Protein AF-A0A7G2DRC6-F1 (afdb_monomer)

Radius of gyration: 98.88 Å; Cα contacts (8 Å, |Δi|>4): 204; chains: 1; bounding box: 211×259×306 Å

Foldseek 3Di:
DYDDDDDDDDDDDDDDDDDDDDDDDDDDDDDDDDDYDDDDDDDDDDDDDDDDDDPPDPVVPVVVVVVVVVVVVVVVVVVVVVVVVVVVVVVVVVVVVVVVVVVVVVVVVVVVVVVVVVVVVVVVVVVVVVVVVVVVVVVVVVVVVVVVVVVVVVVVVVVVVVVVVVVVVVVVVVVVVVVVVVVVVVVVVVVVVVVVVVVVVVVVVVVVVVVVVVVVVVVVVVVVVVVVVVVVVVVVVVVVVVVVVVVVVVVVVVVVVVVVVVVVVVVVCVVPPVPPPPDPDDDDDDDDDDDPDDPPDDPDDDDPDDDDDDDDDDDDDDDDDYDDDDDDDDDDDDDDDDDPPVPVVVVVVVVVVVVVVVVVVVVVVVVVVVVVVVVVVVVVVVVVVVVVVVVVVVVVVVVVVVVVVVVVVVVVVVVVVVVVVVVVVVVVVVVVVVVVVVVVVVVVVVVVVVVVVVVVVVVVVVVVVVVVVVVVVVVVVQVVLVVVVVVVVVVVVVVVVVVVVVVVVVVVVVVVVVVVVVVVVVVVVVVVVVVVVVVVVVVVVVVVVVVVVVVVVVVVVVVVVVVVVVVVVVVVVVVVVVVVVVVVVVVVVVVVVPPDDDDDDDDDDDDDDDDDYDDDDDDDDDDDDDDDDDDDDDDDDPVPPVVVVVVVVVVVVVVVVVVVVVVVVVVVVVVVVVVVVVVVVVVVVVVVVVVVVVVVVVVVVVVVVVVVVDPDDDDDDDDDDDDDDDDDDDYDDDDDRDDDDDDDDDDDDDDDDDDDDDDDDDDDDPPPPVPPVVVVVVVVVVPPPDDDDDDDFQKDFPDKDKDWDFDPPVPFDAEKEWEWEWEADDPDPIDIDIDIDHLCCLQPVCVPRPVLVVQLCCCCPVVPGDSVVSVVVSVVVSVVSCVVCVVDDPPTTGYMYIYIYMYGHDDDDDDDDDDDDDDDDD

Structure (mmCIF, N/CA/C/O backbone):
data_AF-A0A7G2DRC6-F1
#
_entry.id   AF-A0A7G2DRC6-F1
#
loop_
_atom_site.group_PDB
_atom_site.id
_atom_site.type_symbol
_atom_site.label_atom_id
_atom_site.label_alt_id
_atom_site.label_comp_id
_atom_site.label_asym_id
_atom_site.label_entity_id
_atom_site.label_seq_id
_atom_site.pdbx_PDB_ins_code
_atom_site.Cartn_x
_atom_site.Cartn_y
_atom_site.Cartn_z
_atom_site.occupancy
_atom_site.B_iso_or_equiv
_atom_site.auth_seq_id
_atom_site.auth_comp_id
_atom_site.auth_asym_id
_atom_site.auth_atom_id
_atom_site.pdbx_PDB_model_num
ATOM 1 N N . MET A 1 1 ? 19.072 40.569 43.528 1.00 35.47 1 MET A N 1
ATOM 2 C CA . MET A 1 1 ? 18.813 41.970 43.165 1.00 35.47 1 MET A CA 1
ATOM 3 C C . MET A 1 1 ? 17.572 42.400 43.936 1.00 35.47 1 MET A C 1
ATOM 5 O O . MET A 1 1 ? 16.473 42.088 43.507 1.00 35.47 1 MET A O 1
ATOM 9 N N . GLU A 1 2 ? 17.677 42.734 45.224 1.00 37.38 2 GLU A N 1
ATOM 10 C CA . GLU A 1 2 ? 18.450 43.838 45.851 1.00 37.38 2 GLU A CA 1
ATOM 11 C C . GLU A 1 2 ? 17.743 45.194 45.652 1.00 37.38 2 GLU A C 1
ATOM 13 O O . GLU A 1 2 ? 17.247 45.455 44.563 1.00 37.38 2 GLU A O 1
ATOM 18 N N . GLU A 1 3 ? 17.633 46.073 46.654 1.00 40.62 3 GLU A N 1
ATOM 19 C CA . GLU A 1 3 ? 18.172 46.010 48.029 1.00 40.62 3 GLU A CA 1
ATOM 20 C C . GLU A 1 3 ? 17.229 46.669 49.065 1.00 40.62 3 GLU A C 1
ATOM 22 O O . GLU A 1 3 ? 16.051 46.896 48.794 1.00 40.62 3 GLU A O 1
ATOM 27 N N . ALA A 1 4 ? 17.721 46.916 50.285 1.00 43.28 4 ALA A N 1
ATOM 28 C CA . ALA A 1 4 ? 16.972 47.530 51.385 1.00 43.28 4 ALA A CA 1
ATOM 29 C C . ALA A 1 4 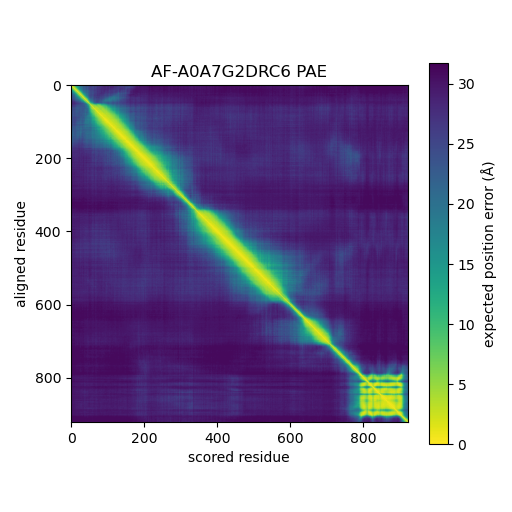? 16.733 49.052 51.163 1.00 43.28 4 ALA A C 1
ATOM 31 O O . ALA A 1 4 ? 17.234 49.648 50.215 1.00 43.28 4 ALA A O 1
ATOM 32 N N . THR A 1 5 ? 16.011 49.783 52.021 1.00 39.56 5 THR A N 1
ATOM 33 C CA . THR A 1 5 ? 16.528 50.258 53.328 1.00 39.56 5 THR A CA 1
ATOM 34 C C . THR A 1 5 ? 15.386 50.718 54.267 1.00 39.56 5 THR A C 1
ATOM 36 O O . THR A 1 5 ? 14.229 50.821 53.874 1.00 39.56 5 THR A O 1
ATOM 39 N N . LYS A 1 6 ? 15.714 50.926 55.548 1.00 45.78 6 LYS A N 1
ATOM 40 C CA . LYS A 1 6 ? 14.847 51.153 56.727 1.00 45.78 6 LYS A CA 1
ATOM 41 C C . LYS A 1 6 ? 15.025 52.594 57.275 1.00 45.78 6 LYS A C 1
ATOM 43 O O . LYS A 1 6 ? 15.893 53.295 56.773 1.00 45.78 6 LYS A O 1
ATOM 48 N N . VAL A 1 7 ? 14.339 52.940 58.387 1.00 34.69 7 VAL A N 1
ATOM 49 C CA . VAL A 1 7 ? 14.526 54.139 59.272 1.00 34.69 7 VAL A CA 1
ATOM 50 C C . VAL A 1 7 ? 13.759 55.395 58.799 1.00 34.69 7 VAL A C 1
ATOM 52 O O . VAL A 1 7 ? 13.748 55.658 57.607 1.00 34.69 7 VAL A O 1
ATOM 55 N N . SER A 1 8 ? 13.135 56.246 59.638 1.00 32.62 8 SER A N 1
ATOM 56 C CA . SER A 1 8 ? 12.558 56.152 61.011 1.00 32.62 8 SER A CA 1
ATOM 57 C C . SER A 1 8 ? 11.735 57.440 61.306 1.00 32.62 8 SER A C 1
ATOM 59 O O . SER A 1 8 ? 11.789 58.362 60.503 1.00 32.62 8 SER A O 1
ATOM 61 N N . SER A 1 9 ? 10.990 57.470 62.428 1.00 35.03 9 SER A N 1
ATOM 62 C CA . SER A 1 9 ? 10.623 58.626 63.299 1.00 35.03 9 SER A CA 1
ATOM 63 C C . SER A 1 9 ? 10.775 60.071 62.753 1.00 35.03 9 SER A C 1
AT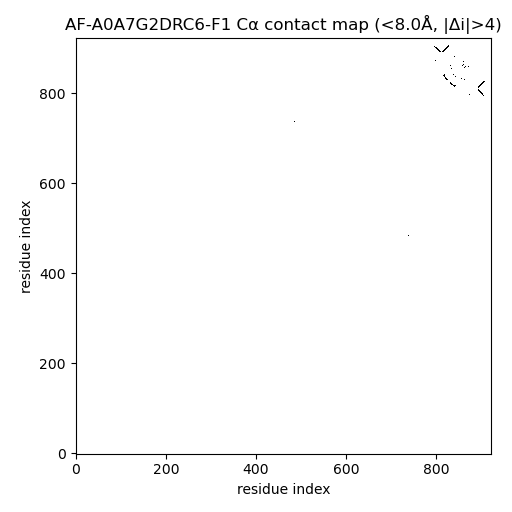OM 65 O O . SER A 1 9 ? 11.842 60.454 62.291 1.00 35.03 9 SER A O 1
ATOM 67 N N . ASP A 1 10 ? 9.789 60.969 62.884 1.00 32.97 10 ASP A N 1
ATOM 68 C CA . ASP A 1 10 ? 9.245 61.419 64.183 1.00 32.97 10 ASP A CA 1
ATOM 69 C C . ASP A 1 10 ? 7.860 62.113 64.122 1.00 32.97 10 ASP A C 1
ATOM 71 O O . ASP A 1 10 ? 7.367 62.473 63.055 1.00 32.97 10 ASP A O 1
ATOM 75 N N . VAL A 1 11 ? 7.257 62.350 65.301 1.00 39.22 11 VAL A N 1
ATOM 76 C CA . VAL A 1 11 ? 5.989 63.088 65.506 1.00 39.22 11 VAL A CA 1
ATOM 77 C C . VAL A 1 11 ? 6.108 64.098 66.660 1.00 39.22 11 VAL A C 1
ATOM 79 O O . VAL A 1 11 ? 6.529 63.720 67.752 1.00 39.22 11 VAL A O 1
ATOM 82 N N . PRO A 1 12 ? 5.607 65.335 66.485 1.00 44.91 12 PRO A N 1
ATOM 83 C CA . PRO A 1 12 ? 5.050 66.145 67.577 1.00 44.91 12 PRO A CA 1
ATOM 84 C C . PRO A 1 12 ? 3.600 66.572 67.243 1.00 44.91 12 PRO A C 1
ATOM 86 O O . PRO A 1 12 ? 3.361 67.246 66.248 1.00 44.91 12 PRO A O 1
ATOM 89 N N . GLN A 1 13 ? 2.548 66.098 67.920 1.00 37.09 13 GLN A N 1
ATOM 90 C CA . GLN A 1 13 ? 2.094 66.448 69.282 1.00 37.09 13 GLN A CA 1
ATOM 91 C C . GLN A 1 13 ? 1.966 67.951 69.603 1.00 37.09 13 GLN A C 1
ATOM 93 O O . GLN A 1 13 ? 2.938 68.577 70.016 1.00 37.09 13 GLN A O 1
ATOM 98 N N . ALA A 1 14 ? 0.724 68.458 69.569 1.00 29.16 14 ALA A N 1
ATOM 99 C CA . ALA A 1 14 ? 0.123 69.431 70.502 1.00 29.16 14 ALA A CA 1
ATOM 100 C C . ALA A 1 14 ? -1.353 69.691 70.107 1.00 29.16 14 ALA A C 1
ATOM 102 O O . ALA A 1 14 ? -1.703 69.476 68.952 1.00 29.16 14 ALA A O 1
ATOM 103 N N . LYS A 1 15 ? -2.235 70.257 70.944 1.00 32.94 15 LYS A N 1
ATOM 104 C CA . LYS A 1 15 ? -2.662 69.900 72.318 1.00 32.94 15 LYS A CA 1
ATOM 105 C C . LYS A 1 15 ? -3.984 70.651 72.614 1.00 32.94 15 LYS A C 1
ATOM 107 O O . LYS A 1 15 ? -4.385 71.498 71.824 1.00 32.94 15 LYS A O 1
ATOM 112 N N . GLU A 1 16 ? -4.659 70.347 73.722 1.00 33.81 16 GLU A N 1
ATOM 113 C CA . GLU A 1 16 ? -5.934 70.981 74.114 1.00 33.81 16 GLU A CA 1
ATOM 114 C C . GLU A 1 16 ? -5.830 72.503 74.344 1.00 33.81 16 GLU A C 1
ATOM 116 O O . GLU A 1 16 ? -4.849 72.963 74.928 1.00 33.81 16 GLU A O 1
ATOM 121 N N . VAL A 1 17 ? -6.914 73.242 74.062 1.00 31.75 17 VAL A N 1
ATOM 122 C CA . VAL A 1 17 ? -7.404 74.362 74.901 1.00 31.75 17 VAL A CA 1
ATOM 123 C C . VAL A 1 17 ? -8.942 74.287 74.958 1.00 31.75 17 VAL A C 1
ATOM 125 O O . VAL A 1 17 ? -9.575 73.741 74.057 1.00 31.75 17 VAL A O 1
ATOM 128 N N . THR A 1 18 ? -9.544 74.788 76.040 1.00 32.09 18 THR A N 1
ATOM 129 C CA . THR A 1 18 ? -10.983 74.689 76.362 1.00 32.09 18 THR A CA 1
ATOM 130 C C . THR A 1 18 ? -11.613 76.068 76.599 1.00 32.09 18 THR A C 1
ATOM 132 O O . THR A 1 18 ? -10.881 76.980 76.976 1.00 32.09 18 THR A O 1
ATOM 135 N N . LYS A 1 19 ? -12.960 76.148 76.532 1.00 36.78 19 LYS A N 1
ATOM 136 C CA . LYS A 1 19 ? -13.811 77.201 77.155 1.00 36.78 19 LYS A CA 1
ATOM 137 C C . LYS A 1 19 ? -13.630 78.630 76.568 1.00 36.78 19 LYS A C 1
ATOM 139 O O . LYS A 1 19 ? -12.767 78.837 75.726 1.00 36.78 19 LYS A O 1
ATOM 144 N N . GLU A 1 20 ? -14.447 79.646 76.876 1.00 31.70 20 GLU A N 1
ATOM 145 C CA . GLU A 1 20 ? -15.625 79.773 77.767 1.00 31.70 20 GLU A CA 1
ATOM 146 C C . GLU A 1 20 ? -16.632 80.812 77.208 1.00 31.70 20 GLU A C 1
ATOM 148 O O . GLU A 1 20 ? -16.306 81.543 76.273 1.00 31.70 20 GLU A O 1
ATOM 153 N N . ASP A 1 21 ? -17.830 80.923 77.795 1.00 37.34 21 ASP A N 1
ATOM 154 C CA . ASP A 1 21 ? -18.785 82.013 77.524 1.00 37.34 21 ASP A CA 1
ATOM 155 C C . ASP A 1 21 ? -18.265 83.398 77.960 1.00 37.34 21 ASP A C 1
ATOM 157 O O . ASP A 1 21 ? -17.592 83.506 78.985 1.00 37.34 21 ASP A O 1
ATOM 161 N N . THR A 1 22 ? -18.692 84.486 77.294 1.00 36.03 22 THR A N 1
ATOM 162 C CA . THR A 1 22 ? -19.059 85.750 77.988 1.00 36.03 22 THR A CA 1
ATOM 163 C C . THR A 1 22 ? -19.813 86.776 77.114 1.00 36.03 22 THR A C 1
ATOM 165 O O . THR A 1 22 ? -19.255 87.373 76.204 1.00 36.03 22 THR A O 1
ATOM 168 N N . VAL A 1 23 ? -21.077 87.029 77.487 1.00 33.22 23 VAL A N 1
ATOM 169 C CA . VAL A 1 23 ? -21.648 88.352 77.854 1.00 33.22 23 VAL A CA 1
ATOM 170 C C . VAL A 1 23 ? -21.447 89.572 76.929 1.00 33.22 23 VAL A C 1
ATOM 172 O O . VAL A 1 23 ? -20.343 90.084 76.779 1.00 33.22 23 VAL A O 1
ATOM 175 N N . MET A 1 24 ? -22.568 90.218 76.565 1.00 33.41 24 MET A N 1
ATOM 176 C CA . MET A 1 24 ? -22.767 91.650 76.871 1.00 33.41 24 MET A CA 1
ATOM 177 C C . MET A 1 24 ? -24.252 92.030 77.022 1.00 33.41 24 MET A C 1
ATOM 179 O O . MET A 1 24 ? -25.119 91.508 76.329 1.00 33.41 24 MET A O 1
ATOM 183 N N . GLU A 1 25 ? -24.525 92.947 77.952 1.00 33.41 25 GLU A N 1
ATOM 184 C CA . GLU A 1 25 ? -25.849 93.347 78.455 1.00 33.41 25 GLU A CA 1
ATOM 185 C C . GLU A 1 25 ? -26.114 94.843 78.184 1.00 33.41 25 GLU A C 1
ATOM 187 O O . GLU A 1 25 ? -25.208 95.662 78.355 1.00 33.41 25 GLU A O 1
ATOM 192 N N . LYS A 1 26 ? -27.359 95.199 77.819 1.00 38.25 26 LYS A N 1
ATOM 193 C CA . LYS A 1 26 ? -28.057 96.485 78.091 1.00 38.25 26 LYS A CA 1
ATOM 194 C C . LYS A 1 26 ? -29.536 96.337 77.687 1.00 38.25 26 LYS A C 1
ATOM 196 O O . LYS A 1 26 ? -29.793 95.761 76.638 1.00 38.25 26 LYS A O 1
ATOM 201 N N . LYS A 1 27 ? -30.549 96.645 78.511 1.00 32.3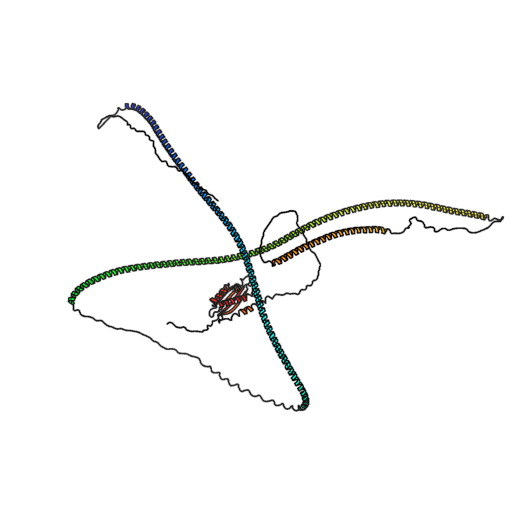4 27 LYS A N 1
ATOM 202 C CA . LYS A 1 27 ? -30.896 97.851 79.313 1.00 32.34 27 LYS A CA 1
ATOM 203 C C . LYS A 1 27 ? -31.496 98.997 78.497 1.00 32.34 27 LYS A C 1
ATOM 205 O O . LYS A 1 27 ? -30.753 99.687 77.815 1.00 32.34 27 LYS A O 1
ATOM 210 N N . GLU A 1 28 ? -32.802 99.203 78.688 1.00 34.38 28 GLU A N 1
ATOM 211 C CA . GLU A 1 28 ? -33.524 100.473 78.928 1.00 34.38 28 GLU A CA 1
ATOM 212 C C . GLU A 1 28 ? -35.043 100.182 78.928 1.00 34.38 28 GLU A C 1
ATOM 214 O O . GLU A 1 28 ? -35.484 99.227 78.293 1.00 34.38 28 GLU A O 1
ATOM 219 N N . GLU A 1 29 ? -35.894 100.992 79.559 1.00 34.50 29 GLU A N 1
ATOM 220 C CA . GLU A 1 29 ? -36.162 101.047 81.012 1.00 34.50 29 GLU A CA 1
ATOM 221 C C . GLU A 1 29 ? -37.666 101.409 81.202 1.00 34.50 29 GLU A C 1
ATOM 223 O O . GLU A 1 29 ? -38.370 101.629 80.214 1.00 34.50 29 GLU A O 1
ATOM 228 N N . ASP A 1 30 ? -38.210 101.393 82.425 1.00 37.06 30 ASP A N 1
ATOM 229 C CA . ASP A 1 30 ? -39.655 101.585 82.679 1.00 37.06 30 ASP A CA 1
ATOM 230 C C . ASP A 1 30 ? -40.189 102.991 82.320 1.00 37.06 30 ASP A C 1
ATOM 232 O O . ASP A 1 30 ? -39.456 103.976 82.400 1.00 37.06 30 ASP A O 1
ATOM 236 N N . THR A 1 31 ? -41.510 103.138 82.099 1.00 32.91 31 THR A N 1
ATOM 237 C CA . THR A 1 31 ? -42.381 103.906 83.035 1.00 32.91 31 THR A CA 1
ATOM 238 C C . THR A 1 31 ? -43.884 103.914 82.701 1.00 32.91 31 THR A C 1
ATOM 240 O O . THR A 1 31 ? -44.326 103.674 81.581 1.00 32.91 31 THR A O 1
ATOM 243 N N . ILE A 1 32 ? -44.671 104.214 83.741 1.00 40.28 32 ILE A N 1
ATOM 244 C CA . ILE A 1 32 ? -46.132 104.386 83.783 1.00 40.28 32 ILE A CA 1
ATOM 245 C C . ILE A 1 32 ? -46.467 105.888 83.798 1.00 40.28 32 ILE A C 1
ATOM 247 O O . ILE A 1 32 ? -45.836 106.609 84.571 1.00 40.28 32 ILE A O 1
ATOM 251 N N . PHE A 1 33 ? -47.529 106.343 83.111 1.00 30.91 33 PHE A N 1
ATOM 252 C CA . PHE A 1 33 ? -48.412 107.373 83.692 1.00 30.91 33 PHE A CA 1
ATOM 253 C C . PHE A 1 33 ? -49.869 107.343 83.179 1.00 30.91 33 PHE A C 1
ATOM 255 O O . PHE A 1 33 ? -50.190 106.667 82.205 1.00 30.91 33 PHE A O 1
ATOM 262 N N . ASP A 1 34 ? -50.735 108.046 83.915 1.00 39.75 34 ASP A N 1
ATOM 263 C CA . ASP A 1 34 ? -52.204 108.042 83.907 1.00 39.75 34 ASP A CA 1
ATOM 264 C C . ASP A 1 34 ? -52.808 109.297 83.218 1.00 39.75 34 ASP A C 1
ATOM 266 O O . ASP A 1 34 ? -52.092 110.227 82.840 1.00 39.75 34 ASP A O 1
ATOM 270 N N . GLY A 1 35 ? -54.133 109.322 83.041 1.00 45.53 35 GLY A N 1
ATOM 271 C CA . GLY A 1 35 ? -54.896 110.397 82.396 1.00 45.53 35 GLY A CA 1
ATOM 272 C C . GLY A 1 35 ? -55.639 111.350 83.352 1.00 45.53 35 GLY A C 1
ATOM 273 O O . GLY A 1 35 ? -55.171 111.707 84.430 1.00 45.53 35 GLY A O 1
ATOM 274 N N . GLY A 1 36 ? -56.821 111.806 82.920 1.00 38.78 36 GLY A N 1
ATOM 275 C CA . GLY A 1 36 ? -57.748 112.691 83.645 1.00 38.78 36 GLY A CA 1
ATOM 276 C C . GLY A 1 36 ? -59.036 112.904 82.824 1.00 38.78 36 GLY A C 1
ATOM 277 O O . GLY A 1 36 ? -59.067 112.547 81.653 1.00 38.78 36 GLY A O 1
ATOM 278 N N . PHE A 1 37 ? -60.131 113.483 83.333 1.00 40.50 37 PHE A N 1
ATOM 279 C CA . PHE A 1 37 ? -60.240 114.451 84.433 1.00 40.50 37 PHE A CA 1
ATOM 280 C C . PHE A 1 37 ? -61.713 114.618 84.917 1.00 40.50 37 PHE A C 1
ATOM 282 O O . PHE A 1 37 ? -62.638 114.122 84.283 1.00 40.50 37 PHE A O 1
ATOM 289 N N . VAL A 1 38 ? -61.916 115.459 85.948 1.00 48.44 38 VAL A N 1
ATOM 290 C CA . VAL A 1 38 ? -63.181 116.141 86.355 1.00 48.44 38 VAL A CA 1
ATOM 291 C C . VAL A 1 38 ? -64.226 115.339 87.167 1.00 48.44 38 VAL A C 1
ATOM 293 O O . VAL A 1 38 ? -64.350 114.123 87.104 1.00 48.44 38 VAL A O 1
ATOM 296 N N . LYS A 1 39 ? -64.948 116.094 88.014 1.00 52.53 39 LYS A N 1
ATOM 297 C CA . LYS A 1 39 ? -65.909 115.698 89.057 1.00 52.53 39 LYS A CA 1
ATOM 298 C C . LYS A 1 39 ? -67.021 116.757 89.139 1.00 52.53 39 LYS A C 1
ATOM 300 O O . LYS A 1 39 ? -66.701 117.916 89.394 1.00 52.53 39 LYS A O 1
ATOM 305 N N . VAL A 1 40 ? -68.294 116.363 89.038 1.00 35.84 40 VAL A N 1
ATOM 306 C CA . VAL A 1 40 ? -69.487 117.157 89.434 1.00 35.84 40 VAL A CA 1
ATOM 307 C C . VAL A 1 40 ? -70.507 116.209 90.100 1.00 35.84 40 VAL A C 1
ATOM 309 O O . VAL A 1 40 ? -70.383 114.993 89.970 1.00 35.84 40 VAL A O 1
ATOM 312 N N . GLU A 1 41 ? -71.442 116.732 90.897 1.00 51.38 41 GLU A N 1
ATOM 313 C CA . GLU A 1 41 ? -72.248 115.964 91.858 1.00 51.38 41 GLU A CA 1
ATOM 314 C C . GLU A 1 41 ? -73.765 115.896 91.566 1.00 51.38 41 GLU A C 1
ATOM 316 O O . GLU A 1 41 ? -74.332 116.854 91.055 1.00 51.38 41 GLU A O 1
ATOM 321 N N . LYS A 1 42 ? -74.390 114.853 92.151 1.00 52.22 42 LYS A N 1
ATOM 322 C CA . LYS A 1 42 ? -75.709 114.831 92.841 1.00 52.22 42 LYS A CA 1
ATOM 323 C C . LYS A 1 42 ? -77.027 114.874 92.048 1.00 52.22 42 LYS A C 1
ATOM 325 O O . LYS A 1 42 ? -77.140 115.451 90.982 1.00 52.22 42 LYS A O 1
ATOM 330 N N . GLU A 1 43 ? -78.020 114.293 92.740 1.00 46.47 43 GLU A N 1
ATOM 331 C CA . GLU A 1 43 ? -79.474 114.276 92.494 1.00 46.47 43 GLU A CA 1
ATOM 332 C C . GLU A 1 43 ? -79.946 113.610 91.175 1.00 46.47 43 GLU A C 1
ATOM 334 O O . GLU A 1 43 ? -79.273 113.637 90.157 1.00 46.47 43 GLU A O 1
ATOM 339 N N . GLY A 1 44 ? -81.085 112.910 91.138 1.00 48.12 44 GLY A N 1
ATOM 340 C CA . GLY A 1 44 ? -81.939 112.496 92.254 1.00 48.12 44 GLY A CA 1
ATOM 341 C C . GLY A 1 44 ? -83.173 111.690 91.817 1.00 48.12 44 GLY A C 1
ATOM 342 O O . GLY A 1 44 ? -83.839 112.033 90.855 1.00 48.12 44 GLY A O 1
ATOM 343 N N . ILE A 1 45 ? -83.477 110.621 92.562 1.00 47.91 45 ILE A N 1
ATOM 344 C CA . ILE A 1 45 ? -84.835 110.161 92.931 1.00 47.91 45 ILE A CA 1
ATOM 345 C C . ILE A 1 45 ? -85.946 110.222 91.837 1.00 47.91 45 ILE A C 1
ATOM 347 O O . ILE A 1 45 ? -86.675 111.195 91.729 1.00 47.91 45 ILE A O 1
ATOM 351 N N . ASN A 1 46 ? -86.212 109.059 91.216 1.00 47.94 46 ASN A N 1
ATOM 352 C CA . ASN A 1 46 ? -87.544 108.402 91.167 1.00 47.94 46 ASN A CA 1
ATOM 353 C C . ASN A 1 46 ? -88.759 109.092 90.464 1.00 47.94 46 ASN A C 1
ATOM 355 O O . ASN A 1 46 ? -89.347 110.018 91.005 1.00 47.94 46 ASN A O 1
ATOM 359 N N . LYS A 1 47 ? -89.300 108.414 89.429 1.00 51.19 47 LYS A N 1
ATOM 360 C CA . LYS A 1 47 ? -90.703 108.445 88.909 1.00 51.19 47 LYS A CA 1
ATOM 361 C C . LYS A 1 47 ? -91.274 109.698 88.185 1.00 51.19 47 LYS A C 1
ATOM 363 O O . LYS A 1 47 ? -91.601 110.687 88.822 1.00 51.19 47 LYS A O 1
ATOM 368 N N . LYS A 1 48 ? -91.743 109.413 86.952 1.00 52.81 48 LYS A N 1
ATOM 369 C CA . LYS A 1 48 ? -93.017 109.825 86.292 1.00 52.81 48 LYS A CA 1
ATOM 370 C C . LYS A 1 48 ? -93.189 111.223 85.636 1.00 52.81 48 LYS A C 1
ATOM 372 O O . LYS A 1 48 ? -93.272 112.218 86.338 1.00 52.81 48 LYS A O 1
ATOM 377 N N . TYR A 1 49 ? -93.527 111.145 84.337 1.00 52.84 49 TYR A N 1
ATOM 378 C CA . TYR A 1 49 ? -94.462 111.953 83.517 1.00 52.84 49 TYR A CA 1
ATOM 379 C C . TYR A 1 49 ? -94.130 113.419 83.110 1.00 52.84 49 TYR A C 1
ATOM 381 O O . TYR A 1 49 ? -94.204 114.308 83.950 1.00 52.84 49 TYR A O 1
ATOM 389 N N . ASP A 1 50 ? -93.891 113.586 81.790 1.00 52.00 50 ASP A N 1
ATOM 390 C CA . ASP A 1 50 ? -94.495 114.533 80.802 1.00 52.00 50 ASP A CA 1
ATOM 391 C C . ASP A 1 50 ? -94.321 116.076 80.987 1.00 52.00 50 ASP A C 1
ATOM 393 O O . ASP A 1 50 ? -94.482 116.575 82.098 1.00 52.00 50 ASP A O 1
ATOM 397 N N . ASP A 1 51 ? -94.072 116.953 79.986 1.00 49.25 51 ASP A N 1
ATOM 398 C CA . ASP A 1 51 ? -93.769 116.895 78.521 1.00 49.25 51 ASP A CA 1
ATOM 399 C C . ASP A 1 51 ? -93.123 118.255 78.060 1.00 49.25 51 ASP A C 1
ATOM 401 O O . ASP A 1 51 ? -93.231 119.235 78.800 1.00 49.25 51 ASP A O 1
ATOM 405 N N . ASP A 1 52 ? -92.473 118.362 76.874 1.00 50.25 52 ASP A N 1
ATOM 406 C CA . ASP A 1 52 ? -91.638 119.536 76.453 1.00 50.25 52 ASP A CA 1
ATOM 407 C C . ASP A 1 52 ? -91.419 119.687 74.906 1.00 50.25 52 ASP A C 1
ATOM 409 O O . ASP A 1 52 ? -91.322 118.656 74.244 1.00 50.25 52 ASP A O 1
ATOM 413 N N . ASP A 1 53 ? -91.278 120.917 74.340 1.00 44.25 53 ASP A N 1
ATOM 414 C CA . ASP A 1 53 ? -90.561 121.240 73.054 1.00 44.25 53 ASP A CA 1
ATOM 415 C C . ASP A 1 53 ? -90.566 122.756 72.632 1.00 44.25 53 ASP A C 1
ATOM 417 O O . ASP A 1 53 ? -91.571 123.432 72.831 1.00 44.25 53 ASP A O 1
ATOM 421 N N . GLU A 1 54 ? -89.471 123.280 72.020 1.00 45.50 54 GLU A N 1
ATOM 422 C CA . GLU A 1 54 ? -89.374 124.400 71.004 1.00 45.50 54 GLU A CA 1
ATOM 423 C C . GLU A 1 54 ? -87.980 125.095 70.967 1.00 45.50 54 GLU A C 1
ATOM 425 O O . GLU A 1 54 ? -87.468 125.435 69.900 1.00 45.50 54 GLU A O 1
ATOM 430 N N . LYS A 1 55 ? -87.318 125.320 72.115 1.00 59.03 55 LYS A N 1
ATOM 431 C CA . LYS A 1 55 ? -86.166 126.259 72.286 1.00 59.03 55 LYS A CA 1
ATOM 432 C C . LYS A 1 55 ? -84.896 125.987 71.431 1.00 59.03 55 LYS A C 1
ATOM 434 O O . LYS A 1 55 ? -83.957 126.785 71.458 1.00 59.03 55 LYS A O 1
ATOM 439 N N . ALA A 1 56 ? -84.828 124.885 70.690 1.00 64.00 56 ALA A N 1
ATOM 440 C CA . ALA A 1 56 ? -83.606 124.348 70.082 1.00 64.00 56 ALA A CA 1
ATOM 441 C C . ALA A 1 56 ? -83.004 125.169 68.916 1.00 64.00 56 ALA A C 1
ATOM 443 O O . ALA A 1 56 ? -81.785 125.171 68.724 1.00 64.00 56 ALA A O 1
ATOM 444 N N . GLU A 1 57 ? -83.827 125.862 68.122 1.00 65.00 57 GLU A N 1
ATOM 445 C CA . GLU A 1 57 ? -83.496 126.138 66.711 1.00 65.00 57 GLU A CA 1
ATOM 446 C C . GLU A 1 57 ? -82.272 127.054 66.470 1.00 65.00 57 GLU A C 1
ATOM 448 O O . GLU A 1 57 ? -81.494 126.833 65.543 1.00 65.00 57 GLU A O 1
ATOM 453 N N . LYS A 1 58 ? -82.039 128.076 67.309 1.00 66.69 58 LYS A N 1
ATOM 454 C CA . LYS A 1 58 ? -80.982 129.083 67.049 1.00 66.69 58 LYS A CA 1
ATOM 455 C C . LYS A 1 58 ? -79.571 128.687 67.473 1.00 66.69 58 LYS A C 1
ATOM 457 O O . LYS A 1 58 ? -78.617 129.243 66.932 1.00 66.69 58 LYS A O 1
ATOM 462 N N . GLN A 1 59 ? -79.410 127.775 68.433 1.00 73.44 59 GLN A N 1
ATOM 463 C CA . GLN A 1 59 ? -78.071 127.365 68.881 1.00 73.44 59 GLN A CA 1
ATOM 464 C C . GLN A 1 59 ? -77.430 126.340 67.932 1.00 73.44 59 GLN A C 1
ATOM 466 O O . GLN A 1 59 ? -76.205 126.265 67.882 1.00 73.44 59 GLN A O 1
ATOM 471 N N . LEU A 1 60 ? -78.237 125.638 67.123 1.00 74.88 60 LEU A N 1
ATOM 472 C CA . LEU A 1 60 ? -77.779 124.710 66.083 1.00 74.88 60 LEU A CA 1
ATOM 473 C C . LEU A 1 60 ? -76.779 125.358 65.113 1.00 74.88 60 LEU A C 1
ATOM 475 O O . LEU A 1 60 ? -75.657 124.880 64.974 1.00 74.88 60 LEU A O 1
ATOM 479 N N . LYS A 1 61 ? -77.145 126.478 64.477 1.00 80.06 61 LYS A N 1
ATOM 480 C CA . LYS A 1 61 ? -76.409 126.977 63.302 1.00 80.06 61 LYS A CA 1
ATOM 481 C C . LYS A 1 61 ? -74.993 127.505 63.586 1.00 80.06 61 LYS A C 1
ATOM 483 O O . LYS A 1 61 ? -74.128 127.417 62.727 1.00 80.06 61 LYS A O 1
ATOM 488 N N . SER A 1 62 ? -74.721 128.017 64.790 1.00 78.06 62 SER A N 1
ATOM 489 C CA . SER A 1 62 ? -73.348 128.405 65.177 1.00 78.06 62 SER A CA 1
ATOM 490 C C . SER A 1 62 ? -72.506 127.227 65.674 1.00 78.06 62 SER A C 1
ATOM 492 O O . SER A 1 62 ? -71.281 127.344 65.713 1.00 78.06 62 SER A O 1
ATOM 494 N N . LEU A 1 63 ? -73.141 126.120 66.069 1.00 77.06 63 LEU A N 1
ATOM 495 C CA . LEU A 1 63 ? -72.460 124.844 66.270 1.00 77.06 63 LEU A CA 1
ATOM 496 C C . LEU A 1 63 ? -72.071 124.243 64.913 1.00 77.06 63 LEU A C 1
ATOM 498 O O . LEU A 1 63 ? -70.963 123.746 64.771 1.00 77.06 63 LEU A O 1
ATOM 502 N N . GLU A 1 64 ? -72.958 124.341 63.921 1.00 82.31 64 GLU A N 1
ATOM 503 C CA . GLU A 1 64 ? -72.823 123.752 62.583 1.00 82.31 64 GLU A CA 1
ATOM 504 C C . GLU A 1 64 ? -71.544 124.196 61.844 1.00 82.31 64 GLU A C 1
ATOM 506 O O . GLU A 1 64 ? -70.750 123.343 61.452 1.00 82.31 64 GLU A O 1
ATOM 511 N N . ASP A 1 65 ? -71.274 125.504 61.733 1.00 82.94 65 ASP A N 1
ATOM 512 C CA . ASP A 1 65 ? -70.052 126.013 61.074 1.00 82.94 65 ASP A CA 1
ATOM 513 C C . ASP A 1 65 ? -68.760 125.589 61.813 1.00 82.94 65 ASP A C 1
ATOM 515 O O . ASP A 1 65 ? -67.724 125.316 61.199 1.00 82.94 65 ASP A O 1
ATOM 519 N N . ALA A 1 66 ? -68.808 125.522 63.150 1.00 76.69 66 ALA A N 1
ATOM 520 C CA . ALA A 1 66 ? -67.669 125.132 63.981 1.00 76.69 66 ALA A CA 1
ATOM 521 C C . ALA A 1 66 ? -67.403 123.618 63.930 1.00 76.69 66 ALA A C 1
ATOM 523 O O . ALA A 1 66 ? -66.241 123.207 63.910 1.00 76.69 66 ALA A O 1
ATOM 524 N N . LEU A 1 67 ? -68.465 122.808 63.858 1.00 78.88 67 LEU A N 1
ATOM 525 C CA . LEU A 1 67 ? -68.397 121.373 63.590 1.00 78.88 67 LEU A CA 1
ATOM 526 C C . LEU A 1 67 ? -67.770 121.128 62.214 1.00 78.88 67 LEU A C 1
ATOM 528 O O . LEU A 1 67 ? -66.767 120.435 62.149 1.00 78.88 67 LEU A O 1
ATOM 532 N N . GLN A 1 68 ? -68.223 121.799 61.148 1.00 83.00 68 GLN A N 1
ATOM 533 C CA . GLN A 1 68 ? -67.633 121.627 59.810 1.00 83.00 68 GLN A CA 1
ATOM 534 C C . GLN A 1 68 ? -66.114 121.891 59.773 1.00 83.00 68 GLN A C 1
ATOM 536 O O . GLN A 1 68 ? -65.369 121.122 59.165 1.00 83.00 68 GLN A O 1
ATOM 541 N N . LEU A 1 69 ? -65.615 122.939 60.444 1.00 84.88 69 LEU A N 1
ATOM 542 C CA . LEU A 1 69 ? -64.168 123.205 60.504 1.00 84.88 69 LEU A CA 1
ATOM 543 C C . LEU A 1 69 ? -63.406 122.182 61.369 1.00 84.88 69 LEU A C 1
ATOM 545 O O . LEU A 1 69 ? -62.261 121.837 61.064 1.00 84.88 69 LEU A O 1
ATOM 549 N N . HIS A 1 70 ? -64.027 121.704 62.447 1.00 80.81 70 HIS A N 1
ATOM 550 C CA . HIS A 1 70 ? -63.498 120.632 63.286 1.00 80.81 70 HIS A CA 1
ATOM 551 C C . HIS A 1 70 ? -63.409 119.311 62.505 1.00 80.81 70 HIS A C 1
ATOM 553 O O . HIS A 1 70 ? -62.371 118.653 62.536 1.00 80.81 70 HIS A O 1
ATOM 559 N N . ASP A 1 71 ? -64.441 118.986 61.728 1.00 85.12 71 ASP A N 1
ATOM 560 C CA . ASP A 1 71 ? -64.537 117.797 60.882 1.00 85.12 71 ASP A CA 1
ATOM 561 C C . ASP A 1 71 ? -63.503 117.824 59.748 1.00 85.12 71 ASP A C 1
ATOM 563 O O . ASP A 1 71 ? -62.864 116.807 59.484 1.00 85.12 71 ASP A O 1
ATOM 567 N N . VAL A 1 72 ? -63.242 118.988 59.134 1.00 85.88 72 VAL A N 1
ATOM 568 C CA . VAL A 1 72 ? -62.148 119.152 58.154 1.00 85.88 72 VAL A CA 1
ATOM 569 C C . VAL A 1 72 ? -60.783 118.862 58.784 1.00 85.88 72 VAL A C 1
ATOM 571 O O . VAL A 1 72 ? -60.000 118.110 58.209 1.00 85.88 72 VAL A O 1
ATOM 574 N N . LYS A 1 73 ? -60.497 119.379 59.987 1.00 84.12 73 LYS A N 1
ATOM 575 C CA . LYS A 1 73 ? -59.227 119.086 60.677 1.00 84.12 73 LYS A CA 1
ATOM 576 C C . LYS A 1 73 ? -59.125 117.642 61.153 1.00 84.12 73 LYS A C 1
ATOM 578 O O . LYS A 1 73 ? -58.045 117.060 61.095 1.00 84.12 73 LYS A O 1
ATOM 583 N N . HIS A 1 74 ? -60.231 117.049 61.597 1.00 83.88 74 HIS A N 1
ATOM 584 C CA . HIS A 1 74 ? -60.276 115.622 61.895 1.00 83.88 74 HIS A CA 1
ATOM 585 C C . HIS A 1 74 ? -60.021 114.786 60.640 1.00 83.88 74 HIS A C 1
ATOM 587 O O . HIS A 1 74 ? -59.293 113.801 60.726 1.00 83.88 74 HIS A O 1
ATOM 593 N N . LYS A 1 75 ? -60.540 115.198 59.479 1.00 88.06 75 LYS A N 1
ATOM 594 C CA . LYS A 1 75 ? -60.293 114.552 58.187 1.00 88.06 75 LYS A CA 1
ATOM 595 C C . LYS A 1 75 ? -58.823 114.653 57.774 1.00 88.06 75 LYS A C 1
ATOM 597 O O . LYS A 1 75 ? -58.227 113.618 57.518 1.00 88.06 75 LYS A O 1
ATOM 602 N N . GLU A 1 76 ? -58.210 115.838 57.814 1.00 86.75 76 GLU A N 1
ATOM 603 C CA . GLU A 1 76 ? -56.769 116.015 57.536 1.00 86.75 76 GLU A CA 1
ATOM 604 C C . GLU A 1 76 ? -55.884 115.181 58.483 1.00 86.75 76 GLU A C 1
ATOM 606 O O . GLU A 1 76 ? -54.960 114.499 58.042 1.00 86.75 76 GLU A O 1
ATOM 611 N N . LEU A 1 77 ? -56.179 115.185 59.789 1.00 84.75 77 LEU A N 1
ATOM 612 C CA . LEU A 1 77 ? -55.445 114.379 60.770 1.00 84.75 77 LEU A CA 1
ATOM 613 C C . LEU A 1 77 ? -55.666 112.870 60.565 1.00 84.75 77 LEU A C 1
ATOM 615 O O . LEU A 1 77 ? -54.750 112.085 60.806 1.00 84.75 77 LEU A O 1
ATOM 619 N N . THR A 1 78 ? -56.850 112.466 60.101 1.00 84.00 78 THR A N 1
ATOM 620 C CA . THR A 1 78 ? -57.142 111.072 59.738 1.00 84.00 78 THR A CA 1
ATOM 621 C C . THR A 1 78 ? -56.375 110.676 58.480 1.00 84.00 78 THR A C 1
ATOM 623 O O . THR A 1 78 ? -55.703 109.658 58.516 1.00 84.00 78 THR A O 1
ATOM 626 N N . GLU A 1 79 ? -56.342 111.503 57.432 1.00 86.50 79 GLU A N 1
ATOM 627 C CA . GLU A 1 79 ? -55.571 111.246 56.204 1.00 86.50 79 GLU A CA 1
ATOM 628 C C . GLU A 1 79 ? -54.059 111.144 56.477 1.00 86.50 79 GLU A C 1
ATOM 630 O O . GLU A 1 79 ? -53.390 110.243 55.971 1.00 86.50 79 GLU A O 1
ATOM 635 N N . VAL A 1 80 ? -53.506 112.016 57.331 1.00 89.12 80 VAL A N 1
ATOM 636 C CA . VAL A 1 80 ? -52.095 111.928 57.756 1.00 89.12 80 VAL A CA 1
ATOM 637 C C . VAL A 1 80 ? -51.837 110.660 58.573 1.00 89.12 80 VAL A C 1
ATOM 639 O O . VAL A 1 80 ? -50.793 110.026 58.406 1.00 89.12 80 VAL A O 1
ATOM 642 N N . LYS A 1 81 ? -52.780 110.261 59.436 1.00 88.50 81 LYS A N 1
ATOM 643 C CA . LYS A 1 81 ? -52.674 109.011 60.192 1.00 88.50 81 LYS A CA 1
ATOM 644 C C . LYS A 1 81 ? -52.759 107.792 59.269 1.00 88.50 81 LYS A C 1
ATOM 646 O O . LYS A 1 81 ? -51.908 106.923 59.372 1.00 88.50 81 LYS A O 1
ATOM 651 N N . GLU A 1 82 ? -53.710 107.752 58.341 1.00 89.00 82 GLU A N 1
ATOM 652 C CA . GLU A 1 82 ? -53.861 106.695 57.332 1.00 89.00 82 GLU A CA 1
ATOM 653 C C . GLU A 1 82 ? -52.604 106.564 56.460 1.00 89.00 82 GLU A C 1
ATOM 655 O O . GLU A 1 82 ? -52.166 105.450 56.177 1.00 89.00 82 GLU A O 1
ATOM 660 N N . ALA A 1 83 ? -51.960 107.680 56.101 1.00 90.31 83 ALA A N 1
ATOM 661 C CA . ALA A 1 83 ? -50.677 107.668 55.403 1.00 90.31 83 ALA A CA 1
ATOM 662 C C . ALA A 1 83 ? -49.531 107.103 56.268 1.00 90.31 83 ALA A C 1
ATOM 664 O O . ALA A 1 83 ? -48.689 106.362 55.760 1.00 90.31 83 ALA A O 1
ATOM 665 N N . PHE A 1 84 ? -49.492 107.410 57.569 1.00 85.75 84 PHE A N 1
ATOM 666 C CA . PHE A 1 84 ? -48.467 106.888 58.481 1.00 85.75 84 PHE A CA 1
ATOM 667 C C . PHE A 1 84 ? -48.689 105.406 58.826 1.00 85.75 84 PHE A C 1
ATOM 669 O O . PHE A 1 84 ? -47.738 104.626 58.816 1.00 85.75 84 PHE A O 1
ATOM 676 N N . ASP A 1 85 ? -49.940 104.996 59.050 1.00 89.56 85 ASP A N 1
ATOM 677 C CA . ASP A 1 85 ? -50.353 103.599 59.211 1.00 89.56 85 ASP A CA 1
ATOM 678 C C . ASP A 1 85 ? -50.039 102.807 57.919 1.00 89.56 85 ASP A C 1
ATOM 680 O O . ASP A 1 85 ? -49.511 101.695 57.980 1.00 89.56 85 ASP A O 1
ATOM 684 N N . GLY A 1 86 ? -50.253 103.408 56.740 1.00 89.56 86 GLY A N 1
ATOM 685 C CA . GLY A 1 86 ? -49.871 102.862 55.433 1.00 89.56 86 GLY A CA 1
ATOM 686 C C . GLY A 1 86 ? -48.360 102.668 55.258 1.00 89.56 86 GLY A C 1
ATOM 687 O O . GLY A 1 86 ? -47.925 101.587 54.862 1.00 89.56 86 GLY A O 1
ATOM 688 N N . LEU A 1 87 ? -47.543 103.665 55.619 1.00 92.12 87 LEU A N 1
ATOM 689 C CA . LEU A 1 87 ? -46.077 103.541 55.633 1.00 92.12 87 LEU A CA 1
ATOM 690 C C . LEU A 1 87 ? -45.590 102.515 56.668 1.00 92.12 87 LEU A C 1
ATOM 692 O O . LEU A 1 87 ? -44.619 101.803 56.417 1.00 92.12 87 LEU A O 1
ATOM 696 N N . GLY A 1 88 ? -46.274 102.392 57.809 1.00 91.00 88 GLY A N 1
ATOM 697 C CA . GLY A 1 88 ? -46.024 101.345 58.800 1.00 91.00 88 GLY A CA 1
ATOM 698 C C . GLY A 1 88 ? -46.268 99.945 58.231 1.00 91.00 88 GLY A C 1
ATOM 699 O O . GLY A 1 88 ? -45.417 99.066 58.369 1.00 91.00 88 GLY A O 1
ATOM 700 N N . LEU A 1 89 ? -47.385 99.754 57.521 1.00 91.56 89 LEU A N 1
ATOM 701 C CA . LEU A 1 89 ? -47.699 98.515 56.804 1.00 91.56 89 LEU A CA 1
ATOM 702 C C . LEU A 1 89 ? -46.694 98.220 55.679 1.00 91.56 89 LEU A C 1
ATOM 704 O O . LEU A 1 89 ? -46.313 97.064 55.500 1.00 91.56 89 LEU A O 1
ATOM 708 N N . GLU A 1 90 ? -46.234 99.230 54.938 1.00 90.25 90 GLU A N 1
ATOM 709 C CA . GLU A 1 90 ? -45.243 99.051 53.870 1.00 90.25 90 GLU A CA 1
ATOM 710 C C . GLU A 1 90 ? -43.845 98.713 54.417 1.00 90.25 90 GLU A C 1
ATOM 712 O O . GLU A 1 90 ? -43.198 97.793 53.912 1.00 90.25 90 GLU A O 1
ATOM 717 N N . LEU A 1 91 ? -43.407 99.363 55.501 1.00 90.69 91 LEU A N 1
ATOM 718 C CA . LEU A 1 91 ? -42.165 99.028 56.206 1.00 90.69 91 LEU A CA 1
ATOM 719 C C . LEU A 1 91 ? -42.207 97.603 56.778 1.00 90.69 91 LEU A C 1
ATOM 721 O O . LEU A 1 91 ? -41.233 96.860 56.669 1.00 90.69 91 LEU A O 1
ATOM 725 N N . GLU A 1 92 ? -43.337 97.201 57.353 1.00 89.62 92 GLU A N 1
ATOM 726 C CA . GLU A 1 92 ? -43.542 95.859 57.899 1.00 89.62 92 GLU A CA 1
ATOM 727 C C . GLU A 1 92 ? -43.603 94.782 56.795 1.00 89.62 92 GLU A C 1
ATOM 729 O O . GLU A 1 92 ? -43.057 93.688 56.948 1.00 89.62 92 GLU A O 1
ATOM 734 N N . ASN A 1 93 ? -44.187 95.099 55.637 1.00 91.12 93 ASN A N 1
ATOM 735 C CA . ASN A 1 93 ? -44.154 94.261 54.433 1.00 91.12 93 ASN A CA 1
ATOM 736 C C . ASN A 1 93 ? -42.723 94.149 53.864 1.00 91.12 93 ASN A C 1
ATOM 738 O O . ASN A 1 93 ? -42.280 93.066 53.485 1.00 91.12 93 ASN A O 1
ATOM 742 N N . SER A 1 94 ? -41.962 95.248 53.874 1.00 91.00 94 SER A N 1
ATOM 743 C CA . SER A 1 94 ? -40.549 95.275 53.478 1.00 91.00 94 SER A CA 1
ATOM 744 C C . SER A 1 94 ? -39.680 94.409 54.400 1.00 91.00 94 SER A C 1
ATOM 746 O O . SER A 1 94 ? -38.928 93.564 53.919 1.00 91.00 94 SER A O 1
ATOM 748 N N . ARG A 1 95 ? -39.860 94.512 55.726 1.00 92.88 95 ARG A N 1
ATOM 749 C CA . ARG A 1 95 ? -39.200 93.640 56.718 1.00 92.88 95 ARG A CA 1
ATOM 750 C C . ARG A 1 95 ? -39.519 92.163 56.500 1.00 92.88 95 ARG A C 1
ATOM 752 O O . ARG A 1 95 ? -38.607 91.343 56.507 1.00 92.88 95 ARG A O 1
ATOM 759 N N . LYS A 1 96 ? -40.785 91.820 56.243 1.00 93.25 96 LYS A N 1
ATOM 760 C CA . LYS A 1 96 ? -41.193 90.442 55.924 1.00 93.25 96 LYS A CA 1
ATOM 761 C C . LYS A 1 96 ? -40.503 89.913 54.662 1.00 93.25 96 LYS A C 1
ATOM 763 O O . LYS A 1 96 ? -39.958 88.816 54.698 1.00 93.25 96 LYS A O 1
ATOM 768 N N . LYS A 1 97 ? -40.435 90.710 53.589 1.00 93.31 97 LYS A N 1
ATOM 769 C CA . LYS A 1 97 ? -39.697 90.361 52.357 1.00 93.31 97 LYS A CA 1
ATOM 770 C C . LYS A 1 97 ? -38.186 90.244 52.572 1.00 93.31 97 LYS A C 1
ATOM 772 O O . LYS A 1 97 ? -37.554 89.415 51.928 1.00 93.31 97 LYS A O 1
ATOM 777 N N . MET A 1 98 ? -37.609 91.055 53.459 1.00 90.00 98 MET A N 1
ATOM 778 C CA . MET A 1 98 ? -36.192 90.983 53.826 1.00 90.00 98 MET A CA 1
ATOM 779 C C . MET A 1 98 ? -35.878 89.654 54.523 1.00 90.00 98 MET A C 1
ATOM 781 O O . MET A 1 98 ? -34.980 88.948 54.080 1.00 90.00 98 MET A O 1
ATOM 785 N N . ILE A 1 99 ? -36.688 89.252 55.509 1.00 90.94 99 ILE A N 1
ATOM 786 C CA . ILE A 1 99 ? -36.576 87.943 56.178 1.00 90.94 99 ILE A CA 1
ATOM 787 C C . ILE A 1 99 ? -36.773 86.796 55.167 1.00 90.94 99 ILE A C 1
ATOM 789 O O . ILE A 1 99 ? -35.970 85.871 55.116 1.00 90.94 99 ILE A O 1
ATOM 793 N N . GLU A 1 100 ? -37.770 86.890 54.279 1.00 90.69 100 GLU A N 1
ATOM 794 C CA . GLU A 1 100 ? -38.011 85.915 53.198 1.00 90.69 100 GLU A CA 1
ATOM 795 C C . GLU A 1 100 ? -36.839 85.823 52.193 1.00 90.69 100 GLU A C 1
ATOM 797 O O . GLU A 1 100 ? -36.655 84.805 51.524 1.00 90.69 100 GLU A O 1
ATOM 802 N N . LEU A 1 101 ? -36.041 86.884 52.030 1.00 90.56 101 LEU A N 1
ATOM 803 C CA . LEU A 1 101 ? -34.818 86.874 51.219 1.00 90.56 101 LEU A CA 1
ATOM 804 C C . LEU A 1 101 ? -33.625 86.305 51.996 1.00 90.56 101 LEU A C 1
ATOM 806 O O . LEU A 1 101 ? -32.901 85.482 51.443 1.00 90.56 101 LEU A O 1
ATOM 810 N N . GLU A 1 102 ? -33.447 86.671 53.266 1.00 90.12 102 GLU A N 1
ATOM 811 C CA . GLU A 1 102 ? -32.403 86.123 54.143 1.00 90.12 102 GLU A CA 1
ATOM 812 C C . GLU A 1 102 ? -32.554 84.607 54.336 1.00 90.12 102 GLU A C 1
ATOM 814 O O . GLU A 1 102 ? -31.577 83.869 54.198 1.00 90.12 102 GLU A O 1
ATOM 819 N N . ASP A 1 103 ? -33.775 84.117 54.570 1.00 91.75 103 ASP A N 1
ATOM 820 C CA . ASP A 1 103 ? -34.052 82.684 54.690 1.00 91.75 103 ASP A CA 1
ATOM 821 C C . ASP A 1 103 ? -33.848 81.950 53.354 1.00 91.75 103 ASP A C 1
ATOM 823 O O . ASP A 1 103 ? -33.280 80.859 53.347 1.00 91.75 103 ASP A O 1
ATOM 827 N N . ARG A 1 104 ? -34.201 82.551 52.204 1.00 91.88 104 ARG A N 1
ATOM 828 C CA . ARG A 1 104 ? -33.879 81.977 50.879 1.00 91.88 104 ARG A CA 1
ATOM 829 C C . ARG A 1 104 ? -32.379 81.919 50.607 1.00 91.88 104 ARG A C 1
ATOM 831 O O . ARG A 1 104 ? -31.913 80.922 50.063 1.00 91.88 104 ARG A O 1
ATOM 838 N N . ILE A 1 105 ? -31.623 82.946 50.992 1.00 90.50 105 ILE A N 1
ATOM 839 C CA . ILE A 1 105 ? -30.158 82.948 50.877 1.00 90.50 105 ILE A CA 1
ATOM 840 C C . ILE A 1 105 ? -29.562 81.865 51.786 1.00 90.50 105 ILE A C 1
ATOM 842 O O . ILE A 1 105 ? -28.688 81.122 51.345 1.00 90.50 105 ILE A O 1
ATOM 846 N N . ARG A 1 106 ? -30.075 81.702 53.015 1.00 93.25 106 ARG A N 1
ATOM 847 C CA . ARG A 1 106 ? -29.648 80.634 53.934 1.00 93.25 106 ARG A CA 1
ATOM 848 C C . ARG A 1 106 ? -29.957 79.239 53.380 1.00 93.25 106 ARG A C 1
ATOM 850 O O . ARG A 1 106 ? -29.096 78.368 53.446 1.00 93.25 106 ARG A O 1
ATOM 857 N N . ILE A 1 107 ? -31.144 79.032 52.805 1.00 92.12 107 ILE A N 1
ATOM 858 C CA . ILE A 1 107 ? -31.521 77.774 52.141 1.00 92.12 107 ILE A CA 1
ATOM 859 C C . ILE A 1 107 ? -30.590 77.499 50.953 1.00 92.12 107 ILE A C 1
ATOM 861 O O . ILE A 1 107 ? -30.004 76.424 50.892 1.00 92.12 107 ILE A O 1
ATOM 865 N N . SER A 1 108 ? -30.370 78.479 50.072 1.00 88.56 108 SER A N 1
ATOM 866 C CA . SER A 1 108 ? -29.496 78.320 48.902 1.00 88.56 108 SER A CA 1
ATOM 867 C C . SER A 1 108 ? -28.030 78.061 49.276 1.00 88.56 108 SER A C 1
ATOM 869 O O . SER A 1 108 ? -27.365 77.275 48.606 1.00 88.56 108 SER A O 1
ATOM 871 N N . ALA A 1 109 ? -27.528 78.647 50.369 1.00 87.00 109 ALA A N 1
ATOM 872 C CA . ALA A 1 109 ? -26.198 78.339 50.898 1.00 87.00 109 ALA A CA 1
ATOM 873 C C . ALA A 1 109 ? -26.100 76.886 51.405 1.00 87.00 109 ALA A C 1
ATOM 875 O O . ALA A 1 109 ? -25.147 76.189 51.070 1.00 87.00 109 ALA A O 1
ATOM 876 N N . LEU A 1 110 ? -27.113 76.401 52.132 1.00 91.81 110 LEU A N 1
ATOM 877 C CA . LEU A 1 110 ? -27.197 75.003 52.583 1.00 91.81 110 LEU A CA 1
ATOM 878 C C . LEU A 1 110 ? -27.401 74.012 51.422 1.00 91.81 110 LEU A C 1
ATOM 880 O O . LEU A 1 110 ? -27.030 72.846 51.532 1.00 91.81 110 LEU A O 1
ATOM 884 N N . GLU A 1 111 ? -28.010 74.437 50.315 1.00 89.38 111 GLU A N 1
ATOM 885 C CA . GLU A 1 111 ? -28.109 73.650 49.079 1.00 89.38 111 GLU A CA 1
ATOM 886 C C . GLU A 1 111 ? -26.770 73.599 48.330 1.00 89.38 111 GLU A C 1
ATOM 888 O O . GLU A 1 111 ? -26.391 72.535 47.842 1.00 89.38 111 GLU A O 1
ATOM 893 N N . ALA A 1 112 ? -26.020 74.706 48.296 1.00 87.38 112 ALA A N 1
ATOM 894 C CA . ALA A 1 112 ? -24.676 74.758 47.722 1.00 87.38 112 ALA A CA 1
ATOM 895 C C . ALA A 1 112 ? -23.666 73.914 48.523 1.00 87.38 112 ALA A C 1
ATOM 897 O O . ALA A 1 112 ? -22.910 73.155 47.924 1.00 87.38 112 ALA A O 1
ATOM 898 N N . GLU A 1 113 ? -23.703 73.974 49.857 1.00 89.69 113 GLU A N 1
ATOM 899 C CA . GLU A 1 113 ? -22.864 73.154 50.746 1.00 89.69 113 GLU A CA 1
ATOM 900 C C . GLU A 1 113 ? -23.131 71.651 50.546 1.00 89.69 113 GLU A C 1
ATOM 902 O O . GLU A 1 113 ? -22.200 70.871 50.347 1.00 89.69 113 GLU A O 1
ATOM 907 N N . LYS A 1 114 ? -24.407 71.242 50.470 1.00 91.94 114 LYS A N 1
ATOM 908 C CA . LYS A 1 114 ? -24.789 69.859 50.120 1.00 91.94 114 LYS A CA 1
ATOM 909 C C . LYS A 1 114 ? -24.334 69.456 48.719 1.00 91.94 114 LYS A C 1
ATOM 911 O O . LYS A 1 114 ? -23.995 68.297 48.502 1.00 91.94 114 LYS A O 1
ATOM 916 N N . PHE A 1 115 ? -24.352 70.377 47.757 1.00 88.00 115 PHE A N 1
ATOM 917 C CA . PHE A 1 115 ? -23.886 70.103 46.400 1.00 88.00 115 PHE A CA 1
ATOM 918 C C . PHE A 1 115 ? -22.360 69.932 46.343 1.00 88.00 115 PHE A C 1
ATOM 920 O O . PHE A 1 115 ? -21.885 69.027 45.661 1.00 88.00 115 PHE A O 1
ATOM 927 N N . GLU A 1 116 ? -21.596 70.724 47.101 1.00 88.75 116 GLU A N 1
ATOM 928 C CA . GLU A 1 116 ? -20.148 70.535 47.267 1.00 88.75 116 GLU A CA 1
ATOM 929 C C . GLU A 1 116 ? -19.832 69.207 47.975 1.00 88.75 116 GLU A C 1
ATOM 931 O O . GLU A 1 116 ? -18.965 68.459 47.521 1.00 88.75 116 GLU A O 1
ATOM 936 N N . GLU A 1 117 ? -20.575 68.850 49.029 1.00 90.06 117 GLU A N 1
ATOM 937 C CA . GLU A 1 117 ? -20.413 67.561 49.709 1.00 90.06 117 GLU A CA 1
ATOM 938 C C . GLU A 1 117 ? -20.732 66.376 48.778 1.00 90.06 117 GLU A C 1
ATOM 940 O O . GLU A 1 117 ? -19.947 65.428 48.709 1.00 90.06 117 GLU A O 1
ATOM 945 N N . LEU A 1 118 ? -21.809 66.451 47.987 1.00 90.81 118 LEU A N 1
ATOM 946 C CA . LEU A 1 118 ? -22.131 65.452 46.960 1.00 90.81 118 LEU A CA 1
ATOM 947 C C . LEU A 1 118 ? -21.053 65.367 45.869 1.00 90.81 118 LEU A C 1
ATOM 949 O O . LEU A 1 118 ? -20.691 64.264 45.457 1.00 90.81 118 LEU A O 1
ATOM 953 N N . GLN A 1 119 ? -20.491 66.496 45.420 1.00 88.25 119 GLN A N 1
ATOM 954 C CA . GLN A 1 119 ? -19.360 66.480 44.487 1.00 88.25 119 GLN A CA 1
ATOM 955 C C . GLN A 1 119 ? -18.142 65.788 45.105 1.00 88.25 119 GLN A C 1
ATOM 957 O O . GLN A 1 119 ? -17.548 64.919 44.466 1.00 88.25 119 GLN A O 1
ATOM 962 N N . LYS A 1 120 ? -17.806 66.101 46.359 1.00 90.31 120 LYS A N 1
ATOM 963 C CA . LYS A 1 120 ? -16.679 65.507 47.088 1.00 90.31 120 LYS A CA 1
ATOM 964 C C . LYS A 1 120 ? -16.853 64.002 47.320 1.00 90.31 120 LYS A C 1
ATOM 966 O O . LYS A 1 120 ? -15.900 63.249 47.127 1.00 90.31 120 LYS A O 1
ATOM 971 N N . GLN A 1 121 ? -18.064 63.555 47.657 1.00 89.56 121 GLN A N 1
ATOM 972 C CA . GLN A 1 121 ? -18.415 62.132 47.722 1.00 89.56 121 GLN A CA 1
ATOM 973 C C . GLN A 1 121 ? -18.255 61.469 46.345 1.00 89.56 121 GLN A C 1
ATOM 975 O O . GLN A 1 121 ? -17.565 60.458 46.236 1.00 89.56 121 GLN A O 1
ATOM 980 N N . SER A 1 122 ? -18.778 62.080 45.274 1.00 87.88 122 SER A N 1
ATOM 981 C CA . SER A 1 122 ? -18.646 61.541 43.912 1.00 87.88 122 SER A CA 1
ATOM 982 C C . SER A 1 122 ? -17.191 61.462 43.423 1.00 87.88 122 SER A C 1
ATOM 984 O O . SER A 1 122 ? -16.832 60.514 42.728 1.00 87.88 122 SER A O 1
ATOM 986 N N . ALA A 1 123 ? -16.333 62.407 43.825 1.00 87.12 123 ALA A N 1
ATOM 987 C CA . ALA A 1 123 ? -14.904 62.389 43.525 1.00 87.12 123 ALA A CA 1
ATOM 988 C C . ALA A 1 123 ? -14.190 61.245 44.263 1.00 87.12 123 ALA A C 1
ATOM 990 O O . ALA A 1 123 ? -13.453 60.491 43.633 1.00 87.12 123 ALA A O 1
ATOM 991 N N . SER A 1 124 ? -14.474 61.057 45.558 1.00 89.62 124 SER A N 1
ATOM 992 C CA . SER A 1 124 ? -13.944 59.933 46.345 1.00 89.62 124 SER A CA 1
ATOM 993 C C . SER A 1 124 ? -14.400 58.578 45.792 1.00 89.62 124 SER A C 1
ATOM 995 O O . SER A 1 124 ? -13.601 57.650 45.699 1.00 89.62 124 SER A O 1
ATOM 997 N N . GLU A 1 125 ? -15.665 58.462 45.373 1.00 91.94 125 GLU A N 1
ATOM 998 C CA . GLU A 1 125 ? -16.178 57.267 44.699 1.00 91.94 125 GLU A CA 1
ATOM 999 C C . GLU A 1 125 ? -15.476 57.005 43.359 1.00 91.94 125 GLU A C 1
ATOM 1001 O O . GLU A 1 125 ? -15.255 55.850 42.998 1.00 91.94 125 GLU A O 1
ATOM 1006 N N . LEU A 1 126 ? -15.164 58.048 42.583 1.00 90.12 126 LEU A N 1
ATOM 1007 C CA . LEU A 1 126 ? -14.467 57.913 41.301 1.00 90.12 126 LEU A CA 1
ATOM 1008 C C . LEU A 1 126 ? -12.992 57.539 41.487 1.00 90.12 126 LEU A C 1
ATOM 1010 O O . LEU A 1 126 ? -12.490 56.724 40.717 1.00 90.12 126 LEU A O 1
ATOM 1014 N N . GLU A 1 127 ? -12.323 58.063 42.514 1.00 91.94 127 GLU A N 1
ATOM 1015 C CA . GLU A 1 127 ? -10.953 57.683 42.878 1.00 91.94 127 GLU A CA 1
ATOM 1016 C C . GLU A 1 127 ? -10.881 56.221 43.353 1.00 91.94 127 GLU A C 1
ATOM 1018 O O . GLU A 1 127 ? -10.023 55.463 42.897 1.00 91.94 127 GLU A O 1
ATOM 1023 N N . GLU A 1 128 ? -11.836 55.769 44.175 1.00 91.75 128 GLU A N 1
ATOM 1024 C CA . GLU A 1 128 ? -11.935 54.357 44.567 1.00 91.75 128 GLU A CA 1
ATOM 1025 C C . GLU A 1 128 ? -12.239 53.451 43.360 1.00 91.75 128 GLU A C 1
ATOM 1027 O O . GLU A 1 128 ? -11.585 52.422 43.175 1.00 91.75 128 GLU A O 1
ATOM 1032 N N . LYS A 1 129 ? -13.174 53.844 42.480 1.00 91.94 129 LYS A N 1
ATOM 1033 C CA . LYS A 1 129 ? -13.483 53.101 41.243 1.00 91.94 129 LYS A CA 1
ATOM 1034 C C . LYS A 1 129 ? -12.288 53.041 40.289 1.00 91.94 129 LYS A C 1
ATOM 1036 O O . LYS A 1 129 ? -12.084 51.997 39.672 1.00 91.94 129 LYS A O 1
ATOM 1041 N N . LEU A 1 130 ? -11.491 54.109 40.191 1.00 92.06 130 LEU A N 1
ATOM 1042 C CA . LEU A 1 130 ? -10.251 54.137 39.413 1.00 92.06 130 LEU A CA 1
ATOM 1043 C C . LEU A 1 130 ? -9.223 53.164 39.999 1.00 92.06 130 LEU A C 1
ATOM 1045 O O . LEU A 1 130 ? -8.767 52.277 39.286 1.00 92.06 130 LEU A O 1
ATOM 1049 N N . LYS A 1 131 ? -8.957 53.229 41.309 1.00 93.06 131 LYS A N 1
ATOM 1050 C CA . LYS A 1 131 ? -8.045 52.300 41.998 1.00 93.06 131 LYS A CA 1
ATOM 1051 C C . LYS A 1 131 ? -8.469 50.836 41.837 1.00 93.06 131 LYS A C 1
ATOM 1053 O O . LYS A 1 131 ? -7.641 49.983 41.527 1.00 93.06 131 LYS A O 1
ATOM 1058 N N . ILE A 1 132 ? -9.764 50.540 41.980 1.00 92.50 132 ILE A N 1
ATOM 1059 C CA . ILE A 1 132 ? -10.328 49.204 41.725 1.00 92.50 132 ILE A CA 1
ATOM 1060 C C . ILE A 1 132 ? -10.160 48.806 40.249 1.00 92.50 132 ILE A C 1
ATOM 1062 O O . ILE A 1 132 ? -9.954 47.628 39.957 1.00 92.50 132 ILE A O 1
ATOM 1066 N N . SER A 1 133 ? -10.243 49.752 39.310 1.00 88.00 133 SER A N 1
ATOM 1067 C CA . SER A 1 133 ? -9.982 49.495 37.892 1.00 88.00 133 SER A CA 1
ATOM 1068 C C . SER A 1 133 ? -8.508 49.188 37.628 1.00 88.00 133 SER A C 1
ATOM 1070 O O . SER A 1 133 ? -8.225 48.239 36.904 1.00 88.00 133 SER A O 1
ATOM 1072 N N . ASP A 1 134 ? -7.575 49.917 38.237 1.00 92.19 134 ASP A N 1
ATOM 1073 C CA . ASP A 1 134 ? -6.132 49.711 38.062 1.00 92.19 134 ASP A CA 1
ATOM 1074 C C . ASP A 1 134 ? -5.668 48.388 38.691 1.00 92.19 134 ASP A C 1
ATOM 1076 O O . ASP A 1 134 ? -4.930 47.623 38.067 1.00 92.19 134 ASP A O 1
ATOM 1080 N N . GLU A 1 135 ? -6.185 48.039 39.875 1.00 93.94 135 GLU A N 1
ATOM 1081 C CA . GLU A 1 135 ? -5.986 46.718 40.489 1.00 93.94 135 GLU A CA 1
ATOM 1082 C C . GLU A 1 135 ? -6.547 45.585 39.604 1.00 93.94 135 GLU A C 1
ATOM 1084 O O . GLU A 1 135 ? -5.929 44.523 39.475 1.00 93.94 135 GLU A O 1
ATOM 1089 N N . ARG A 1 136 ? -7.689 45.807 38.933 1.00 93.50 136 ARG A N 1
ATOM 1090 C CA . ARG A 1 136 ? -8.251 44.857 37.953 1.00 93.50 136 ARG A CA 1
ATOM 1091 C C . ARG A 1 136 ? -7.418 44.772 36.676 1.00 93.50 136 ARG A C 1
ATOM 1093 O O . ARG A 1 136 ? -7.227 43.659 36.187 1.00 93.50 136 ARG A O 1
ATOM 1100 N N . TYR A 1 137 ? -6.909 45.884 36.146 1.00 92.88 137 TYR A N 1
ATOM 1101 C CA . TYR A 1 137 ? -6.045 45.884 34.963 1.00 92.88 137 TYR A CA 1
ATOM 1102 C C . TYR A 1 137 ? -4.728 45.164 35.253 1.00 92.88 137 TYR A C 1
ATOM 1104 O O . TYR A 1 137 ? -4.388 44.236 34.526 1.00 92.88 137 TYR A O 1
ATOM 1112 N N . SER A 1 138 ? -4.059 45.484 36.364 1.00 90.38 138 SER A N 1
ATOM 1113 C CA . SER A 1 138 ? -2.842 44.792 36.808 1.00 90.38 138 SER A CA 1
ATOM 1114 C C . SER A 1 138 ? -3.067 43.284 36.988 1.00 90.38 138 SER A C 1
ATOM 1116 O O . SER A 1 138 ? -2.282 42.471 36.498 1.00 90.38 138 SER A O 1
ATOM 1118 N N . LYS A 1 139 ? -4.187 42.879 37.604 1.00 94.31 139 LYS A N 1
ATOM 1119 C CA . LYS A 1 139 ? -4.552 41.459 37.723 1.00 94.31 139 LYS A CA 1
ATOM 1120 C C . LYS A 1 139 ? -4.848 40.802 36.368 1.00 94.31 139 LYS A C 1
ATOM 1122 O O . LYS A 1 139 ? -4.522 39.632 36.186 1.00 94.31 139 LYS A O 1
ATOM 1127 N N . THR A 1 140 ? -5.457 41.526 35.431 1.00 90.94 140 THR A N 1
ATOM 1128 C CA . THR A 1 140 ? -5.752 41.020 34.079 1.00 90.94 140 THR A CA 1
ATOM 1129 C C . THR A 1 140 ? -4.472 40.837 33.266 1.00 90.94 140 THR A C 1
ATOM 1131 O O . THR A 1 140 ? -4.317 39.810 32.616 1.00 90.94 140 THR A O 1
ATOM 1134 N N . ASP A 1 141 ? -3.533 41.778 33.354 1.00 92.69 141 ASP A N 1
ATOM 1135 C CA . ASP A 1 141 ? -2.230 41.726 32.681 1.00 92.69 141 ASP A CA 1
ATOM 1136 C C . ASP A 1 141 ? -1.328 40.608 33.238 1.00 92.69 141 ASP A C 1
ATOM 1138 O O . ASP A 1 141 ? -0.710 39.856 32.481 1.00 92.69 141 ASP A O 1
ATOM 1142 N N . ALA A 1 142 ? -1.345 40.393 34.559 1.00 91.94 142 ALA A N 1
ATOM 1143 C CA . ALA A 1 142 ? -0.685 39.250 35.190 1.00 91.94 142 ALA A CA 1
ATOM 1144 C C . ALA A 1 142 ? -1.284 37.902 34.736 1.00 91.94 142 ALA A C 1
ATOM 1146 O O . ALA A 1 142 ? -0.542 36.963 34.442 1.00 91.94 142 ALA A O 1
ATOM 1147 N N . LEU A 1 143 ? -2.617 37.805 34.628 1.00 94.00 143 LEU A N 1
ATOM 1148 C CA . LEU A 1 143 ? -3.300 36.611 34.110 1.00 94.00 143 LEU A CA 1
ATOM 1149 C C . LEU A 1 143 ? -3.041 36.394 32.611 1.00 94.00 143 LEU A C 1
ATOM 1151 O O . LEU A 1 143 ? -2.867 35.253 32.189 1.00 94.00 143 LEU A O 1
ATOM 1155 N N . LEU A 1 144 ? -2.963 37.462 31.812 1.00 94.19 144 LEU A N 1
ATOM 1156 C CA . LEU A 1 144 ? -2.602 37.393 30.396 1.00 94.19 144 LEU A CA 1
ATOM 1157 C C . LEU A 1 144 ? -1.152 36.922 30.223 1.00 94.19 144 LEU A C 1
ATOM 1159 O O . LEU A 1 144 ? -0.896 36.007 29.447 1.00 94.19 144 LEU A O 1
ATOM 1163 N N . SER A 1 145 ? -0.221 37.471 31.003 1.00 91.06 145 SER A N 1
ATOM 1164 C CA . SER A 1 145 ? 1.180 37.035 31.038 1.00 91.06 145 SER A CA 1
ATOM 1165 C C . SER A 1 145 ? 1.313 35.561 31.444 1.00 91.06 145 SER A C 1
ATOM 1167 O O . SER A 1 145 ? 2.082 34.812 30.837 1.00 91.06 145 SER A O 1
ATOM 1169 N N . GLN A 1 146 ? 0.517 35.110 32.419 1.00 93.88 146 GLN A N 1
ATOM 1170 C CA . GLN A 1 146 ? 0.436 33.701 32.809 1.00 93.88 146 GLN A CA 1
ATOM 1171 C C . GLN A 1 146 ? -0.119 32.820 31.675 1.00 93.88 146 GLN A C 1
ATOM 1173 O O . GLN A 1 146 ? 0.444 31.760 31.406 1.00 93.88 146 GLN A O 1
ATOM 1178 N N . ALA A 1 147 ? -1.177 33.255 30.985 1.00 91.56 147 ALA A N 1
ATOM 1179 C CA . ALA A 1 147 ? -1.771 32.524 29.865 1.00 91.56 147 ALA A CA 1
ATOM 1180 C C . ALA A 1 147 ? -0.827 32.440 28.651 1.00 91.56 147 ALA A C 1
ATOM 1182 O O . ALA A 1 147 ? -0.695 31.377 28.054 1.00 91.56 147 ALA A O 1
ATOM 1183 N N . LEU A 1 148 ? -0.106 33.517 28.323 1.00 92.25 148 LEU A N 1
ATOM 1184 C CA . LEU A 1 148 ? 0.911 33.527 27.264 1.00 92.25 148 LEU A CA 1
ATOM 1185 C C . LEU A 1 148 ? 2.086 32.594 27.598 1.00 92.25 148 LEU A C 1
ATOM 1187 O O . LEU A 1 148 ? 2.540 31.837 26.742 1.00 92.25 148 LEU A O 1
ATOM 1191 N N . SER A 1 149 ? 2.534 32.581 28.859 1.00 91.31 149 SER A N 1
ATOM 1192 C CA . SER A 1 149 ? 3.543 31.630 29.339 1.00 91.31 149 SER A CA 1
ATOM 1193 C C . SER A 1 149 ? 3.057 30.176 29.240 1.00 91.31 149 SER A C 1
ATOM 1195 O O . SER A 1 149 ? 3.796 29.310 28.769 1.00 91.31 149 SER A O 1
ATOM 1197 N N . GLN A 1 150 ? 1.801 29.904 29.611 1.00 93.38 150 GLN A N 1
ATOM 1198 C CA . GLN A 1 150 ? 1.191 28.580 29.467 1.00 93.38 150 GLN A CA 1
ATOM 1199 C C . GLN A 1 150 ? 1.048 28.163 27.998 1.00 93.38 150 GLN A C 1
ATOM 1201 O O . GLN A 1 150 ? 1.380 27.025 27.675 1.00 93.38 150 GLN A O 1
ATOM 1206 N N . ASN A 1 151 ? 0.644 29.071 27.104 1.00 91.19 151 ASN A N 1
ATOM 1207 C CA . ASN A 1 151 ? 0.570 28.804 25.667 1.00 91.19 151 ASN A CA 1
ATOM 1208 C C . ASN A 1 151 ? 1.942 28.455 25.084 1.00 91.19 151 ASN A C 1
ATOM 1210 O O . ASN A 1 151 ? 2.044 27.452 24.393 1.00 91.19 151 ASN A O 1
ATOM 1214 N N . SER A 1 152 ? 3.012 29.174 25.439 1.00 91.06 152 SER A N 1
ATOM 1215 C CA . SER A 1 152 ? 4.368 28.835 24.975 1.00 91.06 152 SER A CA 1
ATOM 1216 C C . SER A 1 152 ? 4.822 27.436 25.435 1.00 91.06 152 SER A C 1
ATOM 1218 O O . SER A 1 152 ? 5.433 26.687 24.672 1.00 91.06 152 SER A O 1
ATOM 1220 N N . VAL A 1 153 ? 4.457 27.023 26.656 1.00 92.31 153 VAL A N 1
ATOM 1221 C CA . VAL A 1 153 ? 4.697 25.651 27.147 1.00 92.31 153 VAL A CA 1
ATOM 1222 C C . VAL A 1 153 ? 3.821 24.618 26.421 1.00 92.31 153 VAL A C 1
ATOM 1224 O O . VAL A 1 153 ? 4.258 23.484 26.219 1.00 92.31 153 VAL A O 1
ATOM 1227 N N . LEU A 1 154 ? 2.598 24.975 26.022 1.00 92.62 154 LEU A N 1
ATOM 1228 C CA . LEU A 1 154 ? 1.720 24.111 25.228 1.00 92.62 154 LEU A CA 1
ATOM 1229 C C . LEU A 1 154 ? 2.206 23.973 23.779 1.00 92.62 154 LEU A C 1
ATOM 1231 O O . LEU A 1 154 ? 2.210 22.858 23.275 1.00 92.62 154 LEU A O 1
ATOM 1235 N N . GLU A 1 155 ? 2.688 25.042 23.146 1.00 91.12 155 GLU A N 1
ATOM 1236 C CA . GLU A 1 155 ? 3.311 25.028 21.813 1.00 91.12 155 GLU A CA 1
ATOM 1237 C C . GLU A 1 155 ? 4.551 24.124 21.788 1.00 91.12 155 GLU A C 1
ATOM 1239 O O . GLU A 1 155 ? 4.674 23.267 20.914 1.00 91.12 155 GLU A O 1
ATOM 1244 N N . GLN A 1 156 ? 5.435 24.236 22.789 1.00 90.81 156 GLN A N 1
ATOM 1245 C CA . GLN A 1 156 ? 6.584 23.332 22.923 1.00 90.81 156 GLN A CA 1
ATOM 1246 C C . GLN A 1 156 ? 6.151 21.869 23.085 1.00 90.81 156 GLN A C 1
ATOM 1248 O O . GLN A 1 156 ? 6.699 20.991 22.421 1.00 90.81 156 GLN A O 1
ATOM 1253 N N . LYS A 1 157 ? 5.141 21.594 23.924 1.00 92.62 157 LYS A N 1
ATOM 1254 C CA . LYS A 1 157 ? 4.598 20.237 24.104 1.00 92.62 157 LYS A CA 1
ATOM 1255 C C . LYS A 1 157 ? 3.925 19.693 22.847 1.00 92.62 157 LYS A C 1
ATOM 1257 O O . LYS A 1 157 ? 4.070 18.508 22.574 1.00 92.62 157 LYS A O 1
ATOM 1262 N N . LEU A 1 158 ? 3.204 20.533 22.107 1.00 92.06 158 LEU A N 1
ATOM 1263 C CA . LEU A 1 158 ? 2.541 20.165 20.860 1.00 92.06 158 LEU A CA 1
ATOM 1264 C C . LEU A 1 158 ? 3.588 19.798 19.809 1.00 92.06 158 LEU A C 1
ATOM 1266 O O . LEU A 1 158 ? 3.507 18.711 19.251 1.00 92.06 158 LEU A O 1
ATOM 1270 N N . LYS A 1 159 ? 4.647 20.603 19.658 1.00 93.06 159 LYS A N 1
ATOM 1271 C CA . LYS A 1 159 ? 5.772 20.259 18.782 1.00 93.06 159 LYS A CA 1
ATOM 1272 C C . LYS A 1 159 ? 6.457 18.949 19.194 1.00 93.06 159 LYS A C 1
ATOM 1274 O O . LYS A 1 159 ? 6.712 18.097 18.350 1.00 93.06 159 LYS A O 1
ATOM 1279 N N . SER A 1 160 ? 6.728 18.738 20.486 1.00 90.88 160 SER A N 1
ATOM 1280 C CA . SER A 1 160 ? 7.286 17.460 20.963 1.00 90.88 160 SER A CA 1
ATOM 1281 C C . SER A 1 160 ? 6.342 16.268 20.752 1.00 90.88 160 SER A C 1
ATOM 1283 O O . SER A 1 160 ? 6.816 15.140 20.640 1.00 90.88 160 SER A O 1
ATOM 1285 N N . LEU A 1 161 ? 5.026 16.496 20.697 1.00 90.75 161 LEU A N 1
ATOM 1286 C CA . LEU A 1 161 ? 4.026 15.475 20.388 1.00 90.75 161 LEU A CA 1
ATOM 1287 C C . LEU A 1 161 ? 3.953 15.185 18.880 1.00 90.75 161 LEU A C 1
ATOM 1289 O O . LEU A 1 161 ? 3.826 14.024 18.508 1.00 90.75 161 LEU A O 1
ATOM 1293 N N . GLU A 1 162 ? 4.099 16.195 18.020 1.00 92.06 162 GLU A N 1
ATOM 1294 C CA . GLU A 1 162 ? 4.251 16.026 16.567 1.00 92.06 162 GLU A CA 1
ATOM 1295 C C . GLU A 1 162 ? 5.533 15.244 16.240 1.00 92.06 162 GLU A C 1
ATOM 1297 O O . GLU A 1 162 ? 5.463 14.211 15.579 1.00 92.06 162 GLU A O 1
ATOM 1302 N N . GLU A 1 163 ? 6.676 15.638 16.815 1.00 92.25 163 GLU A N 1
ATOM 1303 C CA . GLU A 1 163 ? 7.958 14.926 16.686 1.00 92.25 163 GLU A CA 1
ATOM 1304 C C . GLU A 1 163 ? 7.919 13.487 17.245 1.00 92.25 163 GLU A C 1
ATOM 1306 O O . GLU A 1 163 ? 8.766 12.667 16.879 1.00 92.25 163 GLU A O 1
ATOM 1311 N N . LEU A 1 164 ? 6.991 13.172 18.158 1.00 89.50 164 LEU A N 1
ATOM 1312 C CA . LEU A 1 164 ? 6.724 11.807 18.630 1.00 89.50 164 LEU A CA 1
ATOM 1313 C C . LEU A 1 164 ? 5.774 11.054 17.693 1.00 89.50 164 LEU A C 1
ATOM 1315 O O . LEU A 1 164 ? 5.997 9.875 17.440 1.00 89.50 164 LEU A O 1
ATOM 1319 N N . SER A 1 165 ? 4.745 11.716 17.164 1.00 89.44 165 SER A N 1
ATOM 1320 C CA . SER A 1 165 ? 3.787 11.144 16.211 1.00 89.44 165 SER A CA 1
ATOM 1321 C C . SER A 1 165 ? 4.467 10.742 14.898 1.00 89.44 165 SER A C 1
ATOM 1323 O O . SER A 1 165 ? 4.231 9.651 14.384 1.00 89.44 165 SER A O 1
ATOM 1325 N N . GLU A 1 166 ? 5.385 11.578 14.405 1.00 92.38 166 GLU A N 1
ATOM 1326 C CA . GLU A 1 166 ? 6.219 11.293 13.235 1.00 92.38 166 GLU A CA 1
ATOM 1327 C C . GLU A 1 166 ? 7.079 10.039 13.468 1.00 92.38 166 GLU A C 1
ATOM 1329 O O . GLU A 1 166 ? 6.962 9.069 12.721 1.00 92.38 166 GLU A O 1
ATOM 1334 N N . LYS A 1 167 ? 7.812 9.977 14.590 1.00 92.94 167 LYS A N 1
ATOM 1335 C CA . LYS A 1 167 ? 8.601 8.794 14.987 1.00 92.94 167 LYS A CA 1
ATOM 1336 C C . LYS A 1 167 ? 7.749 7.540 15.208 1.00 92.94 167 LYS A C 1
ATOM 1338 O O . LYS A 1 167 ? 8.205 6.437 14.930 1.00 92.94 167 LYS A O 1
ATOM 1343 N N . VAL A 1 168 ? 6.515 7.671 15.699 1.00 90.69 168 VAL A N 1
ATOM 1344 C CA . VAL A 1 168 ? 5.570 6.544 15.816 1.00 90.69 168 VAL A CA 1
ATOM 1345 C C . VAL A 1 168 ? 5.109 6.066 14.435 1.00 90.69 168 VAL A C 1
ATOM 1347 O O . VAL A 1 168 ? 4.952 4.862 14.241 1.00 90.69 168 VAL A O 1
ATOM 1350 N N . SER A 1 169 ? 4.952 6.966 13.462 1.00 87.31 169 SER A N 1
ATOM 1351 C CA . SER A 1 169 ? 4.665 6.613 12.067 1.00 87.31 169 SER A CA 1
ATOM 1352 C C . SER A 1 169 ? 5.848 5.891 11.404 1.00 87.31 169 SER A C 1
ATOM 1354 O O . SER A 1 169 ? 5.656 4.838 10.796 1.00 87.31 169 SER A O 1
ATOM 1356 N N . GLU A 1 170 ? 7.078 6.385 11.598 1.00 92.12 170 GLU A N 1
ATOM 1357 C CA . GLU A 1 170 ? 8.318 5.730 11.144 1.00 92.12 170 GLU A CA 1
ATOM 1358 C C . GLU A 1 170 ? 8.506 4.342 11.776 1.00 92.12 170 GLU A C 1
ATOM 1360 O O . GLU A 1 170 ? 8.780 3.364 11.083 1.00 92.12 170 GLU A O 1
ATOM 1365 N N . LEU A 1 171 ? 8.314 4.218 13.094 1.00 90.31 171 LEU A N 1
ATOM 1366 C CA . LEU A 1 171 ? 8.399 2.929 13.786 1.00 90.31 171 LEU A CA 1
ATOM 1367 C C . LEU A 1 171 ? 7.303 1.960 13.327 1.00 90.31 171 LEU A C 1
ATOM 1369 O O . LEU A 1 171 ? 7.551 0.758 13.258 1.00 90.31 171 LEU A O 1
ATOM 1373 N N . LYS A 1 172 ? 6.109 2.457 12.978 1.00 91.25 172 LYS A N 1
ATOM 1374 C CA . LYS A 1 172 ? 5.025 1.626 12.445 1.00 91.25 172 LYS A CA 1
ATOM 1375 C C . LYS A 1 172 ? 5.331 1.113 11.035 1.00 91.25 172 LYS A C 1
ATOM 1377 O O . LYS A 1 172 ? 5.057 -0.053 10.766 1.00 91.25 172 LYS A O 1
ATOM 1382 N N . SER A 1 173 ? 5.907 1.929 10.148 1.00 88.75 173 SER A N 1
ATOM 1383 C CA . SER A 1 173 ? 6.313 1.452 8.817 1.00 88.75 173 SER A CA 1
ATOM 1384 C C . SER A 1 173 ? 7.493 0.479 8.901 1.00 88.75 173 SER A C 1
ATOM 1386 O O . SER A 1 173 ? 7.458 -0.570 8.260 1.00 88.75 173 SER A O 1
ATOM 1388 N N . ALA A 1 174 ? 8.476 0.746 9.768 1.00 90.12 174 ALA A N 1
ATOM 1389 C CA . ALA A 1 174 ? 9.576 -0.179 10.044 1.00 90.12 174 ALA A CA 1
ATOM 1390 C C . ALA A 1 174 ? 9.095 -1.520 10.634 1.00 90.12 174 ALA A C 1
ATOM 1392 O O . ALA A 1 174 ? 9.625 -2.569 10.270 1.00 90.12 174 ALA A O 1
ATOM 1393 N N . LEU A 1 175 ? 8.073 -1.509 11.500 1.00 90.25 175 LEU A N 1
ATOM 1394 C CA . LEU A 1 175 ? 7.466 -2.727 12.047 1.00 90.25 175 LEU A CA 1
ATOM 1395 C C . LEU A 1 175 ? 6.780 -3.566 10.960 1.00 90.25 175 LEU A C 1
ATOM 1397 O O . LEU A 1 175 ? 6.984 -4.774 10.930 1.00 90.25 175 LEU A O 1
ATOM 1401 N N . ILE A 1 176 ? 6.028 -2.942 10.045 1.00 92.12 176 ILE A N 1
ATOM 1402 C CA . ILE A 1 176 ? 5.384 -3.648 8.922 1.00 92.12 176 ILE A CA 1
ATOM 1403 C C . ILE A 1 176 ? 6.440 -4.334 8.043 1.00 92.12 176 ILE A C 1
ATOM 1405 O O . ILE A 1 176 ? 6.315 -5.523 7.760 1.00 92.12 176 ILE A O 1
ATOM 1409 N N . VAL A 1 177 ? 7.524 -3.631 7.692 1.00 90.69 177 VAL A N 1
ATOM 1410 C CA . VAL A 1 177 ? 8.637 -4.216 6.921 1.00 90.69 177 VAL A CA 1
ATOM 1411 C C . VAL A 1 177 ? 9.293 -5.376 7.682 1.00 90.69 177 VAL A C 1
ATOM 1413 O O . VAL A 1 177 ? 9.530 -6.430 7.097 1.00 90.69 177 VAL A O 1
ATOM 1416 N N . ALA A 1 178 ? 9.531 -5.236 8.989 1.00 87.19 178 ALA A N 1
ATOM 1417 C CA . ALA A 1 178 ? 10.102 -6.306 9.810 1.00 87.19 178 ALA A CA 1
ATOM 1418 C C . ALA A 1 178 ? 9.169 -7.530 9.940 1.00 87.19 178 ALA A C 1
ATOM 1420 O O . ALA A 1 178 ? 9.641 -8.667 9.961 1.00 87.19 178 ALA A O 1
ATOM 1421 N N . GLU A 1 179 ? 7.849 -7.327 9.987 1.00 89.94 179 GLU A N 1
ATOM 1422 C CA . GLU A 1 179 ? 6.869 -8.414 9.938 1.00 89.94 179 GLU A CA 1
ATOM 1423 C C . GLU A 1 179 ? 6.831 -9.108 8.572 1.00 89.94 179 GLU A C 1
ATOM 1425 O O . GLU A 1 179 ? 6.703 -10.330 8.517 1.00 89.94 179 GLU A O 1
ATOM 1430 N N . GLU A 1 180 ? 6.936 -8.366 7.468 1.00 91.38 180 GLU A N 1
ATOM 1431 C CA . GLU A 1 180 ? 6.995 -8.926 6.112 1.00 91.38 180 GLU A CA 1
ATOM 1432 C C . GLU A 1 180 ? 8.291 -9.713 5.874 1.00 91.38 180 GLU A C 1
ATOM 1434 O O . GLU A 1 180 ? 8.244 -10.834 5.361 1.00 91.38 180 GLU A O 1
ATOM 1439 N N . GLU A 1 181 ? 9.441 -9.194 6.314 1.00 90.31 181 GLU A N 1
ATOM 1440 C CA . GLU A 1 181 ? 10.708 -9.932 6.307 1.00 90.31 181 GLU A CA 1
ATOM 1441 C C . GLU A 1 181 ? 10.649 -11.167 7.218 1.00 90.31 181 GLU A C 1
ATOM 1443 O O . GLU A 1 181 ? 11.123 -12.237 6.828 1.00 90.31 181 GLU A O 1
ATOM 1448 N N . GLY A 1 182 ? 9.997 -11.067 8.381 1.00 87.69 182 GLY A N 1
ATOM 1449 C CA . GLY A 1 182 ? 9.730 -12.195 9.276 1.00 87.69 182 GLY A CA 1
ATOM 1450 C C . GLY A 1 182 ? 8.877 -13.285 8.618 1.00 87.69 182 GLY A C 1
ATOM 1451 O O . GLY A 1 182 ? 9.276 -14.450 8.603 1.00 87.69 182 GLY A O 1
ATOM 1452 N N . LYS A 1 183 ? 7.748 -12.913 7.998 1.00 92.81 183 LYS A N 1
ATOM 1453 C CA . LYS A 1 183 ? 6.863 -13.819 7.238 1.00 92.81 183 LYS A CA 1
ATOM 1454 C C . LYS A 1 183 ? 7.622 -14.486 6.086 1.00 92.81 183 LYS A C 1
ATOM 1456 O O . LYS A 1 183 ? 7.593 -15.707 5.954 1.00 92.81 183 LYS A O 1
ATOM 1461 N N . LYS A 1 184 ? 8.381 -13.713 5.304 1.00 91.31 184 LYS A N 1
ATOM 1462 C CA . LYS A 1 184 ? 9.213 -14.199 4.188 1.00 91.31 184 LYS A CA 1
ATOM 1463 C C . LYS A 1 184 ? 10.315 -15.161 4.644 1.00 91.31 184 LYS A C 1
ATOM 1465 O O . LYS A 1 184 ? 10.540 -16.180 3.993 1.00 91.31 184 LYS A O 1
ATOM 1470 N N . SER A 1 185 ? 10.972 -14.867 5.765 1.00 87.88 185 SER A N 1
ATOM 1471 C CA . SER A 1 185 ? 11.966 -15.745 6.392 1.00 87.88 185 SER A CA 1
ATOM 1472 C C . SER A 1 185 ? 11.326 -17.048 6.887 1.00 87.88 185 SER A C 1
ATOM 1474 O O . SER A 1 185 ? 11.853 -18.128 6.628 1.00 87.88 185 SER A O 1
ATOM 1476 N N . SER A 1 186 ? 10.139 -16.969 7.500 1.00 92.12 186 SER A N 1
ATOM 1477 C CA . SER A 1 186 ? 9.358 -18.133 7.941 1.00 92.12 186 SER A CA 1
ATOM 1478 C C . SER A 1 186 ? 8.964 -19.044 6.772 1.00 92.12 186 SER A C 1
ATOM 1480 O O . SER A 1 186 ? 9.184 -20.251 6.837 1.00 92.12 186 SER A O 1
ATOM 1482 N N . ILE A 1 187 ? 8.479 -18.472 5.663 1.00 93.06 187 ILE A N 1
ATOM 1483 C CA . ILE A 1 187 ? 8.151 -19.216 4.434 1.00 93.06 187 ILE A CA 1
ATOM 1484 C C . ILE A 1 187 ? 9.399 -19.904 3.863 1.00 93.06 187 ILE A C 1
ATOM 1486 O O . ILE A 1 187 ? 9.358 -21.096 3.565 1.00 93.06 187 ILE A O 1
ATOM 1490 N N . GLN A 1 188 ? 10.538 -19.205 3.772 1.00 92.94 188 GLN A N 1
ATOM 1491 C CA . GLN A 1 188 ? 11.787 -19.825 3.310 1.00 92.94 188 GLN A CA 1
ATOM 1492 C C . GLN A 1 188 ? 12.275 -20.932 4.254 1.00 92.94 188 GLN A C 1
ATOM 1494 O O . GLN A 1 188 ? 12.746 -21.969 3.788 1.00 92.94 188 GLN A O 1
ATOM 1499 N N . MET A 1 189 ? 12.147 -20.750 5.569 1.00 92.69 189 MET A N 1
ATOM 1500 C CA . MET A 1 189 ? 12.476 -21.772 6.563 1.00 92.69 189 MET A CA 1
ATOM 1501 C C . MET A 1 189 ? 11.596 -23.018 6.393 1.00 92.69 189 MET A C 1
ATOM 1503 O O . MET A 1 189 ? 12.123 -24.128 6.397 1.00 92.69 189 MET A O 1
ATOM 1507 N N . GLN A 1 190 ? 10.292 -22.848 6.162 1.00 92.44 190 GLN A N 1
ATOM 1508 C CA . GLN A 1 190 ? 9.353 -23.941 5.896 1.00 92.44 190 GLN A CA 1
ATOM 1509 C C . GLN A 1 190 ? 9.648 -24.646 4.559 1.00 92.44 190 GLN A C 1
ATOM 1511 O O . GLN A 1 190 ? 9.724 -25.872 4.517 1.00 92.44 190 GLN A O 1
ATOM 1516 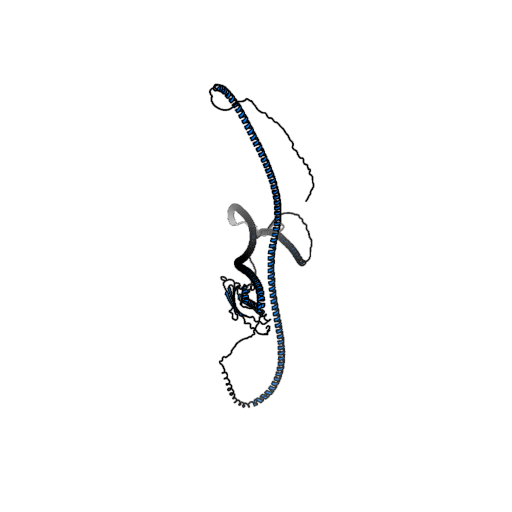N N . GLU A 1 191 ? 9.951 -23.898 3.494 1.00 93.50 191 GLU A N 1
ATOM 1517 C CA . GLU A 1 191 ? 10.453 -24.457 2.232 1.00 93.50 191 GLU A CA 1
ATOM 1518 C C . GLU A 1 191 ? 11.727 -25.302 2.432 1.00 93.50 191 GLU A C 1
ATOM 1520 O O . GLU A 1 191 ? 11.890 -26.346 1.797 1.00 93.50 191 GLU A O 1
ATOM 1525 N N . TYR A 1 192 ? 12.671 -24.850 3.266 1.00 91.19 192 TYR A N 1
ATOM 1526 C CA . TYR A 1 192 ? 13.877 -25.620 3.580 1.00 91.19 192 TYR A CA 1
ATOM 1527 C C . TYR A 1 192 ? 13.565 -26.849 4.440 1.00 91.19 192 TYR A C 1
ATOM 1529 O O . TYR A 1 192 ? 14.130 -27.908 4.170 1.00 91.19 192 TYR A O 1
ATOM 1537 N N . GLN A 1 193 ? 12.633 -26.748 5.390 1.00 94.75 193 GLN A N 1
ATOM 1538 C CA . GLN A 1 193 ? 12.139 -27.870 6.192 1.00 94.75 193 GLN A CA 1
ATOM 1539 C C . GLN A 1 193 ? 11.573 -28.981 5.289 1.00 94.75 193 GLN A C 1
ATOM 1541 O O . GLN A 1 193 ? 12.002 -30.130 5.379 1.00 94.75 193 GLN A O 1
ATOM 1546 N N . GLU A 1 194 ? 10.699 -28.638 4.336 1.00 93.62 194 GLU A N 1
ATOM 1547 C CA . GLU A 1 194 ? 10.154 -29.588 3.356 1.00 93.62 194 GLU A CA 1
ATOM 1548 C C . GLU A 1 194 ? 11.237 -30.198 2.457 1.00 93.62 194 GLU A C 1
ATOM 1550 O O . GLU A 1 194 ? 11.236 -31.407 2.202 1.00 93.62 194 GLU A O 1
ATOM 1555 N N . LYS A 1 195 ? 12.191 -29.385 1.981 1.00 94.88 195 LYS A N 1
ATOM 1556 C CA . LYS A 1 195 ? 13.325 -29.867 1.173 1.00 94.88 195 LYS A CA 1
ATOM 1557 C C . LYS A 1 195 ? 14.187 -30.855 1.967 1.00 94.88 195 LYS A C 1
ATOM 1559 O O . LYS A 1 195 ? 14.600 -31.863 1.396 1.00 94.88 195 LYS A O 1
ATOM 1564 N N . VAL A 1 196 ? 14.404 -30.618 3.264 1.00 91.81 196 VAL A N 1
ATOM 1565 C CA . VAL A 1 196 ? 15.095 -31.548 4.173 1.00 91.81 196 VAL A CA 1
ATOM 1566 C C . VAL A 1 196 ? 14.293 -32.840 4.335 1.00 91.81 196 VAL A C 1
ATOM 1568 O O . VAL A 1 196 ? 14.810 -33.894 3.974 1.00 91.81 196 VAL A O 1
ATOM 1571 N N . SER A 1 197 ? 13.019 -32.791 4.735 1.00 92.19 197 SER A N 1
ATOM 1572 C CA . SER A 1 197 ? 12.189 -34.000 4.908 1.00 92.19 197 SER A CA 1
ATOM 1573 C C . SER A 1 197 ? 12.043 -34.826 3.617 1.00 92.19 197 SER A C 1
ATOM 1575 O O . SER A 1 197 ? 11.976 -36.061 3.637 1.00 92.19 197 SER A O 1
ATOM 1577 N N . LYS A 1 198 ? 12.055 -34.168 2.453 1.00 94.25 198 LYS A N 1
ATOM 1578 C CA . LYS A 1 198 ? 12.069 -34.820 1.136 1.00 94.25 198 LYS A CA 1
ATOM 1579 C C . LYS A 1 198 ? 13.408 -35.486 0.807 1.00 94.25 198 LYS A C 1
ATOM 1581 O O . LYS A 1 198 ? 13.425 -36.557 0.198 1.00 94.25 198 LYS A O 1
ATOM 1586 N N . LEU A 1 199 ? 14.529 -34.884 1.202 1.00 93.56 199 LEU A N 1
ATOM 1587 C CA . LEU A 1 199 ? 15.853 -35.498 1.074 1.00 93.56 199 LEU A CA 1
ATOM 1588 C C . LEU A 1 199 ? 16.022 -36.668 2.052 1.00 93.56 199 LEU A C 1
ATOM 1590 O O . LEU A 1 199 ? 16.522 -37.711 1.647 1.00 93.56 199 LEU A O 1
ATOM 1594 N N . GLU A 1 200 ? 15.538 -36.545 3.289 1.00 94.38 200 GLU A N 1
ATOM 1595 C CA . GLU A 1 200 ? 15.555 -37.609 4.301 1.00 94.38 200 GLU A CA 1
ATOM 1596 C C . GLU A 1 200 ? 14.717 -38.820 3.876 1.00 94.38 200 GLU A C 1
ATOM 1598 O O . GLU A 1 200 ? 15.200 -39.949 3.913 1.00 94.38 200 GLU A O 1
ATOM 1603 N N . SER A 1 201 ? 13.490 -38.610 3.390 1.00 91.56 201 SER A N 1
ATOM 1604 C CA . SER A 1 201 ? 12.660 -39.698 2.847 1.00 91.56 201 SER A CA 1
ATOM 1605 C C . SER A 1 201 ? 13.290 -40.363 1.615 1.00 91.56 201 SER A C 1
ATOM 1607 O O . SER A 1 201 ? 13.287 -41.591 1.516 1.00 91.56 201 SER A O 1
ATOM 1609 N N . SER A 1 202 ? 13.918 -39.586 0.725 1.00 94.25 202 SER A N 1
ATOM 1610 C CA . SER A 1 202 ? 14.671 -40.117 -0.425 1.00 94.25 202 SER A CA 1
ATOM 1611 C C . SER A 1 202 ? 15.909 -40.921 0.004 1.00 94.25 202 SER A C 1
ATOM 1613 O O . SER A 1 202 ? 16.194 -41.979 -0.560 1.00 94.25 202 SER A O 1
ATOM 1615 N N . LEU A 1 203 ? 16.634 -40.452 1.025 1.00 94.00 203 LEU A N 1
ATOM 1616 C CA . LEU A 1 203 ? 17.796 -41.127 1.604 1.00 94.00 203 LEU A CA 1
ATOM 1617 C C . LEU A 1 203 ? 17.389 -42.433 2.296 1.00 94.00 203 LEU A C 1
ATOM 1619 O O . LEU A 1 203 ? 18.021 -43.461 2.069 1.00 94.00 203 LEU A O 1
ATOM 1623 N N . ASN A 1 204 ? 16.301 -42.419 3.066 1.00 93.81 204 ASN A N 1
ATOM 1624 C CA . ASN A 1 204 ? 15.748 -43.601 3.727 1.00 93.81 204 ASN A CA 1
ATOM 1625 C C . ASN A 1 204 ? 15.258 -44.646 2.710 1.00 93.81 204 ASN A C 1
ATOM 1627 O O . ASN A 1 204 ? 15.538 -45.832 2.876 1.00 93.81 204 ASN A O 1
ATOM 1631 N N . GLN A 1 205 ? 14.609 -44.224 1.617 1.00 95.38 205 GLN A N 1
ATOM 1632 C CA . GLN A 1 205 ? 14.224 -45.123 0.524 1.00 95.38 205 GLN A CA 1
ATOM 1633 C C . GLN A 1 205 ? 15.448 -45.736 -0.179 1.00 95.38 205 GLN A C 1
ATOM 1635 O O . GLN A 1 205 ? 15.460 -46.931 -0.471 1.00 95.38 205 GLN A O 1
ATOM 1640 N N . SER A 1 206 ? 16.490 -44.936 -0.428 1.00 91.38 206 SER A N 1
ATOM 1641 C CA . SER A 1 206 ? 17.757 -45.409 -1.004 1.00 91.38 206 SER A CA 1
ATOM 1642 C C . SER A 1 206 ? 18.475 -46.396 -0.072 1.00 91.38 206 SER A C 1
ATOM 1644 O O . SER A 1 206 ? 18.948 -47.439 -0.515 1.00 91.38 206 SER A O 1
ATOM 1646 N N . SER A 1 207 ? 18.479 -46.115 1.235 1.00 93.44 207 SER A N 1
ATOM 1647 C CA . SER A 1 207 ? 19.039 -46.982 2.277 1.00 93.44 207 SER A CA 1
ATOM 1648 C C . SER A 1 207 ? 18.329 -48.340 2.329 1.00 93.44 207 SER A C 1
ATOM 1650 O O . SER A 1 207 ? 18.979 -49.375 2.206 1.00 93.44 207 SER A O 1
ATOM 1652 N N . ALA A 1 208 ? 16.991 -48.347 2.385 1.00 92.62 208 ALA A N 1
ATOM 1653 C CA . ALA A 1 208 ? 16.197 -49.576 2.361 1.00 92.62 208 ALA A CA 1
ATOM 1654 C C . ALA A 1 208 ? 16.449 -50.409 1.090 1.00 92.62 208 ALA A C 1
ATOM 1656 O O . ALA A 1 208 ? 16.641 -51.621 1.173 1.00 92.62 208 ALA A O 1
ATOM 1657 N N . ARG A 1 209 ? 16.534 -49.755 -0.077 1.00 95.12 209 ARG A N 1
ATOM 1658 C CA . ARG A 1 209 ? 16.859 -50.419 -1.347 1.00 95.12 209 ARG A CA 1
ATOM 1659 C C . ARG A 1 209 ? 18.280 -50.993 -1.370 1.00 95.12 209 ARG A C 1
ATOM 1661 O O . ARG A 1 209 ? 18.493 -52.048 -1.961 1.00 95.12 209 ARG A O 1
ATOM 1668 N N . ASN A 1 210 ? 19.250 -50.331 -0.741 1.00 90.69 210 ASN A N 1
ATOM 1669 C CA . ASN A 1 210 ? 20.595 -50.887 -0.597 1.00 90.69 210 ASN A CA 1
ATOM 1670 C C . ASN A 1 210 ? 20.575 -52.141 0.288 1.00 90.69 210 ASN A C 1
ATOM 1672 O O . ASN A 1 210 ? 21.192 -53.132 -0.085 1.00 90.69 210 ASN A O 1
ATOM 1676 N N . SER A 1 211 ? 19.808 -52.152 1.384 1.00 93.12 211 SER A N 1
ATOM 1677 C CA . SER A 1 211 ? 19.633 -53.356 2.211 1.00 93.12 211 SER A CA 1
ATOM 1678 C C . SER A 1 211 ? 18.943 -54.509 1.466 1.00 93.12 211 SER A C 1
ATOM 1680 O O . SER A 1 211 ? 19.358 -55.654 1.629 1.00 93.12 211 SER A O 1
ATOM 1682 N N . GLU A 1 212 ? 17.953 -54.240 0.603 1.00 94.31 212 GLU A N 1
ATOM 1683 C CA . GLU A 1 212 ? 17.392 -55.265 -0.301 1.00 94.31 212 GLU A CA 1
ATOM 1684 C C . GLU A 1 212 ? 18.451 -55.810 -1.272 1.00 94.31 212 GLU A C 1
ATOM 1686 O O . GLU A 1 212 ? 18.570 -57.021 -1.438 1.00 94.31 212 GLU A O 1
ATOM 1691 N N . LEU A 1 213 ? 19.270 -54.942 -1.878 1.00 94.00 213 LEU A N 1
ATOM 1692 C CA . LEU A 1 213 ? 20.333 -55.361 -2.800 1.00 94.00 213 LEU A CA 1
ATOM 1693 C C . LEU A 1 213 ? 21.468 -56.129 -2.097 1.00 94.00 213 LEU A C 1
ATOM 1695 O O . LEU A 1 213 ? 22.054 -57.033 -2.692 1.00 94.00 213 LEU A O 1
ATOM 1699 N N . GLU A 1 214 ? 21.766 -55.814 -0.835 1.00 93.75 214 GLU A N 1
ATOM 1700 C CA . GLU A 1 214 ? 22.692 -56.574 0.014 1.00 93.75 214 GLU A CA 1
ATOM 1701 C C . GLU A 1 214 ? 22.128 -57.950 0.412 1.00 93.75 214 GLU A C 1
ATOM 1703 O O . GLU A 1 214 ? 22.893 -58.907 0.559 1.00 93.75 214 GLU A O 1
ATOM 1708 N N . GLU A 1 215 ? 20.806 -58.081 0.560 1.00 94.31 215 GLU A N 1
ATOM 1709 C CA . GLU A 1 215 ? 20.114 -59.359 0.765 1.00 94.31 215 GLU A CA 1
ATOM 1710 C C . GLU A 1 215 ? 20.130 -60.210 -0.515 1.00 94.31 215 GLU A C 1
ATOM 1712 O O . GLU A 1 215 ? 20.618 -61.342 -0.495 1.00 94.31 215 GLU A O 1
ATOM 1717 N N . ASP A 1 216 ? 19.702 -59.646 -1.649 1.00 93.50 216 ASP A N 1
ATOM 1718 C CA . ASP A 1 216 ? 19.707 -60.308 -2.960 1.00 93.50 216 ASP A CA 1
ATOM 1719 C C . ASP A 1 216 ? 21.114 -60.771 -3.363 1.00 93.50 216 ASP A C 1
ATOM 1721 O O . ASP A 1 216 ? 21.288 -61.896 -3.840 1.00 93.50 216 ASP A O 1
ATOM 1725 N N . LEU A 1 217 ? 22.144 -59.948 -3.125 1.00 94.25 217 LEU A N 1
ATOM 1726 C CA . LEU A 1 217 ? 23.538 -60.320 -3.371 1.00 94.25 217 LEU A CA 1
ATOM 1727 C C . LEU A 1 217 ? 23.973 -61.500 -2.491 1.00 94.25 217 LEU A C 1
ATOM 1729 O O . LEU A 1 217 ? 24.658 -62.404 -2.973 1.00 94.25 217 LEU A O 1
ATOM 1733 N N . ARG A 1 218 ? 23.556 -61.539 -1.220 1.00 95.88 218 ARG A N 1
ATOM 1734 C CA . ARG A 1 218 ? 23.861 -62.648 -0.302 1.00 95.88 218 ARG A CA 1
ATOM 1735 C C . ARG A 1 218 ? 23.173 -63.941 -0.737 1.00 95.88 218 ARG A C 1
ATOM 1737 O O . ARG A 1 218 ? 23.814 -64.990 -0.764 1.00 95.88 218 ARG A O 1
ATOM 1744 N N . ILE A 1 219 ? 21.908 -63.856 -1.150 1.00 94.12 219 ILE A N 1
ATOM 1745 C CA . ILE A 1 219 ? 21.132 -64.975 -1.704 1.00 94.12 219 ILE A CA 1
ATOM 1746 C C . ILE A 1 219 ? 21.755 -65.472 -3.019 1.00 94.12 219 ILE A C 1
ATOM 1748 O O . ILE A 1 219 ? 21.841 -66.680 -3.244 1.00 94.12 219 ILE A O 1
ATOM 1752 N N . ALA A 1 220 ? 22.219 -64.569 -3.887 1.00 91.62 220 ALA A N 1
ATOM 1753 C CA . ALA A 1 220 ? 22.896 -64.917 -5.134 1.00 91.62 220 ALA A CA 1
ATOM 1754 C C . ALA A 1 220 ? 24.250 -65.604 -4.888 1.00 91.62 220 ALA A C 1
ATOM 1756 O O . ALA A 1 220 ? 24.553 -66.600 -5.543 1.00 91.62 220 ALA A O 1
ATOM 1757 N N . LEU A 1 221 ? 25.036 -65.128 -3.914 1.00 92.44 221 LEU A N 1
ATOM 1758 C CA . LEU A 1 221 ? 26.291 -65.763 -3.498 1.00 92.44 221 LEU A CA 1
ATOM 1759 C C . LEU A 1 221 ? 26.057 -67.153 -2.886 1.00 92.44 221 LEU A C 1
ATOM 1761 O O . LEU A 1 221 ? 26.771 -68.091 -3.238 1.00 92.44 221 LEU A O 1
ATOM 1765 N N . GLN A 1 222 ? 25.029 -67.317 -2.043 1.00 94.50 222 GLN A N 1
ATOM 1766 C CA . GLN A 1 222 ? 24.650 -68.628 -1.505 1.00 94.50 222 GLN A CA 1
ATOM 1767 C C . GLN A 1 222 ? 24.256 -69.600 -2.627 1.00 94.50 222 GLN A C 1
ATOM 1769 O O . GLN A 1 222 ? 24.795 -70.702 -2.692 1.00 94.50 222 GLN A O 1
ATOM 1774 N N . LYS A 1 223 ? 23.388 -69.183 -3.559 1.00 92.69 223 LYS A N 1
ATOM 1775 C CA . LYS A 1 223 ? 23.021 -69.996 -4.734 1.00 92.69 223 LYS A CA 1
ATOM 1776 C C . LYS A 1 223 ? 24.225 -70.309 -5.625 1.00 92.69 223 LYS A C 1
ATOM 1778 O O . LYS A 1 223 ? 24.282 -71.384 -6.211 1.00 92.69 223 LYS A O 1
ATOM 1783 N N . GLY A 1 224 ? 25.198 -69.400 -5.713 1.00 87.31 224 GLY A N 1
ATOM 1784 C CA . GLY A 1 224 ? 26.479 -69.638 -6.379 1.00 87.31 224 GLY A CA 1
ATOM 1785 C C . GLY A 1 224 ? 27.241 -70.809 -5.756 1.00 87.31 224 GLY A C 1
ATOM 1786 O O . GLY A 1 224 ? 27.616 -71.732 -6.475 1.00 87.31 224 GLY A O 1
ATOM 1787 N N . ALA A 1 225 ? 27.388 -70.817 -4.428 1.00 89.75 225 ALA A N 1
ATOM 1788 C CA . ALA A 1 225 ? 28.013 -71.917 -3.693 1.00 89.75 225 ALA A CA 1
ATOM 1789 C C . ALA A 1 225 ? 27.214 -73.231 -3.808 1.00 89.75 225 ALA A C 1
ATOM 1791 O O . ALA A 1 225 ? 27.794 -74.278 -4.082 1.00 89.75 225 ALA A O 1
ATOM 1792 N N . GLU A 1 226 ? 25.881 -73.185 -3.700 1.00 91.12 226 GLU A N 1
ATOM 1793 C CA . GLU A 1 226 ? 25.012 -74.355 -3.908 1.00 91.12 226 GLU A CA 1
ATOM 1794 C C . GLU A 1 226 ? 25.162 -74.936 -5.328 1.00 91.12 226 GLU A C 1
ATOM 1796 O O . GLU A 1 226 ? 25.217 -76.154 -5.505 1.00 91.12 226 GLU A O 1
ATOM 1801 N N . HIS A 1 227 ? 25.276 -74.087 -6.354 1.00 88.69 227 HIS A N 1
ATOM 1802 C CA . HIS A 1 227 ? 25.539 -74.520 -7.727 1.00 88.69 227 HIS A CA 1
ATOM 1803 C C . HIS A 1 227 ? 26.963 -75.057 -7.929 1.00 88.69 227 HIS A C 1
ATOM 1805 O O . HIS A 1 227 ? 27.133 -76.004 -8.701 1.00 88.69 227 HIS A O 1
ATOM 1811 N N . GLU A 1 228 ? 27.968 -74.514 -7.236 1.00 88.75 228 GLU A N 1
ATOM 1812 C CA . GLU A 1 228 ? 29.331 -75.057 -7.228 1.00 88.75 228 GLU A CA 1
ATOM 1813 C C . GLU A 1 228 ? 29.360 -76.454 -6.588 1.00 88.75 228 GLU A C 1
ATOM 1815 O O . GLU A 1 228 ? 29.880 -77.392 -7.194 1.00 88.75 228 GLU A O 1
ATOM 1820 N N . ASP A 1 229 ? 28.708 -76.646 -5.439 1.00 90.00 229 ASP A N 1
ATOM 1821 C CA . ASP A 1 229 ? 28.569 -77.953 -4.784 1.00 90.00 229 ASP A CA 1
ATOM 1822 C C . ASP A 1 229 ? 27.804 -78.963 -5.652 1.00 90.00 229 ASP A C 1
ATOM 1824 O O . ASP A 1 229 ? 28.245 -80.105 -5.814 1.00 90.00 229 ASP A O 1
ATOM 1828 N N . ILE A 1 230 ? 26.702 -78.556 -6.294 1.00 90.50 230 ILE A N 1
ATOM 1829 C CA . ILE A 1 230 ? 25.984 -79.394 -7.271 1.00 90.50 230 ILE A CA 1
ATOM 1830 C C . ILE A 1 230 ? 26.895 -79.744 -8.461 1.00 90.50 230 ILE A C 1
ATOM 1832 O O . ILE A 1 230 ? 26.892 -80.891 -8.921 1.00 90.50 230 ILE A O 1
ATOM 1836 N N . GLY A 1 231 ? 27.706 -78.799 -8.943 1.00 85.56 231 GLY A N 1
ATOM 1837 C CA . GLY A 1 231 ? 28.702 -79.012 -9.994 1.00 85.56 231 GLY A CA 1
ATOM 1838 C C . GLY A 1 231 ? 29.791 -80.008 -9.586 1.00 85.56 231 GLY A C 1
ATOM 1839 O O . GLY A 1 231 ? 30.111 -80.924 -10.350 1.00 85.56 231 GLY A O 1
ATOM 1840 N N . ASN A 1 232 ? 30.297 -79.901 -8.358 1.00 90.81 232 ASN A N 1
ATOM 1841 C CA . ASN A 1 232 ? 31.286 -80.803 -7.770 1.00 90.81 232 ASN A CA 1
ATOM 1842 C C . ASN A 1 232 ? 30.719 -82.220 -7.576 1.00 90.81 232 ASN A C 1
ATOM 1844 O O . ASN A 1 232 ? 31.349 -83.203 -7.976 1.00 90.81 232 ASN A O 1
ATOM 1848 N N . VAL A 1 233 ? 29.495 -82.347 -7.051 1.00 91.75 233 VAL A N 1
ATOM 1849 C CA . VAL A 1 233 ? 28.779 -83.629 -6.910 1.00 91.75 233 VAL A CA 1
ATOM 1850 C C . VAL A 1 233 ? 28.491 -84.260 -8.276 1.00 91.75 233 VAL A C 1
ATOM 1852 O O . VAL A 1 233 ? 28.708 -85.460 -8.455 1.00 91.75 233 VAL A O 1
ATOM 1855 N N . SER A 1 234 ? 28.058 -83.468 -9.260 1.00 87.06 234 SER A N 1
ATOM 1856 C CA . SER A 1 234 ? 27.824 -83.925 -10.636 1.00 87.06 234 SER A CA 1
ATOM 1857 C C . SER A 1 234 ? 29.119 -84.401 -11.304 1.00 87.06 234 SER A C 1
ATOM 1859 O O . SER A 1 234 ? 29.158 -85.484 -11.887 1.00 87.06 234 SER A O 1
ATOM 1861 N N . THR A 1 235 ? 30.214 -83.655 -11.137 1.00 88.94 235 THR A N 1
ATOM 1862 C CA . THR A 1 235 ? 31.543 -84.014 -11.656 1.00 88.94 235 THR A CA 1
ATOM 1863 C C . THR A 1 235 ? 32.056 -85.303 -11.018 1.00 88.94 235 THR A C 1
ATOM 1865 O O . THR A 1 235 ? 32.474 -86.215 -11.732 1.00 88.94 235 THR A O 1
ATOM 1868 N N . LYS A 1 236 ? 31.937 -85.446 -9.692 1.00 92.31 236 LYS A N 1
ATOM 1869 C CA . LYS A 1 236 ? 32.273 -86.687 -8.980 1.00 92.31 236 LYS A CA 1
ATOM 1870 C C . LYS A 1 236 ? 31.453 -87.873 -9.499 1.00 92.31 236 LYS A C 1
ATOM 1872 O O . LYS A 1 236 ? 32.025 -88.908 -9.832 1.00 92.31 236 LYS A O 1
ATOM 1877 N N . ARG A 1 237 ? 30.134 -87.706 -9.651 1.00 90.62 237 ARG A N 1
ATOM 1878 C CA . ARG A 1 237 ? 29.241 -88.730 -10.217 1.00 90.62 237 ARG A CA 1
ATOM 1879 C C . ARG A 1 237 ? 29.597 -89.073 -11.668 1.00 90.62 237 ARG A C 1
ATOM 1881 O O . ARG A 1 237 ? 29.471 -90.228 -12.059 1.00 90.62 237 ARG A O 1
ATOM 1888 N N . SER A 1 238 ? 30.063 -88.105 -12.456 1.00 84.12 238 SER A N 1
ATOM 1889 C CA . SER A 1 238 ? 30.551 -88.323 -13.824 1.00 84.12 238 SER A CA 1
ATOM 1890 C C . SER A 1 238 ? 31.827 -89.175 -13.841 1.00 84.12 238 SER A C 1
ATOM 1892 O O . SER A 1 238 ? 31.910 -90.134 -14.605 1.00 84.12 238 SER A O 1
ATOM 1894 N N . VAL A 1 239 ? 32.778 -88.918 -12.933 1.00 89.12 239 VAL A N 1
ATOM 1895 C CA . VAL A 1 239 ? 33.989 -89.745 -12.757 1.00 89.12 239 VAL A CA 1
ATOM 1896 C C . VAL A 1 239 ? 33.640 -91.163 -12.281 1.00 89.12 239 VAL A C 1
ATOM 1898 O O . VAL A 1 239 ? 34.167 -92.140 -12.815 1.00 89.12 239 VAL A O 1
ATOM 1901 N N . GLU A 1 240 ? 32.708 -91.307 -11.335 1.00 89.88 240 GLU A N 1
ATOM 1902 C CA . GLU A 1 240 ? 32.191 -92.612 -10.893 1.00 89.88 240 GLU A CA 1
ATOM 1903 C C . GLU A 1 240 ? 31.522 -93.378 -12.051 1.00 89.88 240 GLU A C 1
ATOM 1905 O O . GLU A 1 240 ? 31.813 -94.556 -12.270 1.00 89.88 240 GLU A O 1
ATOM 1910 N N . LEU A 1 241 ? 30.688 -92.704 -12.853 1.00 88.94 241 LEU A N 1
ATOM 1911 C CA . LEU A 1 241 ? 30.072 -93.269 -14.057 1.00 88.94 241 LEU A CA 1
ATOM 1912 C C . LEU A 1 241 ? 31.103 -93.622 -15.136 1.00 88.94 241 LEU A C 1
ATOM 1914 O O . LEU A 1 241 ? 30.943 -94.647 -15.792 1.00 88.94 241 LEU A O 1
ATOM 1918 N N . GLN A 1 242 ? 32.174 -92.844 -15.303 1.00 89.56 242 GLN A N 1
ATOM 1919 C CA . GLN A 1 242 ? 33.257 -93.150 -16.239 1.00 89.56 242 GLN A CA 1
ATOM 1920 C C . GLN A 1 242 ? 34.035 -94.402 -15.806 1.00 89.56 242 GLN A C 1
ATOM 1922 O O . GLN A 1 242 ? 34.311 -95.267 -16.638 1.00 89.56 242 GLN A O 1
ATOM 1927 N N . GLY A 1 243 ? 34.321 -94.554 -14.508 1.00 89.25 243 GLY A N 1
ATOM 1928 C CA . GLY A 1 243 ? 34.925 -95.771 -13.954 1.00 89.25 243 GLY A CA 1
ATOM 1929 C C . GLY A 1 243 ? 34.022 -97.001 -14.104 1.00 89.25 243 GLY A C 1
ATOM 1930 O O . GLY A 1 243 ? 34.488 -98.080 -14.484 1.00 89.25 243 GLY A O 1
ATOM 1931 N N . LEU A 1 244 ? 32.710 -96.843 -13.892 1.00 89.88 244 LEU A N 1
ATOM 1932 C CA . LEU A 1 244 ? 31.718 -97.885 -14.174 1.00 89.88 244 LEU A CA 1
ATOM 1933 C C . LEU A 1 244 ? 31.633 -98.210 -15.672 1.00 89.88 244 LEU A C 1
ATOM 1935 O O . LEU A 1 244 ? 31.561 -99.388 -16.021 1.00 89.88 244 LEU A O 1
ATOM 1939 N N . PHE A 1 245 ? 31.700 -97.209 -16.554 1.00 82.50 245 PHE A N 1
ATOM 1940 C CA . PHE A 1 245 ? 31.676 -97.400 -18.004 1.00 82.50 245 PHE A CA 1
ATOM 1941 C C . PHE A 1 245 ? 32.911 -98.170 -18.479 1.00 82.50 245 PHE A C 1
ATOM 1943 O O . PHE A 1 245 ? 32.752 -99.202 -19.122 1.00 82.50 245 PHE A O 1
ATOM 1950 N N . GLN A 1 246 ? 34.121 -97.769 -18.075 1.00 89.50 246 GLN A N 1
ATOM 1951 C CA . GLN A 1 246 ? 35.362 -98.509 -18.353 1.00 89.50 246 GLN A CA 1
ATOM 1952 C C . GLN A 1 246 ? 35.295 -99.949 -17.822 1.00 89.50 246 GLN A C 1
ATOM 1954 O O . GLN A 1 246 ? 35.633 -100.899 -18.526 1.00 89.50 246 GLN A O 1
ATOM 1959 N N . THR A 1 247 ? 34.770 -100.138 -16.607 1.00 84.94 247 THR A N 1
ATOM 1960 C CA . THR A 1 247 ? 34.542 -101.472 -16.030 1.00 84.94 247 THR A CA 1
ATOM 1961 C C . THR A 1 247 ? 33.521 -102.283 -16.837 1.00 84.94 247 THR A C 1
ATOM 1963 O O . THR A 1 247 ? 33.656 -103.501 -16.950 1.00 84.94 247 THR A O 1
ATOM 1966 N N . SER A 1 248 ? 32.494 -101.642 -17.403 1.00 82.44 248 SER A N 1
ATOM 1967 C CA . SER A 1 248 ? 31.515 -102.291 -18.280 1.00 82.44 248 SER A CA 1
ATOM 1968 C C . SER A 1 248 ? 32.094 -102.616 -19.658 1.00 82.44 248 SER A C 1
ATOM 1970 O O . SER A 1 248 ? 31.809 -103.685 -20.180 1.00 82.44 248 SER A O 1
ATOM 1972 N N . GLN A 1 249 ? 32.977 -101.769 -20.193 1.00 85.44 249 GLN A N 1
ATOM 1973 C CA . GLN A 1 249 ? 33.643 -101.963 -21.478 1.00 85.44 249 GLN A CA 1
ATOM 1974 C C . GLN A 1 249 ? 34.646 -103.121 -21.412 1.00 85.44 249 GLN A C 1
ATOM 1976 O O . GLN A 1 249 ? 34.599 -104.001 -22.260 1.00 85.44 249 GLN A O 1
ATOM 1981 N N . LEU A 1 250 ? 35.449 -103.216 -20.346 1.00 88.31 250 LEU A N 1
ATOM 1982 C CA . LEU A 1 250 ? 36.320 -104.375 -20.091 1.00 88.31 250 LEU A CA 1
ATOM 1983 C C . LEU A 1 250 ? 35.527 -105.679 -19.871 1.00 88.31 250 LEU A C 1
ATOM 1985 O O . LEU A 1 250 ? 36.001 -106.769 -20.193 1.00 88.31 250 LEU A O 1
ATOM 1989 N N . LYS A 1 251 ? 34.308 -105.594 -19.318 1.00 88.94 251 LYS A N 1
ATOM 1990 C CA . LYS A 1 251 ? 33.390 -106.743 -19.215 1.00 88.94 251 LYS A CA 1
ATOM 1991 C C . LYS A 1 251 ? 32.754 -107.097 -20.561 1.00 88.94 251 LYS A C 1
ATOM 1993 O O . LYS A 1 251 ? 32.549 -108.282 -20.802 1.00 88.94 251 LYS A O 1
ATOM 1998 N N . LEU A 1 252 ? 32.456 -106.105 -21.401 1.00 84.19 252 LEU A N 1
ATOM 1999 C CA . LEU A 1 252 ? 31.899 -106.271 -22.742 1.00 84.19 252 LEU A CA 1
ATOM 2000 C C . LEU A 1 252 ? 32.933 -106.877 -23.689 1.00 84.19 252 LEU A C 1
ATOM 2002 O O . LEU A 1 252 ? 32.642 -107.892 -24.295 1.00 84.19 252 LEU A O 1
ATOM 2006 N N . GLU A 1 253 ? 34.158 -106.360 -23.733 1.00 84.62 253 GLU A N 1
ATOM 2007 C CA . GLU A 1 253 ? 35.266 -106.912 -24.526 1.00 84.62 253 GLU A CA 1
ATOM 2008 C C . GLU A 1 253 ? 35.528 -108.388 -24.162 1.00 84.62 253 GLU A C 1
ATOM 2010 O O . GLU A 1 253 ? 35.582 -109.262 -25.027 1.00 84.62 253 GLU A O 1
ATOM 2015 N N . LYS A 1 254 ? 35.532 -108.706 -22.859 1.00 84.75 254 LYS A N 1
ATOM 2016 C CA . LYS A 1 254 ? 35.614 -110.083 -22.339 1.00 84.75 254 LYS A CA 1
ATOM 2017 C C . LYS A 1 254 ? 34.346 -110.927 -22.566 1.00 84.75 254 LYS A C 1
ATOM 2019 O O . LYS A 1 254 ? 34.379 -112.150 -22.407 1.00 84.75 254 LYS A O 1
ATOM 2024 N N . ALA A 1 255 ? 33.218 -110.306 -22.898 1.00 80.38 255 ALA A N 1
ATOM 2025 C CA . ALA A 1 255 ? 31.996 -110.987 -23.318 1.00 80.38 255 ALA A CA 1
ATOM 2026 C C . ALA A 1 255 ? 31.945 -111.174 -24.843 1.00 80.38 255 ALA A C 1
ATOM 2028 O O . ALA A 1 255 ? 31.430 -112.191 -25.282 1.00 80.38 255 ALA A O 1
ATOM 2029 N N . GLU A 1 256 ? 32.527 -110.271 -25.633 1.00 79.81 256 GLU A N 1
ATOM 2030 C CA . GLU A 1 256 ? 32.693 -110.366 -27.089 1.00 79.81 256 GLU A CA 1
ATOM 2031 C C . GLU A 1 256 ? 33.759 -111.397 -27.479 1.00 79.81 256 GLU A C 1
ATOM 2033 O O . GLU A 1 256 ? 33.591 -112.120 -28.459 1.00 79.81 256 GLU A O 1
ATOM 2038 N N . GLU A 1 257 ? 34.832 -111.524 -26.692 1.00 81.81 257 GLU A N 1
ATOM 2039 C CA . GLU A 1 257 ? 35.783 -112.641 -26.774 1.00 81.81 257 GLU A CA 1
ATOM 2040 C C . GLU A 1 257 ? 35.042 -113.982 -26.621 1.00 81.81 257 GLU A C 1
ATOM 2042 O O . GLU A 1 257 ? 35.088 -114.834 -27.508 1.00 81.81 257 GLU A O 1
ATOM 2047 N N . LYS A 1 258 ? 34.225 -114.111 -25.567 1.00 83.69 258 LYS A N 1
ATOM 2048 C CA . LYS A 1 258 ? 33.339 -115.269 -25.360 1.00 83.69 258 LYS A CA 1
ATOM 2049 C C . LYS A 1 258 ? 32.216 -115.389 -26.391 1.00 83.69 258 LYS A C 1
ATOM 2051 O O . LYS A 1 258 ? 31.703 -116.488 -26.587 1.00 83.69 258 LYS A O 1
ATOM 2056 N N . LEU A 1 259 ? 31.795 -114.292 -27.020 1.00 80.88 259 LEU A N 1
ATOM 2057 C CA . LEU A 1 259 ? 30.775 -114.317 -28.063 1.00 80.88 259 LEU A CA 1
ATOM 2058 C C . LEU A 1 259 ? 31.347 -114.942 -29.333 1.00 80.88 259 LEU A C 1
ATOM 2060 O O . LEU A 1 259 ? 30.662 -115.747 -29.942 1.00 80.88 259 LEU A O 1
ATOM 2064 N N . LYS A 1 260 ? 32.616 -114.679 -29.669 1.00 79.31 260 LYS A N 1
ATOM 2065 C CA . LYS A 1 260 ? 33.324 -115.352 -30.774 1.00 79.31 260 LYS A CA 1
ATOM 2066 C C . LYS A 1 260 ? 33.479 -116.855 -30.509 1.00 79.31 260 LYS A C 1
ATOM 2068 O O . LYS A 1 260 ? 33.213 -117.660 -31.403 1.00 79.31 260 LYS A O 1
ATOM 2073 N N . ASP A 1 261 ? 33.808 -117.244 -29.272 1.00 75.31 261 ASP A N 1
ATOM 2074 C CA . ASP A 1 261 ? 33.782 -118.656 -28.847 1.00 75.31 261 ASP A CA 1
ATOM 2075 C C . ASP A 1 261 ? 32.373 -119.272 -28.981 1.00 75.31 261 ASP A C 1
ATOM 2077 O O . ASP A 1 261 ? 32.226 -120.427 -29.390 1.00 75.31 261 ASP A O 1
ATOM 2081 N N . LEU A 1 262 ? 31.322 -118.507 -28.662 1.00 73.50 262 LEU A N 1
ATOM 2082 C CA . LEU A 1 262 ? 29.928 -118.939 -28.779 1.00 73.50 262 LEU A CA 1
ATOM 2083 C C . LEU A 1 262 ? 29.404 -118.944 -30.218 1.00 73.50 262 LEU A C 1
ATOM 2085 O O . LEU A 1 262 ? 28.614 -119.823 -30.532 1.00 73.50 262 LEU A O 1
ATOM 2089 N N . GLU A 1 263 ? 29.843 -118.068 -31.120 1.00 74.38 263 GLU A N 1
ATOM 2090 C CA . GLU A 1 263 ? 29.477 -118.112 -32.543 1.00 74.38 263 GLU A CA 1
ATOM 2091 C C . GLU A 1 263 ? 30.037 -119.377 -33.211 1.00 74.38 263 GLU A C 1
ATOM 2093 O O . GLU A 1 263 ? 29.331 -120.051 -33.967 1.00 74.38 263 GLU A O 1
ATOM 2098 N N . ALA A 1 264 ? 31.248 -119.800 -32.827 1.00 66.44 264 ALA A N 1
ATOM 2099 C CA . ALA A 1 264 ? 31.812 -121.096 -33.213 1.00 66.44 264 ALA A CA 1
ATOM 2100 C C . ALA A 1 264 ? 31.006 -122.311 -32.682 1.00 66.44 264 ALA A C 1
ATOM 2102 O O . ALA A 1 264 ? 31.162 -123.433 -33.179 1.00 66.44 264 ALA A O 1
ATOM 2103 N N . ILE A 1 265 ? 30.119 -122.101 -31.700 1.00 70.25 265 ILE A N 1
ATOM 2104 C CA . ILE A 1 265 ? 29.136 -123.080 -31.206 1.00 70.25 265 ILE A CA 1
ATOM 2105 C C . ILE A 1 265 ? 27.760 -122.865 -31.870 1.00 70.25 265 ILE A C 1
ATOM 2107 O O . ILE A 1 265 ? 27.099 -123.842 -32.218 1.00 70.25 265 ILE A O 1
ATOM 2111 N N . GLN A 1 266 ? 27.349 -121.623 -32.137 1.00 68.38 266 GLN A N 1
ATOM 2112 C CA . GLN A 1 266 ? 26.096 -121.253 -32.806 1.00 68.38 266 GLN A CA 1
ATOM 2113 C C . GLN A 1 266 ? 26.005 -121.888 -34.201 1.00 68.38 266 GLN A C 1
ATOM 2115 O O . GLN A 1 266 ? 24.984 -122.482 -34.540 1.00 68.38 266 GLN A O 1
ATOM 2120 N N . VAL A 1 267 ? 27.111 -121.881 -34.957 1.00 71.94 267 VAL A N 1
ATOM 2121 C CA . VAL A 1 267 ? 27.229 -122.553 -36.267 1.00 71.94 267 VAL A CA 1
ATOM 2122 C C . VAL A 1 267 ? 26.997 -124.073 -36.175 1.00 71.94 267 VAL A C 1
ATOM 2124 O O . VAL A 1 267 ? 26.550 -124.682 -37.145 1.00 71.94 267 VAL A O 1
ATOM 2127 N N . LYS A 1 268 ? 27.226 -124.703 -35.012 1.00 66.00 268 LYS A N 1
ATOM 2128 C CA . LYS A 1 268 ? 26.816 -126.098 -34.759 1.00 66.00 268 LYS A CA 1
ATOM 2129 C C . LYS A 1 268 ? 25.342 -126.200 -34.352 1.00 66.00 268 LYS A C 1
ATOM 2131 O O . LYS A 1 268 ? 24.665 -127.127 -34.787 1.00 66.00 268 LYS A O 1
ATOM 2136 N N . ASN A 1 269 ? 24.829 -125.263 -33.553 1.00 63.22 269 ASN A N 1
ATOM 2137 C CA . ASN A 1 269 ? 23.446 -125.292 -33.058 1.00 63.22 269 ASN A CA 1
ATOM 2138 C C . ASN A 1 269 ? 22.382 -125.031 -34.135 1.00 63.22 269 ASN A C 1
ATOM 2140 O O . ASN A 1 269 ? 21.295 -125.599 -34.039 1.00 63.22 269 ASN A O 1
ATOM 2144 N N . SER A 1 270 ? 22.682 -124.285 -35.205 1.00 66.19 270 SER A N 1
ATOM 2145 C CA . SER A 1 270 ? 21.765 -124.156 -36.355 1.00 66.19 270 SER A CA 1
ATOM 2146 C C . SER A 1 270 ? 21.441 -125.503 -37.028 1.00 66.19 270 SER A C 1
ATOM 2148 O O . SER A 1 270 ? 20.461 -125.602 -37.760 1.00 66.19 270 SER A O 1
ATOM 2150 N N . SER A 1 271 ? 22.208 -126.564 -36.739 1.00 55.41 271 SER A N 1
ATOM 2151 C CA . SER A 1 271 ? 21.902 -127.943 -37.139 1.00 55.41 271 SER A CA 1
ATOM 2152 C C . SER A 1 271 ? 20.762 -128.611 -36.345 1.00 55.41 271 SER A C 1
ATOM 2154 O O . SER A 1 271 ? 20.359 -129.713 -36.715 1.00 55.41 271 SER A O 1
ATOM 2156 N N . LEU A 1 272 ? 20.280 -128.020 -35.245 1.00 61.97 272 LEU A N 1
ATOM 2157 C CA . LEU A 1 272 ? 19.320 -128.645 -34.316 1.00 61.97 272 LEU A CA 1
ATOM 2158 C C . LEU A 1 272 ? 17.929 -127.996 -34.327 1.00 61.97 272 LEU A C 1
ATOM 2160 O O . LEU A 1 272 ? 16.936 -128.670 -34.049 1.00 61.97 272 LEU A O 1
ATOM 2164 N N . GLU A 1 273 ? 17.828 -126.704 -34.641 1.00 60.00 273 GLU A N 1
ATOM 2165 C CA . GLU A 1 273 ? 16.591 -125.931 -34.438 1.00 60.00 273 GLU A CA 1
ATOM 2166 C C . GLU A 1 273 ? 15.452 -126.296 -35.412 1.00 60.00 273 GLU A C 1
ATOM 2168 O O . GLU A 1 273 ? 14.279 -126.082 -35.112 1.00 60.00 273 GLU A O 1
ATOM 2173 N N . ALA A 1 274 ? 15.766 -126.996 -36.508 1.00 57.72 274 ALA A N 1
ATOM 2174 C CA . ALA A 1 274 ? 14.804 -127.567 -37.461 1.00 57.72 274 ALA A CA 1
ATOM 2175 C C . ALA A 1 274 ? 13.839 -128.633 -36.871 1.00 57.72 274 ALA A C 1
ATOM 2177 O O . ALA A 1 274 ? 13.079 -129.249 -37.615 1.00 57.72 274 ALA A O 1
ATOM 2178 N N . THR A 1 275 ? 13.867 -128.871 -35.554 1.00 55.88 275 THR A N 1
ATOM 2179 C CA . THR A 1 275 ? 13.237 -130.027 -34.889 1.00 55.88 275 THR A CA 1
ATOM 2180 C C . THR A 1 275 ? 12.058 -129.669 -33.960 1.00 55.88 275 THR A C 1
ATOM 2182 O O . THR A 1 275 ? 11.337 -130.570 -33.542 1.00 55.88 275 THR A O 1
ATOM 2185 N N . LEU A 1 276 ? 11.834 -128.392 -33.599 1.00 62.75 276 LEU A N 1
ATOM 2186 C CA . LEU A 1 276 ? 11.028 -128.035 -32.404 1.00 62.75 276 LEU A CA 1
ATOM 2187 C C . LEU A 1 276 ? 9.657 -127.349 -32.641 1.00 62.75 276 LEU A C 1
ATOM 2189 O O . LEU A 1 276 ? 8.995 -126.966 -31.678 1.00 62.75 276 LEU A O 1
ATOM 2193 N N . SER A 1 277 ? 9.190 -127.181 -33.882 1.00 60.72 277 SER A N 1
ATOM 2194 C CA . SER A 1 277 ? 7.988 -126.377 -34.227 1.00 60.72 277 SER A CA 1
ATOM 2195 C C . SER A 1 277 ? 6.622 -127.032 -33.879 1.00 60.72 277 SER A C 1
ATOM 2197 O O . SER A 1 277 ? 5.674 -126.964 -34.652 1.00 60.72 277 SER A O 1
ATOM 2199 N N . VAL A 1 278 ? 6.514 -127.737 -32.744 1.00 59.75 278 VAL A N 1
ATOM 2200 C CA . VAL A 1 278 ? 5.490 -128.788 -32.520 1.00 59.75 278 VAL A CA 1
ATOM 2201 C C . VAL A 1 278 ? 4.589 -128.563 -31.282 1.00 59.75 278 VAL A C 1
ATOM 2203 O O . VAL A 1 278 ? 3.633 -129.302 -31.085 1.00 59.75 278 VAL A O 1
ATOM 2206 N N . ALA A 1 279 ? 4.857 -127.570 -30.421 1.00 59.72 279 ALA A N 1
ATOM 2207 C CA . ALA A 1 279 ? 4.369 -127.592 -29.025 1.00 59.72 279 ALA A CA 1
ATOM 2208 C C . ALA A 1 279 ? 3.266 -126.580 -28.603 1.00 59.72 279 ALA A C 1
ATOM 2210 O O . ALA A 1 279 ? 2.826 -126.623 -27.452 1.00 59.72 279 ALA A O 1
ATOM 2211 N N . MET A 1 280 ? 2.833 -125.647 -29.459 1.00 50.09 280 MET A N 1
ATOM 2212 C CA . MET A 1 280 ? 2.040 -124.462 -29.055 1.00 50.09 280 MET A CA 1
ATOM 2213 C C . MET A 1 280 ? 0.504 -124.661 -29.088 1.00 50.09 280 MET A C 1
ATOM 2215 O O . MET A 1 280 ? -0.179 -124.018 -29.877 1.00 50.09 280 MET A O 1
ATOM 2219 N N . GLU A 1 281 ? -0.060 -125.535 -28.242 1.00 50.28 281 GLU A N 1
ATOM 2220 C CA . GLU A 1 281 ? -1.478 -125.958 -28.381 1.00 50.28 281 GLU A CA 1
ATOM 2221 C C . GLU A 1 281 ? -2.256 -126.133 -27.045 1.00 50.28 281 GLU A C 1
ATOM 2223 O O . GLU A 1 281 ? -2.962 -127.123 -26.855 1.00 50.28 281 GLU A O 1
ATOM 2228 N N . LYS A 1 282 ? -2.104 -125.226 -26.057 1.00 55.34 282 LYS A N 1
ATOM 2229 C CA . LYS A 1 282 ? -2.637 -125.435 -24.677 1.00 55.34 282 LYS A CA 1
ATOM 2230 C C . LYS A 1 282 ? -3.346 -124.265 -23.961 1.00 55.34 282 LYS A C 1
ATOM 2232 O O . LYS A 1 282 ? -3.606 -124.360 -22.764 1.00 55.34 282 LYS A O 1
ATOM 2237 N N . GLU A 1 283 ? -3.694 -123.187 -24.651 1.00 44.25 283 GLU A N 1
ATOM 2238 C CA . GLU A 1 283 ? -4.344 -121.999 -24.063 1.00 44.25 283 GLU A CA 1
ATOM 2239 C C . GLU A 1 283 ? -5.882 -122.059 -24.221 1.00 44.25 283 GLU A C 1
ATOM 2241 O O . GLU A 1 283 ? -6.365 -121.922 -25.346 1.00 44.25 283 GLU A O 1
ATOM 2246 N N . ARG A 1 284 ? -6.671 -122.314 -23.148 1.00 43.75 284 ARG A N 1
ATOM 2247 C CA . ARG A 1 284 ? -8.153 -122.383 -23.280 1.00 43.75 284 ARG A CA 1
ATOM 2248 C C . ARG A 1 284 ? -9.066 -122.055 -22.064 1.00 43.75 284 ARG A C 1
ATOM 2250 O O . ARG A 1 284 ? -9.357 -120.887 -21.842 1.00 43.75 284 ARG A O 1
ATOM 2257 N N . ASP A 1 285 ? -9.660 -123.036 -21.369 1.00 41.03 285 ASP A N 1
ATOM 2258 C CA . ASP A 1 285 ? -10.943 -122.846 -20.644 1.00 41.03 285 ASP A CA 1
ATOM 2259 C C . ASP A 1 285 ? -10.844 -122.452 -19.144 1.00 41.03 285 ASP A C 1
ATOM 2261 O O . ASP A 1 285 ? -10.719 -123.323 -18.284 1.00 41.03 285 ASP A O 1
ATOM 2265 N N . LEU A 1 286 ? -11.017 -121.163 -18.801 1.00 45.47 286 LEU A N 1
ATOM 2266 C CA . LEU A 1 286 ? -11.357 -120.670 -17.443 1.00 45.47 286 LEU A CA 1
ATOM 2267 C C . LEU A 1 286 ? -12.108 -119.320 -17.511 1.00 45.47 286 LEU A C 1
ATOM 2269 O O . LEU A 1 286 ? -11.593 -118.391 -18.133 1.00 45.47 286 LEU A O 1
ATOM 2273 N N . SER A 1 287 ? -13.291 -119.167 -16.875 1.00 42.72 287 SER A N 1
ATOM 2274 C CA . SER A 1 287 ? -14.026 -117.869 -16.907 1.00 42.72 287 SER A CA 1
ATOM 2275 C C . SER A 1 287 ? -15.261 -117.637 -15.987 1.00 42.72 287 SER A C 1
ATOM 2277 O O . SER A 1 287 ? -16.048 -116.743 -16.281 1.00 42.72 287 SER A O 1
ATOM 2279 N N . GLU A 1 288 ? -15.516 -118.381 -14.897 1.00 44.28 288 GLU A N 1
ATOM 2280 C CA . GLU A 1 288 ? -16.922 -118.551 -14.433 1.00 44.28 288 GLU A CA 1
ATOM 2281 C C . GLU A 1 288 ? -17.222 -118.408 -12.908 1.00 44.28 288 GLU A C 1
ATOM 2283 O O . GLU A 1 288 ? -17.570 -119.393 -12.268 1.00 44.28 288 GLU A O 1
ATOM 2288 N N . ASN A 1 289 ? -17.132 -117.215 -12.280 1.00 47.44 289 ASN A N 1
ATOM 2289 C CA . ASN A 1 289 ? -17.645 -116.989 -10.895 1.00 47.44 289 ASN A CA 1
ATOM 2290 C C . ASN A 1 289 ? -17.847 -115.496 -10.503 1.00 47.44 289 ASN A C 1
ATOM 2292 O O . ASN A 1 289 ? -16.855 -114.785 -10.356 1.00 47.44 289 ASN A O 1
ATOM 2296 N N . LEU A 1 290 ? -19.091 -115.018 -10.260 1.00 46.78 290 LEU A N 1
ATOM 2297 C CA . LEU A 1 290 ? -19.343 -113.628 -9.770 1.00 46.78 290 LEU A CA 1
ATOM 2298 C C . LEU A 1 290 ? -20.693 -113.323 -9.043 1.00 46.78 290 LEU A C 1
ATOM 2300 O O . LEU A 1 290 ? -20.759 -112.395 -8.241 1.00 46.78 290 LEU A O 1
ATOM 2304 N N . ASN A 1 291 ? -21.790 -114.047 -9.296 1.00 48.38 291 ASN A N 1
ATOM 2305 C CA . ASN A 1 291 ? -23.157 -113.468 -9.242 1.00 48.38 291 ASN A CA 1
ATOM 2306 C C . ASN A 1 291 ? -23.982 -113.539 -7.915 1.00 48.38 291 ASN A C 1
ATOM 2308 O O . ASN A 1 291 ? -25.209 -113.535 -7.972 1.00 48.38 291 ASN A O 1
ATOM 2312 N N . ALA A 1 292 ? -23.382 -113.619 -6.718 1.00 50.56 292 ALA A N 1
ATOM 2313 C CA . ALA A 1 292 ? -24.090 -114.160 -5.531 1.00 50.56 292 ALA A CA 1
ATOM 2314 C C . ALA A 1 292 ? -24.555 -113.203 -4.390 1.00 50.56 292 ALA A C 1
ATOM 2316 O O . ALA A 1 292 ? -25.185 -113.685 -3.451 1.00 50.56 292 ALA A O 1
ATOM 2317 N N . VAL A 1 293 ? -24.237 -111.896 -4.384 1.00 60.56 293 VAL A N 1
ATOM 2318 C CA . VAL A 1 293 ? -24.141 -111.129 -3.103 1.00 60.56 293 VAL A CA 1
ATOM 2319 C C . VAL A 1 293 ? -25.232 -110.060 -2.825 1.00 60.56 293 VAL A C 1
ATOM 2321 O O . VAL A 1 293 ? -25.403 -109.660 -1.677 1.00 60.56 293 VAL A O 1
ATOM 2324 N N . MET A 1 294 ? -26.003 -109.585 -3.811 1.00 52.28 294 MET A N 1
ATOM 2325 C CA . MET A 1 294 ? -26.694 -108.271 -3.721 1.00 52.28 294 MET A CA 1
ATOM 2326 C C . MET A 1 294 ? -28.043 -108.162 -2.955 1.00 52.28 294 MET A C 1
ATOM 2328 O O . MET A 1 294 ? -28.561 -107.058 -2.824 1.00 52.28 294 MET A O 1
ATOM 2332 N N . GLU A 1 295 ? -28.642 -109.241 -2.443 1.00 50.97 295 GLU A N 1
ATOM 2333 C CA . GLU A 1 295 ? -30.117 -109.325 -2.273 1.00 50.97 295 GLU A CA 1
ATOM 2334 C C . GLU A 1 295 ? -30.655 -109.334 -0.811 1.00 50.97 295 GLU A C 1
ATOM 2336 O O . GLU A 1 295 ? -31.607 -110.052 -0.517 1.00 50.97 295 GLU A O 1
ATOM 2341 N N . LYS A 1 296 ? -30.042 -108.622 0.163 1.00 49.53 296 LYS A N 1
ATOM 2342 C CA . LYS A 1 296 ? -30.391 -108.825 1.604 1.00 49.53 296 LYS A CA 1
ATOM 2343 C C . LYS A 1 296 ? -30.512 -107.641 2.587 1.00 49.53 296 LYS A C 1
ATOM 2345 O O . LYS A 1 296 ? -30.745 -107.909 3.763 1.00 49.53 296 LYS A O 1
ATOM 2350 N N . LEU A 1 297 ? -30.412 -106.368 2.185 1.00 46.88 297 LEU A N 1
ATOM 2351 C CA . LEU A 1 297 ? -30.364 -105.233 3.143 1.00 46.88 297 LEU A CA 1
ATOM 2352 C C . LEU A 1 297 ? -31.511 -104.202 3.008 1.00 46.88 297 LEU A C 1
ATOM 2354 O O . LEU A 1 297 ? -31.305 -103.012 3.211 1.00 46.88 297 LEU A O 1
ATOM 2358 N N . LYS A 1 298 ? -32.723 -104.641 2.644 1.00 43.66 298 LYS A N 1
ATOM 2359 C CA . LYS A 1 298 ? -33.843 -103.763 2.235 1.00 43.66 298 LYS A CA 1
ATOM 2360 C C . LYS A 1 298 ? -35.042 -103.771 3.207 1.00 43.66 298 LYS A C 1
ATOM 2362 O O . LYS A 1 298 ? -36.185 -103.827 2.766 1.00 43.66 298 LYS A O 1
ATOM 2367 N N . SER A 1 299 ? -34.806 -103.822 4.523 1.00 45.12 299 SER A N 1
ATOM 2368 C CA . SER A 1 299 ? -35.858 -104.187 5.498 1.00 45.12 299 SER A CA 1
ATOM 2369 C C . SER A 1 299 ? -35.747 -103.516 6.881 1.00 45.12 299 SER A C 1
ATOM 2371 O O . SER A 1 299 ? -35.774 -104.206 7.902 1.00 45.12 299 SER A O 1
ATOM 2373 N N . SER A 1 300 ? -35.590 -102.188 6.949 1.00 42.12 300 SER A N 1
ATOM 2374 C CA . SER A 1 300 ? -35.467 -101.468 8.236 1.00 42.12 300 SER A CA 1
ATOM 2375 C C . SER A 1 300 ? -36.010 -100.027 8.223 1.00 42.12 300 SER A C 1
ATOM 2377 O O . SER A 1 300 ? -35.407 -99.144 8.829 1.00 42.12 300 SER A O 1
ATOM 2379 N N . GLU A 1 301 ? -37.113 -99.773 7.513 1.00 35.56 301 GLU A N 1
ATOM 2380 C CA . GLU A 1 301 ? -37.595 -98.408 7.205 1.00 35.56 301 GLU A CA 1
ATOM 2381 C C . GLU A 1 301 ? -38.886 -97.997 7.961 1.00 35.56 301 GLU A C 1
ATOM 2383 O O . GLU A 1 301 ? -39.196 -96.815 8.073 1.00 35.56 301 GLU A O 1
ATOM 2388 N N . GLU A 1 302 ? -39.616 -98.943 8.567 1.00 38.38 302 GLU A N 1
ATOM 2389 C CA . GLU A 1 302 ? -40.919 -98.699 9.216 1.00 38.38 302 GLU A CA 1
ATOM 2390 C C . GLU A 1 302 ? -40.831 -98.596 10.757 1.00 38.38 302 GLU A C 1
ATOM 2392 O O . GLU A 1 302 ? -41.003 -99.609 11.440 1.00 38.38 302 GLU A O 1
ATOM 2397 N N . ARG A 1 303 ? -40.598 -97.406 11.359 1.00 38.34 303 ARG A N 1
ATOM 2398 C CA . ARG A 1 303 ? -40.831 -97.231 12.824 1.00 38.34 303 ARG A CA 1
ATOM 2399 C C . ARG A 1 303 ? -40.988 -95.817 13.431 1.00 38.34 303 ARG A C 1
ATOM 2401 O O . ARG A 1 303 ? -40.629 -95.630 14.594 1.00 38.34 303 ARG A O 1
ATOM 2408 N N . LEU A 1 304 ? -41.570 -94.840 12.726 1.00 41.22 304 LEU A N 1
ATOM 2409 C CA . LEU A 1 304 ? -41.829 -93.486 13.271 1.00 41.22 304 LEU A CA 1
ATOM 2410 C C . LEU A 1 304 ? -43.292 -93.013 13.119 1.00 41.22 304 LEU A C 1
ATOM 2412 O O . LEU A 1 304 ? -43.550 -91.956 12.557 1.00 41.22 304 LEU A O 1
ATOM 2416 N N . GLU A 1 305 ? -44.258 -93.768 13.662 1.00 38.16 305 GLU A N 1
ATOM 2417 C CA . GLU A 1 305 ? -45.684 -93.378 13.646 1.00 38.16 305 GLU A CA 1
ATOM 2418 C C . GLU A 1 305 ? -46.381 -93.532 15.016 1.00 38.16 305 GLU A C 1
ATOM 2420 O O . GLU A 1 305 ? -47.256 -94.369 15.243 1.00 38.16 305 GLU A O 1
ATOM 2425 N N . LYS A 1 306 ? -45.926 -92.715 15.971 1.00 34.16 306 LYS A N 1
ATOM 2426 C CA . LYS A 1 306 ? -46.572 -92.343 17.247 1.00 34.16 306 LYS A CA 1
ATOM 2427 C C . LYS A 1 306 ? -45.724 -91.210 17.856 1.00 34.16 306 LYS A C 1
ATOM 2429 O O . LYS A 1 306 ? -44.512 -91.227 17.686 1.00 34.16 306 LYS A O 1
ATOM 2434 N N . GLN A 1 307 ? -46.244 -90.216 18.572 1.00 33.06 307 GLN A N 1
ATOM 2435 C CA . GLN A 1 307 ? -47.560 -90.050 19.195 1.00 33.06 307 GLN A CA 1
ATOM 2436 C C . GLN A 1 307 ? -47.814 -88.544 19.408 1.00 33.06 307 GLN A C 1
ATOM 2438 O O . GLN A 1 307 ? -46.871 -87.812 19.695 1.00 33.06 307 GLN A O 1
ATOM 2443 N N . ALA A 1 308 ? -49.059 -88.072 19.306 1.00 37.00 308 ALA A N 1
ATOM 2444 C CA . ALA A 1 308 ? -49.417 -86.676 19.577 1.00 37.00 308 ALA A CA 1
ATOM 2445 C C . ALA A 1 308 ? -50.796 -86.587 20.247 1.00 37.00 308 ALA A C 1
ATOM 2447 O O . ALA A 1 308 ? -51.640 -87.435 19.956 1.00 37.00 308 ALA A O 1
ATOM 2448 N N . ARG A 1 309 ? -51.014 -85.517 21.040 1.00 39.56 309 ARG A N 1
ATOM 2449 C CA . ARG A 1 309 ? -52.306 -85.091 21.637 1.00 39.56 309 ARG A CA 1
ATOM 2450 C C . ARG A 1 309 ? -52.872 -86.010 22.756 1.00 39.56 309 ARG A C 1
ATOM 2452 O O . ARG A 1 309 ? -52.431 -87.148 22.867 1.00 39.56 309 ARG A O 1
ATOM 2459 N N . GLU A 1 310 ? -53.782 -85.594 23.657 1.00 42.91 310 GLU A N 1
ATOM 2460 C CA . GLU A 1 310 ? -54.539 -84.328 23.880 1.00 42.91 310 GLU A CA 1
ATOM 2461 C C . GLU A 1 310 ? -55.073 -84.253 25.355 1.00 42.91 310 GLU A C 1
ATOM 2463 O O . GLU A 1 310 ? -55.279 -85.303 25.951 1.00 42.91 310 GLU A O 1
ATOM 2468 N N . ILE A 1 311 ? -55.360 -83.037 25.871 1.00 34.16 311 ILE A N 1
ATOM 2469 C CA . ILE A 1 311 ? -56.547 -82.626 26.698 1.00 34.16 311 ILE A CA 1
ATOM 2470 C C . ILE A 1 311 ? -56.791 -83.039 28.202 1.00 34.16 311 ILE A C 1
ATOM 2472 O O . ILE A 1 311 ? -56.657 -84.192 28.592 1.00 34.16 311 ILE A O 1
ATOM 2476 N N . ASP A 1 312 ? -57.283 -82.028 28.964 1.00 34.28 312 ASP A N 1
ATOM 2477 C CA . ASP A 1 312 ? -58.261 -81.970 30.104 1.00 34.28 312 ASP A CA 1
ATOM 2478 C C . ASP A 1 312 ? -57.970 -81.961 31.641 1.00 34.28 312 ASP A C 1
ATOM 2480 O O . ASP A 1 312 ? -56.955 -82.442 32.132 1.00 34.28 312 ASP A O 1
ATOM 2484 N N . GLU A 1 313 ? -58.976 -81.380 32.346 1.00 35.50 313 GLU A N 1
ATOM 2485 C CA . GLU A 1 313 ? -59.343 -81.308 33.796 1.00 35.50 313 GLU A CA 1
ATOM 2486 C C . GLU A 1 313 ? -58.390 -80.589 34.800 1.00 35.50 313 GLU A C 1
ATOM 2488 O O . GLU A 1 313 ? -57.217 -80.926 34.900 1.00 35.50 313 GLU A O 1
ATOM 2493 N N . ALA A 1 314 ? -58.726 -79.576 35.633 1.00 34.03 314 ALA A N 1
ATOM 2494 C CA . ALA A 1 314 ? -59.926 -78.806 36.066 1.00 34.03 314 ALA A CA 1
ATOM 2495 C C . ALA A 1 314 ? -60.481 -79.054 37.509 1.00 34.03 314 ALA A C 1
ATOM 2497 O O . ALA A 1 314 ? -61.036 -80.105 37.802 1.00 34.03 314 ALA A O 1
ATOM 2498 N N . THR A 1 315 ? -60.455 -77.993 38.355 1.00 33.88 315 THR A N 1
ATOM 2499 C CA . THR A 1 315 ? -61.221 -77.798 39.634 1.00 33.88 315 THR A CA 1
ATOM 2500 C C . THR A 1 315 ? -60.742 -78.660 40.850 1.00 33.88 315 THR A C 1
ATOM 2502 O O . THR A 1 315 ? -60.450 -79.835 40.696 1.00 33.88 315 THR A O 1
ATOM 2505 N N . THR A 1 316 ? -60.649 -78.221 42.132 1.00 39.69 316 THR A N 1
ATOM 2506 C CA . THR A 1 316 ? -61.779 -77.903 43.058 1.00 39.69 316 THR A CA 1
ATOM 2507 C C . THR A 1 316 ? -61.375 -77.606 44.555 1.00 39.69 316 THR A C 1
ATOM 2509 O O . THR A 1 316 ? -60.603 -78.387 45.100 1.00 39.69 316 THR A O 1
ATOM 2512 N N . ARG A 1 317 ? -62.040 -76.640 45.262 1.00 41.72 317 ARG A N 1
ATOM 2513 C CA . ARG A 1 317 ? -62.116 -76.357 46.763 1.00 41.72 317 ARG A CA 1
ATOM 2514 C C . ARG A 1 317 ? -60.841 -75.808 47.489 1.00 41.72 317 ARG A C 1
ATOM 2516 O O . ARG A 1 317 ? -59.754 -76.016 46.976 1.00 41.72 317 ARG A O 1
ATOM 2523 N N . SER A 1 318 ? -60.862 -75.090 48.647 1.00 36.44 318 SER A N 1
ATOM 2524 C CA . SER A 1 318 ? -61.875 -74.797 49.724 1.00 36.44 318 SER A CA 1
ATOM 2525 C C . SER A 1 318 ? -61.650 -73.449 50.508 1.00 36.44 318 SER A C 1
ATOM 2527 O O . SER A 1 318 ? -60.680 -72.757 50.216 1.00 36.44 318 SER A O 1
ATOM 2529 N N . ILE A 1 319 ? -62.495 -73.118 51.523 1.00 44.97 319 ILE A N 1
ATOM 2530 C CA . ILE A 1 319 ? -62.454 -71.950 52.486 1.00 44.97 319 ILE A CA 1
ATOM 2531 C C . ILE A 1 319 ? -62.504 -72.428 53.994 1.00 44.97 319 ILE A C 1
ATOM 2533 O O . ILE A 1 319 ? -62.261 -73.622 54.177 1.00 44.97 319 ILE A O 1
ATOM 2537 N N . GLU A 1 320 ? -62.685 -71.702 55.138 1.00 46.00 320 GLU A N 1
ATOM 2538 C CA . GLU A 1 320 ? -63.581 -70.577 55.597 1.00 46.00 320 GLU A CA 1
ATOM 2539 C C . GLU A 1 320 ? -63.002 -69.710 56.805 1.00 46.00 320 GLU A C 1
ATOM 2541 O O . GLU A 1 320 ? -61.799 -69.454 56.795 1.00 46.00 320 GLU A O 1
ATOM 2546 N N . LEU A 1 321 ? -63.785 -69.200 57.810 1.00 47.38 321 LEU A N 1
ATOM 2547 C CA . LEU A 1 321 ? -63.422 -68.046 58.720 1.00 47.38 321 LEU A CA 1
ATOM 2548 C C . LEU A 1 321 ? -64.055 -67.939 60.179 1.00 47.38 321 LEU A C 1
ATOM 2550 O O . LEU A 1 321 ? -64.848 -68.792 60.559 1.00 47.38 321 LEU A O 1
ATOM 2554 N N . GLU A 1 322 ? -63.729 -66.842 60.934 1.00 44.59 322 GLU A N 1
ATOM 2555 C CA . GLU A 1 322 ? -64.437 -66.113 62.072 1.00 44.59 322 GLU A CA 1
ATOM 2556 C C . GLU A 1 322 ? -64.208 -66.278 63.645 1.00 44.59 322 GLU A C 1
ATOM 2558 O O . GLU A 1 322 ? -64.177 -67.374 64.188 1.00 44.59 322 GLU A O 1
ATOM 2563 N N . ALA A 1 323 ? -64.164 -65.106 64.360 1.00 49.19 323 ALA A N 1
ATOM 2564 C CA . ALA A 1 323 ? -64.816 -64.613 65.647 1.00 49.19 323 ALA A CA 1
ATOM 2565 C C . ALA A 1 323 ? -64.445 -64.873 67.186 1.00 49.19 323 ALA A C 1
ATOM 2567 O O . ALA A 1 323 ? -64.771 -65.903 67.760 1.00 49.19 323 ALA A O 1
ATOM 2568 N N . LEU A 1 324 ? -63.943 -63.809 67.889 1.00 49.72 324 LEU A N 1
ATOM 2569 C CA . LEU A 1 324 ? -64.373 -62.994 69.113 1.00 49.72 324 LEU A CA 1
ATOM 2570 C C . LEU A 1 324 ? -64.777 -63.448 70.601 1.00 49.72 324 LEU A C 1
ATOM 2572 O O . LEU A 1 324 ? -65.662 -64.271 70.793 1.00 49.72 324 LEU A O 1
ATOM 2576 N N . HIS A 1 325 ? -64.334 -62.656 71.639 1.00 47.72 325 HIS A N 1
ATOM 2577 C CA . HIS A 1 325 ? -65.063 -62.043 72.843 1.00 47.72 325 HIS A CA 1
ATOM 2578 C C . HIS A 1 325 ? -64.809 -62.345 74.395 1.00 47.72 325 HIS A C 1
ATOM 2580 O O . HIS A 1 325 ? -63.871 -63.060 74.730 1.00 47.72 325 HIS A O 1
ATOM 2586 N N . LYS A 1 326 ? -65.518 -61.652 75.359 1.00 53.50 326 LYS A N 1
ATOM 2587 C CA . LYS A 1 326 ? -65.133 -61.304 76.802 1.00 53.50 326 LYS A CA 1
ATOM 2588 C C . LYS A 1 326 ? -66.305 -61.130 77.860 1.00 53.50 326 LYS A C 1
ATOM 2590 O O . LYS A 1 326 ? -67.394 -60.766 77.434 1.00 53.50 326 LYS A O 1
ATOM 2595 N N . HIS A 1 327 ? -66.106 -61.248 79.215 1.00 44.84 327 HIS A N 1
ATOM 2596 C CA . HIS A 1 327 ? -67.086 -60.828 80.301 1.00 44.84 327 HIS A CA 1
ATOM 2597 C C . HIS A 1 327 ? -66.530 -60.396 81.731 1.00 44.84 327 HIS A C 1
ATOM 2599 O O . HIS A 1 327 ? -65.339 -60.110 81.833 1.00 44.84 327 HIS A O 1
ATOM 2605 N N . SER A 1 328 ? -67.378 -60.261 82.797 1.00 51.09 328 SER A N 1
ATOM 2606 C CA . SER A 1 328 ? -67.225 -59.520 84.114 1.00 51.09 328 SER A CA 1
ATOM 2607 C C . SER A 1 328 ? -67.765 -60.236 85.411 1.00 51.09 328 SER A C 1
ATOM 2609 O O . SER A 1 328 ? -68.177 -61.379 85.247 1.00 51.09 328 SER A O 1
ATOM 2611 N N . GLU A 1 329 ? -67.790 -59.605 86.640 1.00 44.06 329 GLU A N 1
ATOM 2612 C CA . GLU A 1 329 ? -68.962 -59.524 87.619 1.00 44.06 329 GLU A CA 1
ATOM 2613 C C . GLU A 1 329 ? -68.729 -59.123 89.155 1.00 44.06 329 GLU A C 1
ATOM 2615 O O . GLU A 1 329 ? -67.867 -59.694 89.811 1.00 44.06 329 GLU A O 1
ATOM 2620 N N . LEU A 1 330 ? -69.582 -58.210 89.728 1.00 49.34 330 LEU A N 1
ATOM 2621 C CA . LEU A 1 330 ? -70.032 -57.878 91.154 1.00 49.34 330 LEU A CA 1
ATOM 2622 C C . LEU A 1 330 ? -69.041 -57.603 92.358 1.00 49.34 330 LEU A C 1
ATOM 2624 O O . LEU A 1 330 ? -67.874 -57.949 92.279 1.00 49.34 330 LEU A O 1
ATOM 2628 N N . LYS A 1 331 ? -69.378 -56.959 93.525 1.00 50.38 331 LYS A N 1
ATOM 2629 C CA . LYS A 1 331 ? -70.622 -56.938 94.373 1.00 50.38 331 LYS A CA 1
ATOM 2630 C C . LYS A 1 331 ? -70.751 -55.827 95.494 1.00 50.38 331 LYS A C 1
ATOM 2632 O O . LYS A 1 331 ? -69.816 -55.644 96.258 1.00 50.38 331 LYS A O 1
ATOM 2637 N N . VAL A 1 332 ? -71.944 -55.192 95.625 1.00 49.94 332 VAL A N 1
ATOM 2638 C CA . VAL A 1 332 ? -72.765 -54.702 96.813 1.00 49.94 332 VAL A CA 1
ATOM 2639 C C . VAL A 1 332 ? -72.069 -54.451 98.196 1.00 49.94 332 VAL A C 1
ATOM 2641 O O . VAL A 1 332 ? -71.415 -55.366 98.677 1.00 49.94 332 VAL A O 1
ATOM 2644 N N . GLN A 1 333 ? -72.114 -53.294 98.911 1.00 47.72 333 GLN A N 1
ATOM 2645 C CA . GLN A 1 333 ? -73.196 -52.432 99.520 1.00 47.72 333 GLN A CA 1
ATOM 2646 C C . GLN A 1 333 ? -73.827 -52.965 100.859 1.00 47.72 333 GLN A C 1
ATOM 2648 O O . GLN A 1 333 ? -73.667 -54.145 101.151 1.00 47.72 333 GLN A O 1
ATOM 2653 N N . LYS A 1 334 ? -74.588 -52.112 101.608 1.00 41.69 334 LYS A N 1
ATOM 2654 C CA . LYS A 1 334 ? -75.520 -52.363 102.772 1.00 41.69 334 LYS A CA 1
ATOM 2655 C C . LYS A 1 334 ? -75.002 -51.911 104.183 1.00 41.69 334 LYS A C 1
ATOM 2657 O O . LYS A 1 334 ? -74.137 -52.581 104.725 1.00 41.69 334 LYS A O 1
ATOM 2662 N N . THR A 1 335 ? -75.284 -50.690 104.706 1.00 51.78 335 THR A N 1
ATOM 2663 C CA . THR A 1 335 ? -76.453 -50.182 105.530 1.00 51.78 335 THR A CA 1
ATOM 2664 C C . THR A 1 335 ? -76.609 -50.846 106.926 1.00 51.78 335 THR A C 1
ATOM 2666 O O . THR A 1 335 ? -76.339 -52.036 106.994 1.00 51.78 335 THR A O 1
ATOM 2669 N N . MET A 1 336 ? -77.141 -50.281 108.035 1.00 36.25 336 MET A N 1
ATOM 2670 C CA . MET A 1 336 ? -77.648 -48.957 108.519 1.00 36.25 336 MET A CA 1
ATOM 2671 C C . MET A 1 336 ? -78.193 -49.185 109.979 1.00 36.25 336 MET A C 1
ATOM 2673 O O . MET A 1 336 ? -77.869 -50.230 110.531 1.00 36.25 336 MET A O 1
ATOM 2677 N N . GLU A 1 337 ? -79.028 -48.290 110.558 1.00 54.38 337 GLU A N 1
ATOM 2678 C CA . GLU A 1 337 ? -79.840 -48.456 111.813 1.00 54.38 337 GLU A CA 1
ATOM 2679 C C . GLU A 1 337 ? -79.046 -48.317 113.147 1.00 54.38 337 GLU A C 1
ATOM 2681 O O . GLU A 1 337 ? -77.937 -48.830 113.244 1.00 54.38 337 GLU A O 1
ATOM 2686 N N . ASP A 1 338 ? -79.469 -47.656 114.246 1.00 46.47 338 ASP A N 1
ATOM 2687 C CA . ASP A 1 338 ? -80.537 -46.685 114.637 1.00 46.47 338 ASP A CA 1
ATOM 2688 C C . ASP A 1 338 ? -79.996 -45.902 115.890 1.00 46.47 338 ASP A C 1
ATOM 2690 O O . ASP A 1 338 ? -79.190 -46.473 116.624 1.00 46.47 338 ASP A O 1
ATOM 2694 N N . PHE A 1 339 ? -80.219 -44.616 116.235 1.00 42.94 339 PHE A N 1
ATOM 2695 C CA . PHE A 1 339 ? -81.174 -43.522 115.915 1.00 42.94 339 PHE A CA 1
ATOM 2696 C C . PHE A 1 339 ? -82.288 -43.193 116.966 1.00 42.94 339 PHE A C 1
ATOM 2698 O O . PHE A 1 339 ? -83.126 -42.317 116.743 1.00 42.94 339 PHE A O 1
ATOM 2705 N N . SER A 1 340 ? -82.224 -43.746 118.190 1.00 51.06 340 SER A N 1
ATOM 2706 C CA . SER A 1 340 ? -83.148 -43.440 119.317 1.00 51.06 340 SER A CA 1
ATOM 2707 C C . SER A 1 340 ? -82.746 -42.260 120.251 1.00 51.06 340 SER A C 1
ATOM 2709 O O . SER A 1 340 ? -83.231 -42.162 121.381 1.00 51.06 340 SER A O 1
ATOM 2711 N N . SER A 1 341 ? -81.893 -41.327 119.819 1.00 57.50 341 SER A N 1
ATOM 2712 C CA . SER A 1 341 ? -81.418 -40.155 120.603 1.00 57.50 341 SER A CA 1
ATOM 2713 C C . SER A 1 341 ? -82.356 -38.927 120.603 1.00 57.50 341 SER A C 1
ATOM 2715 O O . SER A 1 341 ? -82.047 -37.887 121.190 1.00 57.50 341 SER A O 1
ATOM 2717 N N . ARG A 1 342 ? -83.521 -39.053 119.962 1.00 58.72 342 ARG A N 1
ATOM 2718 C CA . ARG A 1 342 ? -84.214 -37.990 119.209 1.00 58.72 342 ARG A CA 1
ATOM 2719 C C . ARG A 1 342 ? -84.765 -36.754 119.946 1.00 58.72 342 ARG A C 1
ATOM 2721 O O . ARG A 1 342 ? -85.212 -35.840 119.261 1.00 58.72 342 ARG A O 1
ATOM 2728 N N . ASP A 1 343 ? -84.725 -36.668 121.278 1.00 50.38 343 ASP A N 1
ATOM 2729 C CA . ASP A 1 343 ? -85.382 -35.573 122.032 1.00 50.38 343 ASP A CA 1
ATOM 2730 C C . ASP A 1 343 ? -84.405 -34.547 122.651 1.00 50.38 343 ASP A C 1
ATOM 2732 O O . ASP A 1 343 ? -84.574 -33.337 122.489 1.00 50.38 343 ASP A O 1
ATOM 2736 N N . THR A 1 344 ? -83.287 -34.990 123.241 1.00 55.47 344 THR A N 1
ATOM 2737 C CA . THR A 1 344 ? -82.138 -34.089 123.489 1.00 55.47 344 THR A CA 1
ATOM 2738 C C . THR A 1 344 ? -81.503 -33.657 122.167 1.00 55.47 344 THR A C 1
ATOM 2740 O O . THR A 1 344 ? -81.081 -32.509 122.001 1.00 55.47 344 THR A O 1
ATOM 2743 N N . GLU A 1 345 ? -81.527 -34.561 121.189 1.00 56.22 345 GLU A N 1
ATOM 2744 C CA . GLU A 1 345 ? -81.212 -34.295 119.796 1.00 56.22 345 GLU A CA 1
ATOM 2745 C C . GLU A 1 345 ? -82.116 -33.210 119.194 1.00 56.22 345 GLU A C 1
ATOM 2747 O O . GLU A 1 345 ? -81.587 -32.377 118.477 1.00 56.22 345 GLU A O 1
ATOM 2752 N N . ALA A 1 346 ? -83.407 -33.099 119.538 1.00 57.91 346 ALA A N 1
ATOM 2753 C CA . ALA A 1 346 ? -84.280 -32.042 119.003 1.00 57.91 346 ALA A CA 1
ATOM 2754 C C . ALA A 1 346 ? -83.806 -30.616 119.361 1.00 57.91 346 ALA A C 1
ATOM 2756 O O . ALA A 1 346 ? -83.879 -29.713 118.525 1.00 57.91 346 ALA A O 1
ATOM 2757 N N . LYS A 1 347 ? -83.254 -30.412 120.569 1.00 59.94 347 LYS A N 1
ATOM 2758 C CA . LYS A 1 347 ? -82.637 -29.130 120.971 1.00 59.94 347 LYS A CA 1
ATOM 2759 C C . LYS A 1 347 ? -81.251 -28.932 120.362 1.00 59.94 347 LYS A C 1
ATOM 2761 O O . LYS A 1 347 ? -80.960 -27.847 119.866 1.00 59.94 347 LYS A O 1
ATOM 2766 N N . SER A 1 348 ? -80.436 -29.990 120.302 1.00 67.56 348 SER A N 1
ATOM 2767 C CA . SER A 1 348 ? -79.175 -29.956 119.544 1.00 67.56 348 SER A CA 1
ATOM 2768 C C . SER A 1 348 ? -79.417 -29.632 118.065 1.00 67.56 348 SER A C 1
ATOM 2770 O O . SER A 1 348 ? -78.624 -28.917 117.467 1.00 67.56 348 SER A O 1
ATOM 2772 N N . LEU A 1 349 ? -80.521 -30.111 117.487 1.00 69.75 349 LEU A N 1
ATOM 2773 C CA . LEU A 1 349 ? -80.958 -29.838 116.124 1.00 69.75 349 LEU A CA 1
ATOM 2774 C C . LEU A 1 349 ? -81.503 -28.423 115.960 1.00 69.75 349 LEU A C 1
ATOM 2776 O O . LEU A 1 349 ? -81.307 -27.875 114.890 1.00 69.75 349 LEU A O 1
ATOM 2780 N N . THR A 1 350 ? -82.116 -27.786 116.965 1.00 73.56 350 THR A N 1
ATOM 2781 C CA . THR A 1 350 ? -82.510 -26.366 116.832 1.00 73.56 350 THR A CA 1
ATOM 2782 C C . THR A 1 350 ? -81.293 -25.442 116.854 1.00 73.56 350 THR A C 1
ATOM 2784 O O . THR A 1 350 ? -81.226 -24.487 116.085 1.00 73.56 350 THR A O 1
ATOM 2787 N N . GLU A 1 351 ? -80.299 -25.742 117.692 1.00 77.12 351 GLU A N 1
ATOM 2788 C CA . GLU A 1 351 ? -79.049 -24.976 117.754 1.00 77.12 351 GLU A CA 1
ATOM 2789 C C . GLU A 1 351 ? -78.156 -25.241 116.529 1.00 77.12 351 GLU A C 1
ATOM 2791 O O . GLU A 1 351 ? -77.657 -24.298 115.918 1.00 77.12 351 GLU A O 1
ATOM 2796 N N . LYS A 1 352 ? -78.068 -26.500 116.069 1.00 80.81 352 LYS A N 1
ATOM 2797 C CA . LYS A 1 352 ? -77.485 -26.845 114.760 1.00 80.81 352 LYS A CA 1
ATOM 2798 C C . LYS A 1 352 ? -78.272 -26.250 113.596 1.00 80.81 352 LYS A C 1
ATOM 2800 O O . LYS A 1 352 ? -77.646 -25.887 112.618 1.00 80.81 352 LYS A O 1
ATOM 2805 N N . SER A 1 353 ? -79.599 -26.124 113.673 1.00 79.00 353 SER A N 1
ATOM 2806 C CA . SER A 1 353 ? -80.396 -25.472 112.623 1.00 79.00 353 SER A CA 1
ATOM 2807 C C . SER A 1 353 ? -80.025 -24.002 112.518 1.00 79.00 353 SER A C 1
ATOM 2809 O O . SER A 1 353 ? -79.859 -23.526 111.409 1.00 79.00 353 SER A O 1
ATOM 2811 N N . LYS A 1 354 ? -79.788 -23.306 113.638 1.00 82.50 354 LYS A N 1
ATOM 2812 C CA . LYS A 1 354 ? -79.265 -21.931 113.614 1.00 82.50 354 LYS A CA 1
ATOM 2813 C C . LYS A 1 354 ? -77.835 -21.832 113.092 1.00 82.50 354 LYS A C 1
ATOM 2815 O O . LYS A 1 354 ? -77.548 -20.952 112.292 1.00 82.50 354 LYS A O 1
ATOM 2820 N N . ASP A 1 355 ? -76.938 -22.720 113.515 1.00 80.94 355 ASP A N 1
ATOM 2821 C CA . ASP A 1 355 ? -75.566 -22.779 112.988 1.00 80.94 355 ASP A CA 1
ATOM 2822 C C . ASP A 1 355 ? -75.546 -23.115 111.482 1.00 80.94 355 ASP A C 1
ATOM 2824 O O . ASP A 1 355 ? -74.748 -22.558 110.730 1.00 80.94 355 ASP A O 1
ATOM 2828 N N . LEU A 1 356 ? -76.473 -23.959 111.018 1.00 84.19 356 LEU A N 1
ATOM 2829 C CA . LEU A 1 356 ? -76.695 -24.256 109.605 1.00 84.19 356 LEU A CA 1
ATOM 2830 C C . LEU A 1 356 ? -77.365 -23.095 108.861 1.00 84.19 356 LEU A C 1
ATOM 2832 O O . LEU A 1 356 ? -76.946 -22.829 107.750 1.00 84.19 356 LEU A O 1
ATOM 2836 N N . GLU A 1 357 ? -78.325 -22.369 109.438 1.00 84.00 357 GLU A N 1
ATOM 2837 C CA . GLU A 1 357 ? -78.919 -21.150 108.857 1.00 84.00 357 GLU A CA 1
ATOM 2838 C C . GLU A 1 357 ? -77.880 -20.027 108.721 1.00 84.00 357 GLU A C 1
ATOM 2840 O O . GLU A 1 357 ? -77.833 -19.344 107.701 1.00 84.00 357 GLU A O 1
ATOM 2845 N N . GLU A 1 358 ? -77.011 -19.848 109.718 1.00 84.56 358 GLU A N 1
ATOM 2846 C CA . GLU A 1 358 ? -75.909 -18.882 109.674 1.00 84.56 358 GLU A CA 1
ATOM 2847 C C . GLU A 1 358 ? -74.871 -19.294 108.614 1.00 84.56 358 GLU A C 1
ATOM 2849 O O . GLU A 1 358 ? -74.435 -18.467 107.814 1.00 84.56 358 GLU A O 1
ATOM 2854 N N . LYS A 1 359 ? -74.535 -20.591 108.531 1.00 86.75 359 LYS A N 1
ATOM 2855 C CA . LYS A 1 359 ? -73.676 -21.142 107.469 1.00 86.75 359 LYS A CA 1
ATOM 2856 C C . LYS A 1 359 ? -74.314 -21.046 106.088 1.00 86.75 359 LYS A C 1
ATOM 2858 O O . LYS A 1 359 ? -73.605 -20.702 105.152 1.00 86.75 359 LYS A O 1
ATOM 2863 N N . ILE A 1 360 ? -75.614 -21.302 105.952 1.00 87.00 360 ILE A N 1
ATOM 2864 C CA . ILE A 1 360 ? -76.376 -21.126 104.710 1.00 87.00 360 ILE A CA 1
ATOM 2865 C C . ILE A 1 360 ? -76.296 -19.662 104.293 1.00 87.00 360 ILE A C 1
ATOM 2867 O O . ILE A 1 360 ? -75.839 -19.413 103.190 1.00 87.00 360 ILE A O 1
ATOM 2871 N N . ARG A 1 361 ? -76.555 -18.698 105.186 1.00 88.56 361 ARG A N 1
ATOM 2872 C CA . ARG A 1 361 ? -76.422 -17.262 104.879 1.00 88.56 361 ARG A CA 1
ATOM 2873 C C . ARG A 1 361 ? -75.003 -16.872 104.445 1.00 88.56 361 ARG A C 1
ATOM 2875 O O . ARG A 1 361 ? -74.830 -16.057 103.542 1.00 88.56 361 ARG A O 1
ATOM 2882 N N . VAL A 1 362 ? -73.971 -17.465 105.052 1.00 87.50 362 VAL A N 1
ATOM 2883 C CA . VAL A 1 362 ? -72.566 -17.276 104.640 1.00 87.50 362 VAL A CA 1
ATOM 2884 C C . VAL A 1 362 ? -72.268 -17.935 103.287 1.00 87.50 362 VAL A C 1
ATOM 2886 O O . VAL A 1 362 ? -71.508 -17.376 102.498 1.00 87.50 362 VAL A O 1
ATOM 2889 N N . TYR A 1 363 ? -72.851 -19.097 102.986 1.00 87.00 363 TYR A N 1
ATOM 2890 C CA . TYR A 1 363 ? -72.721 -19.745 101.679 1.00 87.00 363 TYR A CA 1
ATOM 2891 C C . TYR A 1 363 ? -73.523 -19.025 100.590 1.00 87.00 363 TYR A C 1
ATOM 2893 O O . TYR A 1 363 ? -73.008 -18.896 99.492 1.00 87.00 363 TYR A O 1
ATOM 2901 N N . GLU A 1 364 ? -74.709 -18.493 100.885 1.00 86.00 364 GLU A N 1
ATOM 2902 C CA . GLU A 1 364 ? -75.509 -17.631 100.006 1.00 86.00 364 GLU A CA 1
ATOM 2903 C C . GLU A 1 364 ? -74.768 -16.327 99.698 1.00 86.00 364 GLU A C 1
ATOM 2905 O O . GLU A 1 364 ? -74.690 -15.931 98.539 1.00 86.00 364 GLU A O 1
ATOM 2910 N N . GLY A 1 365 ? -74.142 -15.703 100.705 1.00 86.94 365 GLY A N 1
ATOM 2911 C CA . GLY A 1 365 ? -73.268 -14.544 100.510 1.00 86.94 365 GLY A CA 1
ATOM 2912 C C . GLY A 1 365 ? -72.088 -14.853 99.584 1.00 86.94 365 GLY A C 1
ATOM 2913 O O . GLY A 1 365 ? -71.858 -14.125 98.623 1.00 86.94 365 GLY A O 1
ATOM 2914 N N . LYS A 1 366 ? -71.399 -15.981 99.804 1.00 89.00 366 LYS A N 1
ATOM 2915 C CA . LYS A 1 366 ? -70.322 -16.460 98.916 1.00 89.00 366 LYS A CA 1
ATOM 2916 C C . LYS A 1 366 ? -70.817 -16.851 97.524 1.00 89.00 366 LYS A C 1
ATOM 2918 O O . LYS A 1 366 ? -70.078 -16.692 96.561 1.00 89.00 366 LYS A O 1
ATOM 2923 N N . LEU A 1 367 ? -72.042 -17.364 97.404 1.00 86.94 367 LEU A N 1
ATOM 2924 C CA . LEU A 1 367 ? -72.655 -17.699 96.120 1.00 86.94 367 LEU A CA 1
ATOM 2925 C C . LEU A 1 367 ? -72.968 -16.419 95.339 1.00 86.94 367 LEU A C 1
ATOM 2927 O O . LEU A 1 367 ? -72.668 -16.349 94.157 1.00 86.94 367 LEU A O 1
ATOM 2931 N N . ALA A 1 368 ? -73.502 -15.389 96.001 1.00 86.44 368 ALA A N 1
ATOM 2932 C CA . ALA A 1 368 ? -73.741 -14.079 95.403 1.00 86.44 368 ALA A CA 1
ATOM 2933 C C . ALA A 1 368 ? -72.430 -13.379 94.998 1.00 86.44 368 ALA A C 1
ATOM 2935 O O . ALA A 1 368 ? -72.352 -12.818 93.908 1.00 86.44 368 ALA A O 1
ATOM 2936 N N . GLU A 1 369 ? -71.387 -13.465 95.828 1.00 88.12 369 GLU A N 1
ATOM 2937 C CA . GLU A 1 369 ? -70.041 -12.960 95.524 1.00 88.12 369 GLU A CA 1
ATOM 2938 C C . GLU A 1 369 ? -69.417 -13.696 94.322 1.00 88.12 369 GLU A C 1
ATOM 2940 O O . GLU A 1 369 ? -68.927 -13.054 93.394 1.00 88.12 369 GLU A O 1
ATOM 2945 N N . ALA A 1 370 ? -69.527 -15.029 94.272 1.00 87.44 370 ALA A N 1
ATOM 2946 C CA . ALA A 1 370 ? -69.087 -15.839 93.135 1.00 87.44 370 ALA A CA 1
ATOM 2947 C C . ALA A 1 370 ? -69.907 -15.573 91.858 1.00 87.44 370 ALA A C 1
ATOM 2949 O O . ALA A 1 370 ? -69.338 -15.534 90.771 1.00 87.44 370 ALA A O 1
ATOM 2950 N N . CYS A 1 371 ? -71.218 -15.333 91.962 1.00 86.88 371 CYS A N 1
ATOM 2951 C CA . CYS A 1 371 ? -72.047 -14.901 90.833 1.00 86.88 371 CYS A CA 1
ATOM 2952 C C . CYS A 1 371 ? -71.640 -13.507 90.331 1.00 86.88 371 CYS A C 1
ATOM 2954 O O . CYS A 1 371 ? -71.597 -13.296 89.125 1.00 86.88 371 CYS A O 1
ATOM 2956 N N . GLY A 1 372 ? -71.292 -12.576 91.226 1.00 88.19 372 GLY A N 1
ATOM 2957 C CA . GLY A 1 372 ? -70.754 -11.264 90.853 1.00 88.19 372 GLY A CA 1
ATOM 2958 C C . GLY A 1 372 ? -69.416 -11.370 90.115 1.00 88.19 372 GLY A C 1
ATOM 2959 O O . GLY A 1 372 ? -69.249 -10.773 89.055 1.00 88.19 372 GLY A O 1
ATOM 2960 N N . GLN A 1 373 ? -68.496 -12.200 90.616 1.00 90.75 373 GLN A N 1
ATOM 2961 C CA . GLN A 1 373 ? -67.229 -12.501 89.936 1.00 90.75 373 GLN A CA 1
ATOM 2962 C C . GLN A 1 373 ? -67.455 -13.188 88.580 1.00 90.75 373 GLN A C 1
ATOM 2964 O O . GLN A 1 373 ? -66.809 -12.834 87.600 1.00 90.75 373 GLN A O 1
ATOM 2969 N N . SER A 1 374 ? -68.409 -14.121 88.494 1.00 88.44 374 SER A N 1
ATOM 2970 C CA . SER A 1 374 ? -68.765 -14.798 87.241 1.00 88.44 374 SER A CA 1
ATOM 2971 C C . SER A 1 374 ? -69.402 -13.864 86.211 1.00 88.44 374 SER A C 1
ATOM 2973 O O . SER A 1 374 ? -69.239 -14.114 85.022 1.00 88.44 374 SER A O 1
ATOM 2975 N N . LEU A 1 375 ? -70.121 -12.820 86.636 1.00 90.12 375 LEU A N 1
ATOM 2976 C CA . LEU A 1 375 ? -70.656 -11.793 85.738 1.00 90.12 375 LEU A CA 1
ATOM 2977 C C . LEU A 1 375 ? -69.547 -10.854 85.246 1.00 90.12 375 LEU A C 1
ATOM 2979 O O . LEU A 1 375 ? -69.466 -10.623 84.047 1.00 90.12 375 LEU A O 1
ATOM 2983 N N . SER A 1 376 ? -68.641 -10.412 86.127 1.00 91.19 376 SER A N 1
ATOM 2984 C CA . SER A 1 376 ? -67.464 -9.611 85.736 1.00 91.19 376 SER A CA 1
ATOM 2985 C C . SER A 1 376 ? -66.593 -10.346 84.711 1.00 91.19 376 SER A C 1
ATOM 2987 O O . SER A 1 376 ? -66.221 -9.780 83.690 1.00 91.19 376 SER A O 1
ATOM 2989 N N . LEU A 1 377 ? -66.326 -11.638 84.938 1.00 92.69 377 LEU A N 1
ATOM 2990 C CA . LEU A 1 377 ? -65.564 -12.474 84.005 1.00 92.69 377 LEU A CA 1
ATOM 2991 C C . LEU A 1 377 ? -66.312 -12.748 82.691 1.00 92.69 377 LEU A C 1
ATOM 2993 O O . LEU A 1 377 ? -65.666 -12.975 81.673 1.00 92.69 377 LEU A O 1
ATOM 2997 N N . GLN A 1 378 ? -67.649 -12.727 82.694 1.00 91.44 378 GLN A N 1
ATOM 2998 C CA . GLN A 1 378 ? -68.447 -12.828 81.470 1.00 91.44 378 GLN A CA 1
ATOM 2999 C C . GLN A 1 378 ? -68.379 -11.522 80.664 1.00 91.44 378 GLN A C 1
ATOM 3001 O O . GLN A 1 378 ? -68.140 -11.580 79.465 1.00 91.44 378 GLN A O 1
ATOM 3006 N N . GLU A 1 379 ? -68.497 -10.356 81.310 1.00 92.50 379 GLU A N 1
ATOM 3007 C CA . GLU A 1 379 ? -68.333 -9.051 80.647 1.00 92.50 379 GLU A CA 1
ATOM 3008 C C . GLU A 1 379 ? -66.910 -8.874 80.079 1.00 92.50 379 GLU A C 1
ATOM 3010 O O . GLU A 1 379 ? -66.756 -8.444 78.936 1.00 92.50 379 GLU A O 1
ATOM 3015 N N . GLU A 1 380 ? -65.870 -9.283 80.817 1.00 92.69 380 GLU A N 1
ATOM 3016 C CA . GLU A 1 380 ? -64.479 -9.304 80.330 1.00 92.69 380 GLU A CA 1
ATOM 3017 C C . GLU A 1 380 ? -64.284 -10.267 79.140 1.00 92.69 380 GLU A C 1
ATOM 3019 O O . GLU A 1 380 ? -63.580 -9.934 78.182 1.00 92.69 380 GLU A O 1
ATOM 3024 N N . LEU A 1 381 ? -64.922 -11.444 79.164 1.00 93.31 381 LEU A N 1
ATOM 3025 C CA . LEU A 1 381 ? -64.871 -12.422 78.072 1.00 93.31 381 LEU A CA 1
ATOM 3026 C C . LEU A 1 381 ? -65.592 -11.919 76.814 1.00 93.31 381 LEU A C 1
ATOM 3028 O O . LEU A 1 381 ? -65.047 -12.030 75.717 1.00 93.31 381 LEU A O 1
ATOM 3032 N N . ASP A 1 382 ? -66.782 -11.337 76.965 1.00 92.56 382 ASP A N 1
ATOM 3033 C CA . ASP A 1 382 ? -67.567 -10.788 75.857 1.00 92.56 382 ASP A CA 1
ATOM 3034 C C . ASP A 1 382 ? -66.863 -9.565 75.238 1.00 92.56 382 ASP A C 1
ATOM 3036 O O . ASP A 1 382 ? -66.793 -9.441 74.011 1.00 92.56 382 ASP A O 1
ATOM 3040 N N . GLN A 1 383 ? -66.240 -8.709 76.060 1.00 93.50 383 GLN A N 1
ATOM 3041 C CA . GLN A 1 383 ? -65.403 -7.606 75.579 1.00 93.50 383 GLN A CA 1
ATOM 3042 C C . GLN A 1 383 ? -64.152 -8.114 74.839 1.00 93.50 383 GLN A C 1
ATOM 3044 O O . GLN A 1 383 ? -63.836 -7.614 73.758 1.00 93.50 383 GLN A O 1
ATOM 3049 N N . SER A 1 384 ? -63.469 -9.140 75.360 1.00 89.06 384 SER A N 1
ATOM 3050 C CA . SER A 1 384 ? -62.324 -9.757 74.674 1.00 89.06 384 SER A CA 1
ATOM 3051 C C . SER A 1 384 ? -62.733 -10.448 73.365 1.00 89.06 384 SER A C 1
ATOM 3053 O O . SER A 1 384 ? -61.984 -10.417 72.387 1.00 89.06 384 SER A O 1
ATOM 3055 N N . SER A 1 385 ? -63.938 -11.021 73.294 1.00 92.50 385 SER A N 1
ATOM 3056 C CA . SER A 1 385 ? -64.491 -11.572 72.051 1.00 92.50 385 SER A CA 1
ATOM 3057 C C . SER A 1 385 ? -64.691 -10.480 70.993 1.00 92.50 385 SER A C 1
ATOM 3059 O O . SER A 1 385 ? -64.303 -10.675 69.841 1.00 92.50 385 SER A O 1
ATOM 3061 N N . ALA A 1 386 ? -65.224 -9.316 71.379 1.00 93.31 386 ALA A N 1
ATOM 3062 C CA . ALA A 1 386 ? -65.413 -8.182 70.472 1.00 93.31 386 ALA A CA 1
ATOM 3063 C C . ALA A 1 386 ? -64.081 -7.580 69.975 1.00 93.31 386 ALA A C 1
ATOM 3065 O O . ALA A 1 386 ? -63.959 -7.235 68.799 1.00 93.31 386 ALA A O 1
ATOM 3066 N N . GLU A 1 387 ? -63.050 -7.499 70.827 1.00 94.12 387 GLU A N 1
ATOM 3067 C CA . GLU A 1 387 ? -61.705 -7.091 70.386 1.00 94.12 387 GLU A CA 1
ATOM 3068 C C . GLU A 1 387 ? -61.091 -8.094 69.397 1.00 94.12 387 GLU A C 1
ATOM 3070 O O . GLU A 1 387 ? -60.493 -7.683 68.401 1.00 94.12 387 GLU A O 1
ATOM 3075 N N . ASN A 1 388 ? -61.277 -9.402 69.611 1.00 90.50 388 ASN A N 1
ATOM 3076 C CA . ASN A 1 388 ? -60.813 -10.428 68.671 1.00 90.50 388 ASN A CA 1
ATOM 3077 C C . ASN A 1 388 ? -61.530 -10.355 67.310 1.00 90.50 388 ASN A C 1
ATOM 3079 O O . ASN A 1 388 ? -60.895 -10.583 66.281 1.00 90.50 388 ASN A O 1
ATOM 3083 N N . GLU A 1 389 ? -62.817 -10.001 67.276 1.00 92.75 389 GLU A N 1
ATOM 3084 C CA . GLU A 1 389 ? -63.573 -9.816 66.029 1.00 92.75 389 GLU A CA 1
ATOM 3085 C C . GLU A 1 389 ? -63.056 -8.601 65.230 1.00 92.75 389 GLU A C 1
ATOM 3087 O O . GLU A 1 389 ? -62.774 -8.712 64.035 1.00 92.75 389 GLU A O 1
ATOM 3092 N N . LEU A 1 390 ? -62.772 -7.477 65.902 1.00 94.00 390 LEU A N 1
ATOM 3093 C CA . LEU A 1 390 ? -62.122 -6.307 65.287 1.00 94.00 390 LEU A CA 1
ATOM 3094 C C . LEU A 1 390 ? -60.674 -6.591 64.830 1.00 94.00 390 LEU A C 1
ATOM 3096 O O . LEU A 1 390 ? -60.225 -6.073 63.800 1.00 94.00 390 LEU A O 1
ATOM 3100 N N . LEU A 1 391 ? -59.931 -7.431 65.559 1.00 93.75 391 LEU A N 1
ATOM 3101 C CA . LEU A 1 391 ? -58.596 -7.896 65.160 1.00 93.75 391 LEU A CA 1
ATOM 3102 C C . LEU A 1 391 ? -58.638 -8.860 63.961 1.00 93.75 391 LEU A C 1
ATOM 3104 O O . LEU A 1 391 ? -57.704 -8.875 63.154 1.00 93.75 391 LEU A O 1
ATOM 3108 N N . ALA A 1 392 ? -59.713 -9.635 63.801 1.00 92.88 392 ALA A N 1
ATOM 3109 C CA . ALA A 1 392 ? -59.938 -10.455 62.614 1.00 92.88 392 ALA A CA 1
ATOM 3110 C C . ALA A 1 392 ? -60.247 -9.581 61.386 1.00 92.88 392 ALA A C 1
ATOM 3112 O O . ALA A 1 392 ? -59.612 -9.748 60.343 1.00 92.88 392 ALA A O 1
ATOM 3113 N N . ASP A 1 393 ? -61.139 -8.596 61.515 1.00 94.94 393 ASP A N 1
ATOM 3114 C CA . ASP A 1 393 ? -61.483 -7.670 60.428 1.00 94.94 393 ASP A CA 1
ATOM 3115 C C . ASP A 1 393 ? -60.296 -6.807 59.979 1.00 94.94 393 ASP A C 1
ATOM 3117 O O . ASP A 1 393 ? -60.066 -6.629 58.779 1.00 94.94 393 ASP A O 1
ATOM 3121 N N . THR A 1 394 ? -59.485 -6.313 60.917 1.00 94.38 394 THR A N 1
ATOM 3122 C CA . THR A 1 394 ? -58.263 -5.568 60.572 1.00 94.38 394 THR A CA 1
ATOM 3123 C C . THR A 1 394 ? -57.198 -6.461 59.929 1.00 94.38 394 THR A C 1
ATOM 3125 O O . THR A 1 394 ? -56.577 -6.030 58.957 1.00 94.38 394 THR A O 1
ATOM 3128 N N . ASN A 1 395 ? -57.041 -7.723 60.354 1.00 93.25 395 ASN A N 1
ATOM 3129 C CA . ASN A 1 395 ? -56.215 -8.702 59.631 1.00 93.25 395 ASN A CA 1
ATOM 3130 C C . ASN A 1 395 ? -56.727 -8.959 58.206 1.00 93.25 395 ASN A C 1
ATOM 3132 O O . ASN A 1 395 ? -55.928 -9.005 57.272 1.00 93.25 395 ASN A O 1
ATOM 3136 N N . ASN A 1 396 ? -58.043 -9.092 58.014 1.00 95.56 396 ASN A N 1
ATOM 3137 C CA . ASN A 1 396 ? -58.638 -9.286 56.690 1.00 95.56 396 ASN A CA 1
ATOM 3138 C C . ASN A 1 396 ? -58.369 -8.082 55.769 1.00 95.56 396 ASN A C 1
ATOM 3140 O O . ASN A 1 396 ? -57.960 -8.267 54.624 1.00 95.56 396 ASN A O 1
ATOM 3144 N N . GLN A 1 397 ? -58.508 -6.850 56.272 1.00 95.88 397 GLN A N 1
ATOM 3145 C CA . GLN A 1 397 ? -58.179 -5.634 55.513 1.00 95.88 397 GLN A CA 1
ATOM 3146 C C . GLN A 1 397 ? -56.682 -5.517 55.188 1.00 95.88 397 GLN A C 1
ATOM 3148 O O . GLN A 1 397 ? -56.326 -5.123 54.075 1.00 95.88 397 GLN A O 1
ATOM 3153 N N . LEU A 1 398 ? -55.798 -5.865 56.130 1.00 95.12 398 LEU A N 1
ATOM 3154 C CA . LEU A 1 398 ? -54.352 -5.899 55.890 1.00 95.12 398 LEU A CA 1
ATOM 3155 C C . LEU A 1 398 ? -53.991 -6.948 54.835 1.00 95.12 398 LEU A C 1
ATOM 3157 O O . LEU A 1 398 ? -53.212 -6.654 53.933 1.00 95.12 398 LEU A O 1
ATOM 3161 N N . LYS A 1 399 ? -54.602 -8.136 54.893 1.00 96.31 399 LYS A N 1
ATOM 3162 C CA . LYS A 1 399 ? -54.407 -9.205 53.910 1.00 96.31 399 LYS A CA 1
ATOM 3163 C C . LYS A 1 399 ? -54.830 -8.782 52.502 1.00 96.31 399 LYS A C 1
ATOM 3165 O O . LYS A 1 399 ? -54.069 -9.007 51.569 1.00 96.31 399 LYS A O 1
ATOM 3170 N N . ILE A 1 400 ? -55.982 -8.121 52.354 1.00 95.12 400 ILE A N 1
ATOM 3171 C CA . ILE A 1 400 ? -56.426 -7.576 51.059 1.00 95.12 400 ILE A CA 1
ATOM 3172 C C . ILE A 1 400 ? -55.399 -6.568 50.524 1.00 95.12 400 ILE A C 1
ATOM 3174 O O . ILE A 1 400 ? -54.962 -6.701 49.387 1.00 95.12 400 ILE A O 1
ATOM 3178 N N . LYS A 1 401 ? -54.932 -5.624 51.353 1.00 95.44 401 LYS A N 1
ATOM 3179 C CA . LYS A 1 401 ? -53.911 -4.643 50.940 1.00 95.44 401 LYS A CA 1
ATOM 3180 C C . LYS A 1 401 ? -52.557 -5.257 50.598 1.00 95.44 401 LYS A C 1
ATOM 3182 O O . LYS A 1 401 ? -51.875 -4.739 49.722 1.00 95.44 401 LYS A O 1
ATOM 3187 N N . ILE A 1 402 ? -52.163 -6.343 51.262 1.00 94.31 402 ILE A N 1
ATOM 3188 C CA . ILE A 1 402 ? -50.966 -7.106 50.890 1.00 94.31 402 ILE A CA 1
ATOM 3189 C C . ILE A 1 402 ? -51.152 -7.694 49.487 1.00 94.31 402 ILE A C 1
ATOM 3191 O O . ILE A 1 402 ? -50.309 -7.450 48.635 1.00 94.31 402 ILE A O 1
ATOM 3195 N N . GLN A 1 403 ? -52.289 -8.338 49.205 1.00 94.44 403 GLN A N 1
ATOM 3196 C CA . GLN A 1 403 ? -52.578 -8.909 47.882 1.00 94.44 403 GLN A CA 1
ATOM 3197 C C . GLN A 1 403 ? -52.706 -7.845 46.774 1.00 94.44 403 GLN A C 1
ATOM 3199 O O . GLN A 1 403 ? -52.276 -8.076 45.646 1.00 94.44 403 GLN A O 1
ATOM 3204 N N . GLU A 1 404 ? -53.250 -6.663 47.082 1.00 93.94 404 GLU A N 1
ATOM 3205 C CA . GLU A 1 404 ? -53.256 -5.512 46.167 1.00 93.94 404 GLU A CA 1
ATOM 3206 C C . GLU A 1 404 ? -51.824 -5.041 45.856 1.00 93.94 404 GLU A C 1
ATOM 3208 O O . GLU A 1 404 ? -51.478 -4.854 44.692 1.00 93.94 404 GLU A O 1
ATOM 3213 N N . LEU A 1 405 ? -50.971 -4.886 46.877 1.00 93.44 405 LEU A N 1
ATOM 3214 C CA . LEU A 1 405 ? -49.573 -4.466 46.717 1.00 93.44 405 LEU A CA 1
ATOM 3215 C C . LEU A 1 405 ? -48.709 -5.517 46.006 1.00 93.44 405 LEU A C 1
ATOM 3217 O O . LEU A 1 405 ? -47.855 -5.143 45.206 1.00 93.44 405 LEU A O 1
ATOM 3221 N N . GLU A 1 406 ? -48.945 -6.807 46.252 1.00 93.25 406 GLU A N 1
ATOM 3222 C CA . GLU A 1 406 ? -48.340 -7.921 45.512 1.00 93.25 406 GLU A CA 1
ATOM 3223 C C . GLU A 1 406 ? -48.719 -7.840 44.024 1.00 93.25 406 GLU A C 1
ATOM 3225 O O . GLU A 1 406 ? -47.836 -7.835 43.169 1.00 93.25 406 GLU A O 1
ATOM 3230 N N . GLY A 1 407 ? -50.007 -7.650 43.709 1.00 93.62 407 GLY A N 1
ATOM 3231 C CA . GLY A 1 407 ? -50.483 -7.480 42.333 1.00 93.62 407 GLY A CA 1
ATOM 3232 C C . GLY A 1 407 ? -49.922 -6.238 41.626 1.00 93.62 407 GLY A C 1
ATOM 3233 O O . GLY A 1 407 ? -49.545 -6.317 40.455 1.00 93.62 407 GLY A O 1
ATOM 3234 N N . TYR A 1 408 ? -49.803 -5.102 42.325 1.00 93.62 408 TYR A N 1
ATOM 3235 C CA . TYR A 1 408 ? -49.131 -3.915 41.783 1.00 93.62 408 TYR A CA 1
ATOM 3236 C C . TYR A 1 408 ? -47.651 -4.190 41.500 1.00 93.62 408 TYR A C 1
ATOM 3238 O O . TYR A 1 408 ? -47.190 -3.921 40.390 1.00 93.62 408 TYR A O 1
ATOM 3246 N N . LEU A 1 409 ? -46.927 -4.769 42.463 1.00 92.75 409 LEU A N 1
ATOM 3247 C CA . LEU A 1 409 ? -45.509 -5.097 42.332 1.00 92.75 409 LEU A CA 1
ATOM 3248 C C . LEU A 1 409 ? -45.250 -6.081 41.181 1.00 92.75 409 LEU A C 1
ATOM 3250 O O . LEU A 1 409 ? -44.278 -5.916 40.448 1.00 92.75 409 LEU A O 1
ATOM 3254 N N . ASP A 1 410 ? -46.116 -7.074 40.987 1.00 92.31 410 ASP A N 1
ATOM 3255 C CA . ASP A 1 410 ? -45.997 -8.023 39.878 1.00 92.31 410 ASP A CA 1
ATOM 3256 C C . ASP A 1 410 ? -46.316 -7.370 38.523 1.00 92.31 410 ASP A C 1
ATOM 3258 O O . ASP A 1 410 ? -45.603 -7.616 37.553 1.00 92.31 410 ASP A O 1
ATOM 3262 N N . SER A 1 411 ? -47.276 -6.439 38.452 1.00 90.12 411 SER A N 1
ATOM 3263 C CA . SER A 1 411 ? -47.501 -5.640 37.232 1.00 90.12 411 SER A CA 1
ATOM 3264 C C . SER A 1 411 ? -46.333 -4.689 36.903 1.00 90.12 411 SER A C 1
ATOM 3266 O O . SER A 1 411 ? -46.024 -4.440 35.732 1.00 90.12 411 SER A O 1
ATOM 3268 N N . GLU A 1 412 ? -45.634 -4.180 37.922 1.00 92.50 412 GLU A N 1
ATOM 3269 C CA . GLU A 1 412 ? -44.444 -3.344 37.747 1.00 92.50 412 GLU A CA 1
ATOM 3270 C C . GLU A 1 412 ? -43.223 -4.177 37.323 1.00 92.50 412 GLU A C 1
ATOM 3272 O O . GLU A 1 412 ? -42.475 -3.744 36.445 1.00 92.50 412 GLU A O 1
ATOM 3277 N N . LYS A 1 413 ? -43.067 -5.408 37.840 1.00 91.81 413 LYS A N 1
ATOM 3278 C CA . LYS A 1 413 ? -42.091 -6.388 37.325 1.00 91.81 413 LYS A CA 1
ATOM 3279 C C . LYS A 1 413 ? -42.362 -6.721 35.862 1.00 91.81 413 LYS A C 1
ATOM 3281 O O . LYS A 1 413 ? -41.443 -6.618 35.056 1.00 91.81 413 LYS A O 1
ATOM 3286 N N . GLU A 1 414 ? -43.596 -7.077 35.507 1.00 93.06 414 GLU A N 1
ATOM 3287 C CA . GLU A 1 414 ? -43.943 -7.501 34.145 1.00 93.06 414 GLU A CA 1
ATOM 3288 C C . GLU A 1 414 ? -43.663 -6.379 33.136 1.00 93.06 414 GLU A C 1
ATOM 3290 O O . GLU A 1 414 ? -42.942 -6.568 32.158 1.00 93.06 414 GLU A O 1
ATOM 3295 N N . THR A 1 415 ? -44.100 -5.152 33.438 1.00 92.25 415 THR A N 1
ATOM 3296 C CA . THR A 1 415 ? -43.810 -3.986 32.587 1.00 92.25 415 THR A CA 1
ATOM 3297 C C . THR A 1 415 ? -42.353 -3.509 32.654 1.00 92.25 415 THR A C 1
ATOM 3299 O O . THR A 1 415 ? -41.965 -2.654 31.853 1.00 92.25 415 THR A O 1
ATOM 3302 N N . ALA A 1 416 ? -41.525 -4.000 33.581 1.00 92.19 416 ALA A N 1
ATOM 3303 C CA . ALA A 1 416 ? -40.074 -3.808 33.564 1.00 92.19 416 ALA A CA 1
ATOM 3304 C C . ALA A 1 416 ? -39.374 -4.879 32.708 1.00 92.19 416 ALA A C 1
ATOM 3306 O O . ALA A 1 416 ? -38.481 -4.537 31.933 1.00 92.19 416 ALA A O 1
ATOM 3307 N N . ILE A 1 417 ? -39.823 -6.136 32.784 1.00 93.75 417 ILE A N 1
ATOM 3308 C CA . ILE A 1 417 ? -39.372 -7.255 31.944 1.00 93.75 417 ILE A CA 1
ATOM 3309 C C . ILE A 1 417 ? -39.686 -6.969 30.472 1.00 93.75 417 ILE A C 1
ATOM 3311 O O . ILE A 1 417 ? -38.802 -7.076 29.630 1.00 93.75 417 ILE A O 1
ATOM 3315 N N . GLU A 1 418 ? -40.899 -6.517 30.154 1.00 93.38 418 GLU A N 1
ATOM 3316 C CA . GLU A 1 418 ? -41.309 -6.200 28.782 1.00 93.38 418 GLU A CA 1
ATOM 3317 C C . GLU A 1 418 ? -40.468 -5.056 28.180 1.00 93.38 418 GLU A C 1
ATOM 3319 O O . GLU A 1 418 ? -39.985 -5.159 27.050 1.00 93.38 418 GLU A O 1
ATOM 3324 N N . LYS A 1 419 ? -40.166 -4.012 28.971 1.00 94.06 419 LYS A N 1
ATOM 3325 C CA . LYS A 1 419 ? -39.220 -2.947 28.581 1.00 94.06 419 LYS A CA 1
ATOM 3326 C C . LYS A 1 419 ? -37.790 -3.463 28.400 1.00 94.06 419 LYS A C 1
ATOM 3328 O O . LYS A 1 419 ? -37.088 -2.975 27.517 1.00 94.06 419 LYS A O 1
ATOM 3333 N N . LEU A 1 420 ? -37.342 -4.409 29.227 1.00 93.94 420 LEU A N 1
ATOM 3334 C CA . LEU A 1 420 ? -36.004 -5.000 29.139 1.00 93.94 420 LEU A CA 1
ATOM 3335 C C . LEU A 1 420 ? -35.874 -5.892 27.897 1.00 93.94 420 LEU A C 1
ATOM 3337 O O . LEU A 1 420 ? -34.886 -5.779 27.177 1.00 93.94 420 LEU A O 1
ATOM 3341 N N . ASN A 1 421 ? -36.901 -6.680 27.581 1.00 92.50 421 ASN A N 1
ATOM 3342 C CA . ASN A 1 421 ? -36.990 -7.455 26.344 1.00 92.50 421 ASN A CA 1
ATOM 3343 C C . ASN A 1 421 ? -36.996 -6.534 25.115 1.00 92.50 421 ASN A C 1
ATOM 3345 O O . ASN A 1 421 ? -36.261 -6.776 24.160 1.00 92.50 421 ASN A O 1
ATOM 3349 N N . GLN A 1 422 ? -37.750 -5.427 25.146 1.00 94.00 422 GLN A N 1
ATOM 3350 C CA . GLN A 1 422 ? -37.716 -4.452 24.055 1.00 94.00 422 GLN A CA 1
ATOM 3351 C C . GLN A 1 422 ? -36.322 -3.813 23.912 1.00 94.00 422 GLN A C 1
ATOM 3353 O O . GLN A 1 422 ? -35.804 -3.736 22.798 1.00 94.00 422 GLN A O 1
ATOM 3358 N N . LYS A 1 423 ? -35.664 -3.448 25.022 1.00 93.06 423 LYS A N 1
ATOM 3359 C CA . LYS A 1 423 ? -34.270 -2.964 25.032 1.00 93.06 423 LYS A CA 1
ATOM 3360 C C . LYS A 1 423 ? -33.277 -3.972 24.453 1.00 93.06 423 LYS A C 1
ATOM 3362 O O . LYS A 1 423 ? -32.364 -3.568 23.741 1.00 93.06 423 LYS A O 1
ATOM 3367 N N . ASP A 1 424 ? -33.458 -5.258 24.728 1.00 94.81 424 ASP A N 1
ATOM 3368 C CA . ASP A 1 424 ? -32.641 -6.335 24.169 1.00 94.81 424 ASP A CA 1
ATOM 3369 C C . ASP A 1 424 ? -32.881 -6.508 22.655 1.00 94.81 424 ASP A C 1
ATOM 3371 O O . ASP A 1 424 ? -31.923 -6.648 21.895 1.00 94.81 424 ASP A O 1
ATOM 3375 N N . THR A 1 425 ? -34.123 -6.373 22.169 1.00 91.88 425 THR A N 1
ATOM 3376 C CA . THR A 1 425 ? -34.389 -6.346 20.715 1.00 91.88 425 THR A CA 1
ATOM 3377 C C . THR A 1 425 ? -33.814 -5.105 20.020 1.00 91.88 425 THR A C 1
ATOM 3379 O O . THR A 1 425 ? -33.243 -5.237 18.938 1.00 91.88 425 THR A O 1
ATOM 3382 N N . GLU A 1 426 ? -33.875 -3.923 20.650 1.00 95.31 426 GLU A N 1
ATOM 3383 C CA . GLU A 1 426 ? -33.207 -2.702 20.168 1.00 95.31 426 GLU A CA 1
ATOM 3384 C C . GLU A 1 426 ? -31.682 -2.893 20.111 1.00 95.31 426 GLU A C 1
ATOM 3386 O O . GLU A 1 426 ? -31.045 -2.526 19.126 1.00 95.31 426 GLU A O 1
ATOM 3391 N N . ALA A 1 427 ? -31.085 -3.506 21.139 1.00 93.69 427 ALA A N 1
ATOM 3392 C CA . ALA A 1 427 ? -29.655 -3.797 21.173 1.00 93.69 427 ALA A CA 1
ATOM 3393 C C . ALA A 1 427 ? -29.243 -4.790 20.073 1.00 93.69 427 ALA A C 1
ATOM 3395 O O . ALA A 1 427 ? -28.236 -4.572 19.403 1.00 93.69 427 ALA A O 1
ATOM 3396 N N . LYS A 1 428 ? -30.035 -5.843 19.834 1.00 95.50 428 LYS A N 1
ATOM 3397 C CA . LYS A 1 428 ? -29.787 -6.834 18.772 1.00 95.50 428 LYS A CA 1
ATOM 3398 C C . LYS A 1 428 ? -29.871 -6.222 17.370 1.00 95.50 428 LYS A C 1
ATOM 3400 O O . LYS A 1 428 ? -28.980 -6.469 16.562 1.00 95.50 428 LYS A O 1
ATOM 3405 N N . ASP A 1 429 ? -30.867 -5.377 17.101 1.00 96.19 429 ASP A N 1
ATOM 3406 C CA . ASP A 1 429 ? -30.980 -4.609 15.848 1.00 96.19 429 ASP A CA 1
ATOM 3407 C C . ASP A 1 429 ? -29.812 -3.620 15.652 1.00 96.19 429 ASP A C 1
ATOM 3409 O O . ASP A 1 429 ? -29.280 -3.483 14.549 1.00 96.19 429 ASP A O 1
ATOM 3413 N N . LEU A 1 430 ? -29.344 -2.972 16.723 1.00 95.31 430 LEU A N 1
ATOM 3414 C CA . LEU A 1 430 ? -28.152 -2.122 16.664 1.00 95.31 430 LEU A CA 1
ATOM 3415 C C . LEU A 1 430 ? -26.866 -2.930 16.425 1.00 95.31 430 LEU A C 1
ATOM 3417 O O . LEU A 1 430 ? -26.005 -2.469 15.679 1.00 95.31 430 LEU A O 1
ATOM 3421 N N . ILE A 1 431 ? -26.736 -4.135 16.991 1.00 95.94 431 ILE A N 1
ATOM 3422 C CA . ILE A 1 431 ? -25.582 -5.026 16.780 1.00 95.94 431 ILE A CA 1
ATOM 3423 C C . ILE A 1 431 ? -25.536 -5.553 15.339 1.00 95.94 431 ILE A C 1
ATOM 3425 O O . ILE A 1 431 ? -24.464 -5.549 14.732 1.00 95.94 431 ILE A O 1
ATOM 3429 N N . THR A 1 432 ? -26.666 -5.960 14.749 1.00 93.88 432 THR A N 1
ATOM 3430 C CA . THR A 1 432 ? -26.691 -6.397 13.338 1.00 93.88 432 THR A CA 1
ATOM 3431 C C . THR A 1 432 ? -26.389 -5.240 12.387 1.00 93.88 432 THR A C 1
ATOM 3433 O O . THR A 1 432 ? -25.618 -5.414 11.442 1.00 93.88 432 THR A O 1
ATOM 3436 N N . LYS A 1 433 ? -26.894 -4.032 12.673 1.00 96.00 433 LYS A N 1
ATOM 3437 C CA . LYS A 1 433 ? -26.526 -2.812 11.934 1.00 96.00 433 LYS A CA 1
ATOM 3438 C C . LYS A 1 433 ? -25.044 -2.478 12.072 1.00 96.00 433 LYS A C 1
ATOM 3440 O O . LYS A 1 433 ? -24.417 -2.158 11.064 1.00 96.00 433 LYS A O 1
ATOM 3445 N N . LEU A 1 434 ? -24.469 -2.601 13.269 1.00 95.19 434 LEU A N 1
ATOM 3446 C CA . LEU A 1 434 ? -23.045 -2.359 13.508 1.00 95.19 434 LEU A CA 1
ATOM 3447 C C . LEU A 1 434 ? -22.180 -3.345 12.711 1.00 95.19 434 LEU A C 1
ATOM 3449 O O . LEU A 1 434 ? -21.337 -2.883 11.948 1.00 95.19 434 LEU A O 1
ATOM 3453 N N . LYS A 1 435 ? -22.473 -4.656 12.753 1.00 95.75 435 LYS A N 1
ATOM 3454 C CA . LYS A 1 435 ? -21.824 -5.651 11.875 1.00 95.75 435 LYS A CA 1
ATOM 3455 C C . LYS A 1 435 ? -21.971 -5.306 10.387 1.00 95.75 435 LYS A C 1
ATOM 3457 O O . LYS A 1 435 ? -21.005 -5.395 9.640 1.00 95.75 435 LYS A O 1
ATOM 3462 N N . SER A 1 436 ? -23.153 -4.869 9.940 1.00 93.94 436 SER A N 1
ATOM 3463 C CA . SER A 1 436 ? -23.351 -4.489 8.531 1.00 93.94 436 SER A CA 1
ATOM 3464 C C . SER A 1 436 ? -22.501 -3.278 8.119 1.00 93.94 436 SER A C 1
ATOM 3466 O O . SER A 1 436 ? -21.969 -3.249 7.012 1.00 93.94 436 SER A O 1
ATOM 3468 N N . HIS A 1 437 ? -22.310 -2.306 9.018 1.00 92.94 437 HIS A N 1
ATOM 3469 C CA . HIS A 1 437 ? -21.420 -1.170 8.788 1.00 92.94 437 HIS A CA 1
ATOM 3470 C C . HIS A 1 437 ? -19.940 -1.562 8.850 1.00 92.94 437 HIS A C 1
ATOM 3472 O O . HIS A 1 437 ? -19.157 -1.033 8.069 1.00 92.94 437 HIS A O 1
ATOM 3478 N N . GLU A 1 438 ? -19.562 -2.492 9.725 1.00 96.19 438 GLU A N 1
ATOM 3479 C CA . GLU A 1 438 ? -18.201 -3.024 9.843 1.00 96.19 438 GLU A CA 1
ATOM 3480 C C . GLU A 1 438 ? -17.787 -3.774 8.565 1.00 96.19 438 GLU A C 1
ATOM 3482 O O . GLU A 1 438 ? -16.775 -3.429 7.957 1.00 96.19 438 GLU A O 1
ATOM 3487 N N . ASN A 1 439 ? -18.645 -4.660 8.045 1.00 93.75 439 ASN A N 1
ATOM 3488 C CA . ASN A 1 439 ? -18.448 -5.311 6.743 1.00 93.75 439 ASN A CA 1
ATOM 3489 C C . ASN A 1 439 ? -18.298 -4.287 5.598 1.00 93.75 439 ASN A C 1
ATOM 3491 O O . ASN A 1 439 ? -17.433 -4.426 4.735 1.00 93.75 439 ASN A O 1
ATOM 3495 N N . VAL A 1 440 ? -19.115 -3.226 5.599 1.00 94.19 440 VAL A N 1
ATOM 3496 C CA . VAL A 1 440 ? -19.019 -2.135 4.613 1.00 94.19 440 VAL A CA 1
ATOM 3497 C C . VAL A 1 440 ? -17.729 -1.320 4.782 1.00 94.19 440 VAL A C 1
ATOM 3499 O O . VAL A 1 440 ? -17.209 -0.813 3.790 1.00 94.19 440 VAL A O 1
ATOM 3502 N N . ILE A 1 441 ? -17.177 -1.194 5.991 1.00 94.38 441 ILE A N 1
ATOM 3503 C CA . ILE A 1 441 ? -15.889 -0.528 6.238 1.00 94.38 441 ILE A CA 1
ATOM 3504 C C . ILE A 1 441 ? -14.723 -1.380 5.716 1.00 94.38 441 ILE A C 1
ATOM 3506 O O . ILE A 1 441 ? -13.833 -0.824 5.069 1.00 94.38 441 ILE A O 1
ATOM 3510 N N . GLU A 1 442 ? -14.736 -2.701 5.918 1.00 95.31 442 GLU A N 1
ATOM 3511 C CA . GLU A 1 442 ? -13.712 -3.589 5.345 1.00 95.31 442 GLU A CA 1
ATOM 3512 C C . GLU A 1 442 ? -13.774 -3.633 3.811 1.00 95.31 442 GLU A C 1
ATOM 3514 O O . GLU A 1 442 ? -12.731 -3.550 3.162 1.00 95.31 442 GLU A O 1
ATOM 3519 N N . GLU A 1 443 ? -14.965 -3.632 3.205 1.00 94.25 443 GLU A N 1
ATOM 3520 C CA . GLU A 1 443 ? -15.096 -3.533 1.744 1.00 94.25 443 GLU A CA 1
ATOM 3521 C C . GLU A 1 443 ? -14.577 -2.185 1.205 1.00 94.25 443 GLU A C 1
ATOM 3523 O O . GLU A 1 443 ? -13.839 -2.157 0.220 1.00 94.25 443 GLU A O 1
ATOM 3528 N N . HIS A 1 444 ? -14.853 -1.057 1.875 1.00 93.69 444 HIS A N 1
ATOM 3529 C CA . HIS A 1 444 ? -14.257 0.228 1.482 1.00 93.69 444 HIS A CA 1
ATOM 3530 C C . HIS A 1 444 ? -12.729 0.245 1.662 1.00 93.69 444 HIS A C 1
ATOM 3532 O O . HIS A 1 444 ? -12.031 0.807 0.818 1.00 93.69 444 HIS A O 1
ATOM 3538 N N . LYS A 1 445 ? -12.178 -0.384 2.711 1.00 94.94 445 LYS A N 1
ATOM 3539 C CA . LYS A 1 445 ? -10.721 -0.561 2.859 1.00 94.94 445 LYS A CA 1
ATOM 3540 C C . LYS A 1 445 ? -10.145 -1.386 1.707 1.00 94.94 445 LYS A C 1
ATOM 3542 O O . LYS A 1 445 ? -9.134 -0.981 1.135 1.00 94.94 445 LYS A O 1
ATOM 3547 N N . ARG A 1 446 ? -10.796 -2.493 1.329 1.00 94.81 446 ARG A N 1
ATOM 3548 C CA . ARG A 1 446 ? -10.404 -3.343 0.193 1.00 94.81 446 ARG A CA 1
ATOM 3549 C C . ARG A 1 446 ? -10.370 -2.534 -1.107 1.00 94.81 446 ARG A C 1
ATOM 3551 O O . ARG A 1 446 ? -9.352 -2.541 -1.792 1.00 94.81 446 ARG A O 1
ATOM 3558 N N . GLN A 1 447 ? -11.421 -1.762 -1.389 1.00 93.50 447 GLN A N 1
ATOM 3559 C CA . GLN A 1 447 ? -11.493 -0.877 -2.559 1.00 93.50 447 GLN A CA 1
ATOM 3560 C C . GLN A 1 447 ? -10.425 0.231 -2.544 1.00 93.50 447 GLN A C 1
ATOM 3562 O O . GLN A 1 447 ? -9.871 0.556 -3.592 1.00 93.50 447 GLN A O 1
ATOM 3567 N N . VAL A 1 448 ? -10.093 0.801 -1.379 1.00 93.25 448 VAL A N 1
ATOM 3568 C CA . VAL A 1 448 ? -9.019 1.806 -1.246 1.00 93.25 448 VAL A CA 1
ATOM 3569 C C . VAL A 1 448 ? -7.636 1.194 -1.488 1.00 93.25 448 VAL A C 1
ATOM 3571 O O . VAL A 1 448 ? -6.814 1.813 -2.161 1.00 93.25 448 VAL A O 1
ATOM 3574 N N . LEU A 1 449 ? -7.376 -0.023 -0.999 1.00 93.06 449 LEU A N 1
ATOM 3575 C CA . LEU A 1 449 ? -6.127 -0.747 -1.262 1.00 93.06 449 LEU A CA 1
ATOM 3576 C C . LEU A 1 449 ? -5.995 -1.132 -2.744 1.00 93.06 449 LEU A C 1
ATOM 3578 O O . LEU A 1 449 ? -4.940 -0.919 -3.342 1.00 93.06 449 LEU A O 1
ATOM 3582 N N . GLU A 1 450 ? -7.077 -1.619 -3.358 1.00 93.88 450 GLU A N 1
ATOM 3583 C CA . GLU A 1 450 ? -7.148 -1.923 -4.792 1.00 93.88 450 GLU A CA 1
ATOM 3584 C C . GLU A 1 450 ? -6.896 -0.660 -5.639 1.00 93.88 450 GLU A C 1
ATOM 3586 O O . GLU A 1 450 ? -6.048 -0.659 -6.534 1.00 93.88 450 GLU A O 1
ATOM 3591 N N . ALA A 1 451 ? -7.542 0.459 -5.293 1.00 92.69 451 ALA A N 1
ATOM 3592 C CA . ALA A 1 451 ? -7.317 1.753 -5.932 1.00 92.69 451 ALA A CA 1
ATOM 3593 C C . ALA A 1 451 ? -5.884 2.284 -5.735 1.00 92.69 451 ALA A C 1
ATOM 3595 O O . ALA A 1 451 ? -5.352 2.912 -6.653 1.00 92.69 451 ALA A O 1
ATOM 3596 N N . SER A 1 452 ? -5.240 2.013 -4.591 1.00 92.94 452 SER A N 1
ATOM 3597 C CA . SER A 1 452 ? -3.830 2.360 -4.358 1.00 92.94 452 SER A CA 1
ATOM 3598 C C . SER A 1 452 ? -2.907 1.562 -5.274 1.00 92.94 452 SER A C 1
ATOM 3600 O O . SER A 1 452 ? -2.132 2.163 -6.009 1.00 92.94 452 SER A O 1
ATOM 3602 N N . GLY A 1 453 ? -3.047 0.232 -5.341 1.00 94.12 453 GLY A N 1
ATOM 3603 C CA . GLY A 1 453 ? -2.244 -0.597 -6.251 1.00 94.12 453 GLY A CA 1
ATOM 3604 C C . GLY A 1 453 ? -2.425 -0.214 -7.729 1.00 94.12 453 GLY A C 1
ATOM 3605 O O . GLY A 1 453 ? -1.470 -0.214 -8.510 1.00 94.12 453 GLY A O 1
ATOM 3606 N N . VAL A 1 454 ? -3.636 0.205 -8.111 1.00 94.94 454 VAL A N 1
ATOM 3607 C CA . VAL A 1 454 ? -3.952 0.762 -9.439 1.00 94.94 454 VAL A CA 1
ATOM 3608 C C . VAL A 1 454 ? -3.355 2.166 -9.660 1.00 94.94 454 VAL A C 1
ATOM 3610 O O . VAL A 1 454 ? -3.080 2.543 -10.801 1.00 94.94 454 VAL A O 1
ATOM 3613 N N . ALA A 1 455 ? -3.123 2.950 -8.605 1.00 92.56 455 ALA A N 1
ATOM 3614 C CA . ALA A 1 455 ? -2.411 4.226 -8.684 1.00 92.56 455 ALA A CA 1
ATOM 3615 C C . ALA A 1 455 ? -0.886 4.029 -8.761 1.00 92.56 455 ALA A C 1
ATOM 3617 O O . ALA A 1 455 ? -0.234 4.675 -9.581 1.00 92.56 455 ALA A O 1
ATOM 3618 N N . ASP A 1 456 ? -0.326 3.107 -7.975 1.00 94.50 456 ASP A N 1
ATOM 3619 C CA . ASP A 1 456 ? 1.107 2.796 -7.950 1.00 94.50 456 ASP A CA 1
ATOM 3620 C C . ASP A 1 456 ? 1.583 2.157 -9.264 1.00 94.50 456 ASP A C 1
ATOM 3622 O O . ASP A 1 456 ? 2.613 2.551 -9.812 1.00 94.50 456 ASP A O 1
ATOM 3626 N N . THR A 1 457 ? 0.801 1.242 -9.846 1.00 93.88 457 THR A N 1
ATOM 3627 C CA . THR A 1 457 ? 1.081 0.701 -11.191 1.00 93.88 457 THR A CA 1
ATOM 3628 C C . THR A 1 457 ? 1.067 1.797 -12.260 1.00 93.88 457 THR A C 1
ATOM 3630 O O . THR A 1 457 ? 2.021 1.911 -13.030 1.00 93.88 457 THR A O 1
ATOM 3633 N N . ARG A 1 458 ? 0.059 2.679 -12.260 1.00 92.44 458 ARG A N 1
ATOM 3634 C CA . ARG A 1 458 ? -0.005 3.830 -13.182 1.00 92.44 458 ARG A CA 1
ATOM 3635 C C . ARG A 1 458 ? 1.114 4.846 -12.969 1.00 92.44 458 ARG A C 1
ATOM 3637 O O . ARG A 1 458 ? 1.568 5.456 -13.933 1.00 92.44 458 ARG A O 1
ATOM 3644 N N . LYS A 1 459 ? 1.592 5.022 -11.737 1.00 96.75 459 LYS A N 1
ATOM 3645 C CA . LYS A 1 459 ? 2.777 5.835 -11.444 1.00 96.75 459 LYS A CA 1
ATOM 3646 C C . LYS A 1 459 ? 4.017 5.247 -12.127 1.00 96.75 459 LYS A C 1
ATOM 3648 O O . LYS A 1 459 ? 4.728 5.993 -12.793 1.00 96.75 459 LYS A O 1
ATOM 3653 N N . VAL A 1 460 ? 4.233 3.932 -12.042 1.00 94.81 460 VAL A N 1
ATOM 3654 C CA . VAL A 1 460 ? 5.346 3.251 -12.734 1.00 94.81 460 VAL A CA 1
ATOM 3655 C C . VAL A 1 460 ? 5.218 3.364 -14.260 1.00 94.81 460 VAL A C 1
ATOM 3657 O O . VAL A 1 460 ? 6.207 3.664 -14.926 1.00 94.81 460 VAL A O 1
ATOM 3660 N N . GLU A 1 461 ? 4.014 3.209 -14.827 1.00 94.88 461 GLU A N 1
ATOM 3661 C CA . GLU A 1 461 ? 3.767 3.434 -16.265 1.00 94.88 461 GLU A CA 1
ATOM 3662 C C . GLU A 1 461 ? 4.120 4.870 -16.699 1.00 94.88 461 GLU A C 1
ATOM 3664 O O . GLU A 1 461 ? 4.737 5.076 -17.747 1.00 94.88 461 GLU A O 1
ATOM 3669 N N . VAL A 1 462 ? 3.762 5.872 -15.887 1.00 94.88 462 VAL A N 1
ATOM 3670 C CA . VAL A 1 462 ? 4.082 7.286 -16.139 1.00 94.88 462 VAL A CA 1
ATOM 3671 C C . VAL A 1 462 ? 5.581 7.557 -16.006 1.00 94.88 462 VAL A C 1
ATOM 3673 O O . VAL A 1 462 ? 6.137 8.248 -16.857 1.00 94.88 462 VAL A O 1
ATOM 3676 N N . GLU A 1 463 ? 6.260 7.001 -15.001 1.00 94.75 463 GLU A N 1
ATOM 3677 C CA . GLU A 1 463 ? 7.714 7.128 -14.832 1.00 94.75 463 GLU A CA 1
ATOM 3678 C C . GLU A 1 463 ? 8.478 6.483 -16.005 1.00 94.75 463 GLU A C 1
ATOM 3680 O O . GLU A 1 463 ? 9.406 7.090 -16.549 1.00 94.75 463 GLU A O 1
ATOM 3685 N N . GLU A 1 464 ? 8.046 5.312 -16.485 1.00 95.75 464 GLU A N 1
ATOM 3686 C CA . GLU A 1 464 ? 8.622 4.667 -17.672 1.00 95.75 464 GLU A CA 1
ATOM 3687 C C . GLU A 1 464 ? 8.357 5.478 -18.958 1.00 95.75 464 GLU A C 1
ATOM 3689 O O . GLU A 1 464 ? 9.239 5.610 -19.813 1.00 95.75 464 GLU A O 1
ATOM 3694 N N . ALA A 1 465 ? 7.167 6.074 -19.098 1.00 93.19 465 ALA A N 1
ATOM 3695 C CA . ALA A 1 465 ? 6.839 6.971 -20.207 1.00 93.19 465 ALA A CA 1
ATOM 3696 C C . ALA A 1 465 ? 7.673 8.266 -20.185 1.00 93.19 465 ALA A C 1
ATOM 3698 O O . ALA A 1 465 ? 8.093 8.738 -21.244 1.00 93.19 465 ALA A O 1
ATOM 3699 N N . LEU A 1 466 ? 7.966 8.809 -19.000 1.00 95.38 466 LEU A N 1
ATOM 3700 C CA . LEU A 1 466 ? 8.809 9.993 -18.814 1.00 95.38 466 LEU A CA 1
ATOM 3701 C C . LEU A 1 466 ? 10.273 9.682 -19.172 1.00 95.38 466 LEU A C 1
ATOM 3703 O O . LEU A 1 466 ? 10.902 10.435 -19.913 1.00 95.38 466 LEU A O 1
ATOM 3707 N N . LEU A 1 467 ? 10.796 8.518 -18.765 1.00 94.38 467 LEU A N 1
ATOM 3708 C CA . LEU A 1 467 ? 12.113 8.041 -19.208 1.00 94.38 467 LEU A CA 1
ATOM 3709 C C . LEU A 1 467 ? 12.184 7.890 -20.737 1.00 94.38 467 LEU A C 1
ATOM 3711 O O . LEU A 1 467 ? 13.142 8.359 -21.356 1.00 94.38 467 LEU A O 1
ATOM 3715 N N . LYS A 1 468 ? 11.157 7.301 -21.367 1.00 96.50 468 LYS A N 1
ATOM 3716 C CA . LYS A 1 468 ? 11.058 7.205 -22.836 1.00 96.50 468 LYS A CA 1
ATOM 3717 C C . LYS A 1 468 ? 11.055 8.592 -23.489 1.00 96.50 468 LYS A C 1
ATOM 3719 O O . LYS A 1 468 ? 11.806 8.800 -24.443 1.00 96.50 468 LYS A O 1
ATOM 3724 N N . LEU A 1 469 ? 10.287 9.546 -22.959 1.00 95.06 469 LEU A N 1
ATOM 3725 C CA . LEU A 1 469 ? 10.246 10.924 -23.458 1.00 95.06 469 LEU A CA 1
ATOM 3726 C C . LEU A 1 469 ? 11.622 11.602 -23.382 1.00 95.06 469 LEU A C 1
ATOM 3728 O O . LEU A 1 469 ? 12.082 12.121 -24.394 1.00 95.06 469 LEU A O 1
ATOM 3732 N N . ASN A 1 470 ? 12.321 11.499 -22.249 1.00 94.62 470 ASN A N 1
ATOM 3733 C CA . ASN A 1 470 ? 13.663 12.066 -22.075 1.00 94.62 470 ASN A CA 1
ATOM 3734 C C . ASN A 1 470 ? 14.681 11.462 -23.063 1.00 94.62 470 ASN A C 1
ATOM 3736 O O . ASN A 1 470 ? 15.543 12.172 -23.585 1.00 94.62 470 ASN A O 1
ATOM 3740 N N . THR A 1 471 ? 14.584 10.159 -23.375 1.00 94.31 471 THR A N 1
ATOM 3741 C CA . THR A 1 471 ? 15.440 9.562 -24.420 1.00 94.31 471 THR A CA 1
ATOM 3742 C C . THR A 1 471 ? 15.111 10.089 -25.816 1.00 94.31 471 THR A C 1
ATOM 3744 O O . THR A 1 471 ? 16.030 10.334 -26.596 1.00 94.31 471 THR A O 1
ATOM 3747 N N . LEU A 1 472 ? 13.831 10.321 -26.131 1.00 93.81 472 LEU A N 1
ATOM 3748 C CA . LEU A 1 472 ? 13.426 10.917 -27.405 1.00 93.81 472 LEU A CA 1
ATOM 3749 C C . LEU A 1 472 ? 13.908 12.366 -27.518 1.00 93.81 472 LEU A C 1
ATOM 3751 O O . LEU A 1 472 ? 14.483 12.718 -28.544 1.00 93.81 472 LEU A O 1
ATOM 3755 N N . GLU A 1 473 ? 13.753 13.170 -26.466 1.00 95.19 473 GLU A N 1
ATOM 3756 C CA . GLU A 1 473 ? 14.228 14.555 -26.399 1.00 95.19 473 GLU A CA 1
ATOM 3757 C C . GLU A 1 473 ? 15.744 14.640 -26.632 1.00 95.19 473 GLU A C 1
ATOM 3759 O O . GLU A 1 473 ? 16.184 15.353 -27.532 1.00 95.19 473 GLU A O 1
ATOM 3764 N N . SER A 1 474 ? 16.539 13.799 -25.960 1.00 94.19 474 SER A N 1
ATOM 3765 C CA . SER A 1 474 ? 17.985 13.729 -26.208 1.00 94.19 474 SER A CA 1
ATOM 3766 C C . SER A 1 474 ? 18.325 13.297 -27.646 1.00 94.19 474 SER A C 1
ATOM 3768 O O . SER A 1 474 ? 19.258 13.831 -28.247 1.00 94.19 474 SER A O 1
ATOM 3770 N N . THR A 1 475 ? 17.542 12.399 -28.269 1.00 94.62 475 THR A N 1
ATOM 3771 C CA . THR A 1 475 ? 17.724 12.098 -29.705 1.00 94.62 475 THR A CA 1
ATOM 3772 C C . THR A 1 475 ? 17.297 13.239 -30.633 1.00 94.62 475 THR A C 1
ATOM 3774 O O . THR A 1 475 ? 17.807 13.311 -31.750 1.00 94.62 475 THR A O 1
ATOM 3777 N N . ILE A 1 476 ? 16.408 14.139 -30.201 1.00 94.50 476 ILE A N 1
ATOM 3778 C CA . ILE A 1 476 ? 16.017 15.336 -30.958 1.00 94.50 476 ILE A CA 1
ATOM 3779 C C . ILE A 1 476 ? 17.125 16.388 -30.876 1.00 94.50 476 ILE A C 1
ATOM 3781 O O . ILE A 1 476 ? 17.577 16.821 -31.931 1.00 94.50 476 ILE A O 1
ATOM 3785 N N . GLU A 1 477 ? 17.655 16.704 -29.687 1.00 94.31 477 GLU A N 1
ATOM 3786 C CA . GLU A 1 477 ? 18.851 17.560 -29.539 1.00 94.31 477 GLU A CA 1
ATOM 3787 C C . GLU A 1 477 ? 20.014 17.054 -30.412 1.00 94.31 477 GLU A C 1
ATOM 3789 O O . GLU A 1 477 ? 20.739 17.814 -31.059 1.00 94.31 477 GLU A O 1
ATOM 3794 N N . GLU A 1 478 ? 20.183 15.730 -30.451 1.00 94.50 478 GLU A N 1
ATOM 3795 C CA . GLU A 1 478 ? 21.175 15.052 -31.269 1.00 94.50 478 GLU A CA 1
ATOM 3796 C C . GLU A 1 478 ? 20.894 15.237 -32.781 1.00 94.50 478 GLU A C 1
ATOM 3798 O O . GLU A 1 478 ? 21.788 15.603 -33.546 1.00 94.50 478 GLU A O 1
ATOM 3803 N N . LEU A 1 479 ? 19.651 15.075 -33.244 1.00 93.19 479 LEU A N 1
ATOM 3804 C CA . LEU A 1 479 ? 19.263 15.363 -34.636 1.00 93.19 479 LEU A CA 1
ATOM 3805 C C . LEU A 1 479 ? 19.359 16.857 -35.007 1.00 93.19 479 LEU A C 1
ATOM 3807 O O . LEU A 1 479 ? 19.661 17.179 -36.157 1.00 93.19 479 LEU A O 1
ATOM 3811 N N . GLU A 1 480 ? 19.145 17.775 -34.066 1.00 94.44 480 GLU A N 1
ATOM 3812 C CA . GLU A 1 480 ? 19.263 19.218 -34.304 1.00 94.44 480 GLU A CA 1
ATOM 3813 C C . GLU A 1 480 ? 20.722 19.655 -34.481 1.00 94.44 480 GLU A C 1
ATOM 3815 O O . GLU A 1 480 ? 21.014 20.432 -35.394 1.00 94.44 480 GLU A O 1
ATOM 3820 N N . LYS A 1 481 ? 21.661 19.085 -33.709 1.00 94.06 481 LYS A N 1
ATOM 3821 C CA . LYS A 1 481 ? 23.109 19.253 -33.949 1.00 94.06 481 LYS A CA 1
ATOM 3822 C C . LYS A 1 481 ? 23.511 18.732 -35.332 1.00 94.06 481 LYS A C 1
ATOM 3824 O O . LYS A 1 481 ? 24.157 19.453 -36.083 1.00 94.06 481 LYS A O 1
ATOM 3829 N N . GLU A 1 482 ? 23.077 17.520 -35.686 1.00 93.50 482 GLU A N 1
ATOM 3830 C CA . GLU A 1 482 ? 23.311 16.889 -37.001 1.00 93.50 482 GLU A CA 1
ATOM 3831 C C . GLU A 1 482 ? 22.821 17.770 -38.159 1.00 93.50 482 GLU A C 1
ATOM 3833 O O . GLU A 1 482 ? 23.526 17.945 -39.152 1.00 93.50 482 GLU A O 1
ATOM 3838 N N . ASN A 1 483 ? 21.644 18.379 -38.011 1.00 93.62 483 ASN A N 1
ATOM 3839 C CA . ASN A 1 483 ? 21.078 19.293 -38.999 1.00 93.62 483 ASN A CA 1
ATOM 3840 C C . ASN A 1 483 ? 21.813 20.650 -39.049 1.00 93.62 483 ASN A C 1
ATOM 3842 O O . ASN A 1 483 ? 21.975 21.215 -40.130 1.00 93.62 483 ASN A O 1
ATOM 3846 N N . GLY A 1 484 ? 22.298 21.158 -37.910 1.00 93.56 484 GLY A N 1
ATOM 3847 C CA . GLY A 1 484 ? 23.127 22.366 -37.830 1.00 93.56 484 GLY A CA 1
ATOM 3848 C C . GLY A 1 484 ? 24.484 22.203 -38.523 1.00 93.56 484 GLY A C 1
ATOM 3849 O O . GLY A 1 484 ? 24.827 22.996 -39.403 1.00 93.56 484 GLY A O 1
ATOM 3850 N N . ASP A 1 485 ? 25.215 21.135 -38.201 1.00 93.06 485 ASP A N 1
ATOM 3851 C CA . ASP A 1 485 ? 26.489 20.781 -38.838 1.00 93.06 485 ASP A CA 1
ATOM 3852 C C . ASP A 1 485 ? 26.303 20.547 -40.349 1.00 93.06 485 ASP A C 1
ATOM 3854 O O . ASP A 1 485 ? 27.080 21.044 -41.171 1.00 93.06 485 ASP A O 1
ATOM 3858 N N . LEU A 1 486 ? 25.227 19.854 -40.748 1.00 94.75 486 LEU A N 1
ATOM 3859 C CA . LEU A 1 486 ? 24.888 19.639 -42.157 1.00 94.75 486 LEU A CA 1
ATOM 3860 C C . LEU A 1 486 ? 24.542 20.951 -42.882 1.00 94.75 486 LEU A C 1
ATOM 3862 O O . LEU A 1 486 ? 24.936 21.130 -44.037 1.00 94.75 486 LEU A O 1
ATOM 3866 N N . ALA A 1 487 ? 23.852 21.887 -42.223 1.00 92.12 487 ALA A N 1
ATOM 3867 C CA . ALA A 1 487 ? 23.585 23.215 -42.769 1.00 92.12 487 ALA A CA 1
ATOM 3868 C C . ALA A 1 487 ? 24.878 24.030 -42.943 1.00 92.12 487 ALA A C 1
ATOM 3870 O O . ALA A 1 487 ? 25.052 24.676 -43.977 1.00 92.12 487 ALA A O 1
ATOM 3871 N N . GLU A 1 488 ? 25.825 23.950 -42.003 1.00 94.56 488 GLU A N 1
ATOM 3872 C CA . GLU A 1 488 ? 27.132 24.603 -42.131 1.00 94.56 488 GLU A CA 1
ATOM 3873 C C . GLU A 1 488 ? 27.961 24.001 -43.284 1.00 94.56 488 GLU A C 1
ATOM 3875 O O . GLU A 1 488 ? 28.549 24.733 -44.086 1.00 94.56 488 GLU A O 1
ATOM 3880 N N . VAL A 1 489 ? 27.953 22.670 -43.437 1.00 94.00 489 VAL A N 1
ATOM 3881 C CA . VAL A 1 489 ? 28.562 21.967 -44.582 1.00 94.00 489 VAL A CA 1
ATOM 3882 C C . VAL A 1 489 ? 27.909 22.380 -45.905 1.00 94.00 489 VAL A C 1
ATOM 3884 O O . VAL A 1 489 ? 28.616 22.605 -46.889 1.00 94.00 489 VAL A O 1
ATOM 3887 N N . ASN A 1 490 ? 26.585 22.540 -45.936 1.00 93.88 490 ASN A N 1
ATOM 3888 C CA . ASN A 1 490 ? 25.844 23.003 -47.110 1.00 93.88 490 ASN A CA 1
ATOM 3889 C C . ASN A 1 490 ? 26.211 24.460 -47.463 1.00 93.88 490 ASN A C 1
ATOM 3891 O O . ASN A 1 490 ? 26.504 24.760 -48.618 1.00 93.88 490 ASN A O 1
ATOM 3895 N N . ILE A 1 491 ? 26.315 25.360 -46.479 1.00 95.00 491 ILE A N 1
ATOM 3896 C CA . ILE A 1 491 ? 26.811 26.736 -46.681 1.00 95.00 491 ILE A CA 1
ATOM 3897 C C . ILE A 1 491 ? 28.240 26.723 -47.249 1.00 95.00 491 ILE A C 1
ATOM 3899 O O . ILE A 1 491 ? 28.499 27.378 -48.260 1.00 95.00 491 ILE A O 1
ATOM 3903 N N . LYS A 1 492 ? 29.150 25.926 -46.671 1.00 95.31 492 LYS A N 1
ATOM 3904 C CA . LYS A 1 492 ? 30.536 25.760 -47.154 1.00 95.31 492 LYS A CA 1
ATOM 3905 C C . LYS A 1 492 ? 30.605 25.191 -48.579 1.00 95.31 492 LYS A C 1
ATOM 3907 O O . LYS A 1 492 ? 31.478 25.587 -49.351 1.00 95.31 492 LYS A O 1
ATOM 3912 N N . LEU A 1 493 ? 29.700 24.283 -48.952 1.00 94.31 493 LEU A N 1
ATOM 3913 C CA . LEU A 1 493 ? 29.589 23.756 -50.318 1.00 94.31 493 LEU A CA 1
ATOM 3914 C C . LEU A 1 493 ? 29.065 24.808 -51.299 1.00 94.31 493 LEU A C 1
ATOM 3916 O O . LEU A 1 493 ? 29.669 24.991 -52.351 1.00 94.31 493 LEU A O 1
ATOM 3920 N N . ASN A 1 494 ? 28.013 25.548 -50.947 1.00 93.06 494 ASN A N 1
ATOM 3921 C CA . ASN A 1 494 ? 27.478 26.615 -51.796 1.00 93.06 494 ASN A CA 1
ATOM 3922 C C . ASN A 1 494 ? 28.484 27.762 -51.988 1.00 93.06 494 ASN A C 1
ATOM 3924 O O . ASN A 1 494 ? 28.602 28.283 -53.093 1.00 93.06 494 ASN A O 1
ATOM 3928 N N . GLN A 1 495 ? 29.276 28.102 -50.965 1.00 93.38 495 GLN A N 1
ATOM 3929 C CA . GLN A 1 495 ? 30.407 29.030 -51.098 1.00 93.38 495 GLN A CA 1
ATOM 3930 C C . GLN A 1 495 ? 31.471 28.503 -52.073 1.00 93.38 495 GLN A C 1
ATOM 3932 O O . GLN A 1 495 ? 31.917 29.240 -52.947 1.00 93.38 495 GLN A O 1
ATOM 3937 N N . LYS A 1 496 ? 31.850 27.219 -51.984 1.00 93.69 496 LYS A N 1
ATOM 3938 C CA . LYS A 1 496 ? 32.787 26.606 -52.943 1.00 93.69 496 LYS A CA 1
ATOM 3939 C C . LYS A 1 496 ? 32.236 26.589 -54.369 1.00 93.69 496 LYS A C 1
ATOM 3941 O O . LYS A 1 496 ? 32.986 26.895 -55.288 1.00 93.69 496 LYS A O 1
ATOM 3946 N N . LEU A 1 497 ? 30.950 26.288 -54.552 1.00 92.69 497 LEU A N 1
ATOM 3947 C CA . LEU A 1 497 ? 30.288 26.318 -55.859 1.00 92.69 497 LEU A CA 1
ATOM 3948 C C . LEU A 1 497 ? 30.209 27.740 -56.431 1.00 92.69 497 LEU A C 1
ATOM 3950 O O . LEU A 1 497 ? 30.449 27.918 -57.619 1.00 92.69 497 LEU A O 1
ATOM 3954 N N . ALA A 1 498 ? 29.940 28.754 -55.603 1.00 91.12 498 ALA A N 1
ATOM 3955 C CA . ALA A 1 498 ? 29.970 30.155 -56.025 1.00 91.12 498 ALA A CA 1
ATOM 3956 C C . ALA A 1 498 ? 31.384 30.596 -56.445 1.00 91.12 498 ALA A C 1
ATOM 3958 O O . ALA A 1 498 ? 31.545 31.211 -57.499 1.00 91.12 498 ALA A O 1
ATOM 3959 N N . ASN A 1 499 ? 32.411 30.215 -55.677 1.00 91.81 499 ASN A N 1
ATOM 3960 C CA . ASN A 1 499 ? 33.807 30.492 -56.019 1.00 91.81 499 ASN A CA 1
ATOM 3961 C C . ASN A 1 499 ? 34.205 29.799 -57.334 1.00 91.81 499 ASN A C 1
ATOM 3963 O O . ASN A 1 499 ? 34.689 30.467 -58.242 1.00 91.81 499 ASN A O 1
ATOM 3967 N N . GLN A 1 500 ? 33.922 28.499 -57.482 1.00 90.00 500 GLN A N 1
ATOM 3968 C CA . GLN A 1 500 ? 34.179 27.746 -58.718 1.00 90.00 500 GLN A CA 1
ATOM 3969 C C . GLN A 1 500 ? 33.386 28.287 -59.916 1.00 90.00 500 GLN A C 1
ATOM 3971 O O . GLN A 1 500 ? 33.892 28.271 -61.037 1.00 90.00 500 GLN A O 1
ATOM 3976 N N . GLY A 1 501 ? 32.177 28.808 -59.689 1.00 91.31 501 GLY A N 1
ATOM 3977 C CA . GLY A 1 501 ? 31.421 29.573 -60.680 1.00 91.31 501 GLY A CA 1
ATOM 3978 C C . GLY A 1 501 ? 32.201 30.803 -61.135 1.00 91.31 501 GLY A C 1
ATOM 3979 O O . GLY A 1 501 ? 32.500 30.922 -62.316 1.00 91.31 501 GLY A O 1
ATOM 3980 N N . SER A 1 502 ? 32.644 31.649 -60.198 1.00 88.31 502 SER A N 1
ATOM 3981 C CA . SER A 1 502 ? 33.420 32.855 -60.521 1.00 88.31 502 SER A CA 1
ATOM 3982 C C . SER A 1 502 ? 34.786 32.571 -61.167 1.00 88.31 502 SER A C 1
ATOM 3984 O O . SER A 1 502 ? 35.211 33.320 -62.042 1.00 88.31 502 SER A O 1
ATOM 3986 N N . GLU A 1 503 ? 35.453 31.470 -60.800 1.00 92.62 503 GLU A N 1
ATOM 3987 C CA . GLU A 1 503 ? 36.662 30.982 -61.479 1.00 92.62 503 GLU A CA 1
ATOM 3988 C C . GLU A 1 503 ? 36.339 30.546 -62.916 1.00 92.62 503 GLU A C 1
ATOM 3990 O O . GLU A 1 503 ? 37.065 30.886 -63.847 1.00 92.62 503 GLU A O 1
ATOM 3995 N N . THR A 1 504 ? 35.223 29.838 -63.122 1.00 90.44 504 THR A N 1
ATOM 3996 C CA . THR A 1 504 ? 34.764 29.412 -64.454 1.00 90.44 504 THR A CA 1
ATOM 3997 C C . THR A 1 504 ? 34.387 30.612 -65.327 1.00 90.44 504 THR A C 1
ATOM 3999 O O . THR A 1 504 ? 34.778 30.650 -66.492 1.00 90.44 504 THR A O 1
ATOM 4002 N N . ASP A 1 505 ? 33.704 31.614 -64.769 1.00 90.88 505 ASP A N 1
ATOM 4003 C CA . ASP A 1 505 ? 33.349 32.861 -65.455 1.00 90.88 505 ASP A CA 1
ATOM 4004 C C . ASP A 1 505 ? 34.602 33.665 -65.851 1.00 90.88 505 ASP A C 1
ATOM 4006 O O . ASP A 1 505 ? 34.689 34.161 -66.975 1.00 90.88 505 ASP A O 1
ATOM 4010 N N . ASP A 1 506 ? 35.610 33.750 -64.975 1.00 92.94 506 ASP A N 1
ATOM 4011 C CA . ASP A 1 506 ? 36.908 34.376 -65.264 1.00 92.94 506 ASP A CA 1
ATOM 4012 C C . ASP A 1 506 ? 37.694 33.610 -66.345 1.00 92.94 506 ASP A C 1
ATOM 4014 O O . ASP A 1 506 ? 38.206 34.221 -67.288 1.00 92.94 506 ASP A O 1
ATOM 4018 N N . PHE A 1 507 ? 37.734 32.273 -66.294 1.00 90.31 507 PHE A N 1
ATOM 4019 C CA . PHE A 1 507 ? 38.321 31.464 -67.367 1.00 90.31 507 PHE A CA 1
ATOM 4020 C C . PHE A 1 507 ? 37.561 31.611 -68.694 1.00 90.31 507 PHE A C 1
ATOM 4022 O O . PHE A 1 507 ? 38.195 31.706 -69.746 1.00 90.31 507 PHE A O 1
ATOM 4029 N N . GLN A 1 508 ? 36.228 31.688 -68.671 1.00 94.06 508 GLN A N 1
ATOM 4030 C CA . GLN A 1 508 ? 35.405 31.898 -69.864 1.00 94.06 508 GLN A CA 1
ATOM 4031 C C . GLN A 1 508 ? 35.580 33.314 -70.436 1.00 94.06 508 GLN A C 1
ATOM 4033 O O . GLN A 1 508 ? 35.648 33.475 -71.658 1.00 94.06 508 GLN A O 1
ATOM 4038 N N . ALA A 1 509 ? 35.731 34.334 -69.588 1.00 91.62 509 ALA A N 1
ATOM 4039 C CA . ALA A 1 509 ? 36.069 35.691 -70.006 1.00 91.62 509 ALA A CA 1
ATOM 4040 C C . ALA A 1 509 ? 37.466 35.746 -70.648 1.00 91.62 509 ALA A C 1
ATOM 4042 O O . ALA A 1 509 ? 37.614 36.279 -71.748 1.00 91.62 509 ALA A O 1
ATOM 4043 N N . LYS A 1 510 ? 38.477 35.125 -70.023 1.00 93.56 510 LYS A N 1
ATOM 4044 C CA . LYS A 1 510 ? 39.839 34.998 -70.573 1.00 93.56 510 LYS A CA 1
ATOM 4045 C C . LYS A 1 510 ? 39.857 34.260 -71.909 1.00 93.56 510 LYS A C 1
ATOM 4047 O O . LYS A 1 510 ? 40.519 34.715 -72.838 1.00 93.56 510 LYS A O 1
ATOM 4052 N N . LEU A 1 511 ? 39.104 33.166 -72.035 1.00 92.69 511 LEU A N 1
ATOM 4053 C CA . LEU A 1 511 ? 38.962 32.427 -73.290 1.00 92.69 511 LEU A CA 1
ATOM 4054 C C . LEU A 1 511 ? 38.294 33.291 -74.368 1.00 92.69 511 LEU A C 1
ATOM 4056 O O . LEU A 1 511 ? 38.795 33.344 -75.485 1.00 92.69 511 LEU A O 1
ATOM 4060 N N . SER A 1 512 ? 37.241 34.038 -74.023 1.00 92.75 512 SER A N 1
ATOM 4061 C CA . SER A 1 512 ? 36.558 34.955 -74.951 1.00 92.75 512 SER A CA 1
ATOM 4062 C C . SER A 1 512 ? 37.476 36.083 -75.446 1.00 92.75 512 SER A C 1
ATOM 4064 O O . SER A 1 512 ? 37.451 36.430 -76.627 1.00 92.75 512 SER A O 1
ATOM 4066 N N . VAL A 1 513 ? 38.323 36.636 -74.567 1.00 92.88 513 VAL A N 1
ATOM 4067 C CA . VAL A 1 513 ? 39.356 37.620 -74.939 1.00 92.88 513 VAL A CA 1
ATOM 4068 C C . VAL A 1 513 ? 40.396 36.987 -75.863 1.00 92.88 513 VAL A C 1
ATOM 4070 O O . VAL A 1 513 ? 40.683 37.544 -76.918 1.00 92.88 513 VAL A O 1
ATOM 4073 N N . LEU A 1 514 ? 40.908 35.801 -75.527 1.00 91.88 514 LEU A N 1
ATOM 4074 C CA . LEU A 1 514 ? 41.928 35.106 -76.318 1.00 91.88 514 LEU A CA 1
ATOM 4075 C C . LEU A 1 514 ? 41.391 34.671 -77.696 1.00 91.88 514 LEU A C 1
ATOM 4077 O O . LEU A 1 514 ? 42.109 34.748 -78.691 1.00 91.88 514 LEU A O 1
ATOM 4081 N N . GLU A 1 515 ? 40.116 34.287 -77.804 1.00 90.88 515 GLU A N 1
ATOM 4082 C CA . GLU A 1 515 ? 39.458 34.045 -79.094 1.00 90.88 515 GLU A CA 1
ATOM 4083 C C . GLU A 1 515 ? 39.306 35.325 -79.928 1.00 90.88 515 GLU A C 1
ATOM 4085 O O . GLU A 1 515 ? 39.544 35.288 -81.139 1.00 90.88 515 GLU A O 1
ATOM 4090 N N . ALA A 1 516 ? 38.986 36.464 -79.305 1.00 91.25 516 ALA A N 1
ATOM 4091 C CA . ALA A 1 516 ? 38.936 37.757 -79.986 1.00 91.25 516 ALA A CA 1
ATOM 4092 C C . ALA A 1 516 ? 40.330 38.223 -80.457 1.00 91.25 516 ALA A C 1
ATOM 4094 O O . ALA A 1 516 ? 40.476 38.653 -81.603 1.00 91.25 516 ALA A O 1
ATOM 4095 N N . GLU A 1 517 ? 41.366 38.071 -79.625 1.00 90.81 517 GLU A N 1
ATOM 4096 C CA . GLU A 1 517 ? 42.766 38.332 -79.986 1.00 90.81 517 GLU A CA 1
ATOM 4097 C C . GLU A 1 517 ? 43.227 37.430 -81.135 1.00 90.81 517 GLU A C 1
ATOM 4099 O O . GLU A 1 517 ? 43.773 37.916 -82.124 1.00 90.81 517 GLU A O 1
ATOM 4104 N N . LYS A 1 518 ? 42.940 36.125 -81.065 1.00 92.38 518 LYS A N 1
ATOM 4105 C CA . LYS A 1 518 ? 43.216 35.153 -82.133 1.00 92.38 518 LYS A CA 1
ATOM 4106 C C . LYS A 1 518 ? 42.514 35.528 -83.439 1.00 92.38 518 LYS A C 1
ATOM 4108 O O . LYS A 1 518 ? 43.119 35.419 -84.504 1.00 92.38 518 LYS A O 1
ATOM 4113 N N . TYR A 1 519 ? 41.256 35.969 -83.383 1.00 90.00 519 TYR A N 1
ATOM 4114 C CA . TYR A 1 519 ? 40.515 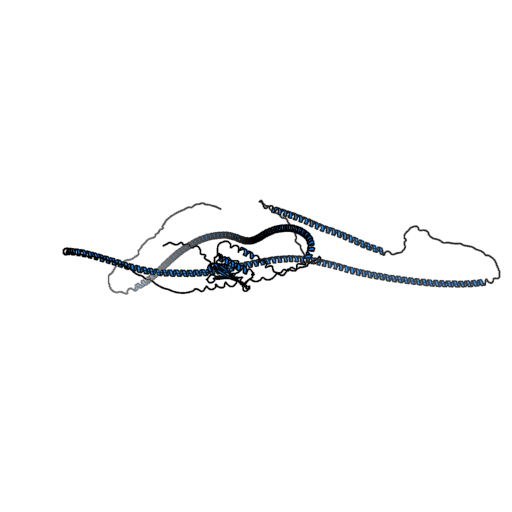36.414 -84.566 1.00 90.00 519 TYR A CA 1
ATOM 4115 C C . TYR A 1 519 ? 41.115 37.696 -85.167 1.00 90.00 519 TYR A C 1
ATOM 4117 O O . TYR A 1 519 ? 41.251 37.804 -86.387 1.00 90.00 519 TYR A O 1
ATOM 4125 N N . GLN A 1 520 ? 41.540 38.640 -84.324 1.00 92.31 520 GLN A N 1
ATOM 4126 C CA . GLN A 1 520 ? 42.212 39.865 -84.757 1.00 92.31 520 GLN A CA 1
ATOM 4127 C C . GLN A 1 520 ? 43.597 39.575 -85.368 1.00 92.31 520 GLN A C 1
ATOM 4129 O O . GLN A 1 520 ? 43.874 40.044 -86.471 1.00 92.31 520 GLN A O 1
ATOM 4134 N N . GLN A 1 521 ? 44.420 38.725 -84.744 1.00 91.69 521 GLN A N 1
ATOM 4135 C CA . GLN A 1 521 ? 45.702 38.275 -85.306 1.00 91.69 521 GLN A CA 1
ATOM 4136 C C . GLN A 1 521 ? 45.515 37.525 -86.632 1.00 91.69 521 GLN A C 1
ATOM 4138 O O . GLN A 1 521 ? 46.242 37.772 -87.591 1.00 91.69 521 GLN A O 1
ATOM 4143 N N . ALA A 1 522 ? 44.511 36.645 -86.737 1.00 89.12 522 ALA A N 1
ATOM 4144 C CA . ALA A 1 522 ? 44.196 35.953 -87.988 1.00 89.12 522 ALA A CA 1
ATOM 4145 C C . ALA A 1 522 ? 43.801 36.936 -89.107 1.00 89.12 522 ALA A C 1
ATOM 4147 O O . ALA A 1 522 ? 44.191 36.752 -90.259 1.00 89.12 522 ALA A O 1
ATOM 4148 N N . LYS A 1 523 ? 43.079 38.010 -88.770 1.00 90.31 523 LYS A N 1
ATOM 4149 C CA . LYS A 1 523 ? 42.713 39.089 -89.697 1.00 90.31 523 LYS A CA 1
ATOM 4150 C C . LYS A 1 523 ? 43.923 39.932 -90.124 1.00 90.31 523 LYS A C 1
ATOM 4152 O O . LYS A 1 523 ? 44.032 40.275 -91.298 1.00 90.31 523 LYS A O 1
ATOM 4157 N N . GLU A 1 524 ? 44.848 40.230 -89.215 1.00 90.19 524 GLU A N 1
ATOM 4158 C CA . GLU A 1 524 ? 46.106 40.936 -89.516 1.00 90.19 524 GLU A CA 1
ATOM 4159 C C . GLU A 1 524 ? 47.046 40.092 -90.393 1.00 90.19 524 GLU A C 1
ATOM 4161 O O . GLU A 1 524 ? 47.598 40.591 -91.379 1.00 90.19 524 GLU A O 1
ATOM 4166 N N . LEU A 1 525 ? 47.153 38.789 -90.114 1.00 91.12 525 LEU A N 1
ATOM 4167 C CA . LEU A 1 525 ? 47.850 37.831 -90.974 1.00 91.12 525 LEU A CA 1
ATOM 4168 C C . LEU A 1 525 ? 47.191 37.732 -92.355 1.00 91.12 525 LEU A C 1
ATOM 4170 O O . LEU A 1 525 ? 47.901 37.737 -93.356 1.00 91.12 525 LEU A O 1
ATOM 4174 N N . GLN A 1 526 ? 45.858 37.713 -92.439 1.00 91.38 526 GLN A N 1
ATOM 4175 C CA . GLN A 1 526 ? 45.138 37.690 -93.716 1.00 91.38 526 GLN A CA 1
ATOM 4176 C C . GLN A 1 526 ? 45.411 38.948 -94.560 1.00 91.38 526 GLN A C 1
ATOM 4178 O O . GLN A 1 526 ? 45.666 38.824 -95.757 1.00 91.38 526 GLN A O 1
ATOM 4183 N N . ILE A 1 527 ? 45.423 40.140 -93.949 1.00 91.69 527 ILE A N 1
ATOM 4184 C CA . ILE A 1 527 ? 45.806 41.397 -94.621 1.00 91.69 527 ILE A CA 1
ATOM 4185 C C . ILE A 1 527 ? 47.260 41.317 -95.115 1.00 91.69 527 ILE A C 1
ATOM 4187 O O . ILE A 1 527 ? 47.544 41.640 -96.267 1.00 91.69 527 ILE A O 1
ATOM 4191 N N . THR A 1 528 ? 48.170 40.818 -94.275 1.00 91.19 528 THR A N 1
ATOM 4192 C CA . THR A 1 528 ? 49.596 40.664 -94.611 1.00 91.19 528 THR A CA 1
ATOM 4193 C C . THR A 1 528 ? 49.809 39.685 -95.772 1.00 91.19 528 THR A C 1
ATOM 4195 O O . THR A 1 528 ? 50.587 39.963 -96.683 1.00 91.19 528 THR A O 1
ATOM 4198 N N . ILE A 1 529 ? 49.088 38.559 -95.786 1.00 89.56 529 ILE A N 1
ATOM 4199 C CA . ILE A 1 529 ? 49.094 37.578 -96.882 1.00 89.56 529 ILE A CA 1
ATOM 4200 C C . ILE A 1 529 ? 48.554 38.203 -98.172 1.00 89.56 529 ILE A C 1
ATOM 4202 O O . ILE A 1 529 ? 49.112 37.960 -99.244 1.00 8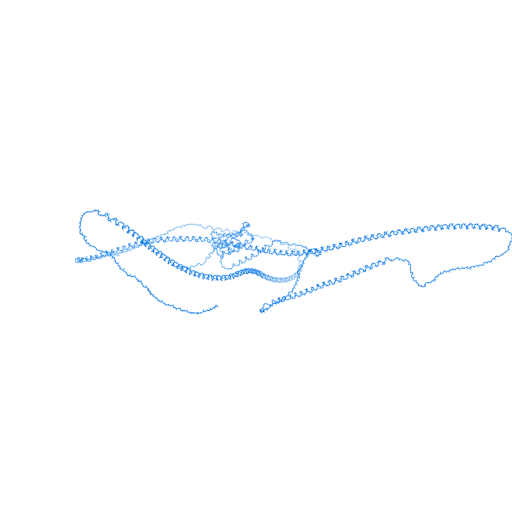9.56 529 ILE A O 1
ATOM 4206 N N . GLU A 1 530 ? 47.500 39.018 -98.099 1.00 91.44 530 GLU A N 1
ATOM 4207 C CA . GLU A 1 530 ? 46.932 39.678 -99.275 1.00 91.44 530 GLU A CA 1
ATOM 4208 C C . GLU A 1 530 ? 47.900 40.713 -99.874 1.00 91.44 530 GLU A C 1
ATOM 4210 O O . GLU A 1 530 ? 48.094 40.736 -101.089 1.00 91.44 530 GLU A O 1
ATOM 4215 N N . ASP A 1 531 ? 48.578 41.511 -99.047 1.00 90.75 531 ASP A N 1
ATOM 4216 C CA . ASP A 1 531 ? 49.562 42.493 -99.518 1.00 90.75 531 ASP A CA 1
ATOM 4217 C C . ASP A 1 531 ? 50.856 41.845 -100.035 1.00 90.75 531 ASP A C 1
ATOM 4219 O O . ASP A 1 531 ? 51.364 42.251 -101.083 1.00 90.75 531 ASP A O 1
ATOM 4223 N N . LEU A 1 532 ? 51.341 40.769 -99.403 1.00 92.25 532 LEU A N 1
ATOM 4224 C CA . LEU A 1 532 ? 52.418 39.941 -99.965 1.00 92.25 532 LEU A CA 1
ATOM 4225 C C . LEU A 1 532 ? 51.999 39.286 -101.292 1.00 92.25 532 LEU A C 1
ATOM 4227 O O . LEU A 1 532 ? 52.806 39.190 -102.216 1.00 92.25 532 LEU A O 1
ATOM 4231 N N . THR A 1 533 ? 50.730 38.889 -101.431 1.00 91.31 533 THR A N 1
ATOM 4232 C CA . THR A 1 533 ? 50.189 38.363 -102.694 1.00 91.31 533 THR A CA 1
ATOM 4233 C C . THR A 1 533 ? 50.163 39.446 -103.774 1.00 91.31 533 THR A C 1
ATOM 4235 O O . THR A 1 533 ? 50.603 39.177 -104.893 1.00 91.31 533 THR A O 1
ATOM 4238 N N . LYS A 1 534 ? 49.745 40.679 -103.447 1.00 92.12 534 LYS A N 1
ATOM 4239 C CA . LYS A 1 534 ? 49.786 41.836 -104.364 1.00 92.12 534 LYS A CA 1
ATOM 4240 C C . LYS A 1 534 ? 51.214 42.134 -104.828 1.00 92.12 534 LYS A C 1
ATOM 4242 O O . LYS A 1 534 ? 51.436 42.271 -106.033 1.00 92.12 534 LYS A O 1
ATOM 4247 N N . GLN A 1 535 ? 52.181 42.162 -103.906 1.00 90.69 535 GLN A N 1
ATOM 4248 C CA . GLN A 1 535 ? 53.606 42.319 -104.230 1.00 90.69 535 GLN A CA 1
ATOM 4249 C C . GLN A 1 535 ? 54.111 41.192 -105.142 1.00 90.69 535 GLN A C 1
ATOM 4251 O O . GLN A 1 535 ? 54.762 41.457 -106.149 1.00 90.69 535 GLN A O 1
ATOM 4256 N N . LEU A 1 536 ? 53.764 39.933 -104.853 1.00 87.81 536 LEU A N 1
ATOM 4257 C CA . LEU A 1 536 ? 54.151 38.797 -105.691 1.00 87.81 536 LEU A CA 1
ATOM 4258 C C . LEU A 1 536 ? 53.517 38.864 -107.092 1.00 87.81 536 LEU A C 1
ATOM 4260 O O . LEU A 1 536 ? 54.144 38.446 -108.067 1.00 87.81 536 LEU A O 1
ATOM 4264 N N . THR A 1 537 ? 52.294 39.391 -107.227 1.00 87.75 537 THR A N 1
ATOM 4265 C CA . THR A 1 537 ? 51.669 39.602 -108.542 1.00 87.75 537 THR A CA 1
ATOM 4266 C C . THR A 1 537 ? 52.317 40.734 -109.332 1.00 87.75 537 THR A C 1
ATOM 4268 O O . THR A 1 537 ? 52.630 40.514 -110.501 1.00 87.75 537 THR A O 1
ATOM 4271 N N . SER A 1 538 ? 52.602 41.890 -108.722 1.00 89.88 538 SER A N 1
ATOM 4272 C CA . SER A 1 538 ? 53.259 42.998 -109.428 1.00 89.88 538 SER A CA 1
ATOM 4273 C C . SER A 1 538 ? 54.708 42.664 -109.797 1.00 89.88 538 SER A C 1
ATOM 4275 O O . SER A 1 538 ? 55.151 42.984 -110.898 1.00 89.88 538 SER A O 1
ATOM 4277 N N . GLU A 1 539 ? 55.424 41.921 -108.950 1.00 90.31 539 GLU A N 1
ATOM 4278 C CA . GLU A 1 539 ? 56.760 41.403 -109.261 1.00 90.31 539 GLU A CA 1
ATOM 4279 C C . GLU A 1 539 ? 56.716 40.353 -110.386 1.00 90.31 539 GLU A C 1
ATOM 4281 O O . GLU A 1 539 ? 57.541 40.382 -111.300 1.00 90.31 539 GLU A O 1
ATOM 4286 N N . ARG A 1 540 ? 55.707 39.469 -110.405 1.00 89.94 540 ARG A N 1
ATOM 4287 C CA . ARG A 1 540 ? 55.477 38.531 -111.519 1.00 89.94 540 ARG A CA 1
ATOM 4288 C C . ARG A 1 540 ? 55.173 39.260 -112.833 1.00 89.94 540 ARG A C 1
ATOM 4290 O O . ARG A 1 540 ? 55.606 38.796 -113.887 1.00 89.94 540 ARG A O 1
ATOM 4297 N N . GLU A 1 541 ? 54.454 40.378 -112.796 1.00 90.25 541 GLU A N 1
ATOM 4298 C CA . GLU A 1 541 ? 54.184 41.216 -113.973 1.00 90.25 541 GLU A CA 1
ATOM 4299 C C . GLU A 1 541 ? 55.426 41.994 -114.429 1.00 90.25 541 GLU A C 1
ATOM 4301 O O . GLU A 1 541 ? 55.713 42.036 -115.630 1.00 90.25 541 GLU A O 1
ATOM 4306 N N . ARG A 1 542 ? 56.232 42.508 -113.491 1.00 92.31 542 ARG A N 1
ATOM 4307 C CA . ARG A 1 542 ? 57.546 43.111 -113.764 1.00 92.31 542 ARG A CA 1
ATOM 4308 C C . ARG A 1 542 ? 58.477 42.112 -114.453 1.00 92.31 542 ARG A C 1
ATOM 4310 O O . ARG A 1 542 ? 59.034 42.418 -115.505 1.00 92.31 542 ARG A O 1
ATOM 4317 N N . LEU A 1 543 ? 58.588 40.898 -113.913 1.00 88.88 543 LEU A N 1
ATOM 4318 C CA . LEU A 1 543 ? 59.394 39.815 -114.482 1.00 88.88 543 LEU A CA 1
ATOM 4319 C C . LEU A 1 543 ? 58.854 39.342 -115.839 1.00 88.88 543 LEU A C 1
ATOM 4321 O O . LEU A 1 543 ? 59.639 39.142 -116.761 1.00 88.88 543 LEU A O 1
ATOM 4325 N N . ARG A 1 544 ? 57.529 39.226 -116.012 1.00 92.31 544 ARG A N 1
ATOM 4326 C CA . ARG A 1 544 ? 56.915 38.920 -117.318 1.00 92.31 544 ARG A CA 1
ATOM 4327 C C . ARG A 1 544 ? 57.263 39.984 -118.361 1.00 92.31 544 ARG A C 1
ATOM 4329 O O . ARG A 1 544 ? 57.601 39.623 -119.480 1.00 92.31 544 ARG A O 1
ATOM 4336 N N . SER A 1 545 ? 57.248 41.261 -117.980 1.00 87.81 545 SER A N 1
ATOM 4337 C CA . SER A 1 545 ? 57.627 42.375 -118.860 1.00 87.81 545 SER A CA 1
ATOM 4338 C C . SER A 1 545 ? 59.115 42.328 -119.236 1.00 87.81 545 SER A C 1
ATOM 4340 O O . SER A 1 545 ? 59.463 42.527 -120.397 1.00 87.81 545 SER A O 1
ATOM 4342 N N . GLN A 1 546 ? 59.997 41.986 -118.287 1.00 92.00 546 GLN A N 1
ATOM 4343 C CA . GLN A 1 546 ? 61.421 41.754 -118.569 1.00 92.00 546 GLN A CA 1
ATOM 4344 C C . GLN A 1 546 ? 61.641 40.555 -119.506 1.00 92.00 546 GLN A C 1
ATOM 4346 O O . GLN A 1 546 ? 62.434 40.655 -120.437 1.00 92.00 546 GLN A O 1
ATOM 4351 N N . ILE A 1 547 ? 60.911 39.450 -119.318 1.00 89.31 547 ILE A N 1
ATOM 4352 C CA . ILE A 1 547 ? 60.959 38.285 -120.218 1.00 89.31 547 ILE A CA 1
ATOM 4353 C C . ILE A 1 547 ? 60.485 38.664 -121.628 1.00 89.31 547 ILE A C 1
ATOM 4355 O O . ILE A 1 547 ? 61.133 38.278 -122.595 1.00 89.31 547 ILE A O 1
ATOM 4359 N N . SER A 1 548 ? 59.414 39.453 -121.764 1.00 89.12 548 SER A N 1
ATOM 4360 C CA . SER A 1 548 ? 58.953 39.951 -123.068 1.00 89.12 548 SER A CA 1
ATOM 4361 C C . SER A 1 548 ? 60.009 40.816 -123.764 1.00 89.12 548 SER A C 1
ATOM 4363 O O . SER A 1 548 ? 60.270 40.607 -124.944 1.00 89.12 548 SER A O 1
ATOM 4365 N N . SER A 1 549 ? 60.677 41.714 -123.030 1.00 89.62 549 SER A N 1
ATOM 4366 C CA . SER A 1 549 ? 61.781 42.526 -123.563 1.00 89.62 549 SER A CA 1
ATOM 4367 C C . SER A 1 549 ? 62.977 41.673 -124.012 1.00 89.62 549 SER A C 1
ATOM 4369 O O . SER A 1 549 ? 63.558 41.943 -125.058 1.00 89.62 549 SER A O 1
ATOM 4371 N N . LEU A 1 550 ? 63.331 40.629 -123.254 1.00 85.31 550 LEU A N 1
ATOM 4372 C CA . LEU A 1 550 ? 64.412 39.696 -123.604 1.00 85.31 550 LEU A CA 1
ATOM 4373 C C . LEU A 1 550 ? 64.045 38.788 -124.790 1.00 85.31 550 LEU A C 1
ATOM 4375 O O . LEU A 1 550 ? 64.914 38.416 -125.576 1.00 85.31 550 LEU A O 1
ATOM 4379 N N . GLU A 1 551 ? 62.769 38.427 -124.945 1.00 88.50 551 GLU A N 1
ATOM 4380 C CA . GLU A 1 551 ? 62.271 37.713 -126.125 1.00 88.50 551 GLU A CA 1
ATOM 4381 C C . GLU A 1 551 ? 62.305 38.615 -127.372 1.00 88.50 551 GLU A C 1
ATOM 4383 O O . GLU A 1 551 ? 62.652 38.150 -128.457 1.00 88.50 551 GLU A O 1
ATOM 4388 N N . GLU A 1 552 ? 62.030 39.912 -127.225 1.00 84.88 552 GLU A N 1
ATOM 4389 C CA . GLU A 1 552 ? 62.150 40.893 -128.306 1.00 84.88 552 GLU A CA 1
ATOM 4390 C C . GLU A 1 552 ? 63.618 41.143 -128.706 1.00 84.88 552 GLU A C 1
ATOM 4392 O O . GLU A 1 552 ? 63.932 41.078 -129.896 1.00 84.88 552 GLU A O 1
ATOM 4397 N N . GLU A 1 553 ? 64.549 41.284 -127.750 1.00 83.75 553 GLU A N 1
ATOM 4398 C CA . GLU A 1 553 ? 65.999 41.297 -128.030 1.00 83.75 553 GLU A CA 1
ATOM 4399 C C . GLU A 1 553 ? 66.461 40.007 -128.728 1.00 83.75 553 GLU A C 1
ATOM 4401 O O . GLU A 1 553 ? 67.150 40.056 -129.747 1.00 83.75 553 GLU A O 1
ATOM 4406 N N . LYS A 1 554 ? 66.043 38.835 -128.233 1.00 86.50 554 LYS A N 1
ATOM 4407 C CA . LYS A 1 554 ? 66.313 37.526 -128.856 1.00 86.50 554 LYS A CA 1
ATOM 4408 C C . LYS A 1 554 ? 65.798 37.464 -130.297 1.00 86.50 554 LYS A C 1
ATOM 4410 O O . LYS A 1 554 ? 66.473 36.891 -131.155 1.00 86.50 554 LYS A O 1
ATOM 4415 N N . ASN A 1 555 ? 64.629 38.037 -130.579 1.00 89.94 555 ASN A N 1
ATOM 4416 C CA . ASN A 1 555 ? 64.072 38.086 -131.928 1.00 89.94 555 ASN A CA 1
ATOM 4417 C C . ASN A 1 555 ? 64.895 39.009 -132.841 1.00 89.94 555 ASN A C 1
ATOM 4419 O O . ASN A 1 555 ? 65.239 38.585 -133.942 1.00 89.94 555 ASN A O 1
ATOM 4423 N N . GLN A 1 556 ? 65.310 40.189 -132.366 1.00 89.81 556 GLN A N 1
ATOM 4424 C CA . GLN A 1 556 ? 66.223 41.084 -133.096 1.00 89.81 556 GLN A CA 1
ATOM 4425 C C . GLN A 1 556 ? 67.581 40.411 -133.373 1.00 89.81 556 GLN A C 1
ATOM 4427 O O . GLN A 1 556 ? 68.077 40.438 -134.499 1.00 89.81 556 GLN A O 1
ATOM 4432 N N . VAL A 1 557 ? 68.164 39.725 -132.382 1.00 85.25 557 VAL A N 1
ATOM 4433 C CA . VAL A 1 557 ? 69.405 38.946 -132.543 1.00 85.25 557 VAL A CA 1
ATOM 4434 C C . VAL A 1 557 ? 69.224 37.801 -133.545 1.00 85.25 557 VAL A C 1
ATOM 4436 O O . VAL A 1 557 ? 70.125 37.539 -134.342 1.00 85.25 557 VAL A O 1
ATOM 4439 N N . ASN A 1 558 ? 68.061 37.143 -133.574 1.00 87.88 558 ASN A N 1
ATOM 4440 C CA . ASN A 1 558 ? 67.752 36.138 -134.591 1.00 87.88 558 ASN A CA 1
ATOM 4441 C C . ASN A 1 558 ? 67.578 36.756 -135.992 1.00 87.88 558 ASN A C 1
ATOM 4443 O O . ASN A 1 558 ? 68.068 36.168 -136.952 1.00 87.88 558 ASN A O 1
ATOM 4447 N N . GLU A 1 559 ? 66.963 37.933 -136.143 1.00 86.44 559 GLU A N 1
ATOM 4448 C CA . GLU A 1 559 ? 66.923 38.637 -137.436 1.00 86.44 559 GLU A CA 1
ATOM 4449 C C . GLU A 1 559 ? 68.330 39.006 -137.927 1.00 86.44 559 GLU A C 1
ATOM 4451 O O . GLU A 1 559 ? 68.656 38.747 -139.086 1.00 86.44 559 GLU A O 1
ATOM 4456 N N . ILE A 1 560 ? 69.195 39.513 -137.040 1.00 84.81 560 ILE A N 1
ATOM 4457 C CA . ILE A 1 560 ? 70.615 39.785 -137.329 1.00 84.81 560 ILE A CA 1
ATOM 4458 C C . ILE A 1 560 ? 71.354 38.493 -137.720 1.00 84.81 560 ILE A C 1
ATOM 4460 O O . ILE A 1 560 ? 72.150 38.485 -138.661 1.00 84.81 560 ILE A O 1
ATOM 4464 N N . TYR A 1 561 ? 71.075 37.373 -137.050 1.00 82.62 561 TYR A N 1
ATOM 4465 C CA . TYR A 1 561 ? 71.652 36.075 -137.398 1.00 82.62 561 TYR A CA 1
ATOM 4466 C C . TYR A 1 561 ? 71.174 35.567 -138.770 1.00 82.62 561 TYR A C 1
ATOM 4468 O O . TYR A 1 561 ? 71.991 35.108 -139.567 1.00 82.62 561 TYR A O 1
ATOM 4476 N N . GLN A 1 562 ? 69.880 35.670 -139.103 1.00 84.94 562 GLN A N 1
ATOM 4477 C CA . GLN A 1 562 ? 69.405 35.262 -140.432 1.00 84.94 562 GLN A CA 1
ATOM 4478 C C . GLN A 1 562 ? 69.883 36.227 -141.533 1.00 84.94 562 GLN A C 1
ATOM 4480 O O . GLN A 1 562 ? 70.172 35.769 -142.638 1.00 84.94 562 GLN A O 1
ATOM 4485 N N . SER A 1 563 ? 70.014 37.533 -141.267 1.00 82.88 563 SER A N 1
ATOM 4486 C CA . SER A 1 563 ? 70.522 38.495 -142.256 1.00 82.88 563 SER A CA 1
ATOM 4487 C C . SER A 1 563 ? 72.006 38.265 -142.555 1.00 82.88 563 SER A C 1
ATOM 4489 O O . SER A 1 563 ? 72.354 38.063 -143.718 1.00 82.88 563 SER A O 1
ATOM 4491 N N . THR A 1 564 ? 72.856 38.143 -141.531 1.00 79.69 564 THR A N 1
ATOM 4492 C CA . THR A 1 564 ? 74.286 37.813 -141.695 1.00 79.69 564 THR A CA 1
ATOM 4493 C C . THR A 1 564 ? 74.503 36.429 -142.312 1.00 79.69 564 THR A C 1
ATOM 4495 O O . THR A 1 564 ? 75.389 36.257 -143.146 1.00 79.69 564 THR A O 1
ATOM 4498 N N . LYS A 1 565 ? 73.652 35.441 -142.011 1.00 84.94 565 LYS A N 1
ATOM 4499 C CA . LYS A 1 565 ? 73.635 34.141 -142.704 1.00 84.94 565 LYS A CA 1
ATOM 4500 C C . LYS A 1 565 ? 73.267 34.271 -144.188 1.00 84.94 565 LYS A C 1
ATOM 4502 O O . LYS A 1 565 ? 73.884 33.613 -145.023 1.00 84.94 565 LYS A O 1
ATOM 4507 N N . ASN A 1 566 ? 72.307 35.126 -144.540 1.00 80.69 566 ASN A N 1
ATOM 4508 C CA . ASN A 1 566 ? 71.957 35.404 -145.937 1.00 80.69 566 ASN A CA 1
ATOM 4509 C C . ASN A 1 566 ? 73.072 36.177 -146.671 1.00 80.69 566 ASN A C 1
ATOM 4511 O O . ASN A 1 566 ? 73.297 35.945 -147.861 1.00 80.69 566 ASN A O 1
ATOM 4515 N N . GLU A 1 567 ? 73.817 37.044 -145.979 1.00 78.94 567 GLU A N 1
ATOM 4516 C CA . GLU A 1 567 ? 75.040 37.660 -146.510 1.00 78.94 567 GLU A CA 1
ATOM 4517 C C . GLU A 1 567 ? 76.169 36.640 -146.698 1.00 78.94 567 GLU A C 1
ATOM 4519 O O . GLU A 1 567 ? 76.817 36.647 -147.743 1.00 78.94 567 GLU A O 1
ATOM 4524 N N . LEU A 1 568 ? 76.355 35.702 -145.764 1.00 75.94 568 LEU A N 1
ATOM 4525 C CA . LEU A 1 568 ? 77.314 34.603 -145.907 1.00 75.94 568 LEU A CA 1
ATOM 4526 C C . LEU A 1 568 ? 76.995 33.743 -147.142 1.00 75.94 568 LEU A C 1
ATOM 4528 O O . LEU A 1 568 ? 77.891 33.435 -147.924 1.00 75.94 568 LEU A O 1
ATOM 4532 N N . VAL A 1 569 ? 75.716 33.422 -147.372 1.00 79.12 569 VAL A N 1
ATOM 4533 C CA . VAL A 1 569 ? 75.259 32.704 -148.577 1.00 79.12 569 VAL A CA 1
ATOM 4534 C C . VAL A 1 569 ? 75.499 33.528 -149.851 1.00 79.12 569 VAL A C 1
ATOM 4536 O O . VAL A 1 569 ? 75.936 32.968 -150.857 1.00 79.12 569 VAL A O 1
ATOM 4539 N N . LYS A 1 570 ? 75.302 34.856 -149.823 1.00 77.94 570 LYS A N 1
ATOM 4540 C CA . LYS A 1 570 ? 75.689 35.749 -150.934 1.00 77.94 570 LYS A CA 1
ATOM 4541 C C . LYS A 1 570 ? 77.195 35.721 -151.205 1.00 77.94 570 LYS A C 1
ATOM 4543 O O . LYS A 1 570 ? 77.588 35.615 -152.362 1.00 77.94 570 LYS A O 1
ATOM 4548 N N . LEU A 1 571 ? 78.032 35.796 -150.170 1.00 76.69 571 LEU A N 1
ATOM 4549 C CA . LEU A 1 571 ? 79.492 35.739 -150.300 1.00 76.69 571 LEU A CA 1
ATOM 4550 C C . LEU A 1 571 ? 79.962 34.368 -150.808 1.00 76.69 571 LEU A C 1
ATOM 4552 O O . LEU A 1 571 ? 80.866 34.296 -151.635 1.00 76.69 571 LEU A O 1
ATOM 4556 N N . GLN A 1 572 ? 79.308 33.284 -150.388 1.00 76.38 572 GLN A N 1
ATOM 4557 C CA . GLN A 1 572 ? 79.578 31.934 -150.878 1.00 76.38 572 GLN A CA 1
ATOM 4558 C C . GLN A 1 572 ? 79.177 31.767 -152.356 1.00 76.38 572 GLN A C 1
ATOM 4560 O O . GLN A 1 572 ? 79.926 31.168 -153.128 1.00 76.38 572 GLN A O 1
ATOM 4565 N N . ALA A 1 573 ? 78.059 32.362 -152.784 1.00 69.69 573 ALA A N 1
ATOM 4566 C CA . ALA A 1 573 ? 77.683 32.435 -154.197 1.00 69.69 573 ALA A CA 1
ATOM 4567 C C . ALA A 1 573 ? 78.654 33.311 -155.015 1.00 69.69 573 ALA A C 1
ATOM 4569 O O . ALA A 1 573 ? 79.021 32.941 -156.129 1.00 69.69 573 ALA A O 1
ATOM 4570 N N . GLN A 1 574 ? 79.131 34.428 -154.456 1.00 70.69 574 GLN A N 1
ATOM 4571 C CA . GLN A 1 574 ? 80.144 35.285 -155.082 1.00 70.69 574 GLN A CA 1
ATOM 4572 C C . GLN A 1 574 ? 81.470 34.533 -155.280 1.00 70.69 574 GLN A C 1
ATOM 4574 O O . GLN A 1 574 ? 82.022 34.552 -156.378 1.00 70.69 574 GLN A O 1
ATOM 4579 N N . LEU A 1 575 ? 81.924 33.776 -154.274 1.00 67.75 575 LEU A N 1
ATOM 4580 C CA . LEU A 1 575 ? 83.093 32.895 -154.373 1.00 67.75 575 LEU A CA 1
ATOM 4581 C C . LEU A 1 575 ? 82.940 31.860 -155.504 1.00 67.75 575 LEU A C 1
ATOM 4583 O O . LEU A 1 575 ? 83.907 31.522 -156.183 1.00 67.75 575 LEU A O 1
ATOM 4587 N N . GLN A 1 576 ? 81.719 31.371 -155.733 1.00 64.75 576 GLN A N 1
ATOM 4588 C CA . GLN A 1 576 ? 81.408 30.409 -156.791 1.00 64.75 576 GLN A CA 1
ATOM 4589 C C . GLN A 1 576 ? 81.360 31.061 -158.189 1.00 64.75 576 GLN A C 1
ATOM 4591 O O . GLN A 1 576 ? 81.785 30.440 -159.164 1.00 64.75 576 GLN A O 1
ATOM 4596 N N . VAL A 1 577 ? 80.948 32.331 -158.286 1.00 67.38 577 VAL A N 1
ATOM 4597 C CA . VAL A 1 577 ? 81.082 33.152 -159.505 1.00 67.38 577 VAL A CA 1
ATOM 4598 C C . VAL A 1 577 ? 82.553 33.436 -159.817 1.00 67.38 577 VAL A C 1
ATOM 4600 O O . VAL A 1 577 ? 82.987 33.238 -160.950 1.00 67.38 577 VAL A O 1
ATOM 4603 N N . ASP A 1 578 ? 83.349 33.848 -158.833 1.00 61.81 578 ASP A N 1
ATOM 4604 C CA . ASP A 1 578 ? 84.767 34.153 -159.054 1.00 61.81 578 ASP A CA 1
ATOM 4605 C C . ASP A 1 578 ? 85.598 32.889 -159.335 1.00 61.81 578 ASP A C 1
ATOM 4607 O O . ASP A 1 578 ? 86.546 32.941 -160.119 1.00 61.81 578 ASP A O 1
ATOM 4611 N N . LYS A 1 579 ? 85.161 31.721 -158.843 1.00 65.50 579 LYS A N 1
ATOM 4612 C CA . LYS A 1 579 ? 85.665 30.420 -159.303 1.00 65.50 579 LYS A CA 1
ATOM 4613 C C . LYS A 1 579 ? 85.388 30.189 -160.794 1.00 65.50 579 LYS A C 1
ATOM 4615 O O . LYS A 1 579 ? 86.321 29.886 -161.526 1.00 65.50 579 LYS A O 1
ATOM 4620 N N . SER A 1 580 ? 84.165 30.438 -161.276 1.00 64.75 580 SER A N 1
ATOM 4621 C CA . SER A 1 580 ? 83.861 30.295 -162.713 1.00 64.75 580 SER A CA 1
ATOM 4622 C C . SER A 1 580 ? 84.665 31.252 -163.611 1.00 64.75 580 SER A C 1
ATOM 4624 O O . SER A 1 580 ? 85.031 30.872 -164.719 1.00 64.75 580 SER A O 1
ATOM 4626 N N . LYS A 1 581 ? 85.041 32.446 -163.121 1.00 64.50 581 LYS A N 1
ATOM 4627 C CA . LYS A 1 581 ? 85.982 33.346 -163.822 1.00 64.50 581 LYS A CA 1
ATOM 4628 C C . LYS A 1 581 ? 87.408 32.791 -163.861 1.00 64.50 581 LYS A C 1
ATOM 4630 O O . LYS A 1 581 ? 88.105 32.981 -164.854 1.00 64.50 581 LYS A O 1
ATOM 4635 N N . SER A 1 582 ? 87.846 32.111 -162.799 1.00 57.41 582 SER A N 1
ATOM 4636 C CA . SER A 1 582 ? 89.133 31.406 -162.779 1.00 57.41 582 SER A CA 1
ATOM 4637 C C . SER A 1 582 ? 89.159 30.284 -163.819 1.00 57.41 582 SER A C 1
ATOM 4639 O O . SER A 1 582 ? 90.140 30.157 -164.547 1.00 57.41 582 SER A O 1
ATOM 4641 N N . ASP A 1 583 ? 88.078 29.511 -163.931 1.00 59.56 583 ASP A N 1
ATOM 4642 C CA . ASP A 1 583 ? 87.970 28.415 -164.902 1.00 59.56 583 ASP A CA 1
ATOM 4643 C C . ASP A 1 583 ? 87.965 28.947 -166.359 1.00 59.56 583 ASP A C 1
ATOM 4645 O O . ASP A 1 583 ? 88.632 28.388 -167.233 1.00 59.56 583 ASP A O 1
ATOM 4649 N N . ASP A 1 584 ? 87.325 30.098 -166.608 1.00 60.62 584 ASP A N 1
ATOM 4650 C CA . ASP A 1 584 ? 87.367 30.819 -167.895 1.00 60.62 584 ASP A CA 1
ATOM 4651 C C . ASP A 1 584 ? 88.788 31.316 -168.253 1.00 60.62 584 ASP A C 1
ATOM 4653 O O . ASP A 1 584 ? 89.201 31.283 -169.416 1.00 60.62 584 ASP A O 1
ATOM 4657 N N . MET A 1 585 ? 89.574 31.749 -167.257 1.00 61.50 585 MET A N 1
ATOM 4658 C CA . MET A 1 585 ? 90.984 32.121 -167.448 1.00 61.50 585 MET A CA 1
ATOM 4659 C C . MET A 1 585 ? 91.883 30.901 -167.693 1.00 61.50 585 MET A C 1
ATOM 4661 O O . MET A 1 585 ? 92.777 30.970 -168.539 1.00 61.50 585 MET A O 1
ATOM 4665 N N . VAL A 1 586 ? 91.632 29.772 -167.021 1.00 62.56 586 VAL A N 1
ATOM 4666 C CA . VAL A 1 586 ? 92.333 28.503 -167.287 1.00 62.56 586 VAL A CA 1
ATOM 4667 C C . VAL A 1 586 ? 92.084 28.050 -168.728 1.00 62.56 586 VAL A C 1
ATOM 4669 O O . VAL A 1 586 ? 93.042 27.741 -169.435 1.00 62.56 586 VAL A O 1
ATOM 4672 N N . SER A 1 587 ? 90.841 28.119 -169.219 1.00 60.03 587 SER A N 1
ATOM 4673 C CA . SER A 1 587 ? 90.521 27.755 -170.608 1.00 60.03 587 SER A CA 1
ATOM 4674 C C . SER A 1 587 ? 91.175 28.681 -171.652 1.00 60.03 587 SER A C 1
ATOM 4676 O O . SER A 1 587 ? 91.516 28.241 -172.753 1.00 60.03 587 SER A O 1
ATOM 4678 N N . GLN A 1 588 ? 91.426 29.954 -171.317 1.00 58.28 588 GLN A N 1
ATOM 4679 C CA . GLN A 1 588 ? 92.201 30.870 -172.169 1.00 58.28 588 GLN A CA 1
ATOM 4680 C C . GLN A 1 588 ? 93.700 30.534 -172.190 1.00 58.28 588 GLN A C 1
ATOM 4682 O O . GLN A 1 588 ? 94.314 30.560 -173.259 1.00 58.28 588 GLN A O 1
ATOM 4687 N N . ILE A 1 589 ? 94.283 30.169 -171.043 1.00 55.50 589 ILE A N 1
ATOM 4688 C CA . ILE A 1 589 ? 95.682 29.716 -170.945 1.00 55.50 589 ILE A CA 1
ATOM 4689 C C . ILE A 1 589 ? 95.877 28.415 -171.737 1.00 55.50 589 ILE A C 1
ATOM 4691 O O . ILE A 1 589 ? 96.812 28.306 -172.531 1.00 55.50 589 ILE A O 1
ATOM 4695 N N . GLU A 1 590 ? 94.957 27.461 -171.600 1.00 51.84 590 GLU A N 1
ATOM 4696 C CA . GLU A 1 590 ? 94.999 26.168 -172.292 1.00 51.84 590 GLU A CA 1
ATOM 4697 C C . GLU A 1 590 ? 94.878 26.316 -173.824 1.00 51.84 590 GLU A C 1
ATOM 4699 O O . GLU A 1 590 ? 95.550 25.607 -174.574 1.00 51.84 590 GLU A O 1
ATOM 4704 N N . LYS A 1 591 ? 94.127 27.317 -174.313 1.00 52.41 591 LYS A N 1
ATOM 4705 C CA . LYS A 1 591 ? 94.043 27.654 -175.750 1.00 52.41 591 LYS A CA 1
ATOM 4706 C C . LYS A 1 591 ? 95.287 28.327 -176.327 1.00 52.41 591 LYS A C 1
ATOM 4708 O O . LYS A 1 591 ? 95.536 28.186 -177.522 1.00 52.41 591 LYS A O 1
ATOM 4713 N N . LEU A 1 592 ? 96.052 29.060 -175.518 1.00 45.97 592 LEU A N 1
ATOM 4714 C CA . LEU A 1 592 ? 97.294 29.716 -175.954 1.00 45.97 592 LEU A CA 1
ATOM 4715 C C . LEU A 1 592 ? 98.539 28.839 -175.739 1.00 45.97 592 LEU A C 1
ATOM 4717 O O . LEU A 1 592 ? 99.562 29.064 -176.379 1.00 45.97 592 LEU A O 1
ATOM 4721 N N . SER A 1 593 ? 98.439 27.790 -174.918 1.00 38.81 593 SER A N 1
ATOM 4722 C CA . SER A 1 593 ? 99.509 26.813 -174.674 1.00 38.81 593 SER A CA 1
ATOM 4723 C C . SER A 1 593 ? 99.450 25.573 -175.591 1.00 38.81 593 SER A C 1
ATOM 4725 O O . SER A 1 593 ? 100.086 24.563 -175.290 1.00 38.81 593 SER A O 1
ATOM 4727 N N . ALA A 1 594 ? 98.715 25.638 -176.710 1.00 46.03 594 ALA A N 1
ATOM 4728 C CA . ALA A 1 594 ? 98.574 24.543 -177.685 1.00 46.03 594 ALA A CA 1
ATOM 4729 C C . ALA A 1 594 ? 99.171 24.834 -179.085 1.00 46.03 594 ALA A C 1
ATOM 4731 O O . ALA A 1 594 ? 99.300 23.915 -179.892 1.00 46.03 594 ALA A O 1
ATOM 4732 N N . LEU A 1 595 ? 99.576 26.081 -179.365 1.00 40.59 595 LEU A N 1
ATOM 4733 C CA . LEU A 1 595 ? 100.392 26.482 -180.524 1.00 40.59 595 LEU A CA 1
ATOM 4734 C C . LEU A 1 595 ? 101.388 27.569 -180.064 1.00 40.59 595 LEU A C 1
ATOM 4736 O O . LEU A 1 595 ? 101.062 28.750 -180.105 1.00 40.59 595 LEU A O 1
ATOM 4740 N N . VAL A 1 596 ? 102.576 27.276 -179.519 1.00 51.31 596 VAL A N 1
ATOM 4741 C CA . VAL A 1 596 ? 103.420 26.057 -179.561 1.00 51.31 596 VAL A CA 1
ATOM 4742 C C . VAL A 1 596 ? 103.903 25.686 -180.968 1.00 51.31 596 VAL A C 1
ATOM 4744 O O . VAL A 1 596 ? 103.102 25.376 -181.840 1.00 51.31 596 VAL A O 1
ATOM 4747 N N . ALA A 1 597 ? 105.228 25.661 -181.160 1.00 48.41 597 ALA A N 1
ATOM 4748 C CA . ALA A 1 597 ? 105.913 24.935 -182.243 1.00 48.41 597 ALA A CA 1
ATOM 4749 C C . ALA A 1 597 ? 107.443 24.932 -182.049 1.00 48.41 597 ALA A C 1
ATOM 4751 O O . ALA A 1 597 ? 108.096 23.913 -182.259 1.00 48.41 597 ALA A O 1
ATOM 4752 N N . GLU A 1 598 ? 108.015 26.067 -181.634 1.00 36.62 598 GLU A N 1
ATOM 4753 C CA . GLU A 1 598 ? 109.464 26.300 -181.599 1.00 36.62 598 GLU A CA 1
ATOM 4754 C C . GLU A 1 598 ? 109.939 26.873 -180.252 1.00 36.62 598 GLU A C 1
ATOM 4756 O O . GLU A 1 598 ? 109.234 27.675 -179.650 1.00 36.62 598 GLU A O 1
ATOM 4761 N N . LYS A 1 599 ? 111.189 26.540 -179.876 1.00 34.66 599 LYS A N 1
ATOM 4762 C CA . LYS A 1 599 ? 112.116 27.322 -179.018 1.00 34.66 599 LYS A CA 1
ATOM 4763 C C . LYS A 1 599 ? 111.661 27.661 -177.569 1.00 34.66 599 LYS A C 1
ATOM 4765 O O . LYS A 1 599 ? 110.759 28.455 -177.363 1.00 34.66 599 LYS A O 1
ATOM 4770 N N . SER A 1 600 ? 112.339 27.221 -176.500 1.00 33.84 600 SER A N 1
ATOM 4771 C CA . SER A 1 600 ? 113.530 26.355 -176.396 1.00 33.84 600 SER A CA 1
ATOM 4772 C C . SER A 1 600 ? 113.712 25.761 -174.987 1.00 33.84 600 SER A C 1
ATOM 4774 O O . SER A 1 600 ? 113.591 26.464 -173.991 1.00 33.84 600 SER A O 1
ATOM 4776 N N . VAL A 1 601 ? 114.100 24.486 -174.962 1.00 40.97 601 VAL A N 1
ATOM 4777 C CA . VAL A 1 601 ? 114.701 23.680 -173.867 1.00 40.97 601 VAL A CA 1
ATOM 4778 C C . VAL A 1 601 ? 116.008 24.344 -173.335 1.00 40.97 601 VAL A C 1
ATOM 4780 O O . VAL A 1 601 ? 116.657 25.014 -174.137 1.00 40.97 601 VAL A O 1
ATOM 4783 N N . LEU A 1 602 ? 116.474 24.266 -172.063 1.00 34.47 602 LEU A N 1
ATOM 4784 C CA . LEU A 1 602 ? 116.298 23.310 -170.932 1.00 34.47 602 LEU A CA 1
ATOM 4785 C C . LEU A 1 602 ? 116.471 23.945 -169.504 1.00 34.47 602 LEU A C 1
ATOM 4787 O O . LEU A 1 602 ? 116.900 25.092 -169.406 1.00 34.47 602 LEU A O 1
ATOM 4791 N N . GLU A 1 603 ? 116.292 23.100 -168.457 1.00 29.34 603 GLU A N 1
ATOM 4792 C CA . GLU A 1 603 ? 116.849 23.101 -167.062 1.00 29.34 603 GLU A CA 1
ATOM 4793 C C . GLU A 1 603 ? 116.224 24.049 -166.000 1.00 29.34 603 GLU A C 1
ATOM 4795 O O . GLU A 1 603 ? 115.766 25.130 -166.349 1.00 29.34 603 GLU A O 1
ATOM 4800 N N . SER A 1 604 ? 116.134 23.756 -164.680 1.00 30.59 604 SER A N 1
ATOM 4801 C CA . SER A 1 604 ? 116.369 22.556 -163.813 1.00 30.59 604 SER A CA 1
ATOM 4802 C C . SER A 1 604 ? 115.237 22.506 -162.744 1.00 30.59 604 SER A C 1
ATOM 4804 O O . SER A 1 604 ? 114.647 23.555 -162.498 1.00 30.59 604 SER A O 1
ATOM 4806 N N . LYS A 1 605 ? 114.768 21.446 -162.053 1.00 41.53 605 LYS A N 1
ATOM 4807 C CA . LYS A 1 605 ? 115.159 20.071 -161.628 1.00 41.53 605 LYS A CA 1
ATOM 4808 C C . LYS A 1 605 ? 115.833 19.883 -160.240 1.00 41.53 605 LYS A C 1
ATOM 4810 O O . LYS A 1 605 ? 116.990 20.259 -160.087 1.00 41.53 605 LYS A O 1
ATOM 4815 N N . PHE A 1 606 ? 115.114 19.136 -159.370 1.00 27.09 606 PHE A N 1
ATOM 4816 C CA . PHE A 1 606 ? 115.547 18.111 -158.374 1.00 27.09 606 PHE A CA 1
ATOM 4817 C C . PHE A 1 606 ? 116.221 18.515 -157.023 1.00 27.09 606 PHE A C 1
ATOM 4819 O O . PHE A 1 606 ? 116.985 19.470 -157.003 1.00 27.09 606 PHE A O 1
ATOM 4826 N N . GLU A 1 607 ? 116.065 17.806 -155.871 1.00 39.62 607 GLU A N 1
ATOM 4827 C CA . GLU A 1 607 ? 115.045 16.809 -155.397 1.00 39.62 607 GLU A CA 1
ATOM 4828 C C . GLU A 1 607 ? 115.211 16.395 -153.883 1.00 39.62 607 GLU A C 1
ATOM 4830 O O . GLU A 1 607 ? 116.328 16.061 -153.505 1.00 39.62 607 GLU A O 1
ATOM 4835 N N . GLN A 1 608 ? 114.117 16.291 -153.078 1.00 39.88 608 GLN A N 1
ATOM 4836 C CA . GLN A 1 608 ? 113.924 15.453 -151.830 1.00 39.88 608 GLN A CA 1
ATOM 4837 C C . GLN A 1 608 ? 114.854 15.673 -150.565 1.00 39.88 608 GLN A C 1
ATOM 4839 O O . GLN A 1 608 ? 115.847 16.379 -150.677 1.00 39.88 608 GLN A O 1
ATOM 4844 N N . VAL A 1 609 ? 114.633 15.203 -149.299 1.00 40.91 609 VAL A N 1
ATOM 4845 C CA . VAL A 1 609 ? 113.591 14.381 -148.590 1.00 40.91 609 VAL A CA 1
ATOM 4846 C C . VAL A 1 609 ? 113.545 14.599 -147.027 1.00 40.91 609 VAL A C 1
ATOM 4848 O O . VAL A 1 609 ? 114.501 15.113 -146.462 1.00 40.91 609 VAL A O 1
ATOM 4851 N N . GLU A 1 610 ? 112.459 14.139 -146.361 1.00 36.78 610 GLU A N 1
ATOM 4852 C CA . GLU A 1 610 ? 112.208 13.790 -144.912 1.00 36.78 610 GLU A CA 1
ATOM 4853 C C . GLU A 1 610 ? 112.160 14.780 -143.694 1.00 36.78 610 GLU A C 1
ATOM 4855 O O . GLU A 1 610 ? 113.138 15.392 -143.285 1.00 36.78 610 GLU A O 1
ATOM 4860 N N . ILE A 1 611 ? 110.991 14.734 -143.011 1.00 46.12 611 ILE A N 1
ATOM 4861 C CA . ILE A 1 611 ? 110.679 14.644 -141.548 1.00 46.12 611 ILE A CA 1
ATOM 4862 C C . ILE A 1 611 ? 111.250 15.658 -140.520 1.00 46.12 611 ILE A C 1
ATOM 4864 O O . ILE A 1 611 ? 112.424 15.623 -140.173 1.00 46.12 611 ILE A O 1
ATOM 4868 N N . HIS A 1 612 ? 110.332 16.401 -139.871 1.00 36.41 612 HIS A N 1
ATOM 4869 C CA . HIS A 1 612 ? 110.329 16.997 -138.502 1.00 36.41 612 HIS A CA 1
ATOM 4870 C C . HIS A 1 612 ? 108.916 17.625 -138.281 1.00 36.41 612 HIS A C 1
ATOM 4872 O O . HIS A 1 612 ? 108.263 17.901 -139.284 1.00 36.41 612 HIS A O 1
ATOM 4878 N N . LEU A 1 613 ? 108.330 17.963 -137.114 1.00 36.72 613 LEU A N 1
ATOM 4879 C CA . LEU A 1 613 ? 108.373 17.660 -135.650 1.00 36.72 613 LEU A CA 1
ATOM 4880 C C . LEU A 1 613 ? 107.118 18.415 -135.051 1.00 36.72 613 LEU A C 1
ATOM 4882 O O . LEU A 1 613 ? 106.574 19.239 -135.782 1.00 36.72 613 LEU A O 1
ATOM 4886 N N . LYS A 1 614 ? 106.529 18.339 -133.837 1.00 39.31 614 LYS A N 1
ATOM 4887 C CA . LYS A 1 614 ? 106.554 17.660 -132.498 1.00 39.31 614 LYS A CA 1
ATOM 4888 C C . LYS A 1 614 ? 105.125 17.950 -131.874 1.00 39.31 614 LYS A C 1
ATOM 4890 O O . LYS A 1 614 ? 104.300 18.458 -132.626 1.00 39.31 614 LYS A O 1
ATOM 4895 N N . GLU A 1 615 ? 104.644 17.765 -130.629 1.00 38.97 615 GLU A N 1
ATOM 4896 C CA . GLU A 1 615 ? 104.992 17.197 -129.297 1.00 38.97 615 GLU A CA 1
ATOM 4897 C C . GLU A 1 615 ? 103.658 16.931 -128.512 1.00 38.97 615 GLU A C 1
ATOM 4899 O O . GLU A 1 615 ? 102.599 17.363 -128.963 1.00 38.97 615 GLU A O 1
ATOM 4904 N N . GLU A 1 616 ? 103.690 16.293 -127.330 1.00 33.31 616 GLU A N 1
ATOM 4905 C CA . GLU A 1 616 ? 102.601 16.212 -126.326 1.00 33.31 616 GLU A CA 1
ATOM 4906 C C . GLU A 1 616 ? 103.157 16.522 -124.916 1.00 33.31 616 GLU A C 1
ATOM 4908 O O . GLU A 1 616 ? 104.253 16.078 -124.580 1.00 33.31 616 GLU A O 1
ATOM 4913 N N . VAL A 1 617 ? 102.393 17.253 -124.092 1.00 36.72 617 VAL A N 1
ATOM 4914 C CA . VAL A 1 617 ? 102.595 17.492 -122.641 1.00 36.72 617 VAL A CA 1
ATOM 4915 C C . VAL A 1 617 ? 101.241 17.903 -122.020 1.00 36.72 617 VAL A C 1
ATOM 4917 O O . VAL A 1 617 ? 100.388 18.416 -122.739 1.00 36.72 617 VAL A O 1
ATOM 4920 N N . GLU A 1 618 ? 100.923 17.717 -120.732 1.00 34.03 618 GLU A N 1
ATOM 4921 C CA . GLU A 1 618 ? 101.675 17.206 -119.566 1.00 34.03 618 GLU A CA 1
ATOM 4922 C C . GLU A 1 618 ? 100.711 16.475 -118.585 1.00 34.03 618 GLU A C 1
ATOM 4924 O O . GLU A 1 618 ? 99.489 16.527 -118.755 1.00 34.03 618 GLU A O 1
ATOM 4929 N N . LYS A 1 619 ? 101.221 15.816 -117.529 1.00 36.91 619 LYS A N 1
ATOM 4930 C CA . LYS A 1 619 ? 100.422 15.277 -116.408 1.00 36.91 619 LYS A CA 1
ATOM 4931 C C . LYS A 1 619 ? 101.234 15.183 -115.100 1.00 36.91 619 LYS A C 1
ATOM 4933 O O . LYS A 1 619 ? 102.283 14.556 -115.087 1.00 36.91 619 LYS A O 1
ATOM 4938 N N . VAL A 1 620 ? 100.627 15.643 -113.996 1.00 28.92 620 VAL A N 1
ATOM 4939 C CA . VAL A 1 620 ? 100.984 15.392 -112.572 1.00 28.92 620 VAL A CA 1
ATOM 4940 C C . VAL A 1 620 ? 102.218 16.119 -111.994 1.00 28.92 620 VAL A C 1
ATOM 4942 O O . VAL A 1 620 ? 103.315 15.575 -111.946 1.00 28.92 620 VAL A O 1
ATOM 4945 N N . ALA A 1 621 ? 101.954 17.280 -111.381 1.00 29.64 621 ALA A N 1
ATOM 4946 C CA . ALA A 1 621 ? 102.633 17.872 -110.213 1.00 29.64 621 ALA A CA 1
ATOM 4947 C C . ALA A 1 621 ? 101.701 18.980 -109.645 1.00 29.64 621 ALA A C 1
ATOM 4949 O O . ALA A 1 621 ? 101.002 19.617 -110.427 1.00 29.64 621 ALA A O 1
ATOM 4950 N N . GLU A 1 622 ? 101.559 19.270 -108.346 1.00 31.77 622 GLU A N 1
ATOM 4951 C CA . GLU A 1 622 ? 102.043 18.631 -107.112 1.00 31.77 622 GLU A CA 1
ATOM 4952 C C . GLU A 1 622 ? 101.060 18.960 -105.955 1.00 31.77 622 GLU A C 1
ATOM 4954 O O . GLU A 1 622 ? 100.604 20.095 -105.829 1.00 31.77 622 GLU A O 1
ATOM 4959 N N . LEU A 1 623 ? 100.709 17.989 -105.096 1.00 27.39 623 LEU A N 1
ATOM 4960 C CA . LEU A 1 623 ? 99.827 18.209 -103.933 1.00 27.39 623 LEU A CA 1
ATOM 4961 C C . LEU A 1 623 ? 100.633 18.483 -102.649 1.00 27.39 623 LEU A C 1
ATOM 4963 O O . LEU A 1 623 ? 100.830 17.578 -101.842 1.00 27.39 623 LEU A O 1
ATOM 4967 N N . THR A 1 624 ? 101.061 19.733 -102.439 1.00 24.95 624 THR A N 1
ATOM 4968 C CA . THR A 1 624 ? 101.422 20.368 -101.143 1.00 24.95 624 THR A CA 1
ATOM 4969 C C . THR A 1 624 ? 101.691 21.858 -101.436 1.00 24.95 624 THR A C 1
ATOM 4971 O O . THR A 1 624 ? 102.468 22.160 -102.325 1.00 24.95 624 THR A O 1
ATOM 4974 N N . SER A 1 625 ? 101.078 22.861 -100.795 1.00 31.62 625 SER A N 1
ATOM 4975 C CA . SER A 1 625 ? 100.711 22.964 -99.379 1.00 31.62 625 SER A CA 1
ATOM 4976 C C . SER A 1 625 ? 99.459 23.824 -99.131 1.00 31.62 625 SER A C 1
ATOM 4978 O O . SER A 1 625 ? 99.279 24.866 -99.750 1.00 31.62 625 SER A O 1
ATOM 4980 N N . LYS A 1 626 ? 98.646 23.389 -98.159 1.00 36.56 626 LYS A N 1
ATOM 4981 C CA . LYS A 1 626 ? 97.690 24.141 -97.315 1.00 36.56 626 LYS A CA 1
ATOM 4982 C C . LYS A 1 626 ? 97.407 25.622 -97.676 1.00 36.56 626 LYS A C 1
ATOM 4984 O O . LYS A 1 626 ? 98.200 26.482 -97.305 1.00 36.56 626 LYS A O 1
ATOM 4989 N N . LEU A 1 627 ? 96.169 25.921 -98.099 1.00 32.00 627 LEU A N 1
ATOM 4990 C CA . LEU A 1 627 ? 95.232 26.675 -97.240 1.00 32.00 627 LEU A CA 1
ATOM 4991 C C . LEU A 1 627 ? 93.752 26.499 -97.662 1.00 32.00 627 LEU A C 1
ATOM 4993 O O . LEU A 1 627 ? 93.310 27.072 -98.645 1.00 32.00 627 LEU A O 1
ATOM 4997 N N . GLN A 1 628 ? 93.011 25.768 -96.820 1.00 27.89 628 GLN A N 1
ATOM 4998 C CA . GLN A 1 628 ? 91.588 25.963 -96.484 1.00 27.89 628 GLN A CA 1
ATOM 4999 C C . GLN A 1 628 ? 90.451 25.599 -97.487 1.00 27.89 628 GLN A C 1
ATOM 5001 O O . GLN A 1 628 ? 90.365 26.077 -98.607 1.00 27.89 628 GLN A O 1
ATOM 5006 N N . GLU A 1 629 ? 89.535 24.768 -96.965 1.00 30.80 629 GLU A N 1
ATOM 5007 C CA . GLU A 1 629 ? 88.123 24.529 -97.341 1.00 30.80 629 GLU A CA 1
ATOM 5008 C C . GLU A 1 629 ? 87.744 23.995 -98.744 1.00 30.80 629 GLU A C 1
ATOM 5010 O O . GLU A 1 629 ? 87.395 24.712 -99.676 1.00 30.80 629 GLU A O 1
ATOM 5015 N N . HIS A 1 630 ? 87.625 22.661 -98.805 1.00 28.41 630 HIS A N 1
ATOM 5016 C CA . HIS A 1 630 ? 86.848 21.900 -99.790 1.00 28.41 630 HIS A CA 1
ATOM 5017 C C . HIS A 1 630 ? 85.785 21.055 -99.063 1.00 28.41 630 HIS A C 1
ATOM 5019 O O . HIS A 1 630 ? 86.155 20.270 -98.187 1.00 28.41 630 HIS A O 1
ATOM 5025 N N . LYS A 1 631 ? 84.525 21.055 -99.529 1.00 28.58 631 LYS A N 1
ATOM 5026 C CA . LYS A 1 631 ? 83.811 19.796 -99.845 1.00 28.58 631 LYS A CA 1
ATOM 5027 C C . LYS A 1 631 ? 82.611 19.998 -100.783 1.00 28.58 631 LYS A C 1
ATOM 5029 O O . LYS A 1 631 ? 82.130 21.108 -100.976 1.00 28.58 631 LYS A O 1
ATOM 5034 N N . HIS A 1 632 ? 82.184 18.905 -101.415 1.00 31.92 632 HIS A N 1
ATOM 5035 C CA . HIS A 1 632 ? 81.116 18.860 -102.418 1.00 31.92 632 HIS A CA 1
ATOM 5036 C C . HIS A 1 632 ? 79.715 18.608 -101.824 1.00 31.92 632 HIS A C 1
ATOM 5038 O O . HIS A 1 632 ? 79.562 18.346 -100.635 1.00 31.92 632 HIS A O 1
ATOM 5044 N N . LYS A 1 633 ? 78.709 18.697 -102.706 1.00 48.88 633 LYS A N 1
ATOM 5045 C CA . LYS A 1 633 ? 77.268 18.507 -102.468 1.00 48.88 633 LYS A CA 1
ATOM 5046 C C . LYS A 1 633 ? 76.882 17.046 -102.141 1.00 48.88 633 LYS A C 1
ATOM 5048 O O . LYS A 1 633 ? 77.663 16.137 -102.410 1.00 48.88 633 LYS A O 1
ATOM 5053 N N . ALA A 1 634 ? 75.613 16.881 -101.735 1.00 31.19 634 ALA A N 1
ATOM 5054 C CA . ALA A 1 634 ? 74.884 15.649 -101.379 1.00 31.19 634 ALA A CA 1
ATOM 5055 C C . ALA A 1 634 ? 75.225 15.070 -99.980 1.00 31.19 634 ALA A C 1
ATOM 5057 O O . ALA A 1 634 ? 76.394 15.002 -99.615 1.00 31.19 634 ALA A O 1
ATOM 5058 N N . SER A 1 635 ? 74.261 14.627 -99.158 1.00 42.44 635 SER A N 1
ATOM 5059 C CA . SER A 1 635 ? 72.789 14.697 -99.288 1.00 42.44 635 SER A CA 1
ATOM 5060 C C . SER A 1 635 ? 72.100 14.637 -97.912 1.00 42.44 635 SER A C 1
ATOM 5062 O O . SER A 1 635 ? 72.639 14.031 -96.991 1.00 42.44 635 SER A O 1
ATOM 5064 N N . ASP A 1 636 ? 70.912 15.241 -97.816 1.00 49.84 636 ASP A N 1
ATOM 5065 C CA . ASP A 1 636 ? 69.786 14.919 -96.916 1.00 49.84 636 ASP A CA 1
ATOM 5066 C C . ASP A 1 636 ? 70.085 14.441 -95.473 1.00 49.84 636 ASP A C 1
ATOM 5068 O O . ASP A 1 636 ? 70.179 13.235 -95.227 1.00 49.84 636 ASP A O 1
ATOM 5072 N N . ARG A 1 637 ? 70.088 15.345 -94.469 1.00 44.25 637 ARG A N 1
ATOM 5073 C CA . ARG A 1 637 ? 69.872 14.912 -93.062 1.00 44.25 637 ARG A CA 1
ATOM 5074 C C . ARG A 1 637 ? 69.304 15.901 -92.025 1.00 44.25 637 ARG A C 1
ATOM 5076 O O . ARG A 1 637 ? 69.152 15.501 -90.870 1.00 44.25 637 ARG A O 1
ATOM 5083 N N . ASP A 1 638 ? 68.936 17.127 -92.390 1.00 45.53 638 ASP A N 1
ATOM 5084 C CA . ASP A 1 638 ? 68.662 18.189 -91.395 1.00 45.53 638 ASP A CA 1
ATOM 5085 C C . ASP A 1 638 ? 67.308 18.080 -90.653 1.00 45.53 638 ASP A C 1
ATOM 5087 O O . ASP A 1 638 ? 67.086 18.757 -89.655 1.00 45.53 638 ASP A O 1
ATOM 5091 N N . VAL A 1 639 ? 66.423 17.157 -91.052 1.00 52.97 639 VAL A N 1
ATOM 5092 C CA . VAL A 1 639 ? 65.092 16.941 -90.430 1.00 52.97 639 VAL A CA 1
ATOM 5093 C C . VAL A 1 639 ? 65.161 16.127 -89.114 1.00 52.97 639 VAL A C 1
ATOM 5095 O O . VAL A 1 639 ? 64.141 15.855 -88.480 1.00 52.97 639 VAL A O 1
ATOM 5098 N N . LEU A 1 640 ? 66.359 15.719 -88.675 1.00 51.94 640 LEU A N 1
ATOM 5099 C CA . LEU A 1 640 ? 66.562 14.914 -87.457 1.00 51.94 640 LEU A CA 1
ATOM 5100 C C . LEU A 1 640 ? 67.151 15.684 -86.264 1.00 51.94 640 LEU A C 1
ATOM 5102 O O . LEU A 1 640 ? 66.935 15.267 -85.128 1.00 51.94 640 LEU A O 1
ATOM 5106 N N . GLU A 1 641 ? 67.843 16.802 -86.495 1.00 53.03 641 GLU A N 1
ATOM 5107 C CA . GLU A 1 641 ? 68.512 17.565 -85.429 1.00 53.03 641 GLU A CA 1
ATOM 5108 C C . GLU A 1 641 ? 67.504 18.400 -84.615 1.00 53.03 641 GLU A C 1
ATOM 5110 O O . GLU A 1 641 ? 67.453 18.331 -83.388 1.00 53.03 641 GLU A O 1
ATOM 5115 N N . GLU A 1 642 ? 66.608 19.115 -85.301 1.00 55.66 642 GLU A N 1
ATOM 5116 C CA . GLU A 1 642 ? 65.582 19.965 -84.680 1.00 55.66 642 GLU A CA 1
ATOM 5117 C C . GLU A 1 642 ? 64.598 19.151 -83.815 1.00 55.66 642 GLU A C 1
ATOM 5119 O O . GLU A 1 642 ? 64.190 19.572 -82.728 1.00 55.66 642 GLU A O 1
ATOM 5124 N N . LYS A 1 643 ? 64.302 17.912 -84.232 1.00 53.88 643 LYS A N 1
ATOM 5125 C CA . LYS A 1 643 ? 63.457 16.978 -83.474 1.00 53.88 643 LYS A CA 1
ATOM 5126 C C . LYS A 1 643 ? 64.151 16.420 -82.224 1.00 53.88 643 LYS A C 1
ATOM 5128 O O . LYS A 1 643 ? 63.468 16.097 -81.252 1.00 53.88 643 LYS A O 1
ATOM 5133 N N . ALA A 1 644 ? 65.484 16.341 -82.216 1.00 54.91 644 ALA A N 1
ATOM 5134 C CA . ALA A 1 644 ? 66.253 15.976 -81.027 1.00 54.91 644 ALA A CA 1
ATOM 5135 C C . ALA A 1 644 ? 66.269 17.116 -79.992 1.00 54.91 644 ALA A C 1
ATOM 5137 O O . ALA A 1 644 ? 66.115 16.859 -78.798 1.00 54.91 644 ALA A O 1
ATOM 5138 N N . ILE A 1 645 ? 66.373 18.373 -80.442 1.00 62.38 645 ILE A N 1
ATOM 5139 C CA . ILE A 1 645 ? 66.345 19.558 -79.568 1.00 62.38 645 ILE A CA 1
ATOM 5140 C C . ILE A 1 645 ? 64.983 19.699 -78.865 1.00 62.38 645 ILE A C 1
ATOM 5142 O O . ILE A 1 645 ? 64.948 19.936 -77.656 1.00 62.38 645 ILE A O 1
ATOM 5146 N N . GLN A 1 646 ? 63.869 19.484 -79.576 1.00 58.41 646 GLN A N 1
ATOM 5147 C CA . GLN A 1 646 ? 62.529 19.506 -78.970 1.00 58.41 646 GLN A CA 1
ATOM 5148 C C . GLN A 1 646 ? 62.355 18.404 -77.906 1.00 58.41 646 GLN A C 1
ATOM 5150 O O . GLN A 1 646 ? 61.953 18.698 -76.780 1.00 58.41 646 GLN A O 1
ATOM 5155 N N . LEU A 1 647 ? 62.732 17.157 -78.218 1.00 60.66 647 LEU A N 1
ATOM 5156 C CA . LEU A 1 647 ? 62.645 16.036 -77.270 1.00 60.66 647 LEU A CA 1
ATOM 5157 C C . LEU A 1 647 ? 63.543 16.223 -76.037 1.00 60.66 647 LEU A C 1
ATOM 5159 O O . LEU A 1 647 ? 63.162 15.831 -74.936 1.00 60.66 647 LEU A O 1
ATOM 5163 N N . HIS A 1 648 ? 64.716 16.847 -76.186 1.00 57.41 648 HIS A N 1
ATOM 5164 C CA . HIS A 1 648 ? 65.582 17.152 -75.045 1.00 57.41 648 HIS A CA 1
ATOM 5165 C C . HIS A 1 648 ? 64.944 18.187 -74.103 1.00 57.41 648 HIS A C 1
ATOM 5167 O O . HIS A 1 648 ? 65.045 18.062 -72.883 1.00 57.41 648 HIS A O 1
ATOM 5173 N N . LYS A 1 649 ? 64.219 19.165 -74.661 1.00 66.19 649 LYS A N 1
ATOM 5174 C CA . LYS A 1 649 ? 63.511 20.211 -73.909 1.00 66.19 649 LYS A CA 1
ATOM 5175 C C . LYS A 1 649 ? 62.319 19.656 -73.117 1.00 66.19 649 LYS A C 1
ATOM 5177 O O . LYS A 1 649 ? 62.122 20.033 -71.964 1.00 66.19 649 LYS A O 1
ATOM 5182 N N . GLU A 1 650 ? 61.576 18.714 -73.697 1.00 60.16 650 GLU A N 1
ATOM 5183 C CA . GLU A 1 650 ? 60.486 17.994 -73.018 1.00 60.16 650 GLU A CA 1
ATOM 5184 C C . GLU A 1 650 ? 61.014 17.050 -71.919 1.00 60.16 650 GLU A C 1
ATOM 5186 O O . GLU A 1 650 ? 60.483 17.042 -70.807 1.00 60.16 650 GLU A O 1
ATOM 5191 N N . LEU A 1 651 ? 62.121 16.336 -72.169 1.00 66.44 651 LEU A N 1
ATOM 5192 C CA . LEU A 1 651 ? 62.784 15.479 -71.174 1.00 66.44 651 LEU A CA 1
ATOM 5193 C C . LEU A 1 651 ? 63.363 16.274 -69.987 1.00 66.44 651 LEU A C 1
ATOM 5195 O O . LEU A 1 651 ? 63.409 15.774 -68.858 1.00 66.44 651 LEU A O 1
ATOM 5199 N N . GLN A 1 652 ? 63.814 17.507 -70.229 1.00 61.03 652 GLN A N 1
ATOM 5200 C CA . GLN A 1 652 ? 64.290 18.409 -69.181 1.00 61.03 652 GLN A CA 1
ATOM 5201 C C . GLN A 1 652 ? 63.122 18.950 -68.341 1.00 61.03 652 GLN A C 1
ATOM 5203 O O . GLN A 1 652 ? 63.213 18.952 -67.114 1.00 61.03 652 GLN A O 1
ATOM 5208 N N . ALA A 1 653 ? 62.000 19.314 -68.972 1.00 64.94 653 ALA A N 1
ATOM 5209 C CA . ALA A 1 653 ? 60.784 19.722 -68.266 1.00 64.94 653 ALA A CA 1
ATOM 5210 C C . ALA A 1 653 ? 60.218 18.599 -67.373 1.00 64.94 653 ALA A C 1
ATOM 5212 O O . ALA A 1 653 ? 59.841 18.858 -66.228 1.00 64.94 653 ALA A O 1
ATOM 5213 N N . SER A 1 654 ? 60.228 17.340 -67.838 1.00 63.72 654 SER A N 1
ATOM 5214 C CA . SER A 1 654 ? 59.794 16.210 -67.004 1.00 63.72 654 SER A CA 1
ATOM 5215 C C . SER A 1 654 ? 60.727 15.957 -65.815 1.00 63.72 654 SER A C 1
ATOM 5217 O O . SER A 1 654 ? 60.255 15.560 -64.754 1.00 63.72 654 SER A O 1
ATOM 5219 N N . HIS A 1 655 ? 62.037 16.205 -65.948 1.00 57.81 655 HIS A N 1
ATOM 5220 C CA . HIS A 1 655 ? 62.974 16.073 -64.825 1.00 57.81 655 HIS A CA 1
ATOM 5221 C C . HIS A 1 655 ? 62.733 17.112 -63.724 1.00 57.81 655 HIS A C 1
ATOM 5223 O O . HIS A 1 655 ? 62.808 16.753 -62.548 1.00 57.81 655 HIS A O 1
ATOM 5229 N N . THR A 1 656 ? 62.391 18.357 -64.071 1.00 67.06 656 THR A N 1
ATOM 5230 C CA . THR A 1 656 ? 62.017 19.376 -63.076 1.00 67.06 656 THR A CA 1
ATOM 5231 C C . THR A 1 656 ? 60.762 18.954 -62.307 1.00 67.06 656 THR A C 1
ATOM 5233 O O . THR A 1 656 ? 60.804 18.874 -61.082 1.00 67.06 656 THR A O 1
ATOM 5236 N N . ALA A 1 657 ? 59.699 18.546 -63.010 1.00 65.69 657 ALA A N 1
ATOM 5237 C CA . ALA A 1 657 ? 58.453 18.092 -62.381 1.00 65.69 657 ALA A CA 1
ATOM 5238 C C . ALA A 1 657 ? 58.636 16.838 -61.494 1.00 65.69 657 ALA A C 1
ATOM 5240 O O . ALA A 1 657 ? 57.997 16.709 -60.449 1.00 65.69 657 ALA A O 1
ATOM 5241 N N . ILE A 1 658 ? 59.537 15.921 -61.869 1.00 62.47 658 ILE A N 1
ATOM 5242 C CA . ILE A 1 658 ? 59.902 14.754 -61.045 1.00 62.47 658 ILE A CA 1
ATOM 5243 C C . ILE A 1 658 ? 60.702 15.175 -59.799 1.00 62.47 658 ILE A C 1
ATOM 5245 O O . ILE A 1 658 ? 60.540 14.570 -58.738 1.00 62.47 658 ILE A O 1
ATOM 5249 N N . SER A 1 659 ? 61.533 16.220 -59.886 1.00 66.50 659 SER A N 1
ATOM 5250 C CA . SER A 1 659 ? 62.231 16.783 -58.721 1.00 66.50 659 SER A CA 1
ATOM 5251 C C . SER A 1 659 ? 61.254 17.446 -57.745 1.00 66.50 659 SER A C 1
ATOM 5253 O O . SER A 1 659 ? 61.317 17.185 -56.545 1.00 66.50 659 SER A O 1
ATOM 5255 N N . GLU A 1 660 ? 60.297 18.222 -58.253 1.00 65.19 660 GLU A N 1
ATOM 5256 C CA . GLU A 1 660 ? 59.253 18.877 -57.453 1.00 65.19 660 GLU A CA 1
ATOM 5257 C C . GLU A 1 660 ? 58.318 17.848 -56.787 1.00 65.19 660 GLU A C 1
ATOM 5259 O O . GLU A 1 660 ? 58.020 17.958 -55.596 1.00 65.19 660 GLU A O 1
ATOM 5264 N N . GLN A 1 661 ? 57.935 16.769 -57.489 1.00 61.25 661 GLN A N 1
ATOM 5265 C CA . GLN A 1 661 ? 57.228 15.640 -56.863 1.00 61.25 661 GLN A CA 1
ATOM 5266 C C . GLN A 1 661 ? 58.055 14.947 -55.772 1.00 61.25 661 GLN A C 1
ATOM 5268 O O . GLN A 1 661 ? 57.488 14.480 -54.782 1.00 61.25 661 GLN A O 1
ATOM 5273 N N . LYS A 1 662 ? 59.382 14.874 -55.919 1.00 62.34 662 LYS A N 1
ATOM 5274 C CA . LYS A 1 662 ? 60.270 14.255 -54.926 1.00 62.34 662 LYS A CA 1
ATOM 5275 C C . LYS A 1 662 ? 60.378 15.095 -53.650 1.00 62.34 662 LYS A C 1
ATOM 5277 O O . LYS A 1 662 ? 60.377 14.524 -52.560 1.00 62.34 662 LYS A O 1
ATOM 5282 N N . GLU A 1 663 ? 60.408 16.422 -53.757 1.00 65.12 663 GLU A N 1
ATOM 5283 C CA . GLU A 1 663 ? 60.339 17.314 -52.590 1.00 65.12 663 GLU A CA 1
ATOM 5284 C C . GLU A 1 663 ? 58.950 17.289 -51.934 1.00 65.12 663 GLU A C 1
ATOM 5286 O O . GLU A 1 663 ? 58.858 17.156 -50.713 1.00 65.12 663 GLU A O 1
ATOM 5291 N N . ALA A 1 664 ? 57.868 17.289 -52.721 1.00 63.19 664 ALA A N 1
ATOM 5292 C CA . ALA A 1 664 ? 56.504 17.153 -52.203 1.00 63.19 664 ALA A CA 1
ATOM 5293 C C . ALA A 1 664 ? 56.271 15.813 -51.470 1.00 63.19 664 ALA A C 1
ATOM 5295 O O . ALA A 1 664 ? 55.600 15.777 -50.435 1.00 63.19 664 ALA A O 1
ATOM 5296 N N . LEU A 1 665 ? 56.857 14.714 -51.961 1.00 57.03 665 LEU A N 1
ATOM 5297 C CA . LEU A 1 665 ? 56.861 13.424 -51.264 1.00 57.03 665 LEU A CA 1
ATOM 5298 C C . LEU A 1 665 ? 57.707 13.458 -49.987 1.00 57.03 665 LEU A C 1
ATOM 5300 O O . LEU A 1 665 ? 57.277 12.904 -48.981 1.00 57.03 665 LEU A O 1
ATOM 5304 N N . SER A 1 666 ? 58.859 14.136 -49.991 1.00 66.19 666 SER A N 1
ATOM 5305 C CA . SER A 1 666 ? 59.692 14.310 -48.791 1.00 66.19 666 SER A CA 1
ATOM 5306 C C . SER A 1 666 ? 58.944 15.069 -47.685 1.00 66.19 666 SER A C 1
ATOM 5308 O O . SER A 1 666 ? 58.918 14.627 -46.538 1.00 66.19 666 SER A O 1
ATOM 5310 N N . HIS A 1 667 ? 58.247 16.155 -48.038 1.00 63.00 667 HIS A N 1
ATOM 5311 C CA . HIS A 1 667 ? 57.460 16.947 -47.088 1.00 63.00 667 HIS A CA 1
ATOM 5312 C C . HIS A 1 667 ? 56.250 16.174 -46.537 1.00 63.00 667 HIS A C 1
ATOM 5314 O O . HIS A 1 667 ? 55.942 16.267 -45.350 1.00 63.00 667 HIS A O 1
ATOM 5320 N N . LYS A 1 668 ? 55.575 15.364 -47.364 1.00 70.31 668 LYS A N 1
ATOM 5321 C CA . LYS A 1 668 ? 54.515 14.465 -46.875 1.00 70.31 668 LYS A CA 1
ATOM 5322 C C . LYS A 1 668 ? 55.051 13.299 -46.049 1.00 70.31 668 LYS A C 1
ATOM 5324 O O . LYS A 1 668 ? 54.334 12.795 -45.189 1.00 70.31 668 LYS A O 1
ATOM 5329 N N . HIS A 1 669 ? 56.290 12.865 -46.279 1.00 62.09 669 HIS A N 1
ATOM 5330 C CA . HIS A 1 669 ? 56.901 11.809 -45.480 1.00 62.09 669 HIS A CA 1
ATOM 5331 C C . HIS A 1 669 ? 57.210 12.294 -44.059 1.00 62.09 669 HIS A C 1
ATOM 5333 O O . HIS A 1 669 ? 56.839 11.600 -43.116 1.00 62.09 669 HIS A O 1
ATOM 5339 N N . SER A 1 670 ? 57.775 13.497 -43.896 1.00 68.62 670 SER A N 1
ATOM 5340 C CA . SER A 1 670 ? 58.007 14.096 -42.572 1.00 68.62 670 SER A CA 1
ATOM 5341 C C . SER A 1 670 ? 56.709 14.468 -41.843 1.00 68.62 670 SER A C 1
ATOM 5343 O O . SER A 1 670 ? 56.629 14.334 -40.624 1.00 68.62 670 SER A O 1
ATOM 5345 N N . GLU A 1 671 ? 55.663 14.869 -42.571 1.00 69.50 671 GLU A N 1
ATOM 5346 C CA . GLU A 1 671 ? 54.328 15.116 -42.011 1.00 69.50 671 GLU A CA 1
ATOM 5347 C C . GLU A 1 671 ? 53.668 13.814 -41.512 1.00 69.50 671 GLU A C 1
ATOM 5349 O O . GLU A 1 671 ? 53.180 13.753 -40.380 1.00 69.50 671 GLU A O 1
ATOM 5354 N N . LEU A 1 672 ? 53.744 12.728 -42.293 1.00 67.25 672 LEU A N 1
ATOM 5355 C CA . LEU A 1 672 ? 53.306 11.398 -41.856 1.00 67.25 672 LEU A CA 1
ATOM 5356 C C . LEU A 1 672 ? 54.131 10.881 -40.670 1.00 67.25 672 LEU A C 1
ATOM 5358 O O . LEU A 1 672 ? 53.548 10.386 -39.708 1.00 67.25 672 LEU A O 1
ATOM 5362 N N . GLU A 1 673 ? 55.455 11.036 -40.687 1.00 67.56 673 GLU A N 1
ATOM 5363 C CA . GLU A 1 673 ? 56.337 10.636 -39.584 1.00 67.56 673 GLU A CA 1
ATOM 5364 C C . GLU A 1 673 ? 56.027 11.417 -38.294 1.00 67.56 673 GLU A C 1
ATOM 5366 O O . GLU A 1 673 ? 55.978 10.825 -37.215 1.00 67.56 673 GLU A O 1
ATOM 5371 N N . ALA A 1 674 ? 55.695 12.709 -38.392 1.00 69.44 674 ALA A N 1
ATOM 5372 C CA . ALA A 1 674 ? 55.222 13.505 -37.260 1.00 69.44 674 ALA A CA 1
ATOM 5373 C C . ALA A 1 674 ? 53.869 13.008 -36.713 1.00 69.44 674 ALA A C 1
ATOM 5375 O O . ALA A 1 674 ? 53.711 12.893 -35.494 1.00 69.44 674 ALA A O 1
ATOM 5376 N N . THR A 1 675 ? 52.903 12.657 -37.575 1.00 68.00 675 THR A N 1
ATOM 5377 C CA . THR A 1 675 ? 51.624 12.074 -37.112 1.00 68.00 675 THR A CA 1
ATOM 5378 C C . THR A 1 675 ? 51.799 10.685 -36.493 1.00 68.00 675 THR A C 1
ATOM 5380 O O . THR A 1 675 ? 51.199 10.403 -35.454 1.00 68.00 675 THR A O 1
ATOM 5383 N N . LEU A 1 676 ? 52.678 9.849 -37.057 1.00 69.38 676 LEU A N 1
ATOM 5384 C CA . LEU A 1 676 ? 53.026 8.539 -36.511 1.00 69.38 676 LEU A CA 1
ATOM 5385 C C . LEU A 1 676 ? 53.678 8.691 -35.132 1.00 69.38 676 LEU A C 1
ATOM 5387 O O . LEU A 1 676 ? 53.239 8.051 -34.177 1.00 69.38 676 LEU A O 1
ATOM 5391 N N . LYS A 1 677 ? 54.651 9.599 -34.997 1.00 73.31 677 LYS A N 1
ATOM 5392 C CA . LYS A 1 677 ? 55.311 9.898 -33.723 1.00 73.31 677 LYS A CA 1
ATOM 5393 C C . LYS A 1 677 ? 54.323 10.403 -32.670 1.00 73.31 677 LYS A C 1
ATOM 5395 O O . LYS A 1 677 ? 54.333 9.889 -31.557 1.00 73.31 677 LYS A O 1
ATOM 5400 N N . LYS A 1 678 ? 53.411 11.317 -33.026 1.00 74.69 678 LYS A N 1
ATOM 5401 C CA . LYS A 1 678 ? 52.340 11.766 -32.120 1.00 74.69 678 LYS A CA 1
ATOM 5402 C C . LYS A 1 678 ? 51.440 10.602 -31.680 1.00 74.69 678 LYS A C 1
ATOM 5404 O O . LYS A 1 678 ? 51.100 10.508 -30.505 1.00 74.69 678 LYS A O 1
ATOM 5409 N N . SER A 1 679 ? 51.085 9.692 -32.591 1.00 67.44 679 SER A N 1
ATOM 5410 C CA . SER A 1 679 ? 50.283 8.507 -32.248 1.00 67.44 679 SER A CA 1
ATOM 5411 C C . SER A 1 679 ? 51.029 7.525 -31.332 1.00 67.44 679 SER A C 1
ATOM 5413 O O . SER A 1 679 ? 50.416 6.929 -30.450 1.00 67.44 679 SER A O 1
ATOM 5415 N N . GLN A 1 680 ? 52.355 7.413 -31.479 1.00 67.69 680 GLN A N 1
ATOM 5416 C CA . GLN A 1 680 ? 53.217 6.623 -30.599 1.00 67.69 680 GLN A CA 1
ATOM 5417 C C . GLN A 1 680 ? 53.336 7.265 -29.207 1.00 67.69 680 GLN A C 1
ATOM 5419 O O . GLN A 1 680 ? 53.193 6.571 -28.205 1.00 67.69 680 GLN A O 1
ATOM 5424 N N . GLU A 1 681 ? 53.516 8.586 -29.135 1.00 72.62 681 GLU A N 1
ATOM 5425 C CA . GLU A 1 681 ? 53.546 9.349 -27.880 1.00 72.62 681 GLU A CA 1
ATOM 5426 C C . GLU A 1 681 ? 52.194 9.263 -27.138 1.00 72.62 681 GLU A C 1
ATOM 5428 O O . GLU A 1 681 ? 52.175 9.044 -25.927 1.00 72.62 681 GLU A O 1
ATOM 5433 N N . GLU A 1 682 ? 51.055 9.310 -27.843 1.00 70.38 682 GLU A N 1
ATOM 5434 C CA . GLU A 1 682 ? 49.738 9.019 -27.254 1.00 70.38 682 GLU A CA 1
ATOM 5435 C C . GLU A 1 682 ? 49.587 7.564 -26.785 1.00 70.38 682 GLU A C 1
ATOM 5437 O O . GLU A 1 682 ? 48.925 7.309 -25.776 1.00 70.38 682 GLU A O 1
ATOM 5442 N N . LEU A 1 683 ? 50.162 6.596 -27.503 1.00 68.44 683 LEU A N 1
ATOM 5443 C CA . LEU A 1 683 ? 50.088 5.177 -27.156 1.00 68.44 683 LEU A CA 1
ATOM 5444 C C . LEU A 1 683 ? 50.948 4.856 -25.925 1.00 68.44 683 LEU A C 1
ATOM 5446 O O . LEU A 1 683 ? 50.510 4.105 -25.054 1.00 68.44 683 LEU A O 1
ATOM 5450 N N . ASP A 1 684 ? 52.124 5.468 -25.795 1.00 72.38 684 ASP A N 1
ATOM 5451 C CA . ASP A 1 684 ? 52.980 5.332 -24.615 1.00 72.38 684 ASP A CA 1
ATOM 5452 C C . ASP A 1 684 ? 52.456 6.152 -23.418 1.00 72.38 684 ASP A C 1
ATOM 5454 O O . ASP A 1 684 ? 52.539 5.692 -22.276 1.00 72.38 684 ASP A O 1
ATOM 5458 N N . ALA A 1 685 ? 51.778 7.283 -23.650 1.00 70.00 685 ALA A N 1
ATOM 5459 C CA . ALA A 1 685 ? 50.978 7.951 -22.619 1.00 70.00 685 ALA A CA 1
ATOM 5460 C C . ALA A 1 685 ? 49.801 7.073 -22.147 1.00 70.00 685 ALA A C 1
ATOM 5462 O O . ALA A 1 685 ? 49.543 6.974 -20.947 1.00 70.00 685 ALA A O 1
ATOM 5463 N N . LYS A 1 686 ? 49.124 6.358 -23.057 1.00 71.62 686 LYS A N 1
ATOM 5464 C CA . LYS A 1 686 ? 48.084 5.375 -22.700 1.00 71.62 686 LYS A CA 1
ATOM 5465 C C . LYS A 1 686 ? 48.665 4.173 -21.941 1.00 71.62 686 LYS A C 1
ATOM 5467 O O . LYS A 1 686 ? 48.029 3.727 -20.991 1.00 71.62 686 LYS A O 1
ATOM 5472 N N . LYS A 1 687 ? 49.891 3.714 -22.238 1.00 72.75 687 LYS A N 1
ATOM 5473 C CA . LYS A 1 687 ? 50.608 2.736 -21.386 1.00 72.75 687 LYS A CA 1
ATOM 5474 C C . LYS A 1 687 ? 50.893 3.282 -19.985 1.00 72.75 687 LYS A C 1
ATOM 5476 O O . LYS A 1 687 ? 50.696 2.555 -19.023 1.00 72.75 687 LYS A O 1
ATOM 5481 N N . SER A 1 688 ? 51.296 4.547 -19.851 1.00 69.31 688 SER A N 1
ATOM 5482 C CA . SER A 1 688 ? 51.470 5.198 -18.539 1.00 69.31 688 SER A CA 1
ATOM 5483 C C . SER A 1 688 ? 50.167 5.195 -17.721 1.00 69.31 688 SER A C 1
ATOM 5485 O O . SER A 1 688 ? 50.168 4.840 -16.541 1.00 69.31 688 SER A O 1
ATOM 5487 N N . VAL A 1 689 ? 49.026 5.480 -18.362 1.00 73.62 689 VAL A N 1
ATOM 5488 C CA . VAL A 1 689 ? 47.697 5.380 -17.730 1.00 73.62 689 VAL A CA 1
ATOM 5489 C C . VAL A 1 689 ? 47.340 3.933 -17.365 1.00 73.62 689 VAL A C 1
ATOM 5491 O O . VAL A 1 689 ? 46.825 3.708 -16.272 1.00 73.62 689 VAL A O 1
ATOM 5494 N N . ILE A 1 690 ? 47.653 2.949 -18.215 1.00 68.94 690 ILE A N 1
ATOM 5495 C CA . ILE A 1 690 ? 47.458 1.521 -17.907 1.00 68.94 690 ILE A CA 1
ATOM 5496 C C . ILE A 1 690 ? 48.297 1.110 -16.690 1.00 68.94 690 ILE A C 1
ATOM 5498 O O . ILE A 1 690 ? 47.737 0.561 -15.752 1.00 68.94 690 ILE A O 1
ATOM 5502 N N . VAL A 1 691 ? 49.580 1.475 -16.624 1.00 72.88 691 VAL A N 1
ATOM 5503 C CA . VAL A 1 691 ? 50.448 1.197 -15.462 1.00 72.88 691 VAL A CA 1
ATOM 5504 C C . VAL A 1 691 ? 49.934 1.887 -14.188 1.00 72.88 691 VAL A C 1
ATOM 5506 O O . VAL A 1 691 ? 50.019 1.324 -13.097 1.00 72.88 691 VAL A O 1
ATOM 5509 N N . HIS A 1 692 ? 49.341 3.081 -14.292 1.00 69.19 692 HIS A N 1
ATOM 5510 C CA . HIS A 1 692 ? 48.686 3.738 -13.154 1.00 69.19 692 HIS A CA 1
ATOM 5511 C C . HIS A 1 692 ? 47.400 3.015 -12.706 1.00 69.19 692 HIS A C 1
ATOM 5513 O O . HIS A 1 692 ? 47.101 2.979 -11.510 1.00 69.19 692 HIS A O 1
ATOM 5519 N N . LEU A 1 693 ? 46.657 2.408 -13.636 1.00 69.94 693 LEU A N 1
ATOM 5520 C CA . LEU A 1 693 ? 45.489 1.577 -13.335 1.00 69.94 693 LEU A CA 1
ATOM 5521 C C . LEU A 1 693 ? 45.884 0.202 -12.777 1.00 69.94 693 LEU A C 1
ATOM 5523 O O . LEU A 1 693 ? 45.268 -0.231 -11.814 1.00 69.94 693 LEU A O 1
ATOM 5527 N N . GLU A 1 694 ? 46.936 -0.443 -13.285 1.00 69.56 694 GLU A N 1
ATOM 5528 C CA . GLU A 1 694 ? 47.507 -1.686 -12.737 1.00 69.56 694 GLU A CA 1
ATOM 5529 C C . GLU A 1 694 ? 48.095 -1.475 -11.334 1.00 69.56 694 GLU A C 1
ATOM 5531 O O . GLU A 1 694 ? 47.943 -2.326 -10.457 1.00 69.56 694 GLU A O 1
ATOM 5536 N N . SER A 1 695 ? 48.712 -0.312 -11.093 1.00 71.31 695 SER A N 1
ATOM 5537 C CA . SER A 1 695 ? 49.150 0.127 -9.764 1.00 71.31 695 SER A CA 1
ATOM 5538 C C . SER A 1 695 ? 47.964 0.249 -8.802 1.00 71.31 695 SER A C 1
ATOM 5540 O O . SER A 1 695 ? 47.968 -0.370 -7.739 1.00 71.31 695 SER A O 1
ATOM 5542 N N . LYS A 1 696 ? 46.891 0.943 -9.209 1.00 69.88 696 LYS A N 1
ATOM 5543 C CA . LYS A 1 696 ? 45.646 1.041 -8.427 1.00 69.88 696 LYS A CA 1
ATOM 5544 C C . LYS A 1 696 ? 44.929 -0.299 -8.258 1.00 69.88 696 LYS A C 1
ATOM 5546 O O . LYS A 1 696 ? 44.329 -0.519 -7.212 1.00 69.88 696 LYS A O 1
ATOM 5551 N N . LEU A 1 697 ? 45.008 -1.201 -9.236 1.00 68.69 697 LEU A N 1
ATOM 5552 C CA . LEU A 1 697 ? 44.445 -2.547 -9.141 1.00 68.69 697 LEU A CA 1
ATOM 5553 C C . LEU A 1 697 ? 45.199 -3.369 -8.088 1.00 68.69 697 LEU A C 1
ATOM 5555 O O . LEU A 1 697 ? 44.558 -3.949 -7.222 1.00 68.69 697 LEU A O 1
ATOM 5559 N N . ASN A 1 698 ? 46.537 -3.332 -8.087 1.00 69.00 698 ASN A N 1
ATOM 5560 C CA . ASN A 1 698 ? 47.363 -3.918 -7.023 1.00 69.00 698 ASN A CA 1
ATOM 5561 C C . ASN A 1 698 ? 47.106 -3.267 -5.654 1.00 69.00 698 ASN A C 1
ATOM 5563 O O . ASN A 1 698 ? 47.114 -3.954 -4.636 1.00 69.00 698 ASN A O 1
ATOM 5567 N N . GLU A 1 699 ? 46.870 -1.954 -5.608 1.00 68.38 699 GLU A N 1
ATOM 5568 C CA . GLU A 1 699 ? 46.549 -1.240 -4.369 1.00 68.38 699 GLU A CA 1
ATOM 5569 C C . GLU A 1 699 ? 45.174 -1.656 -3.816 1.00 68.38 699 GLU A C 1
ATOM 5571 O O . GLU A 1 699 ? 45.040 -1.873 -2.611 1.00 68.38 699 GLU A O 1
ATOM 5576 N N . LEU A 1 700 ? 44.164 -1.838 -4.679 1.00 63.62 700 LEU A N 1
ATOM 5577 C CA . LEU A 1 700 ? 42.880 -2.433 -4.296 1.00 63.62 700 LEU A CA 1
ATOM 5578 C C . LEU A 1 700 ? 43.034 -3.909 -3.907 1.00 63.62 700 LEU A C 1
ATOM 5580 O O . LEU A 1 700 ? 42.456 -4.322 -2.909 1.00 63.62 700 LEU A O 1
ATOM 5584 N N . GLU A 1 701 ? 43.828 -4.698 -4.628 1.00 65.44 701 GLU A N 1
ATOM 5585 C CA . GLU A 1 701 ? 44.046 -6.117 -4.328 1.00 65.44 701 GLU A CA 1
ATOM 5586 C C . GLU A 1 701 ? 44.777 -6.307 -2.987 1.00 65.44 701 GLU A C 1
ATOM 5588 O O . GLU A 1 701 ? 44.424 -7.197 -2.211 1.00 65.44 701 GLU A O 1
ATOM 5593 N N . GLN A 1 702 ? 45.731 -5.431 -2.647 1.00 64.12 702 GLN A N 1
ATOM 5594 C CA . GLN A 1 702 ? 46.293 -5.364 -1.296 1.00 64.12 702 GLN A CA 1
ATOM 5595 C C . GLN A 1 702 ? 45.256 -4.906 -0.268 1.00 64.12 702 GLN A C 1
ATOM 5597 O O . GLN A 1 702 ? 45.178 -5.512 0.796 1.00 64.12 702 GLN A O 1
ATOM 5602 N N . LYS A 1 703 ? 44.437 -3.887 -0.558 1.00 64.38 703 LYS A N 1
ATOM 5603 C CA . LYS A 1 703 ? 43.394 -3.413 0.370 1.00 64.38 703 LYS A CA 1
ATOM 5604 C C . LYS A 1 703 ? 42.325 -4.471 0.653 1.00 64.38 703 LYS A C 1
ATOM 5606 O O . LYS A 1 703 ? 41.923 -4.593 1.804 1.00 64.38 703 LYS A O 1
ATOM 5611 N N . VAL A 1 704 ? 41.939 -5.288 -0.329 1.00 57.75 704 VAL A N 1
ATOM 5612 C CA . VAL A 1 704 ? 41.056 -6.455 -0.138 1.00 57.75 704 VAL A CA 1
ATOM 5613 C C . VAL A 1 704 ? 41.743 -7.508 0.740 1.00 57.75 704 VAL A C 1
ATOM 5615 O O . VAL A 1 704 ? 41.201 -7.880 1.776 1.00 57.75 704 VAL A O 1
ATOM 5618 N N . LYS A 1 705 ? 42.990 -7.890 0.426 1.00 57.12 705 LYS A N 1
ATOM 5619 C CA . LYS A 1 705 ? 43.778 -8.841 1.241 1.00 57.12 705 LYS A CA 1
ATOM 5620 C C . LYS A 1 705 ? 44.095 -8.344 2.662 1.00 57.12 705 LYS A C 1
ATOM 5622 O O . LYS A 1 705 ? 44.477 -9.146 3.510 1.00 57.12 705 LYS A O 1
ATOM 5627 N N . LEU A 1 706 ? 43.966 -7.042 2.928 1.00 52.75 706 LEU A N 1
ATOM 5628 C CA . LEU A 1 706 ? 44.139 -6.430 4.250 1.00 52.75 706 LEU A CA 1
ATOM 5629 C C . LEU A 1 706 ? 42.791 -6.261 4.980 1.00 52.75 706 LEU A C 1
ATOM 5631 O O . LEU A 1 706 ? 42.755 -6.367 6.204 1.00 52.75 706 LEU A O 1
ATOM 5635 N N . ALA A 1 707 ? 41.682 -6.081 4.254 1.00 48.00 707 ALA A N 1
ATOM 5636 C CA . ALA A 1 707 ? 40.328 -6.069 4.812 1.00 48.00 707 ALA A CA 1
ATOM 5637 C C . ALA A 1 707 ? 39.961 -7.425 5.441 1.00 48.00 707 ALA A C 1
ATOM 5639 O O . ALA A 1 707 ? 39.546 -7.461 6.600 1.00 48.00 707 ALA A O 1
ATOM 5640 N N . ASP A 1 708 ? 40.246 -8.535 4.747 1.00 44.53 708 ASP A N 1
ATOM 5641 C CA . ASP A 1 708 ? 40.071 -9.902 5.274 1.00 44.53 708 ASP A CA 1
ATOM 5642 C C . ASP A 1 708 ? 40.955 -10.204 6.507 1.00 44.53 708 ASP A C 1
ATOM 5644 O O . ASP A 1 708 ? 40.735 -11.185 7.217 1.00 44.53 708 ASP A O 1
ATOM 5648 N N . ALA A 1 709 ? 41.959 -9.364 6.787 1.00 46.28 709 ALA A N 1
ATOM 5649 C CA . ALA A 1 709 ? 42.951 -9.570 7.842 1.00 46.28 709 ALA A CA 1
ATOM 5650 C C . ALA A 1 709 ? 42.771 -8.668 9.083 1.00 46.28 709 ALA A C 1
ATOM 5652 O O . ALA A 1 709 ? 43.581 -8.759 10.011 1.00 46.28 709 ALA A O 1
ATOM 5653 N N . LYS A 1 710 ? 41.758 -7.784 9.129 1.00 39.66 710 LYS A N 1
ATOM 5654 C CA . LYS A 1 710 ? 41.603 -6.782 10.209 1.00 39.66 710 LYS A CA 1
ATOM 5655 C C . LYS A 1 710 ? 40.185 -6.608 10.777 1.00 39.66 710 LYS A C 1
ATOM 5657 O O . LYS A 1 710 ? 39.718 -5.494 10.996 1.00 39.66 710 LYS A O 1
ATOM 5662 N N . SER A 1 711 ? 39.549 -7.704 11.182 1.00 42.66 711 SER A N 1
ATOM 5663 C CA . SER A 1 711 ? 38.410 -7.670 12.116 1.00 42.66 711 SER A CA 1
ATOM 5664 C C . SER A 1 711 ? 38.847 -7.713 13.596 1.00 42.66 711 SER A C 1
ATOM 5666 O O . SER A 1 711 ? 38.395 -8.568 14.358 1.00 42.66 711 SER A O 1
ATOM 5668 N N . LYS A 1 712 ? 39.736 -6.797 14.034 1.00 37.88 712 LYS A N 1
ATOM 5669 C CA . LYS A 1 712 ? 40.062 -6.599 15.467 1.00 37.88 712 LYS A CA 1
ATOM 5670 C C . LYS A 1 712 ? 40.706 -5.241 15.813 1.00 37.88 712 LYS A C 1
ATOM 5672 O O . LYS A 1 712 ? 41.588 -4.773 15.104 1.00 37.88 712 LYS A O 1
ATOM 5677 N N . GLU A 1 713 ? 40.282 -4.724 16.972 1.00 29.59 713 GLU A N 1
ATOM 5678 C CA . GLU A 1 713 ? 40.945 -3.770 17.891 1.00 29.59 713 GLU A CA 1
ATOM 5679 C C . GLU A 1 713 ? 41.182 -2.284 17.487 1.00 29.59 713 GLU A C 1
ATOM 5681 O O . GLU A 1 713 ? 42.136 -1.925 16.805 1.00 29.59 713 GLU A O 1
ATOM 5686 N N . THR A 1 714 ? 40.313 -1.434 18.068 1.00 28.27 714 THR A N 1
ATOM 5687 C CA . THR A 1 714 ? 40.582 -0.219 18.894 1.00 28.27 714 THR A CA 1
ATOM 5688 C C . THR A 1 714 ? 41.303 1.037 18.358 1.00 28.27 714 THR A C 1
ATOM 5690 O O . THR A 1 714 ? 42.472 1.007 18.002 1.00 28.27 714 THR A O 1
ATOM 5693 N N . GLU A 1 715 ? 40.596 2.169 18.529 1.00 26.89 715 GLU A N 1
ATOM 5694 C CA . GLU A 1 715 ? 41.030 3.486 19.064 1.00 26.89 715 GLU A CA 1
ATOM 5695 C C . GLU A 1 715 ? 42.297 4.206 18.539 1.00 26.89 715 GLU A C 1
ATOM 5697 O O . GLU A 1 715 ? 43.425 3.787 18.786 1.00 26.89 715 GLU A O 1
ATOM 5702 N N . SER A 1 716 ? 42.132 5.438 18.020 1.00 25.97 716 SER A N 1
ATOM 5703 C CA . SER A 1 716 ? 42.456 6.702 18.745 1.00 25.97 716 SER A CA 1
ATOM 5704 C C . SER A 1 716 ? 42.507 7.960 17.834 1.00 25.97 716 SER A C 1
ATOM 5706 O O . SER A 1 716 ? 42.704 7.853 16.631 1.00 25.97 716 SER A O 1
ATOM 5708 N N . THR A 1 717 ? 42.271 9.139 18.440 1.00 26.91 717 THR A N 1
ATOM 5709 C CA . THR A 1 717 ? 42.653 10.546 18.086 1.00 26.91 717 THR A CA 1
ATOM 5710 C C . THR A 1 717 ? 43.235 10.897 16.692 1.00 26.91 717 THR A C 1
ATOM 5712 O O . THR A 1 717 ? 44.153 10.232 16.234 1.00 26.91 717 THR A O 1
ATOM 5715 N N . GLY A 1 718 ? 42.926 12.033 16.038 1.00 25.91 718 GLY A N 1
ATOM 5716 C CA . GLY A 1 718 ? 42.069 13.192 16.377 1.00 25.91 718 GLY A CA 1
ATOM 5717 C C . GLY A 1 718 ? 42.691 14.553 15.954 1.00 25.91 718 GLY A C 1
ATOM 5718 O O . GLY A 1 718 ? 43.910 14.665 15.982 1.00 25.91 718 GLY A O 1
ATOM 5719 N N . LYS A 1 719 ? 41.852 15.575 15.665 1.00 30.55 719 LYS A N 1
ATOM 5720 C CA . LYS A 1 719 ? 42.178 17.005 15.346 1.00 30.55 719 LYS A CA 1
ATOM 5721 C C . LYS A 1 719 ? 42.827 17.275 13.962 1.00 30.55 719 LYS A C 1
ATOM 5723 O O . LYS A 1 719 ? 43.716 16.543 13.555 1.00 30.55 719 LYS A O 1
ATOM 5728 N N . GLU A 1 720 ? 42.269 18.120 13.076 1.00 26.34 720 GLU A N 1
ATOM 5729 C CA . GLU A 1 720 ? 41.988 19.591 13.075 1.00 26.34 720 GLU A CA 1
ATOM 5730 C C . GLU A 1 720 ? 43.203 20.460 12.673 1.00 26.34 720 GLU A C 1
ATOM 5732 O O . GLU A 1 720 ? 44.137 20.575 13.457 1.00 26.34 720 GLU A O 1
ATOM 5737 N N . GLU A 1 721 ? 43.157 21.101 11.490 1.00 25.86 721 GLU A N 1
ATOM 5738 C CA . GLU A 1 721 ? 43.204 22.577 11.306 1.00 25.86 721 GLU A CA 1
ATOM 5739 C C . GLU A 1 721 ? 42.925 22.982 9.827 1.00 25.86 721 GLU A C 1
ATOM 5741 O O . GLU A 1 721 ? 42.573 22.126 9.013 1.00 25.86 721 GLU A O 1
ATOM 5746 N N . GLU A 1 722 ? 42.942 24.286 9.506 1.00 25.14 722 GLU A N 1
ATOM 5747 C CA . GLU A 1 722 ? 42.072 24.945 8.499 1.00 25.14 722 GLU A CA 1
ATOM 5748 C C . GLU A 1 722 ? 42.818 25.999 7.610 1.00 25.14 722 GLU A C 1
ATOM 5750 O O . GLU A 1 722 ? 44.030 26.154 7.733 1.00 25.14 722 GLU A O 1
ATOM 5755 N N . VAL A 1 723 ? 42.082 26.768 6.774 1.00 26.19 723 VAL A N 1
ATOM 5756 C CA . VAL A 1 723 ? 42.452 28.039 6.070 1.00 26.19 723 VAL A CA 1
ATOM 5757 C C . VAL A 1 723 ? 43.268 27.879 4.756 1.00 26.19 723 VAL A C 1
ATOM 5759 O O . VAL A 1 723 ? 44.379 27.370 4.767 1.00 26.19 723 VAL A O 1
ATOM 5762 N N . GLU A 1 724 ? 42.683 28.109 3.559 1.00 23.58 724 GLU A N 1
ATOM 5763 C CA . GLU A 1 724 ? 42.633 29.364 2.730 1.00 23.58 724 GLU A CA 1
ATOM 5764 C C . GLU A 1 724 ? 44.006 29.741 2.061 1.00 23.58 724 GLU A C 1
ATOM 5766 O O . GLU A 1 724 ? 45.048 29.373 2.579 1.00 23.58 724 GLU A O 1
ATOM 5771 N N . VAL A 1 725 ? 44.187 30.396 0.888 1.00 26.03 725 VAL A N 1
ATOM 5772 C CA . VAL A 1 725 ? 43.401 31.386 0.106 1.00 26.03 725 VAL A CA 1
ATOM 5773 C C . VAL A 1 725 ? 43.688 31.338 -1.432 1.00 26.03 725 VAL A C 1
ATOM 5775 O O . VAL A 1 725 ? 44.826 31.192 -1.858 1.00 26.03 725 VAL A O 1
ATOM 5778 N N . LYS A 1 726 ? 42.637 31.557 -2.247 1.00 30.41 726 LYS A N 1
ATOM 5779 C CA . LYS A 1 726 ? 42.499 32.070 -3.652 1.00 30.41 726 LYS A CA 1
ATOM 5780 C C . LYS A 1 726 ? 43.722 32.319 -4.587 1.00 30.41 726 LYS A C 1
ATOM 5782 O O . LYS A 1 726 ? 44.593 33.130 -4.287 1.00 30.41 726 LYS A O 1
ATOM 5787 N N . SER A 1 727 ? 43.584 31.890 -5.856 1.00 33.06 727 SER A N 1
ATOM 5788 C CA . SER A 1 727 ? 43.825 32.639 -7.132 1.00 33.06 727 SER A CA 1
ATOM 5789 C C . SER A 1 727 ? 43.112 31.872 -8.276 1.00 33.06 727 SER A C 1
ATOM 5791 O O . SER A 1 727 ? 43.200 30.651 -8.277 1.00 33.06 727 SER A O 1
ATOM 5793 N N . ARG A 1 728 ? 42.213 32.433 -9.107 1.00 34.91 728 ARG A N 1
ATOM 5794 C CA . ARG A 1 728 ? 42.372 33.399 -10.231 1.00 34.91 728 ARG A CA 1
ATOM 5795 C C . ARG A 1 728 ? 43.222 32.892 -11.409 1.00 34.91 728 ARG A C 1
ATOM 5797 O O . ARG A 1 728 ? 44.332 32.441 -11.159 1.00 34.91 728 ARG A O 1
ATOM 5804 N N . ASP A 1 729 ? 42.833 33.016 -12.687 1.00 25.55 729 ASP A N 1
ATOM 5805 C CA . ASP A 1 729 ? 41.572 33.445 -13.352 1.00 25.55 729 ASP A CA 1
ATOM 5806 C C . ASP A 1 729 ? 41.574 32.928 -14.832 1.00 25.55 729 ASP A C 1
ATOM 5808 O O . ASP A 1 729 ? 42.598 32.424 -15.293 1.00 25.55 729 ASP A O 1
ATOM 5812 N N . SER A 1 730 ? 40.464 33.123 -15.568 1.00 30.00 730 SER A N 1
ATOM 5813 C CA . SER A 1 730 ? 40.334 33.158 -17.055 1.00 30.00 730 SER A CA 1
ATOM 5814 C C . SER A 1 730 ? 40.082 31.876 -17.898 1.00 30.00 730 SER A C 1
ATOM 5816 O O . SER A 1 730 ? 40.996 31.147 -18.266 1.00 30.00 730 SER A O 1
ATOM 5818 N N . ASP A 1 731 ? 38.822 31.780 -18.351 1.00 24.50 731 ASP A N 1
ATOM 5819 C CA . ASP A 1 731 ? 38.344 31.580 -19.741 1.00 24.50 731 ASP A CA 1
ATOM 5820 C C . ASP A 1 731 ? 38.379 30.237 -20.525 1.00 24.50 731 ASP A C 1
ATOM 5822 O O . ASP A 1 731 ? 39.414 29.764 -20.978 1.00 24.50 731 ASP A O 1
ATOM 5826 N N . LEU A 1 732 ? 37.143 29.799 -20.854 1.00 28.84 732 LEU A N 1
ATOM 5827 C CA . LEU A 1 732 ? 36.596 29.399 -22.178 1.00 28.84 732 LEU A CA 1
ATOM 5828 C C . LEU A 1 732 ? 37.177 28.175 -22.946 1.00 28.84 732 LEU A C 1
ATOM 5830 O O . LEU A 1 732 ? 38.378 28.012 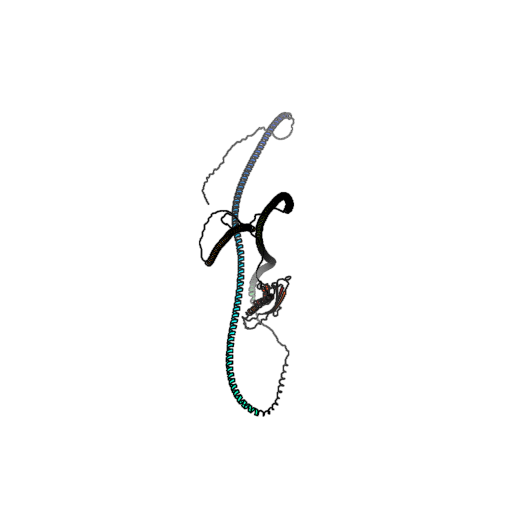-23.087 1.00 28.84 732 LEU A O 1
ATOM 5834 N N . SER A 1 733 ? 36.379 27.320 -23.611 1.00 27.12 733 SER A N 1
ATOM 5835 C CA . SER A 1 733 ? 34.920 27.069 -23.556 1.00 27.12 733 SER A CA 1
ATOM 5836 C C . SER A 1 733 ? 34.524 25.792 -24.333 1.00 27.12 733 SER A C 1
ATOM 5838 O O . SER A 1 733 ? 34.986 25.584 -25.448 1.00 27.12 733 SER A O 1
ATOM 5840 N N . PHE A 1 734 ? 33.613 25.004 -23.753 1.00 24.77 734 PHE A N 1
ATOM 5841 C CA . PHE A 1 734 ? 32.637 24.062 -24.342 1.00 24.77 734 PHE A CA 1
ATOM 5842 C C . PHE A 1 734 ? 32.744 23.521 -25.799 1.00 24.77 734 PHE A C 1
ATOM 5844 O O . PHE A 1 734 ? 32.584 24.245 -26.775 1.00 24.77 734 PHE A O 1
ATOM 5851 N N . SER A 1 735 ? 32.671 22.180 -25.862 1.00 27.02 735 SER A N 1
ATOM 5852 C CA . SER A 1 735 ? 31.746 21.365 -26.689 1.00 27.02 735 SER A CA 1
ATOM 5853 C C . SER A 1 735 ? 32.021 20.978 -28.153 1.00 27.02 735 SER A C 1
ATOM 5855 O O . SER A 1 735 ? 32.185 21.789 -29.055 1.00 27.02 735 SER A O 1
ATOM 5857 N N . ASN A 1 736 ? 31.817 19.672 -28.375 1.00 36.94 736 ASN A N 1
ATOM 5858 C CA . ASN A 1 736 ? 31.472 19.008 -29.637 1.00 36.94 736 ASN A CA 1
ATOM 5859 C C . ASN A 1 736 ? 30.312 19.687 -30.393 1.00 36.94 736 ASN A C 1
ATOM 5861 O O . ASN A 1 736 ? 29.316 20.100 -29.777 1.00 36.94 736 ASN A O 1
ATOM 5865 N N . PRO A 1 737 ? 30.278 19.498 -31.719 1.00 38.22 737 PRO A N 1
ATOM 5866 C CA . PRO A 1 737 ? 29.118 18.813 -32.300 1.00 38.22 737 PRO A CA 1
ATOM 5867 C C . PRO A 1 737 ? 29.419 17.428 -32.911 1.00 38.22 737 PRO A C 1
ATOM 5869 O O . PRO A 1 737 ? 30.498 16.862 -32.741 1.00 38.22 737 PRO A O 1
ATOM 5872 N N . LYS A 1 738 ? 28.371 16.826 -33.478 1.00 33.38 738 LYS A N 1
ATOM 5873 C CA . LYS A 1 738 ? 28.247 15.458 -34.013 1.00 33.38 738 LYS A CA 1
ATOM 5874 C C . LYS A 1 738 ? 27.741 15.625 -35.475 1.00 33.38 738 LYS A C 1
ATOM 5876 O O . LYS A 1 738 ? 27.120 16.639 -35.755 1.00 33.38 738 LYS A O 1
ATOM 5881 N N . GLN A 1 739 ? 27.803 14.680 -36.428 1.00 28.14 739 GLN A N 1
ATOM 5882 C CA . GLN A 1 739 ? 27.102 13.375 -36.395 1.00 28.14 739 GLN A CA 1
ATOM 5883 C C . GLN A 1 739 ? 27.050 12.685 -37.798 1.00 28.14 739 GLN A C 1
ATOM 5885 O O . GLN A 1 739 ? 27.795 13.046 -38.706 1.00 28.14 739 GLN A O 1
ATOM 5890 N N . THR A 1 740 ? 26.053 11.803 -38.001 1.00 27.09 740 THR A N 1
ATOM 5891 C CA . THR A 1 740 ? 25.450 11.267 -39.252 1.00 27.09 740 THR A CA 1
ATOM 5892 C C . THR A 1 740 ? 25.740 9.806 -39.636 1.00 27.09 740 THR A C 1
ATOM 5894 O O . THR A 1 740 ? 26.787 9.231 -39.357 1.00 27.09 740 THR A O 1
ATOM 5897 N N . LYS A 1 741 ? 24.713 9.182 -40.234 1.00 31.62 741 LYS A N 1
ATOM 5898 C CA . LYS A 1 741 ? 24.443 7.736 -40.350 1.00 31.62 741 LYS A CA 1
ATOM 5899 C C . LYS A 1 741 ? 24.419 7.265 -41.834 1.00 31.62 741 LYS A C 1
ATOM 5901 O O . LYS A 1 741 ? 24.505 8.078 -42.745 1.00 31.62 741 LYS A O 1
ATOM 5906 N N . ILE A 1 742 ? 24.089 5.974 -42.038 1.00 32.06 742 ILE A N 1
ATOM 5907 C CA . ILE A 1 742 ? 23.423 5.344 -43.223 1.00 32.06 742 ILE A CA 1
ATOM 5908 C C . ILE A 1 742 ? 24.270 4.507 -44.233 1.00 32.06 742 ILE A C 1
ATOM 5910 O O . ILE A 1 742 ? 24.695 4.991 -45.271 1.00 32.06 742 ILE A O 1
ATOM 5914 N N . LYS A 1 743 ? 24.278 3.180 -43.973 1.00 27.23 743 LYS A N 1
ATOM 5915 C CA . LYS A 1 743 ? 24.038 1.992 -44.858 1.00 27.23 743 LYS A CA 1
ATOM 5916 C C . LYS A 1 743 ? 24.871 1.689 -46.140 1.00 27.23 743 LYS A C 1
ATOM 5918 O O . LYS A 1 743 ? 25.141 2.559 -46.952 1.00 27.23 743 LYS A O 1
ATOM 5923 N N . LYS A 1 744 ? 24.947 0.361 -46.407 1.00 26.98 744 LYS A N 1
ATOM 5924 C CA . LYS A 1 744 ? 25.307 -0.403 -47.643 1.00 26.98 744 LYS A CA 1
ATOM 5925 C C . LYS A 1 744 ? 26.812 -0.649 -47.907 1.00 26.98 744 LYS A C 1
ATOM 5927 O O . LYS A 1 744 ? 27.595 0.270 -47.745 1.00 26.98 744 LYS A O 1
ATOM 5932 N N . ASN A 1 745 ? 27.252 -1.813 -48.421 1.00 24.59 745 ASN A N 1
ATOM 5933 C CA . ASN A 1 745 ? 26.707 -3.198 -48.399 1.00 24.59 745 ASN A CA 1
ATOM 5934 C C . ASN A 1 745 ? 27.755 -4.203 -48.958 1.00 24.59 745 ASN A C 1
ATOM 5936 O O . ASN A 1 745 ? 28.441 -3.807 -49.894 1.00 24.59 745 ASN A O 1
ATOM 5940 N N . LEU A 1 746 ? 27.719 -5.488 -48.539 1.00 29.81 746 LEU A N 1
ATOM 5941 C CA . LEU A 1 746 ? 28.319 -6.681 -49.216 1.00 29.81 746 LEU A CA 1
ATOM 5942 C C . LEU A 1 746 ? 29.872 -6.694 -49.343 1.00 29.81 746 LEU A C 1
ATOM 5944 O O . LEU A 1 746 ? 30.499 -5.643 -49.342 1.00 29.81 746 LEU A O 1
ATOM 5948 N N . ASP A 1 747 ? 30.598 -7.816 -49.462 1.00 26.31 747 ASP A N 1
ATOM 5949 C CA . ASP A 1 747 ? 30.356 -9.270 -49.267 1.00 26.31 747 ASP A CA 1
ATOM 5950 C C . ASP A 1 747 ? 31.740 -9.932 -48.991 1.00 26.31 747 ASP A C 1
ATOM 5952 O O . ASP A 1 747 ? 32.761 -9.287 -49.230 1.00 26.31 747 ASP A O 1
ATOM 5956 N N . ALA A 1 748 ? 31.945 -11.176 -48.539 1.00 26.44 748 ALA A N 1
ATOM 5957 C CA . ALA A 1 748 ? 31.098 -12.301 -48.094 1.00 26.44 748 ALA A CA 1
ATOM 5958 C C . ALA A 1 748 ? 31.816 -12.935 -46.852 1.00 26.44 748 ALA A C 1
ATOM 5960 O O . ALA A 1 748 ? 32.482 -12.191 -46.138 1.00 26.44 748 ALA A O 1
ATOM 5961 N N . ALA A 1 749 ? 31.826 -14.219 -46.448 1.00 25.69 749 ALA A N 1
ATOM 5962 C CA . ALA A 1 749 ? 31.292 -15.537 -46.856 1.00 25.69 749 ALA A CA 1
ATOM 5963 C C . ALA A 1 749 ? 31.224 -16.418 -45.560 1.00 25.69 749 ALA A C 1
ATOM 5965 O O . ALA A 1 749 ? 31.411 -15.880 -44.474 1.00 25.69 749 ALA A O 1
ATOM 5966 N N . SER A 1 750 ? 31.002 -17.742 -45.501 1.00 26.67 750 SER A N 1
ATOM 5967 C CA . SER A 1 750 ? 30.787 -18.839 -46.466 1.00 26.67 750 SER A CA 1
ATOM 5968 C C . SER A 1 750 ? 29.903 -19.921 -45.806 1.00 26.67 750 SER A C 1
ATOM 5970 O O . SER A 1 750 ? 29.976 -20.080 -44.595 1.00 26.67 750 SER A O 1
ATOM 5972 N N . SER A 1 751 ? 29.150 -20.697 -46.607 1.00 25.14 751 SER A N 1
ATOM 5973 C CA . SER A 1 751 ? 28.592 -22.051 -46.320 1.00 25.14 751 SER A CA 1
ATOM 5974 C C . SER A 1 751 ? 28.029 -22.327 -44.901 1.00 25.14 751 SER A C 1
ATOM 5976 O O . SER A 1 751 ? 28.797 -22.542 -43.970 1.00 25.14 751 SER A O 1
ATOM 5978 N N . SER A 1 752 ? 26.714 -22.343 -44.639 1.00 27.50 752 SER A N 1
ATOM 5979 C CA . SER A 1 752 ? 25.622 -23.167 -45.224 1.00 27.50 752 SER A CA 1
ATOM 5980 C C . SER A 1 752 ? 25.699 -24.672 -44.902 1.00 27.50 752 SER A C 1
ATOM 5982 O O . SER A 1 752 ? 26.704 -25.312 -45.198 1.00 27.50 752 SER A O 1
ATOM 5984 N N . GLY A 1 753 ? 24.612 -25.236 -44.346 1.00 26.73 753 GLY A N 1
ATOM 5985 C CA . GLY A 1 753 ? 24.507 -26.663 -43.994 1.00 26.73 753 GLY A CA 1
ATOM 5986 C C . GLY A 1 753 ? 23.367 -27.023 -43.024 1.00 26.73 753 GLY A C 1
ATOM 5987 O O . GLY A 1 753 ? 23.626 -27.612 -41.981 1.00 26.73 753 GLY A O 1
ATOM 5988 N N . HIS A 1 754 ? 22.114 -26.659 -43.328 1.00 26.91 754 HIS A N 1
ATOM 5989 C CA . HIS A 1 754 ? 20.947 -26.944 -42.472 1.00 26.91 754 HIS A CA 1
ATOM 5990 C C . HIS A 1 754 ? 20.080 -28.088 -43.027 1.00 26.91 754 HIS A C 1
ATOM 5992 O O . HIS A 1 754 ? 19.687 -28.047 -44.191 1.00 26.91 754 HIS A O 1
ATOM 5998 N N . VAL A 1 755 ? 19.715 -29.054 -42.175 1.00 25.95 755 VAL A N 1
ATOM 5999 C CA . VAL A 1 755 ? 18.630 -30.027 -42.407 1.00 25.95 755 VAL A CA 1
ATOM 6000 C C . VAL A 1 755 ? 17.868 -30.224 -41.095 1.00 25.95 755 VAL A C 1
ATOM 6002 O O . VAL A 1 755 ? 18.476 -30.532 -40.072 1.00 25.95 755 VAL A O 1
ATOM 6005 N N . MET A 1 756 ? 16.542 -30.065 -41.120 1.00 29.55 756 MET A N 1
ATOM 6006 C CA . MET A 1 756 ? 15.674 -30.434 -39.996 1.00 29.55 756 MET A CA 1
ATOM 6007 C C . MET A 1 756 ? 15.385 -31.936 -39.988 1.00 29.55 756 MET A C 1
ATOM 6009 O O . MET A 1 756 ? 15.102 -32.516 -41.035 1.00 29.55 756 MET A O 1
ATOM 6013 N N . ILE A 1 757 ? 15.290 -32.518 -38.792 1.00 26.30 757 ILE A N 1
ATOM 6014 C CA . ILE A 1 757 ? 14.351 -33.613 -38.515 1.00 26.30 757 ILE A CA 1
ATOM 6015 C C . ILE A 1 757 ? 13.495 -33.190 -37.315 1.00 26.30 757 ILE A C 1
ATOM 6017 O O . ILE A 1 757 ? 13.941 -32.446 -36.443 1.00 26.30 757 ILE A O 1
ATOM 6021 N N . GLN A 1 758 ? 12.227 -33.587 -37.342 1.00 32.47 758 GLN A N 1
ATOM 6022 C CA . GLN A 1 758 ? 11.180 -33.114 -36.441 1.00 32.47 758 GLN A CA 1
ATOM 6023 C C . GLN A 1 758 ? 11.359 -33.646 -35.012 1.00 32.47 758 GLN A C 1
ATOM 6025 O O . GLN A 1 758 ? 11.737 -34.802 -34.822 1.00 32.47 758 GLN A O 1
ATOM 6030 N N . LYS A 1 759 ? 10.900 -32.873 -34.021 1.00 24.16 759 LYS A N 1
ATOM 6031 C CA . LYS A 1 759 ? 10.240 -33.466 -32.854 1.00 24.16 759 LYS A CA 1
ATOM 6032 C C . LYS A 1 759 ? 8.986 -32.676 -32.496 1.00 24.16 759 LYS A C 1
ATOM 6034 O O . LYS A 1 759 ? 9.069 -31.534 -32.060 1.00 24.16 759 LYS A O 1
ATOM 6039 N N . ALA A 1 760 ? 7.835 -33.304 -32.705 1.00 36.25 760 ALA A N 1
ATOM 6040 C CA . ALA A 1 760 ? 6.561 -32.867 -32.162 1.00 36.25 760 ALA A CA 1
ATOM 6041 C C . ALA A 1 760 ? 6.117 -33.913 -31.136 1.00 36.25 760 ALA A C 1
ATOM 6043 O O . ALA A 1 760 ? 5.961 -35.080 -31.485 1.00 36.25 760 ALA A O 1
ATOM 6044 N N . GLU A 1 761 ? 5.925 -33.482 -29.895 1.00 27.83 761 GLU A N 1
ATOM 6045 C CA . GLU A 1 761 ? 5.233 -34.218 -28.833 1.00 27.83 761 GLU A CA 1
ATOM 6046 C C . GLU A 1 761 ? 4.267 -33.190 -28.225 1.00 27.83 761 GLU A C 1
ATOM 6048 O O . GLU A 1 761 ? 4.703 -32.213 -27.626 1.00 27.83 761 GLU A O 1
ATOM 6053 N N . THR A 1 762 ? 3.008 -33.126 -28.665 1.00 27.94 762 THR A N 1
ATOM 6054 C CA . THR A 1 762 ? 1.879 -33.989 -28.259 1.00 27.94 762 THR A CA 1
ATOM 6055 C C . THR A 1 762 ? 1.624 -33.981 -26.755 1.00 27.94 762 THR A C 1
ATOM 6057 O O . THR A 1 762 ? 2.525 -34.205 -25.953 1.00 27.94 762 THR A O 1
ATOM 6060 N N . TRP A 1 763 ? 0.358 -33.772 -26.385 1.00 37.22 763 TRP A N 1
ATOM 6061 C CA . TRP A 1 763 ? -0.143 -33.934 -25.019 1.00 37.22 763 TRP A CA 1
ATOM 6062 C C . TRP A 1 763 ? 0.044 -35.376 -24.492 1.00 37.22 763 TRP A C 1
ATOM 6064 O O . TRP A 1 763 ? 0.453 -36.268 -25.233 1.00 37.22 763 TRP A O 1
ATOM 6074 N N . HIS A 1 764 ? -0.333 -35.588 -23.222 1.00 42.94 764 HIS A N 1
ATOM 6075 C CA . HIS A 1 764 ? -0.245 -36.830 -22.428 1.00 42.94 764 HIS A CA 1
ATOM 6076 C C . HIS A 1 764 ? 1.070 -37.080 -21.662 1.00 42.94 764 HIS A C 1
ATOM 6078 O O . HIS A 1 764 ? 1.761 -38.071 -21.882 1.00 42.94 764 HIS A O 1
ATOM 6084 N N . LEU A 1 765 ? 1.331 -36.261 -20.631 1.00 30.28 765 LEU A N 1
ATOM 6085 C CA . LEU A 1 765 ? 2.034 -36.746 -19.424 1.00 30.28 765 LEU A CA 1
ATOM 6086 C C . LEU A 1 765 ? 1.471 -36.219 -18.081 1.00 30.28 765 LEU A C 1
ATOM 6088 O O . LEU A 1 765 ? 2.062 -36.445 -17.027 1.00 30.28 765 LEU A O 1
ATOM 6092 N N . MET A 1 766 ? 0.290 -35.589 -18.076 1.00 33.41 766 MET A N 1
ATOM 6093 C CA . MET A 1 766 ? -0.435 -35.187 -16.854 1.00 33.41 766 MET A CA 1
ATOM 6094 C C . MET A 1 766 ? -1.377 -36.297 -16.344 1.00 33.41 766 MET A C 1
ATOM 6096 O O . MET A 1 766 ? -2.524 -36.050 -15.995 1.00 33.41 766 MET A O 1
ATOM 6100 N N . THR A 1 767 ? -0.932 -37.559 -16.360 1.00 42.00 767 THR A N 1
ATOM 6101 C CA . THR A 1 767 ? -1.804 -38.705 -16.003 1.00 42.00 767 THR A CA 1
ATOM 6102 C C . THR A 1 767 ? -1.062 -39.862 -15.319 1.00 42.00 767 THR A C 1
ATOM 6104 O O . THR A 1 767 ? -1.599 -40.957 -15.211 1.00 42.00 767 THR A O 1
ATOM 6107 N N . LEU A 1 768 ? 0.177 -39.650 -14.843 1.00 37.53 768 LEU A N 1
ATOM 6108 C CA . LEU A 1 768 ? 0.992 -40.727 -14.247 1.00 37.53 768 LEU A CA 1
ATOM 6109 C C . LEU A 1 768 ? 1.772 -40.351 -12.968 1.00 37.53 768 LEU A C 1
ATOM 6111 O O . LEU A 1 768 ? 2.748 -41.015 -12.627 1.00 37.53 768 LEU A O 1
ATOM 6115 N N . LYS A 1 769 ? 1.358 -39.301 -12.240 1.00 41.34 769 LYS A N 1
ATOM 6116 C CA . LYS A 1 769 ? 1.947 -38.938 -10.927 1.00 41.34 769 LYS A CA 1
ATOM 6117 C C . LYS A 1 769 ? 0.992 -38.988 -9.728 1.00 41.34 769 LYS A C 1
ATOM 6119 O O . LYS A 1 769 ? 1.472 -38.972 -8.601 1.00 41.34 769 LYS A O 1
ATOM 6124 N N . ILE A 1 770 ? -0.315 -39.162 -9.940 1.00 45.84 770 ILE A N 1
ATOM 6125 C CA . ILE A 1 770 ? -1.323 -39.294 -8.863 1.00 45.84 770 ILE A CA 1
ATOM 6126 C C . ILE A 1 770 ? -1.830 -40.750 -8.754 1.00 45.84 770 ILE A C 1
ATOM 6128 O O . ILE A 1 770 ? -2.992 -41.015 -8.482 1.00 45.84 770 ILE A O 1
ATOM 6132 N N . ALA A 1 771 ? -0.936 -41.720 -8.986 1.00 41.50 771 ALA A N 1
ATOM 6133 C CA . ALA A 1 771 ? -1.227 -43.159 -8.882 1.00 41.50 771 ALA A CA 1
ATOM 6134 C C . ALA A 1 771 ? -0.395 -43.889 -7.805 1.00 41.50 771 ALA A C 1
ATOM 6136 O O . ALA A 1 771 ? -0.665 -45.047 -7.510 1.00 41.50 771 ALA A O 1
ATOM 6137 N N . LEU A 1 772 ? 0.610 -43.225 -7.213 1.00 37.81 772 LEU A N 1
ATOM 6138 C CA . LEU A 1 772 ? 1.534 -43.835 -6.241 1.00 37.81 772 LEU A CA 1
ATOM 6139 C C . LEU A 1 772 ? 1.488 -43.183 -4.844 1.00 37.81 772 LEU A C 1
ATOM 6141 O O . LEU A 1 772 ? 1.832 -43.833 -3.863 1.00 37.81 772 LEU A O 1
ATOM 6145 N N . GLY A 1 773 ? 1.021 -41.932 -4.730 1.00 37.00 773 GLY A N 1
ATOM 6146 C CA . GLY A 1 773 ? 0.932 -41.225 -3.442 1.00 37.00 773 GLY A CA 1
ATOM 6147 C C . GLY A 1 773 ? -0.191 -41.721 -2.521 1.00 37.00 773 GLY A C 1
ATOM 6148 O O . GLY A 1 773 ? -0.018 -41.753 -1.309 1.00 37.00 773 GLY A O 1
ATOM 6149 N N . VAL A 1 774 ? -1.325 -42.156 -3.082 1.00 39.50 774 VAL A N 1
ATOM 6150 C CA . VAL A 1 774 ? -2.510 -42.554 -2.292 1.00 39.50 774 VAL A CA 1
ATOM 6151 C C . VAL A 1 774 ? -2.361 -43.962 -1.696 1.00 39.50 774 VAL A C 1
ATOM 6153 O O . VAL A 1 774 ? -2.793 -44.207 -0.574 1.00 39.50 774 VAL A O 1
ATOM 6156 N N . ALA A 1 775 ? -1.684 -44.875 -2.401 1.00 39.75 775 ALA A N 1
ATOM 6157 C CA . ALA A 1 775 ? -1.531 -46.269 -1.975 1.00 39.75 775 ALA A CA 1
ATOM 6158 C C . ALA A 1 775 ? -0.712 -46.444 -0.680 1.00 39.75 775 ALA A C 1
ATOM 6160 O O . ALA A 1 775 ? -0.901 -47.430 0.027 1.00 39.75 775 ALA A O 1
ATOM 6161 N N . LEU A 1 776 ? 0.186 -45.505 -0.356 1.00 36.28 776 LEU A N 1
ATOM 6162 C CA . LEU A 1 776 ? 1.038 -45.588 0.837 1.00 36.28 776 LEU A CA 1
ATOM 6163 C C . LEU A 1 776 ? 0.354 -45.074 2.114 1.00 36.28 776 LEU A C 1
ATOM 6165 O O . LEU A 1 776 ? 0.637 -45.592 3.192 1.00 36.28 776 LEU A O 1
ATOM 6169 N N . VAL A 1 777 ? -0.592 -44.134 2.011 1.00 37.72 777 VAL A N 1
ATOM 6170 C CA . VAL A 1 777 ? -1.364 -43.656 3.177 1.00 37.72 777 VAL A CA 1
ATOM 6171 C C . VAL A 1 777 ? -2.281 -44.768 3.706 1.00 37.72 777 VAL A C 1
ATOM 6173 O O . VAL A 1 777 ? -2.341 -45.005 4.913 1.00 37.72 777 VAL A O 1
ATOM 6176 N N . SER A 1 778 ? -2.889 -45.550 2.805 1.00 41.88 778 SER A N 1
ATOM 6177 C CA . SER A 1 778 ? -3.712 -46.722 3.148 1.00 41.88 778 SER A CA 1
ATOM 6178 C C . SER A 1 778 ? -2.959 -47.855 3.867 1.00 41.88 778 SER A C 1
ATOM 6180 O O . SER A 1 778 ? -3.599 -48.759 4.392 1.00 41.88 778 SER A O 1
ATOM 6182 N N . VAL A 1 779 ? -1.621 -47.833 3.911 1.00 40.97 779 VAL A N 1
ATOM 6183 C CA . VAL A 1 779 ? -0.799 -48.851 4.600 1.00 40.97 779 VAL A CA 1
ATOM 6184 C C . VAL A 1 779 ? -0.422 -48.430 6.029 1.00 40.97 779 VAL A C 1
ATOM 6186 O O . VAL A 1 779 ? -0.067 -49.283 6.842 1.00 40.97 779 VAL A O 1
ATOM 6189 N N . ILE A 1 780 ? -0.517 -47.137 6.361 1.00 39.72 780 ILE A N 1
ATOM 6190 C CA . ILE A 1 780 ? -0.090 -46.603 7.665 1.00 39.72 780 ILE A CA 1
ATOM 6191 C C . ILE A 1 780 ? -1.256 -46.573 8.665 1.00 39.72 780 ILE A C 1
ATOM 6193 O O . ILE A 1 780 ? -1.102 -47.074 9.778 1.00 39.72 780 ILE A O 1
ATOM 6197 N N . LEU A 1 781 ? -2.443 -46.097 8.266 1.00 35.47 781 LEU A N 1
ATOM 6198 C CA . LEU A 1 781 ? -3.619 -46.061 9.158 1.00 35.47 781 LEU A CA 1
ATOM 6199 C C . LEU A 1 781 ? -4.164 -47.456 9.519 1.00 35.47 781 LEU A C 1
ATOM 6201 O O . LEU A 1 781 ? -4.661 -47.656 10.622 1.00 35.47 781 LEU A O 1
ATOM 6205 N N . VAL A 1 782 ? -3.968 -48.461 8.659 1.00 38.34 782 VAL A N 1
ATOM 6206 C CA . VAL A 1 782 ? -4.344 -49.869 8.926 1.00 38.34 782 VAL A CA 1
ATOM 6207 C C . VAL A 1 782 ? -3.422 -50.540 9.969 1.00 38.34 782 VAL A C 1
ATOM 6209 O O . VAL A 1 782 ? -3.615 -51.703 10.317 1.00 38.34 782 VAL A O 1
ATOM 6212 N N . LYS A 1 783 ? -2.402 -49.837 10.489 1.00 33.19 783 LYS A N 1
ATOM 6213 C CA . LYS A 1 783 ? -1.335 -50.428 11.315 1.00 33.19 783 LYS A CA 1
ATOM 6214 C C . LYS A 1 783 ? -1.265 -49.948 12.770 1.00 33.19 783 LYS A C 1
ATOM 6216 O O . LYS A 1 783 ? -0.356 -50.369 13.481 1.00 33.19 783 LYS A O 1
ATOM 6221 N N . LEU A 1 784 ? -2.210 -49.117 13.218 1.00 30.83 784 LEU A N 1
ATOM 6222 C CA . LEU A 1 784 ? -2.315 -48.667 14.618 1.00 30.83 784 LEU A CA 1
ATOM 6223 C C . LEU A 1 784 ? -3.309 -49.482 15.470 1.00 30.83 784 LEU A C 1
ATOM 6225 O O . LEU A 1 784 ? -3.278 -49.401 16.694 1.00 30.83 784 LEU A O 1
ATOM 6229 N N . THR A 1 785 ? -4.135 -50.334 14.862 1.00 41.69 785 THR A N 1
ATOM 6230 C CA . THR A 1 785 ? -5.148 -51.160 15.542 1.00 41.69 785 THR A CA 1
ATOM 6231 C C . THR A 1 785 ? -4.613 -52.531 15.988 1.00 41.69 785 THR A C 1
ATOM 6233 O O . THR A 1 785 ? -5.056 -53.562 15.491 1.00 41.69 785 THR A O 1
ATOM 6236 N N . MET A 1 786 ? -3.655 -52.572 16.929 1.00 39.00 786 MET A N 1
ATOM 6237 C CA . MET A 1 786 ? -3.152 -53.832 17.538 1.00 39.00 786 MET A CA 1
ATOM 6238 C C . MET A 1 786 ? -2.614 -53.689 18.990 1.00 39.00 786 MET A C 1
ATOM 6240 O O . MET A 1 786 ? -1.751 -54.455 19.412 1.00 39.00 786 MET A O 1
ATOM 6244 N N . ALA A 1 787 ? -3.130 -52.728 19.765 1.00 37.28 787 ALA A N 1
ATOM 6245 C CA . ALA A 1 787 ? -3.114 -52.681 21.239 1.00 37.28 787 ALA A CA 1
ATOM 6246 C C . ALA A 1 787 ? -4.083 -51.559 21.681 1.00 37.28 787 ALA A C 1
ATOM 6248 O O . ALA A 1 787 ? -3.992 -50.465 21.137 1.00 37.28 787 ALA A O 1
ATOM 6249 N N . ASP A 1 788 ? -5.028 -51.732 22.606 1.00 31.78 788 ASP A N 1
ATOM 6250 C CA . ASP A 1 788 ? -5.367 -52.887 23.451 1.00 31.78 788 ASP A CA 1
ATOM 6251 C C . ASP A 1 788 ? -6.906 -52.927 23.688 1.00 31.78 788 ASP A C 1
ATOM 6253 O O . ASP A 1 788 ? -7.609 -51.984 23.342 1.00 31.78 788 ASP A O 1
ATOM 6257 N N . HIS A 1 789 ? -7.412 -53.998 24.307 1.00 34.69 789 HIS A N 1
ATOM 6258 C CA . HIS A 1 789 ? -8.752 -54.143 24.913 1.00 34.69 789 HIS A CA 1
ATOM 6259 C C . HIS A 1 789 ? -10.002 -54.202 23.996 1.00 34.69 789 HIS A C 1
ATOM 6261 O O . HIS A 1 789 ? -10.615 -53.203 23.646 1.00 34.69 789 HIS A O 1
ATOM 6267 N N . ASN A 1 790 ? -10.473 -55.436 23.768 1.00 41.59 790 ASN A N 1
ATOM 6268 C CA . ASN A 1 790 ? -11.876 -55.889 23.650 1.00 41.59 790 ASN A CA 1
ATOM 6269 C C . ASN A 1 790 ? -13.025 -54.843 23.569 1.00 41.59 790 ASN A C 1
ATOM 6271 O O . ASN A 1 790 ? -13.887 -54.826 24.446 1.00 41.59 790 ASN A O 1
ATOM 6275 N N . ASN A 1 791 ? -13.144 -54.099 22.470 1.00 44.22 791 ASN A N 1
ATOM 6276 C CA . ASN A 1 791 ? -14.428 -53.572 21.994 1.00 44.22 791 ASN A CA 1
ATOM 6277 C C . ASN A 1 791 ? -14.431 -53.508 20.460 1.00 44.22 791 ASN A C 1
ATOM 6279 O O . ASN A 1 791 ? -13.506 -52.985 19.845 1.00 44.22 791 ASN A O 1
ATOM 6283 N N . THR A 1 792 ? -15.476 -54.047 19.830 1.00 51.00 792 THR A N 1
ATOM 6284 C CA . THR A 1 792 ? -15.826 -53.691 18.445 1.00 51.00 792 THR A CA 1
ATOM 6285 C C . THR A 1 792 ? -16.705 -52.443 18.483 1.00 51.00 792 THR A C 1
ATOM 6287 O O . THR A 1 792 ? -17.665 -52.471 19.260 1.00 51.00 792 THR A O 1
ATOM 6290 N N . PRO A 1 793 ? -16.458 -51.413 17.652 1.00 52.94 793 PRO A N 1
ATOM 6291 C CA . PRO A 1 793 ? -17.248 -50.182 17.671 1.00 52.94 793 PRO A CA 1
ATOM 6292 C C . PRO A 1 793 ? -18.741 -50.478 17.440 1.00 52.94 793 PRO A C 1
ATOM 6294 O O . PRO A 1 793 ? -19.061 -51.370 16.638 1.00 52.94 793 PRO A O 1
ATOM 6297 N N . PRO A 1 794 ? -19.672 -49.778 18.118 1.00 62.41 794 PRO A N 1
ATOM 6298 C CA . PRO A 1 794 ? -21.091 -50.125 18.170 1.00 62.41 794 PRO A CA 1
ATOM 6299 C C . PRO A 1 794 ? -21.885 -49.734 16.909 1.00 62.41 794 PRO A C 1
ATOM 6301 O O . PRO A 1 794 ? -23.105 -49.613 16.966 1.00 62.41 794 PRO A O 1
ATOM 6304 N N . PHE A 1 795 ? -21.235 -49.571 15.755 1.00 67.25 795 PHE A N 1
ATOM 6305 C CA . PHE A 1 795 ? -21.849 -49.189 14.477 1.00 67.25 795 PHE A CA 1
ATOM 6306 C C . PHE A 1 795 ? -21.019 -49.675 13.277 1.00 67.25 795 PHE A C 1
ATOM 6308 O O . PHE A 1 795 ? -19.869 -50.082 13.436 1.00 67.25 795 PHE A O 1
ATOM 6315 N N . ASP A 1 796 ? -21.605 -49.651 12.081 1.00 70.31 796 ASP A N 1
ATOM 6316 C CA . ASP A 1 796 ? -20.928 -49.716 10.777 1.00 70.31 796 ASP A CA 1
ATOM 6317 C C . ASP A 1 796 ? -21.402 -48.540 9.908 1.00 70.31 796 ASP A C 1
ATOM 6319 O O . ASP A 1 796 ? -22.604 -48.280 9.824 1.00 70.31 796 ASP A O 1
ATOM 6323 N N . LEU A 1 797 ? -20.487 -47.878 9.194 1.00 75.94 797 LEU A N 1
ATOM 6324 C CA . LEU A 1 797 ? -20.833 -46.974 8.092 1.00 75.94 797 LEU A CA 1
ATOM 6325 C C . LEU A 1 797 ? -21.138 -47.827 6.850 1.00 75.94 797 LEU A C 1
ATOM 6327 O O . LEU A 1 797 ? -20.251 -48.235 6.103 1.00 75.94 797 LEU A O 1
ATOM 6331 N N . THR A 1 798 ? -22.410 -48.187 6.691 1.00 68.75 798 THR A N 1
ATOM 6332 C CA . THR A 1 798 ? -22.883 -49.236 5.774 1.00 68.75 798 THR A CA 1
ATOM 6333 C C . THR A 1 798 ? -23.065 -48.801 4.320 1.00 68.75 798 THR A C 1
ATOM 6335 O O . THR A 1 798 ? -23.061 -49.660 3.436 1.00 68.75 798 THR A O 1
ATOM 6338 N N . LYS A 1 799 ? -23.224 -47.500 4.042 1.00 77.31 799 LYS A N 1
ATOM 6339 C CA . LYS A 1 799 ? -23.433 -46.980 2.679 1.00 77.31 799 LYS A CA 1
ATOM 6340 C C . LYS A 1 799 ? -22.932 -45.543 2.547 1.00 77.31 799 LYS A C 1
ATOM 6342 O O . LYS A 1 799 ? -23.148 -44.735 3.445 1.00 77.31 799 LYS A O 1
ATOM 6347 N N . LEU A 1 800 ? -22.295 -45.246 1.415 1.00 84.38 800 LEU A N 1
ATOM 6348 C CA . LEU A 1 800 ? -21.839 -43.914 1.012 1.00 84.38 800 LEU A CA 1
ATOM 6349 C C . LEU A 1 800 ? -22.066 -43.762 -0.497 1.00 84.38 800 LEU A C 1
ATOM 6351 O O . LEU A 1 800 ? -21.223 -44.172 -1.301 1.00 84.38 800 LEU A O 1
ATOM 6355 N N . ASP A 1 801 ? -23.210 -43.190 -0.865 1.00 84.81 801 ASP A N 1
ATOM 6356 C CA . ASP A 1 801 ? -23.543 -42.827 -2.246 1.00 84.81 801 ASP A CA 1
ATOM 6357 C C . ASP A 1 801 ? -23.323 -41.325 -2.461 1.00 84.81 801 ASP A C 1
ATOM 6359 O O . ASP A 1 801 ? -23.464 -40.528 -1.533 1.00 84.81 801 ASP A O 1
ATOM 6363 N N . HIS A 1 802 ? -23.047 -40.913 -3.698 1.00 86.94 802 HIS A N 1
ATOM 6364 C CA . HIS A 1 802 ? -22.978 -39.498 -4.056 1.00 86.94 802 HIS A CA 1
ATOM 6365 C C . HIS A 1 802 ? -23.534 -39.212 -5.454 1.00 86.94 802 HIS A C 1
ATOM 6367 O O . HIS A 1 802 ? -23.619 -40.097 -6.308 1.00 86.94 802 HIS A O 1
ATOM 6373 N N . TYR A 1 803 ? -23.874 -37.948 -5.703 1.00 88.75 803 TYR A N 1
ATOM 6374 C CA . TYR A 1 803 ? -24.253 -37.439 -7.018 1.00 88.75 803 TYR A CA 1
ATOM 6375 C C . TYR A 1 803 ? -23.721 -36.017 -7.226 1.00 88.75 803 TYR A C 1
ATOM 6377 O O . TYR A 1 803 ? -23.957 -35.136 -6.404 1.00 88.75 803 TYR A O 1
ATOM 6385 N N . ILE A 1 804 ? -23.021 -35.789 -8.341 1.00 87.38 804 ILE A N 1
ATOM 6386 C CA . ILE A 1 804 ? -22.483 -34.477 -8.725 1.00 87.38 804 ILE A CA 1
ATOM 6387 C C . ILE A 1 804 ? -23.396 -33.852 -9.783 1.00 87.38 804 ILE A C 1
ATOM 6389 O O . ILE A 1 804 ? -23.594 -34.422 -10.859 1.00 87.38 804 ILE A O 1
ATOM 6393 N N . LYS A 1 805 ? -23.901 -32.652 -9.497 1.00 83.81 805 LYS A N 1
ATOM 6394 C CA . LYS A 1 805 ? -24.654 -31.804 -10.423 1.00 83.81 805 LYS A CA 1
ATOM 6395 C C . LYS A 1 805 ? -23.823 -30.564 -10.756 1.00 83.81 805 LYS A C 1
ATOM 6397 O O . LYS A 1 805 ? -23.746 -29.646 -9.948 1.00 83.81 805 LYS A O 1
ATOM 6402 N N . TYR A 1 806 ? -23.246 -30.519 -11.955 1.00 81.56 806 TYR A N 1
ATOM 6403 C CA . TYR A 1 806 ? -22.659 -29.288 -12.497 1.00 81.56 806 TYR A CA 1
ATOM 6404 C C . TYR A 1 806 ? -23.750 -28.231 -12.737 1.00 81.56 806 TYR A C 1
ATOM 6406 O O . TYR A 1 806 ? -24.833 -28.567 -13.229 1.00 81.56 806 TYR A O 1
ATOM 6414 N N . GLN A 1 807 ? -23.462 -26.968 -12.421 1.00 75.62 807 GLN A N 1
ATOM 6415 C CA . GLN A 1 807 ? -24.293 -25.815 -12.770 1.00 75.62 807 GLN A CA 1
ATOM 6416 C C . GLN A 1 807 ? -23.435 -24.777 -13.507 1.00 75.62 807 GLN A C 1
ATOM 6418 O O . GLN A 1 807 ? -22.356 -24.447 -13.023 1.00 75.62 807 GLN A O 1
ATOM 6423 N N . PRO A 1 808 ? -23.871 -24.258 -14.671 1.00 64.38 808 PRO A N 1
ATOM 6424 C CA . PRO A 1 808 ? -23.135 -23.206 -15.367 1.00 64.38 808 PRO A CA 1
ATOM 6425 C C . PRO A 1 808 ? -22.989 -21.948 -14.502 1.00 64.38 808 PRO A C 1
ATOM 6427 O O . PRO A 1 808 ? -23.928 -21.563 -13.808 1.00 64.38 808 PRO A O 1
ATOM 6430 N N . ARG A 1 809 ? -21.847 -21.258 -14.626 1.00 61.19 809 ARG A N 1
ATOM 6431 C CA . ARG A 1 809 ? -21.462 -20.065 -13.838 1.00 61.19 809 ARG A CA 1
ATOM 6432 C C . ARG A 1 809 ? -22.443 -18.876 -13.908 1.00 61.19 809 ARG A C 1
ATOM 6434 O O . ARG A 1 809 ? -22.287 -17.920 -13.162 1.00 61.19 809 ARG A O 1
ATOM 6441 N N . GLU A 1 810 ? -23.427 -18.913 -14.807 1.00 56.84 810 GLU A N 1
ATOM 6442 C CA . GLU A 1 810 ? -24.495 -17.905 -14.934 1.00 56.84 810 GLU A CA 1
ATOM 6443 C C . GLU A 1 810 ? -25.701 -18.172 -14.000 1.00 56.84 810 GLU A C 1
ATOM 6445 O O . GLU A 1 810 ? -26.530 -17.285 -13.815 1.00 56.84 810 GLU A O 1
ATOM 6450 N N . GLU A 1 811 ? -25.797 -19.366 -13.396 1.00 57.16 811 GLU A N 1
ATOM 6451 C CA . GLU A 1 811 ? -26.883 -19.799 -12.489 1.00 57.16 811 GLU A CA 1
ATOM 6452 C C . GLU A 1 811 ? -26.363 -20.374 -11.150 1.00 57.16 811 GLU A C 1
ATOM 6454 O O . GLU A 1 811 ? -27.102 -21.065 -10.442 1.00 57.16 811 GLU A O 1
ATOM 6459 N N . ALA A 1 812 ? -25.079 -20.188 -10.828 1.00 53.84 812 ALA A N 1
ATOM 6460 C CA . ALA A 1 812 ? -24.407 -20.916 -9.753 1.00 53.84 812 ALA A CA 1
ATOM 6461 C C . ALA A 1 812 ? -23.908 -20.007 -8.621 1.00 53.84 812 ALA A C 1
ATOM 6463 O O . ALA A 1 812 ? -23.253 -18.994 -8.859 1.00 53.84 812 ALA A O 1
ATOM 6464 N N . GLU A 1 813 ? -24.187 -20.440 -7.394 1.00 61.12 813 GLU A N 1
ATOM 6465 C CA . GLU A 1 813 ? -23.388 -20.132 -6.205 1.00 61.12 813 GLU A CA 1
ATOM 6466 C C . GLU A 1 813 ? -22.085 -20.979 -6.259 1.00 61.12 813 GLU A C 1
ATOM 6468 O O . GLU A 1 813 ? -21.853 -21.697 -7.240 1.00 61.12 813 GLU A O 1
ATOM 6473 N N . ASP A 1 814 ? -21.217 -20.893 -5.248 1.00 75.19 814 ASP A N 1
ATOM 6474 C CA . ASP A 1 814 ? -19.941 -21.632 -5.192 1.00 75.19 814 ASP A CA 1
ATOM 6475 C C . ASP A 1 814 ? -20.096 -23.174 -5.204 1.00 75.19 814 ASP A C 1
ATOM 6477 O O . ASP A 1 814 ? -21.184 -23.731 -5.364 1.00 75.19 814 ASP A O 1
ATOM 6481 N N . PHE A 1 815 ? -18.994 -23.925 -5.097 1.00 88.50 815 PHE A N 1
ATOM 6482 C CA . PHE A 1 815 ? -19.069 -25.389 -5.097 1.00 88.50 815 PHE A CA 1
ATOM 6483 C C . PHE A 1 815 ? -19.534 -25.917 -3.729 1.00 88.50 815 PHE A C 1
ATOM 6485 O O . PHE A 1 815 ? -18.748 -25.969 -2.785 1.00 88.50 815 PHE A O 1
ATOM 6492 N N . PHE A 1 816 ? -20.798 -26.342 -3.626 1.00 88.62 816 PHE A N 1
ATOM 6493 C CA . PHE A 1 816 ? -21.400 -26.832 -2.376 1.00 88.62 816 PHE A CA 1
ATOM 6494 C C . PHE A 1 816 ? -21.408 -28.357 -2.250 1.00 88.62 816 PHE A C 1
ATOM 6496 O O . PHE A 1 816 ? -21.680 -29.085 -3.210 1.00 88.62 816 PHE A O 1
ATOM 6503 N N . VAL A 1 817 ? -21.194 -28.845 -1.026 1.00 90.81 817 VAL A N 1
ATOM 6504 C CA . VAL A 1 817 ? -21.580 -30.192 -0.604 1.00 90.81 817 VAL A CA 1
ATOM 6505 C C . VAL A 1 817 ? -22.927 -30.122 0.108 1.00 90.81 817 VAL A C 1
ATOM 6507 O O . VAL A 1 817 ? -23.131 -29.322 1.013 1.00 90.81 817 VAL A O 1
ATOM 6510 N N . HIS A 1 818 ? -23.852 -30.987 -0.297 1.00 92.56 818 HIS A N 1
ATOM 6511 C CA . HIS A 1 818 ? -25.130 -31.188 0.377 1.00 92.56 818 HIS A CA 1
ATOM 6512 C C . HIS A 1 818 ? -25.143 -32.585 1.002 1.00 92.56 818 HIS A C 1
ATOM 6514 O O . HIS A 1 818 ? -25.234 -33.588 0.288 1.00 92.56 818 HIS A O 1
ATOM 6520 N N . VAL A 1 819 ? -25.013 -32.660 2.324 1.00 92.94 819 VAL A N 1
ATOM 6521 C CA . VAL A 1 819 ? -24.957 -33.927 3.064 1.00 92.94 819 VAL A CA 1
ATOM 6522 C C . VAL A 1 819 ? -26.362 -34.359 3.474 1.00 92.94 819 VAL A C 1
ATOM 6524 O O . VAL A 1 819 ? -27.191 -33.539 3.854 1.00 92.94 819 VAL A O 1
ATOM 6527 N N . GLU A 1 820 ? -26.627 -35.662 3.409 1.00 94.25 820 GLU A N 1
ATOM 6528 C CA . GLU A 1 820 ? -27.785 -36.332 4.003 1.00 94.25 820 GLU A CA 1
ATOM 6529 C C . GLU A 1 820 ? -27.274 -37.577 4.748 1.00 94.25 820 GLU A C 1
ATOM 6531 O O . GLU A 1 820 ? -26.784 -38.518 4.116 1.00 94.25 820 GLU A O 1
ATOM 6536 N N . VAL A 1 821 ? -27.328 -37.581 6.085 1.00 93.44 821 VAL A N 1
ATOM 6537 C CA . VAL A 1 821 ? -26.887 -38.715 6.920 1.00 93.44 821 VAL A CA 1
ATOM 6538 C C . VAL A 1 821 ? -28.087 -39.365 7.592 1.00 93.44 821 VAL A C 1
ATOM 6540 O O . VAL A 1 821 ? -28.901 -38.694 8.218 1.00 93.44 821 VAL A O 1
ATOM 6543 N N . LYS A 1 822 ? -28.167 -40.693 7.487 1.00 92.44 822 LYS A N 1
ATOM 6544 C CA . LYS A 1 822 ? -29.230 -41.538 8.031 1.00 92.44 822 LYS A CA 1
ATOM 6545 C C . LYS A 1 822 ? -28.651 -42.530 9.039 1.00 92.44 822 LYS A C 1
ATOM 6547 O O . LYS A 1 822 ? -27.847 -43.382 8.660 1.00 92.44 822 LYS A O 1
ATOM 6552 N N . VAL A 1 823 ? -29.087 -42.475 10.296 1.00 89.44 823 VAL A N 1
ATOM 6553 C CA . VAL A 1 823 ? -28.687 -43.431 11.343 1.00 89.44 823 VAL A CA 1
ATOM 6554 C C . VAL A 1 823 ? -29.809 -44.434 11.614 1.00 89.44 823 VAL A C 1
ATOM 6556 O O . VAL A 1 823 ? -30.950 -44.071 11.906 1.00 89.44 823 VAL A O 1
ATOM 6559 N N . LEU A 1 824 ? -29.481 -45.722 11.525 1.00 85.31 824 LEU A N 1
ATOM 6560 C CA . LEU A 1 824 ? -30.390 -46.848 11.717 1.00 85.31 824 LEU A CA 1
ATOM 6561 C C . LEU A 1 824 ? -30.192 -47.482 13.101 1.00 85.31 824 LEU A C 1
ATOM 6563 O O . LEU A 1 824 ? -29.368 -48.382 13.296 1.00 85.31 824 LEU A O 1
ATOM 6567 N N . GLY A 1 825 ? -30.993 -47.016 14.062 1.00 73.00 825 GLY A N 1
ATOM 6568 C CA . GLY A 1 825 ? -31.141 -47.621 15.386 1.00 73.00 825 GLY A CA 1
ATOM 6569 C C . GLY A 1 825 ? -32.015 -48.883 15.372 1.00 73.00 825 GLY A C 1
ATOM 6570 O O . GLY A 1 825 ? -32.925 -49.044 14.555 1.00 73.00 825 GLY A O 1
ATOM 6571 N N . LYS A 1 826 ? -31.764 -49.817 16.298 1.00 56.03 826 LYS A N 1
ATOM 6572 C CA . LYS A 1 826 ? -32.443 -51.125 16.325 1.00 56.03 826 LYS A CA 1
ATOM 6573 C C . LYS A 1 826 ? -33.843 -51.060 16.959 1.00 56.03 826 LYS A C 1
ATOM 6575 O O . LYS A 1 826 ? -34.048 -51.530 18.076 1.00 56.03 826 LYS A O 1
ATOM 6580 N N . GLY A 1 827 ? -34.813 -50.547 16.204 1.00 58.66 827 GLY A N 1
ATOM 6581 C CA . GLY A 1 827 ? -36.243 -50.551 16.557 1.00 58.66 827 GLY A CA 1
ATOM 6582 C C . GLY A 1 827 ? -36.875 -49.168 16.733 1.00 58.66 827 GLY A C 1
ATOM 6583 O O . GLY A 1 827 ? -38.076 -49.089 16.985 1.00 58.66 827 GLY A O 1
ATOM 6584 N N . SER A 1 828 ? -36.094 -48.100 16.580 1.00 60.50 828 SER A N 1
ATOM 6585 C CA . SER A 1 828 ? -36.576 -46.727 16.412 1.00 60.50 828 SER A CA 1
ATOM 6586 C C . SER A 1 828 ? -36.927 -46.443 14.943 1.00 60.50 828 SER A C 1
ATOM 6588 O O . SER A 1 828 ? -36.653 -47.250 14.051 1.00 60.50 828 SER A O 1
ATOM 6590 N N . SER A 1 829 ? -37.500 -45.269 14.670 1.00 72.44 829 SER A N 1
ATOM 6591 C CA . SER A 1 829 ? -37.381 -44.655 13.343 1.00 72.44 829 SER A CA 1
ATOM 6592 C C . SER A 1 829 ? -35.905 -44.360 13.021 1.00 72.44 829 SER A C 1
ATOM 6594 O O . SER A 1 829 ? -35.106 -44.209 13.953 1.00 72.44 829 SER A O 1
ATOM 6596 N N . PRO A 1 830 ? -35.527 -44.256 11.733 1.00 79.38 830 PRO A N 1
ATOM 6597 C CA . PRO A 1 830 ? -34.262 -43.640 11.349 1.00 79.38 830 PRO A CA 1
ATOM 6598 C C . PRO A 1 830 ? -34.160 -42.221 11.917 1.00 79.38 830 PRO A C 1
ATOM 6600 O O . PRO A 1 830 ? -35.164 -41.505 11.949 1.00 79.38 830 PRO A O 1
ATOM 6603 N N . LEU A 1 831 ? -32.961 -41.833 12.342 1.00 87.88 831 LEU A N 1
ATOM 6604 C CA . LEU A 1 831 ? -32.603 -40.432 12.564 1.00 87.88 831 LEU A CA 1
ATOM 6605 C C . LEU A 1 831 ? -31.955 -39.911 11.283 1.00 87.88 831 LEU A C 1
ATOM 6607 O O . LEU A 1 831 ? -31.166 -40.629 10.665 1.00 87.88 831 LEU A O 1
ATOM 6611 N N . GLU A 1 832 ? -32.304 -38.700 10.865 1.00 92.62 832 GLU A N 1
ATOM 6612 C CA . GLU A 1 832 ? -31.871 -38.110 9.596 1.00 92.62 832 GLU A CA 1
ATOM 6613 C C . GLU A 1 832 ? -31.493 -36.641 9.805 1.00 92.62 832 GLU A C 1
ATOM 6615 O O . GLU A 1 832 ? -32.292 -35.877 10.341 1.00 92.62 832 GLU A O 1
ATOM 6620 N N . ILE A 1 833 ? -30.297 -36.258 9.351 1.00 93.06 833 ILE A N 1
ATOM 6621 C CA . ILE A 1 833 ? -29.823 -34.869 9.276 1.00 93.06 833 ILE A CA 1
ATOM 6622 C C . ILE A 1 833 ? -29.452 -34.541 7.828 1.00 93.06 833 ILE A C 1
ATOM 6624 O O . ILE A 1 833 ? -28.927 -35.393 7.102 1.00 93.06 833 ILE A O 1
ATOM 6628 N N . SER A 1 834 ? -29.717 -33.309 7.390 1.00 94.31 834 SER A N 1
ATOM 6629 C CA . SER A 1 834 ? -29.283 -32.838 6.074 1.00 94.31 834 SER A CA 1
ATOM 6630 C C . SER A 1 834 ? -28.988 -31.343 6.052 1.00 94.31 834 SER A C 1
ATOM 6632 O O . SER A 1 834 ? -29.852 -30.550 6.425 1.00 94.31 834 SER A O 1
ATOM 6634 N N . PHE A 1 835 ? -27.826 -30.971 5.523 1.00 93.44 835 PHE A N 1
ATOM 6635 C CA . PHE A 1 835 ? -27.333 -29.593 5.444 1.00 93.44 835 PHE A CA 1
ATOM 6636 C C . PHE A 1 835 ? -26.629 -29.333 4.106 1.00 93.44 835 PHE A C 1
ATOM 6638 O O . PHE A 1 835 ? -26.418 -30.256 3.313 1.00 93.44 835 PHE A O 1
ATOM 6645 N N . SER A 1 836 ? -26.272 -28.076 3.844 1.00 92.06 836 SER A N 1
ATOM 6646 C CA . SER A 1 836 ? -25.474 -27.663 2.686 1.00 92.06 836 SER A CA 1
ATOM 6647 C C . SER A 1 836 ? -24.432 -26.640 3.123 1.00 92.06 836 SER A C 1
ATOM 6649 O O . SER A 1 836 ? -24.796 -25.657 3.755 1.00 92.06 836 SER A O 1
ATOM 6651 N N . THR A 1 837 ? -23.171 -26.862 2.764 1.00 91.31 837 THR A N 1
ATOM 6652 C CA . THR A 1 837 ? -22.011 -26.024 3.127 1.00 91.31 837 THR A CA 1
ATOM 6653 C C . THR A 1 837 ? -20.959 -26.122 2.013 1.00 91.31 837 THR A C 1
ATOM 6655 O O . THR A 1 837 ? -21.088 -27.004 1.150 1.00 91.31 837 THR A O 1
ATOM 6658 N N . SER A 1 838 ? -19.984 -25.213 1.899 1.00 89.44 838 SER A N 1
ATOM 6659 C CA . SER A 1 838 ? -19.078 -25.273 0.741 1.00 89.44 838 SER A CA 1
ATOM 6660 C C . SER A 1 838 ? -18.157 -26.497 0.804 1.00 89.44 838 SER A C 1
ATOM 6662 O O . SER A 1 838 ? -17.808 -27.014 1.865 1.00 89.44 838 SER A O 1
ATOM 6664 N N . VAL A 1 839 ? -17.723 -26.977 -0.364 1.00 88.19 839 VAL A N 1
ATOM 6665 C CA . VAL A 1 839 ? -16.713 -28.045 -0.470 1.00 88.19 839 VAL A CA 1
ATOM 6666 C C . VAL A 1 839 ? -15.354 -27.583 0.072 1.00 88.19 839 VAL A C 1
ATOM 6668 O O . VAL A 1 839 ? -14.500 -28.427 0.329 1.00 88.19 839 VAL A O 1
ATOM 6671 N N . TYR A 1 840 ? -15.139 -26.275 0.254 1.00 86.31 840 TYR A N 1
ATOM 6672 C CA . TYR A 1 840 ? -13.940 -25.751 0.899 1.00 86.31 840 TYR A CA 1
ATOM 6673 C C . TYR A 1 840 ? -14.041 -25.863 2.426 1.00 86.31 840 TYR A C 1
ATOM 6675 O O . TYR A 1 840 ? -13.235 -26.579 3.019 1.00 86.31 840 TYR A O 1
ATOM 6683 N N . GLU A 1 841 ? -15.068 -25.256 3.029 1.00 87.31 841 GLU A N 1
ATOM 6684 C CA . GLU A 1 841 ? -15.319 -25.267 4.482 1.00 87.31 841 GLU A CA 1
ATOM 6685 C C . GLU A 1 841 ? -15.374 -26.711 5.017 1.00 87.31 841 GLU A C 1
ATOM 6687 O O . GLU A 1 841 ? -14.615 -27.077 5.912 1.00 87.31 841 GLU A O 1
ATOM 6692 N N . PHE A 1 842 ? -16.155 -27.588 4.370 1.00 88.56 842 PHE A N 1
ATOM 6693 C CA . PHE A 1 842 ? -16.320 -29.000 4.757 1.00 88.56 842 PHE A CA 1
ATOM 6694 C C . PHE A 1 842 ? -15.042 -29.860 4.663 1.00 88.56 842 PHE A C 1
ATOM 6696 O O . PHE A 1 842 ? -15.036 -31.014 5.091 1.00 88.56 842 PHE A O 1
ATOM 6703 N N . VAL A 1 843 ? -13.979 -29.374 4.016 1.00 86.94 843 VAL A N 1
ATOM 6704 C CA . VAL A 1 843 ? -12.787 -30.181 3.697 1.00 86.94 843 VAL A CA 1
ATOM 6705 C C . VAL A 1 843 ? -11.486 -29.590 4.241 1.00 86.94 843 VAL A C 1
ATOM 6707 O O . VAL A 1 843 ? -10.520 -30.341 4.407 1.00 86.94 843 VAL A O 1
ATOM 6710 N N . TRP A 1 844 ? -11.444 -28.282 4.497 1.00 79.81 844 TRP A N 1
ATOM 6711 C CA . TRP A 1 844 ? -10.227 -27.557 4.872 1.00 79.81 844 TRP A CA 1
ATOM 6712 C C . TRP A 1 844 ? -10.386 -26.624 6.081 1.00 79.81 844 TRP A C 1
ATOM 6714 O O . TRP A 1 844 ? -9.369 -26.137 6.568 1.00 79.81 844 TRP A O 1
ATOM 6724 N N . GLU A 1 845 ? -11.609 -26.398 6.571 1.00 78.62 845 GLU A N 1
ATOM 6725 C CA . GLU A 1 845 ? -11.897 -25.591 7.767 1.00 78.62 845 GLU A CA 1
ATOM 6726 C C . GLU A 1 845 ? -12.675 -26.442 8.791 1.00 78.62 845 GLU A C 1
ATOM 6728 O O . GLU A 1 845 ? -13.702 -26.041 9.330 1.00 78.62 845 GLU A O 1
ATOM 6733 N N . ASP A 1 846 ? -12.196 -27.665 9.044 1.00 65.00 846 ASP A N 1
ATOM 6734 C CA . ASP A 1 846 ? -12.884 -28.693 9.836 1.00 65.00 846 ASP A CA 1
ATOM 6735 C C . ASP A 1 846 ? -12.983 -28.392 11.345 1.00 65.00 846 ASP A C 1
ATOM 6737 O O . ASP A 1 846 ? -13.831 -28.977 12.018 1.00 65.00 846 ASP A O 1
ATOM 6741 N N . GLU A 1 847 ? -12.192 -27.445 11.865 1.00 60.91 847 GLU A N 1
ATOM 6742 C CA . GLU A 1 847 ? -12.347 -26.897 13.226 1.00 60.91 847 GLU A CA 1
ATOM 6743 C C . GLU A 1 847 ? -13.348 -25.717 13.316 1.00 60.91 847 GLU A C 1
ATOM 6745 O O . GLU A 1 847 ? -13.848 -25.447 14.408 1.00 60.91 847 GLU A O 1
ATOM 6750 N N . ASP A 1 848 ? -13.675 -25.041 12.202 1.00 68.69 848 ASP A N 1
ATOM 6751 C CA . ASP A 1 848 ? -14.531 -23.832 12.161 1.00 68.69 848 ASP A CA 1
ATOM 6752 C C . ASP A 1 848 ? -15.886 -24.043 11.431 1.00 68.69 848 ASP A C 1
ATOM 6754 O O . ASP A 1 848 ? -16.817 -23.248 11.592 1.00 68.69 848 ASP A O 1
ATOM 6758 N N . CYS A 1 849 ? -16.040 -25.117 10.646 1.00 84.50 849 CYS A N 1
ATOM 6759 C CA . CYS A 1 849 ? -17.253 -25.425 9.879 1.00 84.50 849 CYS A CA 1
ATOM 6760 C C . CYS A 1 849 ? -18.435 -25.817 10.787 1.00 84.50 849 CYS A C 1
ATOM 6762 O O . CYS A 1 849 ? -18.491 -26.917 11.348 1.00 84.50 849 CYS A O 1
ATOM 6764 N N . TYR A 1 850 ? -19.430 -24.930 10.879 1.00 88.12 850 TYR A N 1
ATOM 6765 C CA . TYR A 1 850 ? -20.611 -25.104 11.730 1.00 88.12 850 TYR A CA 1
ATOM 6766 C C . TYR A 1 850 ? -21.388 -26.397 11.436 1.00 88.12 850 TYR A C 1
ATOM 6768 O O . TYR A 1 850 ? -21.803 -27.086 12.366 1.00 88.12 850 TYR A O 1
ATOM 6776 N N . GLU A 1 851 ? -21.536 -26.783 10.167 1.00 91.00 851 GLU A N 1
ATOM 6777 C CA . GLU A 1 851 ? -22.287 -27.988 9.796 1.00 91.00 851 GLU A CA 1
ATOM 6778 C C . GLU A 1 851 ? -21.546 -29.295 10.141 1.00 91.00 851 GLU A C 1
ATOM 6780 O O . GLU A 1 851 ? -22.179 -30.335 10.337 1.00 91.00 851 GLU A O 1
ATOM 6785 N N . LEU A 1 852 ? -20.211 -29.265 10.251 1.00 89.94 852 LEU A N 1
ATOM 6786 C CA . LEU A 1 852 ? -19.431 -30.398 10.765 1.00 89.94 852 LEU A CA 1
ATOM 6787 C C . LEU A 1 852 ? -19.586 -30.543 12.286 1.00 89.94 852 LEU A C 1
ATOM 6789 O O . LEU A 1 852 ? -19.663 -31.672 12.779 1.00 89.94 852 LEU A O 1
ATOM 6793 N N . VAL A 1 853 ? -19.714 -29.427 13.013 1.00 90.06 853 VAL A N 1
ATOM 6794 C CA . VAL A 1 853 ? -20.053 -29.427 14.446 1.00 90.06 853 VAL A CA 1
ATOM 6795 C C . VAL A 1 853 ? -21.482 -29.935 14.664 1.00 90.06 853 VAL A C 1
ATOM 6797 O O . VAL A 1 853 ? -21.671 -30.857 15.453 1.00 90.06 853 VAL A O 1
ATOM 6800 N N . GLU A 1 854 ? -22.469 -29.439 13.909 1.00 90.69 854 GLU A N 1
ATOM 6801 C CA . GLU A 1 854 ? -23.866 -29.908 13.983 1.00 90.69 854 GLU A CA 1
ATOM 6802 C C . GLU A 1 854 ? -23.978 -31.415 13.666 1.00 90.69 854 GLU A C 1
ATOM 6804 O O . GLU A 1 854 ? -24.712 -32.148 14.329 1.00 90.69 854 GLU A O 1
ATOM 6809 N N . LEU A 1 855 ? -23.190 -31.923 12.710 1.00 91.69 855 LEU A N 1
ATOM 6810 C CA . LEU A 1 855 ? -23.114 -33.356 12.409 1.00 91.69 855 LEU A CA 1
ATOM 6811 C C . LEU A 1 855 ? -22.483 -34.182 13.547 1.00 91.69 855 LEU A C 1
ATOM 6813 O O . LEU A 1 855 ? -22.916 -35.309 13.805 1.00 91.69 855 LEU A O 1
ATOM 6817 N N . TYR A 1 856 ? -21.465 -33.649 14.223 1.00 91.69 856 TYR A N 1
ATOM 6818 C CA . TYR A 1 856 ? -20.840 -34.292 15.381 1.00 91.69 856 TYR A CA 1
ATOM 6819 C C . TYR A 1 856 ? -21.783 -34.314 16.599 1.00 91.69 856 TYR A C 1
ATOM 6821 O O . TYR A 1 856 ? -21.918 -35.350 17.260 1.00 91.69 856 TYR A O 1
ATOM 6829 N N . GLU A 1 857 ? -22.487 -33.211 16.862 1.00 90.94 857 GLU A N 1
ATOM 6830 C CA . GLU A 1 857 ? -23.528 -33.117 17.894 1.00 90.94 857 GLU A CA 1
ATOM 6831 C C . GLU A 1 857 ? -24.686 -34.084 17.586 1.00 90.94 857 GLU A C 1
ATOM 6833 O O . GLU A 1 857 ? -25.070 -34.873 18.445 1.00 90.94 857 GLU A O 1
ATOM 6838 N N . PHE A 1 858 ? -25.150 -34.167 16.335 1.00 92.38 858 PHE A N 1
ATOM 6839 C CA . PHE A 1 858 ? -26.143 -35.162 15.904 1.00 92.38 858 PHE A CA 1
ATOM 6840 C C . PHE A 1 858 ? -25.682 -36.617 16.118 1.00 92.38 858 PHE A C 1
ATOM 6842 O O . PHE A 1 858 ? -26.466 -37.467 16.552 1.00 92.38 858 PHE A O 1
ATOM 6849 N N . PHE A 1 859 ? -24.411 -36.942 15.851 1.00 90.00 859 PHE A N 1
ATOM 6850 C CA . PHE A 1 859 ? -23.897 -38.288 16.127 1.00 90.00 859 PHE A CA 1
ATOM 6851 C C . PHE A 1 859 ? -23.816 -38.602 17.629 1.00 90.00 859 PHE A C 1
ATOM 6853 O O . PHE A 1 859 ? -24.044 -39.751 18.016 1.00 90.00 859 PHE A O 1
ATOM 6860 N N . THR A 1 860 ? -23.502 -37.617 18.472 1.00 89.38 860 THR A N 1
ATOM 6861 C CA . THR A 1 860 ? -23.255 -37.826 19.908 1.00 89.38 860 THR A CA 1
ATOM 6862 C C . THR A 1 860 ? -24.506 -37.678 20.775 1.00 89.38 860 THR A C 1
ATOM 6864 O O . THR A 1 860 ? -24.779 -38.561 21.590 1.00 89.38 860 THR A O 1
ATOM 6867 N N . GLU A 1 861 ? -25.295 -36.619 20.591 1.00 87.94 861 GLU A N 1
ATOM 6868 C CA . GLU A 1 861 ? -26.483 -36.323 21.401 1.00 87.94 861 GLU A CA 1
ATOM 6869 C C . GLU A 1 861 ? -27.742 -37.047 20.895 1.00 87.94 861 GLU A C 1
ATOM 6871 O O . GLU A 1 861 ? -28.396 -37.746 21.673 1.00 87.94 861 GLU A O 1
ATOM 6876 N N . ASP A 1 862 ? -28.062 -36.945 19.598 1.00 86.31 862 ASP A N 1
ATOM 6877 C CA . ASP A 1 862 ? -29.273 -37.552 19.016 1.00 86.31 862 ASP A CA 1
ATOM 6878 C C . ASP A 1 862 ? -29.107 -39.056 18.745 1.00 86.31 862 ASP A C 1
ATOM 6880 O O . ASP A 1 862 ? -29.958 -39.873 19.113 1.00 86.31 862 ASP A O 1
ATOM 6884 N N . ALA A 1 863 ? -28.012 -39.448 18.084 1.00 84.06 863 ALA A N 1
ATOM 6885 C CA . ALA A 1 863 ? -27.765 -40.840 17.704 1.00 84.06 863 ALA A CA 1
ATOM 6886 C C . ALA A 1 863 ? -27.100 -41.689 18.805 1.00 84.06 863 ALA A C 1
ATOM 6888 O O . ALA A 1 863 ? -27.096 -42.921 18.699 1.00 84.06 863 ALA A O 1
ATOM 6889 N N . GLY A 1 864 ? -26.567 -41.063 19.862 1.00 81.00 864 GLY A N 1
ATOM 6890 C CA . GLY A 1 864 ? -25.986 -41.748 21.021 1.00 81.00 864 GLY A CA 1
ATOM 6891 C C . GLY A 1 864 ? -24.711 -42.549 20.724 1.00 81.00 864 GLY A C 1
ATOM 6892 O O . GLY A 1 864 ? -24.474 -43.579 21.362 1.00 81.00 864 GLY A O 1
ATOM 6893 N N . ILE A 1 865 ? -23.919 -42.122 19.737 1.00 84.75 865 ILE A N 1
ATOM 6894 C CA . ILE A 1 865 ? -22.598 -42.686 19.426 1.00 84.75 865 ILE A CA 1
ATOM 6895 C C . ILE A 1 865 ? -21.566 -42.056 20.377 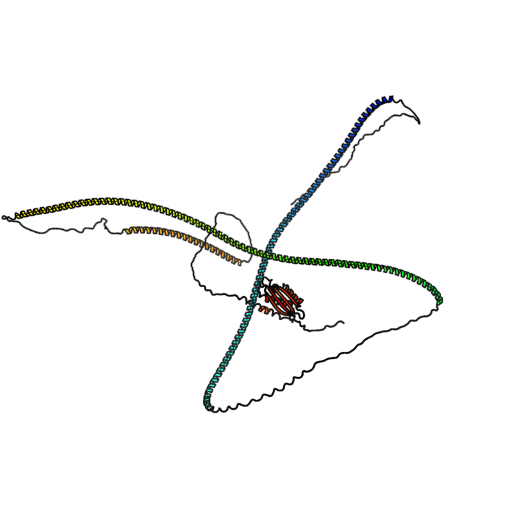1.00 84.75 865 ILE A C 1
ATOM 6897 O O . ILE A 1 865 ? -21.678 -40.883 20.726 1.00 84.75 865 ILE A O 1
ATOM 6901 N N . ASP A 1 866 ? -20.562 -42.819 20.824 1.00 84.94 866 ASP A N 1
ATOM 6902 C CA . ASP A 1 866 ? -19.499 -42.271 21.679 1.00 84.94 866 ASP A CA 1
ATOM 6903 C C . ASP A 1 866 ? -18.733 -41.149 20.956 1.00 84.94 866 ASP A C 1
ATOM 6905 O O . ASP A 1 866 ? -18.451 -41.256 19.764 1.00 84.94 866 ASP A O 1
ATOM 6909 N N . ALA A 1 867 ? -18.370 -40.092 21.686 1.00 82.56 867 ALA A N 1
ATOM 6910 C CA . ALA A 1 867 ? -17.624 -38.934 21.193 1.00 82.56 867 ALA A CA 1
ATOM 6911 C C . ALA A 1 867 ? -16.368 -39.303 20.380 1.00 82.56 867 ALA A C 1
ATOM 6913 O O . ALA A 1 867 ? -16.132 -38.756 19.302 1.00 82.56 867 ALA A O 1
ATOM 6914 N N . PHE A 1 868 ? -15.581 -40.274 20.857 1.00 79.75 868 PHE A N 1
ATOM 6915 C CA . PHE A 1 868 ? -14.367 -40.722 20.170 1.00 79.75 868 PHE A CA 1
ATOM 6916 C C . PHE A 1 868 ? -14.680 -41.332 18.797 1.00 79.75 868 PHE A C 1
ATOM 6918 O O . PHE A 1 868 ? -13.929 -41.174 17.837 1.00 79.75 868 PHE A O 1
ATOM 6925 N N . GLU A 1 869 ? -15.815 -42.013 18.698 1.00 82.06 869 GLU A N 1
ATOM 6926 C CA . GLU A 1 869 ? -16.259 -42.756 17.527 1.00 82.06 869 GLU A CA 1
ATOM 6927 C C . GLU A 1 869 ? -17.114 -41.920 16.559 1.00 82.06 869 GLU A C 1
ATOM 6929 O O . GLU A 1 869 ? -17.033 -42.122 15.345 1.00 82.06 869 GLU A O 1
ATOM 6934 N N . ALA A 1 870 ? -17.840 -40.920 17.063 1.00 85.88 870 ALA A N 1
ATOM 6935 C CA . ALA A 1 870 ? -18.454 -39.864 16.265 1.00 85.88 870 ALA A CA 1
ATOM 6936 C C . ALA A 1 870 ? -17.391 -39.067 15.492 1.00 85.88 870 ALA A C 1
ATOM 6938 O O . ALA A 1 870 ? -17.556 -38.836 14.294 1.00 85.88 870 ALA A O 1
ATOM 6939 N N . GLN A 1 871 ? -16.250 -38.751 16.121 1.00 85.88 871 GLN A N 1
ATOM 6940 C CA . GLN A 1 871 ? -15.125 -38.105 15.436 1.00 85.88 871 GLN A CA 1
ATOM 6941 C C . GLN A 1 871 ? -14.603 -38.946 14.258 1.00 85.88 871 GLN A C 1
ATOM 6943 O O . GLN A 1 871 ? -14.300 -38.399 13.199 1.00 85.88 871 GLN A O 1
ATOM 6948 N N . PHE A 1 872 ? -14.533 -40.277 14.392 1.00 83.75 872 PHE A N 1
ATOM 6949 C CA . PHE A 1 872 ? -14.151 -41.146 13.271 1.00 83.75 872 PHE A CA 1
ATOM 6950 C C . PHE A 1 872 ? -15.170 -41.111 12.125 1.00 83.75 872 PHE A C 1
ATOM 6952 O O . PHE A 1 872 ? -14.755 -41.060 10.970 1.00 83.75 872 PHE A O 1
ATOM 6959 N N . LEU A 1 873 ? -16.476 -41.091 12.418 1.00 85.62 873 LEU A N 1
ATOM 6960 C CA . LEU A 1 873 ? -17.517 -40.972 11.388 1.00 85.62 873 LEU A CA 1
ATOM 6961 C C . LEU A 1 873 ? -17.439 -39.639 10.635 1.00 85.62 873 LEU A C 1
ATOM 6963 O O . LEU A 1 873 ? -17.513 -39.634 9.406 1.00 85.62 873 LEU A O 1
ATOM 6967 N N . VAL A 1 874 ? -17.252 -38.527 11.350 1.00 89.00 874 VAL A N 1
ATOM 6968 C CA . VAL A 1 874 ? -17.074 -37.196 10.749 1.00 89.00 874 VAL A CA 1
ATOM 6969 C C . VAL A 1 874 ? -15.825 -37.172 9.862 1.00 89.00 874 VAL A C 1
ATOM 6971 O O . VAL A 1 874 ? -15.909 -36.820 8.685 1.00 89.00 874 VAL A O 1
ATOM 6974 N N . ASN A 1 875 ? -14.689 -37.660 10.367 1.00 87.50 875 ASN A N 1
ATOM 6975 C CA . ASN A 1 875 ? -13.432 -37.696 9.619 1.00 87.50 875 ASN A CA 1
ATOM 6976 C C . ASN A 1 875 ? -13.512 -38.595 8.365 1.00 87.50 875 ASN A C 1
ATOM 6978 O O . ASN A 1 875 ? -13.011 -38.213 7.305 1.00 87.50 875 ASN A O 1
ATOM 6982 N N . ASP A 1 876 ? -14.162 -39.763 8.438 1.00 86.25 876 ASP A N 1
ATOM 6983 C CA . ASP A 1 876 ? -14.370 -40.644 7.275 1.00 86.25 876 ASP A CA 1
ATOM 6984 C C . ASP A 1 876 ? -15.268 -39.990 6.206 1.00 86.25 876 ASP A C 1
ATOM 6986 O O . ASP A 1 876 ? -15.035 -40.176 5.005 1.00 86.25 876 ASP A O 1
ATOM 6990 N N . LEU A 1 877 ? -16.259 -39.187 6.613 1.00 89.31 877 LEU A N 1
ATOM 6991 C CA . LEU A 1 877 ? -17.102 -38.412 5.696 1.00 89.31 877 LEU A CA 1
ATOM 6992 C C . LEU A 1 877 ? -16.300 -37.296 5.010 1.00 89.31 877 LEU A C 1
ATOM 6994 O O . LEU A 1 877 ? -16.300 -37.241 3.779 1.00 89.31 877 LEU A O 1
ATOM 6998 N N . ILE A 1 878 ? -15.548 -36.481 5.760 1.00 89.62 878 ILE A N 1
ATOM 6999 C CA . ILE A 1 878 ? -14.643 -35.444 5.217 1.00 89.62 878 ILE A CA 1
ATOM 7000 C C . ILE A 1 878 ? -13.671 -36.056 4.195 1.00 89.62 878 ILE A C 1
ATOM 7002 O O . ILE A 1 878 ? -13.539 -35.575 3.063 1.00 89.62 878 ILE A O 1
ATOM 7006 N N . LEU A 1 879 ? -13.034 -37.180 4.547 1.00 87.62 879 LEU A N 1
ATOM 7007 C CA . LEU A 1 879 ? -12.112 -37.900 3.665 1.00 87.62 879 LEU A CA 1
ATOM 7008 C C . LEU A 1 879 ? -12.801 -38.454 2.409 1.00 87.62 879 LEU A C 1
ATOM 7010 O O . LEU A 1 879 ? -12.196 -38.436 1.331 1.00 87.62 879 LEU A O 1
ATOM 7014 N N . TYR A 1 880 ? -14.050 -38.922 2.505 1.00 89.19 880 TYR A N 1
ATOM 7015 C CA . TYR A 1 880 ? -14.831 -39.358 1.345 1.00 89.19 880 TYR A CA 1
ATOM 7016 C C . TYR A 1 880 ? -15.164 -38.188 0.411 1.00 89.19 880 TYR A C 1
ATOM 7018 O O . TYR A 1 880 ? -15.002 -38.330 -0.806 1.00 89.19 880 TYR A O 1
ATOM 7026 N N . VAL A 1 881 ? -15.577 -37.033 0.949 1.00 89.50 881 VAL A N 1
ATOM 7027 C CA . VAL A 1 881 ? -15.867 -35.833 0.146 1.00 89.50 881 VAL A CA 1
ATOM 7028 C C . VAL A 1 881 ? -14.604 -35.356 -0.555 1.00 89.50 881 VAL A C 1
ATOM 7030 O O . VAL A 1 881 ? -14.580 -35.357 -1.783 1.00 89.50 881 VAL A O 1
ATOM 7033 N N . ASN A 1 882 ? -13.521 -35.097 0.186 1.00 89.06 882 ASN A N 1
ATOM 7034 C CA . ASN A 1 882 ? -12.227 -34.677 -0.364 1.00 89.06 882 ASN A CA 1
ATOM 7035 C C . ASN A 1 882 ? -11.757 -35.613 -1.494 1.00 89.06 882 ASN A C 1
ATOM 7037 O O . ASN A 1 882 ? -11.407 -35.175 -2.587 1.00 89.06 882 ASN A O 1
ATOM 7041 N N . LYS A 1 883 ? -11.812 -36.932 -1.276 1.00 88.12 883 LYS A N 1
ATOM 7042 C CA . LYS A 1 883 ? -11.434 -37.943 -2.276 1.00 88.12 883 LYS A CA 1
ATOM 7043 C C . LYS A 1 883 ? -12.290 -37.901 -3.550 1.00 88.12 883 LYS A C 1
ATOM 7045 O O . LYS A 1 883 ? -11.794 -38.289 -4.609 1.00 88.12 883 LYS A O 1
ATOM 7050 N N . THR A 1 884 ? -13.546 -37.473 -3.450 1.00 87.12 884 THR A N 1
ATOM 7051 C CA . THR A 1 884 ? -14.530 -37.521 -4.542 1.00 87.12 884 THR A CA 1
ATOM 7052 C C . THR A 1 884 ? -14.673 -36.185 -5.275 1.00 87.12 884 THR A C 1
ATOM 7054 O O . THR A 1 884 ? -14.959 -36.190 -6.470 1.00 87.12 884 THR A O 1
ATOM 7057 N N . THR A 1 885 ? -14.415 -35.055 -4.611 1.00 88.19 885 THR A N 1
ATOM 7058 C CA . THR A 1 885 ? -14.452 -33.708 -5.208 1.00 88.19 885 THR A CA 1
ATOM 7059 C C . THR A 1 885 ? -13.105 -33.270 -5.791 1.00 88.19 885 THR A C 1
ATOM 7061 O O . THR A 1 885 ? -13.088 -32.632 -6.837 1.00 88.19 885 THR A O 1
ATOM 7064 N N . ARG A 1 886 ? -11.970 -33.696 -5.211 1.00 84.81 886 ARG A N 1
ATOM 7065 C CA . ARG A 1 886 ? -10.596 -33.421 -5.698 1.00 84.81 886 ARG A CA 1
ATOM 7066 C C . ARG A 1 886 ? -10.316 -33.696 -7.196 1.00 84.81 886 ARG A C 1
ATOM 7068 O O . ARG A 1 886 ? -9.394 -33.078 -7.719 1.00 84.81 886 ARG A O 1
ATOM 7075 N N . PRO A 1 887 ? -11.003 -34.615 -7.910 1.00 83.56 887 PRO A N 1
ATOM 7076 C CA . PRO A 1 887 ? -10.820 -34.790 -9.358 1.00 83.56 887 PRO A CA 1
ATOM 7077 C C . PRO A 1 887 ? -11.472 -33.710 -10.241 1.00 83.56 887 PRO A C 1
ATOM 7079 O O . PRO A 1 887 ? -11.360 -33.806 -11.464 1.00 83.56 887 PRO A O 1
ATOM 7082 N N . LEU A 1 888 ? -12.202 -32.757 -9.656 1.00 82.00 888 LEU A N 1
ATOM 7083 C CA . LEU A 1 888 ? -12.872 -31.659 -10.357 1.00 82.00 888 LEU A CA 1
ATOM 7084 C C . LEU A 1 888 ? -11.945 -30.436 -10.466 1.00 82.00 888 LEU A C 1
ATOM 7086 O O . LEU A 1 888 ? -10.948 -30.336 -9.756 1.00 82.00 888 LEU A O 1
ATOM 7090 N N . ASP A 1 889 ? -12.261 -29.539 -11.400 1.00 68.56 889 ASP A N 1
ATOM 7091 C CA . ASP A 1 889 ? -11.488 -28.318 -11.663 1.00 68.56 889 ASP A CA 1
ATOM 7092 C C . ASP A 1 889 ? -11.736 -27.246 -10.583 1.00 68.56 889 ASP A C 1
ATOM 7094 O O . ASP A 1 889 ? -12.799 -27.236 -9.962 1.00 68.56 889 ASP A O 1
ATOM 7098 N N . GLU A 1 890 ? -10.804 -26.311 -10.392 1.00 65.12 890 GLU A N 1
ATOM 7099 C CA . GLU A 1 890 ? -10.954 -25.201 -9.430 1.00 65.12 890 GLU A CA 1
ATOM 7100 C C . GLU A 1 890 ? -12.062 -24.216 -9.866 1.00 65.12 890 GLU A C 1
ATOM 7102 O O . GLU A 1 890 ? -12.714 -23.598 -9.030 1.00 65.12 890 GLU A O 1
ATOM 7107 N N . ASP A 1 891 ? -12.353 -24.135 -11.172 1.00 68.75 891 ASP A N 1
ATOM 7108 C CA . ASP A 1 891 ? -13.498 -23.405 -11.748 1.00 68.75 891 ASP A CA 1
ATOM 7109 C C . ASP A 1 891 ? -14.835 -24.207 -11.708 1.00 68.75 891 ASP A C 1
ATOM 7111 O O . ASP A 1 891 ? -15.851 -23.757 -12.256 1.00 68.75 891 ASP A O 1
ATOM 7115 N N . PHE A 1 892 ? -14.881 -25.412 -11.112 1.00 80.06 892 PHE A N 1
ATOM 7116 C CA . PHE A 1 892 ? -16.099 -26.237 -11.087 1.00 80.06 892 PHE A CA 1
ATOM 7117 C C . PHE A 1 892 ? -17.170 -25.657 -10.151 1.00 80.06 892 PHE A C 1
ATOM 7119 O O . PHE A 1 892 ? -16.987 -25.568 -8.944 1.00 80.06 892 PHE A O 1
ATOM 7126 N N . THR A 1 893 ? -18.338 -25.345 -10.711 1.00 80.06 893 THR A N 1
ATOM 7127 C CA . THR A 1 893 ? -19.501 -24.784 -10.005 1.00 80.06 893 THR A CA 1
ATOM 7128 C C . THR A 1 893 ? -20.670 -25.776 -10.013 1.00 80.06 893 THR A C 1
ATOM 7130 O O . THR A 1 893 ? -20.926 -26.452 -11.016 1.00 80.06 893 THR A O 1
ATOM 7133 N N . GLY A 1 894 ? -21.379 -25.921 -8.887 1.00 85.00 894 GLY A N 1
ATOM 7134 C CA . GLY A 1 894 ? -22.451 -26.912 -8.746 1.00 85.00 894 GLY A CA 1
ATOM 7135 C C . GLY A 1 894 ? -22.596 -27.504 -7.344 1.00 85.00 894 GLY A C 1
ATOM 7136 O O . GLY A 1 894 ? -22.116 -26.945 -6.365 1.00 85.00 894 GLY A O 1
ATOM 7137 N N . VAL A 1 895 ? -23.267 -28.658 -7.259 1.00 86.88 895 VAL A N 1
ATOM 7138 C CA . VAL A 1 895 ? -23.587 -29.335 -5.990 1.00 86.88 895 VAL A CA 1
ATOM 7139 C C . VAL A 1 895 ? -23.130 -30.793 -6.011 1.00 86.88 895 VAL A C 1
ATOM 7141 O O . VAL A 1 895 ? -23.517 -31.568 -6.890 1.00 86.88 895 VAL A O 1
ATOM 7144 N N . PHE A 1 896 ? -22.349 -31.185 -5.008 1.00 90.81 896 PHE A N 1
ATOM 7145 C CA . PHE A 1 896 ? -22.029 -32.570 -4.671 1.00 90.81 896 PHE A CA 1
ATOM 7146 C C . PHE A 1 896 ? -22.984 -33.040 -3.557 1.00 90.81 896 PHE A C 1
ATOM 7148 O O . PHE A 1 896 ? -22.833 -32.657 -2.401 1.00 90.81 896 PHE A O 1
ATOM 7155 N N . LYS A 1 897 ? -23.996 -33.855 -3.882 1.00 91.38 897 LYS A N 1
ATOM 7156 C CA . LYS A 1 897 ? -24.865 -34.465 -2.862 1.00 91.38 897 LYS A CA 1
ATOM 7157 C C . LYS A 1 897 ? -24.226 -35.747 -2.332 1.00 91.38 897 LYS A C 1
ATOM 7159 O O . LYS A 1 897 ? -23.964 -36.653 -3.122 1.00 91.38 897 LYS A O 1
ATOM 7164 N N . LEU A 1 898 ? -24.047 -35.838 -1.017 1.00 93.56 898 LEU A N 1
ATOM 7165 C CA . LEU A 1 898 ? -23.613 -37.030 -0.284 1.00 93.56 898 LEU A CA 1
ATOM 7166 C C . LEU A 1 898 ? -24.811 -37.674 0.423 1.00 93.56 898 LEU A C 1
ATOM 7168 O O . LEU A 1 898 ? -25.639 -36.970 0.994 1.00 93.56 898 LEU A O 1
ATOM 7172 N N . MET A 1 899 ? -24.893 -39.004 0.406 1.00 92.50 899 MET A N 1
ATOM 7173 C CA . MET A 1 899 ? -25.890 -39.783 1.146 1.00 92.50 899 MET A CA 1
ATOM 7174 C C . MET A 1 899 ? -25.182 -40.888 1.938 1.00 92.50 899 MET A C 1
ATOM 7176 O O . MET A 1 899 ? -24.625 -41.818 1.347 1.00 92.50 899 MET A O 1
ATOM 7180 N N . ALA A 1 900 ? -25.201 -40.779 3.266 1.00 90.88 900 ALA A N 1
ATOM 7181 C CA . ALA A 1 900 ? -24.504 -41.672 4.190 1.00 90.88 900 ALA A CA 1
ATOM 7182 C C . ALA A 1 900 ? -25.485 -42.471 5.063 1.00 90.88 900 ALA A C 1
ATOM 7184 O O . ALA A 1 900 ? -26.462 -41.924 5.570 1.00 90.88 900 ALA A O 1
ATOM 7185 N N . GLU A 1 901 ? -25.217 -43.762 5.268 1.00 90.50 901 GLU A N 1
ATOM 7186 C CA . GLU A 1 901 ? -26.068 -44.665 6.058 1.00 90.50 901 GLU A CA 1
ATOM 7187 C C . GLU A 1 901 ? -25.243 -45.358 7.149 1.00 90.50 901 GLU A C 1
ATOM 7189 O O . GLU A 1 901 ? -24.400 -46.209 6.848 1.00 90.50 901 GLU A O 1
ATOM 7194 N N . VAL A 1 902 ? -25.489 -45.003 8.412 1.00 88.75 902 VAL A N 1
ATOM 7195 C CA . VAL A 1 902 ? -24.818 -45.549 9.604 1.00 88.75 902 VAL A CA 1
ATOM 7196 C C . VAL A 1 902 ? -25.751 -46.540 10.298 1.00 88.75 902 VAL A C 1
ATOM 7198 O O . VAL A 1 902 ? -26.871 -46.192 10.659 1.00 88.75 902 VAL A O 1
ATOM 7201 N N . THR A 1 903 ? -25.304 -47.773 10.526 1.00 84.50 903 THR A N 1
ATOM 7202 C CA . THR A 1 903 ? -26.102 -48.829 11.171 1.00 84.50 903 THR A CA 1
ATOM 7203 C C . THR A 1 903 ? -25.554 -49.153 12.557 1.00 84.50 903 THR A C 1
ATOM 7205 O O . THR A 1 903 ? -24.400 -49.559 12.671 1.00 84.50 903 THR A O 1
ATOM 7208 N N . LEU A 1 904 ? -26.374 -49.048 13.610 1.00 79.50 904 LEU A N 1
ATOM 7209 C CA . LEU A 1 904 ? -25.948 -49.359 14.982 1.00 79.50 904 LEU A CA 1
ATOM 7210 C C . LEU A 1 904 ? -25.944 -50.880 15.256 1.00 79.50 904 LEU A C 1
ATOM 7212 O O . LEU A 1 904 ? -26.931 -51.588 15.027 1.00 79.50 904 LEU A O 1
ATOM 7216 N N . LYS A 1 905 ? -24.831 -51.397 15.787 1.00 67.75 905 LYS A N 1
ATOM 7217 C CA . LYS A 1 905 ? -24.627 -52.810 16.145 1.00 67.75 905 LYS A CA 1
ATOM 7218 C C . LYS A 1 905 ? -25.199 -53.134 17.534 1.00 67.75 905 LYS A C 1
ATOM 7220 O O . LYS A 1 905 ? -25.033 -52.363 18.475 1.00 67.75 905 LYS A O 1
ATOM 7225 N N . PRO A 1 906 ? -25.812 -54.318 17.730 1.00 58.47 906 PRO A N 1
ATOM 7226 C CA . PRO A 1 906 ? -26.311 -54.729 19.039 1.00 58.47 906 PRO A CA 1
ATOM 7227 C C . PRO A 1 906 ? -25.180 -55.200 19.972 1.00 58.47 906 PRO A C 1
ATOM 7229 O O . PRO A 1 906 ? -24.579 -56.251 19.746 1.00 58.47 906 PRO A O 1
ATOM 7232 N N . VAL A 1 907 ? -24.959 -54.472 21.069 1.00 51.06 907 VAL A N 1
ATOM 7233 C CA . VAL A 1 907 ? -24.052 -54.867 22.163 1.00 51.06 907 VAL A CA 1
ATOM 7234 C C . VAL A 1 907 ? -24.509 -56.191 22.796 1.00 51.06 907 VAL A C 1
ATOM 7236 O O . VAL A 1 907 ? -25.662 -56.323 23.211 1.00 51.06 907 VAL A O 1
ATOM 7239 N N . GLN A 1 908 ? -23.608 -57.176 22.917 1.00 41.75 908 GLN A N 1
ATOM 7240 C CA . GLN A 1 908 ? -23.878 -58.420 23.653 1.00 41.75 908 GLN A CA 1
ATOM 7241 C C . GLN A 1 908 ? -23.349 -58.345 25.093 1.00 41.75 908 GLN A C 1
ATOM 7243 O O . GLN A 1 908 ? -22.148 -58.439 25.343 1.00 41.75 908 GLN A O 1
ATOM 7248 N N . LEU A 1 909 ? -24.270 -58.222 26.053 1.00 37.84 909 LEU A N 1
ATOM 7249 C CA . LEU A 1 909 ? -23.985 -58.204 27.493 1.00 37.84 909 LEU A CA 1
ATOM 7250 C C . LEU A 1 909 ? -23.597 -59.595 28.030 1.00 37.84 909 LEU A C 1
ATOM 7252 O O . LEU A 1 909 ? -24.426 -60.327 28.581 1.00 37.84 909 LEU A O 1
ATOM 7256 N N . ASN A 1 910 ? -22.313 -59.939 27.911 1.00 36.09 910 ASN A N 1
ATOM 7257 C CA . ASN A 1 910 ? -21.729 -61.139 28.516 1.00 36.09 910 ASN A CA 1
ATOM 7258 C C . ASN A 1 910 ? -21.871 -61.121 30.050 1.00 36.09 910 ASN A C 1
ATOM 7260 O O . ASN A 1 910 ? -21.145 -60.422 30.754 1.00 36.09 910 ASN A O 1
ATOM 7264 N N . HIS A 1 911 ? -22.803 -61.919 30.576 1.00 40.50 911 HIS A N 1
ATOM 7265 C CA . HIS A 1 911 ? -23.022 -62.077 32.014 1.00 40.50 911 HIS A CA 1
ATOM 7266 C C . HIS A 1 911 ? -21.929 -62.932 32.673 1.00 40.50 911 HIS A C 1
ATOM 7268 O O . HIS A 1 911 ? -21.799 -64.118 32.372 1.00 40.50 911 HIS A O 1
ATOM 7274 N N . ALA A 1 912 ? -21.232 -62.372 33.663 1.00 34.59 912 ALA A N 1
ATOM 7275 C CA . ALA A 1 912 ? -20.410 -63.123 34.611 1.00 34.59 912 ALA A CA 1
ATOM 7276 C C . ALA A 1 912 ? -20.386 -62.428 35.986 1.00 34.59 912 ALA A C 1
ATOM 7278 O O . ALA A 1 912 ? -20.313 -61.207 36.058 1.00 34.59 912 ALA A O 1
ATOM 7279 N N . GLY A 1 913 ? -20.398 -63.204 37.079 1.00 31.97 913 GLY A N 1
ATOM 7280 C CA . GLY A 1 913 ? -20.012 -62.695 38.407 1.00 31.97 913 GLY A CA 1
ATOM 7281 C C . GLY A 1 913 ? -21.110 -62.121 39.317 1.00 31.97 913 GLY A C 1
ATOM 7282 O O . GLY A 1 913 ? -20.851 -61.163 40.037 1.00 31.97 913 GLY A O 1
ATOM 7283 N N . SER A 1 914 ? -22.312 -62.709 39.366 1.00 38.88 914 SER A N 1
ATOM 7284 C CA . SER A 1 914 ? -23.257 -62.399 40.456 1.00 38.88 914 SER A CA 1
ATOM 7285 C C . SER A 1 914 ? -22.722 -62.900 41.805 1.00 38.88 914 SER A C 1
ATOM 7287 O O . SER A 1 914 ? -22.546 -64.106 41.989 1.00 38.88 914 SER A O 1
ATOM 7289 N N . GLN A 1 915 ? -22.530 -61.999 42.774 1.00 33.50 915 GLN A N 1
ATOM 7290 C CA . GLN A 1 915 ? -22.380 -62.372 44.181 1.00 33.50 915 GLN A CA 1
ATOM 7291 C C . GLN A 1 915 ? -23.178 -61.413 45.074 1.00 33.50 915 GLN A C 1
ATOM 7293 O O . GLN A 1 915 ? -22.984 -60.201 45.032 1.00 33.50 915 GLN A O 1
ATOM 7298 N N . LYS A 1 916 ? -24.114 -61.961 45.861 1.00 35.97 916 LYS A N 1
ATOM 7299 C CA . LYS A 1 916 ? -24.956 -61.184 46.782 1.00 35.97 916 LYS A CA 1
ATOM 7300 C C . LYS A 1 916 ? -24.133 -60.577 47.922 1.00 35.97 916 LYS A C 1
ATOM 7302 O O . LYS A 1 916 ? -23.419 -61.304 48.611 1.00 35.97 916 LYS A O 1
ATOM 7307 N N . THR A 1 917 ? -24.424 -59.325 48.251 1.00 31.05 917 THR A N 1
ATOM 7308 C CA . THR A 1 917 ? -24.573 -58.894 49.648 1.00 31.05 917 THR A CA 1
ATOM 7309 C C . THR A 1 917 ? -26.062 -58.687 49.926 1.00 31.05 917 THR A C 1
ATOM 7311 O O . THR A 1 917 ? -26.778 -58.077 49.138 1.00 31.05 917 THR A O 1
ATOM 7314 N N . GLU A 1 918 ? -26.556 -59.272 51.014 1.00 37.44 918 GLU A N 1
ATOM 7315 C CA . GLU A 1 918 ? -27.972 -59.281 51.396 1.00 37.44 918 GLU A CA 1
ATOM 7316 C C . GLU A 1 918 ? -28.064 -59.256 52.927 1.00 37.44 918 GLU A C 1
ATOM 7318 O O . GLU A 1 918 ? -27.191 -59.807 53.604 1.00 37.44 918 GLU A O 1
ATOM 7323 N N . SER A 1 919 ? -29.120 -58.630 53.461 1.00 34.75 919 SER A N 1
ATOM 7324 C CA . SER A 1 919 ? -29.246 -58.163 54.856 1.00 34.75 919 SER A CA 1
ATOM 7325 C C . SER A 1 919 ? -28.283 -57.007 55.210 1.00 34.75 919 SER A C 1
ATOM 7327 O O . SER A 1 919 ? -27.202 -56.892 54.643 1.00 34.75 919 SER A O 1
ATOM 7329 N N . GLN A 1 920 ? -28.617 -56.081 56.111 1.00 37.28 920 GLN A N 1
ATOM 7330 C CA . GLN A 1 920 ? -29.773 -55.963 57.024 1.00 37.28 920 GLN A CA 1
ATOM 7331 C C . GLN A 1 920 ? -30.514 -54.624 56.725 1.00 37.28 920 GLN A C 1
ATOM 7333 O O . GLN A 1 920 ? -30.008 -53.830 55.940 1.00 37.28 920 GLN A O 1
ATOM 7338 N N . GLN A 1 921 ? -31.694 -54.276 57.254 1.00 36.47 921 GLN A N 1
ATOM 7339 C CA . GLN A 1 921 ? -32.359 -54.667 58.506 1.00 36.47 921 GLN A CA 1
ATOM 7340 C C . GLN A 1 921 ? -33.831 -54.167 58.504 1.00 36.47 921 GLN A C 1
ATOM 7342 O O . GLN A 1 921 ? -34.073 -53.123 57.895 1.00 36.47 921 GLN A O 1
ATOM 7347 N N . PRO A 1 922 ? -34.767 -54.751 59.281 1.00 54.88 922 PRO A N 1
ATOM 7348 C CA . PRO A 1 922 ? -34.848 -56.127 59.780 1.00 54.88 922 PRO A CA 1
ATOM 7349 C C . PRO A 1 922 ? -35.681 -57.055 58.869 1.00 54.88 922 PRO A C 1
ATOM 7351 O O . PRO A 1 922 ? -36.530 -56.550 58.102 1.00 54.88 922 PRO A O 1
#

Mean predicted aligned error: 26.28 Å

Solvent-accessible surface area (backbone atoms only — not comparable to full-atom values): 56958 Å² total; per-residue (Å²): 136,84,81,88,87,82,89,77,90,88,86,82,91,87,81,92,86,79,88,79,91,82,89,88,87,83,91,86,81,90,87,86,88,85,90,85,82,93,88,88,83,82,86,79,84,84,87,84,84,90,88,89,92,77,92,62,72,76,66,50,64,71,46,48,63,55,46,54,56,50,50,51,52,51,46,54,54,46,53,55,45,53,52,50,53,47,51,50,52,49,53,51,51,50,51,51,52,49,51,59,46,53,53,49,51,52,49,53,51,56,50,49,52,52,49,51,50,51,51,52,51,52,48,53,52,48,52,51,52,47,52,56,46,51,55,48,49,54,53,48,52,53,50,49,54,50,49,54,54,50,48,55,56,46,52,53,49,50,51,55,48,50,64,45,51,54,50,52,49,54,52,49,55,52,47,52,53,52,50,51,52,48,50,52,48,51,52,52,50,50,54,48,49,52,53,47,56,53,48,51,53,51,50,51,52,51,50,54,51,49,52,52,52,56,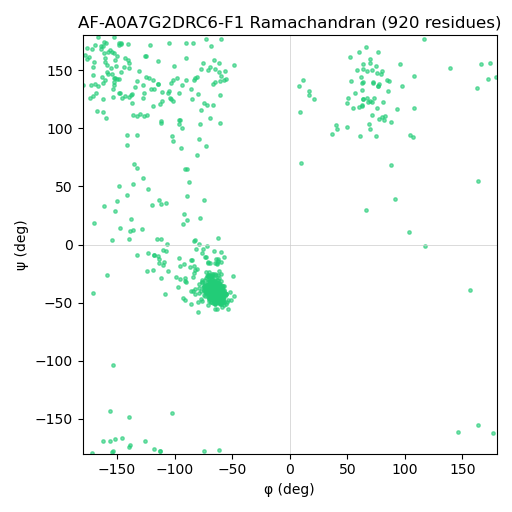48,52,51,49,53,52,51,50,52,49,51,54,50,49,51,51,48,52,53,49,51,51,50,48,53,52,49,48,54,50,47,54,56,47,49,59,50,44,55,60,44,51,56,50,41,56,59,44,48,72,44,47,73,56,50,70,77,56,66,93,71,66,98,79,77,93,82,83,89,78,99,84,90,88,87,85,93,83,80,90,88,80,88,89,84,87,84,88,85,88,90,79,86,82,89,81,92,86,87,83,91,84,91,89,90,92,92,92,90,96,92,91,93,90,88,93,83,86,92,86,90,81,92,86,83,88,62,64,66,70,43,50,55,53,46,53,54,48,46,48,57,47,50,54,47,46,52,52,49,50,52,51,48,53,52,50,50,50,53,53,48,54,54,46,54,52,48,55,51,51,51,53,54,51,52,54,52,48,53,52,48,52,56,50,50,51,52,49,54,52,51,50,53,51,52,50,54,53,48,51,62,46,50,54,52,49,52,50,50,50,52,54,49,51,55,50,50,54,49,48,52,53,52,49,54,50,49,53,50,51,50,51,52,51,52,53,51,44,56,57,46,55,52,50,48,51,53,49,54,54,51,50,54,52,49,54,53,50,50,54,53,44,59,51,50,51,40,31,51,50,50,49,49,52,52,46,52,56,47,53,52,50,51,51,49,53,47,54,52,49,51,51,52,49,50,52,50,54,48,50,51,52,50,51,51,50,52,52,50,54,51,49,51,51,53,50,52,53,47,51,51,53,49,54,50,50,50,52,51,50,52,52,50,51,52,53,51,49,51,51,47,52,52,48,50,52,50,54,50,54,50,53,49,50,53,50,52,53,51,48,54,54,53,56,46,53,52,50,53,56,50,49,56,52,51,58,64,58,71,70,66,76,92,76,89,80,89,82,90,85,87,90,83,92,86,86,93,88,88,88,88,90,87,89,86,91,83,78,98,78,81,91,81,85,91,86,85,82,85,85,80,92,70,78,85,55,57,65,57,48,56,53,52,51,51,53,56,51,52,52,50,51,54,53,48,52,51,50,50,54,49,51,55,51,47,55,51,49,50,51,54,51,50,51,51,48,53,53,49,54,51,48,47,52,52,48,53,53,48,53,49,49,47,52,51,49,53,49,49,51,66,46,57,82,68,56,93,72,85,84,89,79,88,80,88,92,87,84,83,91,85,92,81,90,85,87,83,88,81,87,82,82,85,53,80,90,86,84,84,88,79,90,86,88,85,78,85,89,89,88,81,89,81,88,87,87,81,79,87,88,79,93,82,77,76,88,76,64,69,64,67,56,57,67,60,54,72,74,66,67,87,85,75,81,82,100,72,77,74,59,53,43,84,73,44,80,50,74,49,80,44,82,35,61,82,91,81,43,67,70,42,28,34,33,46,37,41,37,38,42,49,94,82,60,74,70,47,76,52,73,54,73,50,42,53,56,40,62,59,74,32,74,93,74,30,64,68,58,51,53,51,42,46,44,30,34,71,76,66,64,38,56,67,78,57,26,50,51,53,53,50,54,49,34,52,50,48,47,69,67,52,66,85,56,62,94,85,55,29,26,40,40,37,39,41,36,35,36,38,53,50,85,83,78,85,81,85,79,83,93,75,89,85,78,87,84,82,135

pLDDT: mean 71.02, std 23.48, range [23.58, 96.75]

Organism: Arabidopsis thaliana (NCBI:txid3702)

Secondary structure (DSSP, 8-state):
------------------------------------------------------TTHHHHHHHHHHHHHHHHHHHHHHHHHHHHHHHHHHHHHHHHHHHHHHHHHHHHHHHHHHHHHHHHHHHHHHHHHHHHHHHHHHHHHHHHHHHHHHHHHHHHHHHHHHHHHHHHHHHHHHHHHHHHHHHHHHHHHHHHHHHHHHHHHHHHHHHHHHHHHHHHHHHHHHHHHHHHHHHHHHHHHHHHHHHHHHHHHHHHHHHHHHHHHHHHHHHHHTTTGGG-TT----------------SS---------------------------------------------TTHHHHHHHHHHHHHHHHHHHHHHHHHHHHHHHHHHHHHHHHHHHHHHHHHHHHHHHHHHHHHHHHHHHHHHHHHHHHHHHHHHHHHHHHHHHHHHHHHHHHHHHHHHHHHHHHHHHHHHHHHHHHHHHHHHHHHHHHHHHHHHHHHHHHHHHHHHHHHHHHHHHHHHHHHHHHHHHHHHHHHHHHHHHHHHHHHHHHHHHHHHHHHHHHHHHHHHHHHHHHHHHHHHHHHHHHHHHHHHHHHHHHHHHHHSS---S---------------------------------------TTTHHHHHHHHHHHHHHHHHHHHHHHHHHHHHHHHHHHHHHHHHHHHHHHHHHHHHHHHHHHHHHHHHHHTT-----------------------------------------------------S--TTSSSSSHHHHHHHHGGGS--SS-----SEEEEEEEEEEEE--TTS--SEEEEEEEEEE-SSSPPEEEEEEEETTHHHH-TTT-HHHHHHHHIIIIIS---HHHHHHHHHHHHHHHHHHHTTS-TT--EEEEEEEEEEE------------------

Sequence (922 aa):
MEEATKVSSDVPQAKEVTKEDTVMEKKEEDTIFDGGFVKVEKEGINKKYDDDDEKAEKQLKSLEDALQLHDVKHKELTEVKEAFDGLGLELENSRKKMIELEDRIRISALEAEKFEELQKQSASELEEKLKISDERYSKTDALLSQALSQNSVLEQKLKSLEELSEKVSELKSALIVAEEEGKKSSIQMQEYQEKVSKLESSLNQSSARNSELEEDLRIALQKGAEHEDIGNVSTKRSVELQGLFQTSQLKLEKAEEKLKDLEAIQVKNSSLEATLSVAMEKERDLSENLNAVMEKLKSSEERLEKQAREIDEATTRSIELEALHKHSELKVQKTMEDFSSRDTEAKSLTEKSKDLEEKIRVYEGKLAEACGQSLSLQEELDQSSAENELLADTNNQLKIKIQELEGYLDSEKETAIEKLNQKDTEAKDLITKLKSHENVIEEHKRQVLEASGVADTRKVEVEEALLKLNTLESTIEELEKENGDLAEVNIKLNQKLANQGSETDDFQAKLSVLEAEKYQQAKELQITIEDLTKQLTSERERLRSQISSLEEEKNQVNEIYQSTKNELVKLQAQLQVDKSKSDDMVSQIEKLSALVAEKSVLESKFEQVEIHLKEEVEKVAELTSKLQEHKHKASDRDVLEEKAIQLHKELQASHTAISEQKEALSHKHSELEATLKKSQEELDAKKSVIVHLESKLNELEQKVKLADAKSKETESTGKEEEVEVKSRDSDLSFSNPKQTKIKKNLDAASSSGHVMIQKAETWHLMTLKIALGVALVSVILVKLTMADHNNTPPFDLTKLDHYIKYQPREEAEDFFVHVEVKVLGKGSSPLEISFSTSVYEFVWEDEDCYELVELYEFFTEDAGIDAFEAQFLVNDLILYVNKTTRPLDEDFTGVFKLMAEVTLKPVQLNHAGSQKTESQQP